Protein AF-0000000076956463 (afdb_homodimer)

Solvent-accessible surface area (backbone atoms only — not comparable to full-atom values): 82013 Å² total; per-residue (Å²): 116,42,76,47,76,41,53,51,46,79,84,24,64,46,84,92,48,71,84,59,53,60,46,55,42,34,42,41,62,74,83,63,88,54,80,69,49,76,86,63,78,55,52,24,40,29,49,99,46,72,28,68,40,44,32,74,50,51,43,33,42,34,32,89,57,52,58,40,96,82,51,42,44,66,37,77,85,36,46,48,37,44,51,54,51,67,46,44,27,59,53,49,48,57,46,48,50,48,66,60,63,63,47,71,82,50,62,76,75,57,49,50,66,61,57,63,51,51,53,68,60,73,46,73,37,72,89,48,36,63,40,46,54,44,34,52,57,55,52,50,74,30,56,67,42,55,34,48,37,91,54,93,44,58,34,23,34,28,28,79,57,30,24,39,74,59,67,71,55,50,54,52,52,54,53,36,43,75,67,65,43,69,62,49,51,65,18,40,64,82,44,39,33,44,19,73,74,50,69,41,79,90,37,46,65,51,38,55,67,51,56,46,44,72,54,60,66,51,44,54,36,46,46,39,50,50,51,40,44,69,81,59,41,56,62,69,59,42,50,50,50,48,41,52,48,57,75,43,33,88,62,37,70,81,32,65,44,33,68,36,66,71,44,61,26,42,44,91,85,72,40,83,43,68,35,24,39,47,54,31,57,69,46,86,40,33,41,31,42,54,70,43,81,86,42,32,66,55,51,52,40,44,45,67,62,42,69,70,46,38,62,38,33,47,39,59,68,52,53,54,46,43,74,73,37,93,62,31,66,58,39,50,48,40,36,37,73,66,32,44,37,42,75,33,47,65,55,60,43,47,56,50,40,54,76,35,40,71,75,48,53,67,45,38,55,47,47,54,51,49,51,53,53,34,52,74,68,61,59,49,55,72,71,56,50,51,53,51,59,64,59,37,47,44,43,25,37,76,52,48,60,41,58,86,72,84,43,40,32,53,26,57,80,91,31,52,41,36,64,52,39,40,38,57,70,40,72,83,68,62,45,40,42,30,24,63,68,44,43,43,58,46,78,52,64,93,40,78,42,62,60,42,49,57,40,52,48,37,31,72,73,67,54,35,30,43,62,47,73,44,83,76,48,75,39,63,51,51,27,33,52,13,62,49,45,61,67,47,48,50,45,52,46,49,23,52,45,48,36,51,76,69,65,51,78,76,38,64,43,32,50,49,34,55,19,65,12,31,25,43,56,25,73,78,43,60,36,20,31,58,66,25,31,49,60,95,53,70,61,54,61,48,42,55,73,57,36,86,73,49,88,64,27,34,52,38,46,74,78,48,69,58,51,62,70,81,39,51,71,51,40,44,73,39,41,33,37,63,46,67,59,53,52,32,29,49,49,18,47,53,48,44,53,28,33,75,67,53,41,62,37,71,66,48,51,52,41,50,44,50,39,50,49,48,28,55,72,70,72,39,83,53,60,43,28,42,68,43,42,30,81,40,64,65,41,55,22,74,79,42,67,31,27,32,56,64,26,29,50,84,47,78,74,41,52,56,54,53,63,44,13,65,68,37,27,49,29,44,84,77,65,34,75,68,55,64,77,39,51,68,55,39,40,70,39,36,25,38,75,64,76,59,101,42,48,66,50,34,40,52,43,58,76,30,53,47,76,61,86,70,89,76,47,73,63,39,53,53,48,52,50,46,30,61,71,53,20,85,87,45,61,70,56,51,48,54,35,42,74,65,67,71,49,77,71,73,78,75,90,81,81,80,72,72,81,71,77,125,116,42,76,48,76,41,52,51,45,81,84,25,64,46,84,94,48,70,85,59,52,60,44,54,43,34,39,39,62,74,82,59,82,60,76,72,52,77,86,62,77,54,53,24,40,28,50,100,45,74,29,68,40,45,32,70,51,52,43,34,41,33,33,88,56,53,58,39,95,84,51,41,44,66,38,77,84,36,46,49,37,44,52,54,51,68,45,45,27,59,52,47,49,55,46,47,50,50,66,60,61,64,47,70,81,49,59,76,74,58,48,50,67,60,54,63,53,50,55,68,57,74,45,72,37,72,90,47,37,64,39,46,53,44,34,50,58,53,52,50,74,32,55,67,43,56,34,48,38,90,53,91,44,58,33,24,34,27,28,80,56,30,25,38,75,59,66,72,56,50,54,50,50,52,54,34,42,74,68,64,43,70,63,48,51,67,20,41,62,84,43,39,33,42,18,72,72,48,69,41,80,92,38,44,66,50,37,56,66,52,55,45,44,71,55,59,68,51,45,56,37,47,45,39,49,51,52,40,45,70,81,60,42,55,64,69,58,42,50,51,50,47,41,51,47,56,76,43,33,88,62,36,69,78,30,64,46,33,68,36,67,72,44,62,26,41,44,93,85,73,40,83,44,68,35,25,37,48,54,30,57,70,45,89,41,33,41,32,41,55,69,42,83,87,42,32,65,54,52,53,41,44,45,68,62,41,68,68,47,37,62,39,30,47,38,57,69,52,53,55,47,43,74,73,38,92,61,31,68,60,41,51,50,41,36,37,72,65,32,44,38,40,75,34,48,64,57,60,44,47,56,51,39,53,76,37,41,70,76,46,53,66,46,37,54,47,47,55,50,49,51,52,54,35,50,75,68,62,61,49,54,72,72,58,49,52,53,49,61,64,60,38,45,44,45,24,37,75,51,48,59,42,58,88,71,83,43,39,32,53,26,58,79,91,31,51,43,37,64,53,39,40,39,58,70,40,73,83,67,62,44,40,41,29,24,62,68,45,42,43,58,46,78,54,63,93,40,77,42,62,61,43,50,56,40,52,48,38,31,71,72,67,54,38,30,43,62,46,74,46,84,75,46,76,40,63,51,50,28,33,51,13,62,49,44,63,69,46,49,50,46,51,46,49,23,52,45,47,36,51,76,69,69,50,79,76,37,66,42,31,51,48,32,56,18,65,13,32,25,43,56,25,74,79,42,59,35,20,31,57,65,25,31,50,60,94,52,71,62,55,60,47,42,56,73,56,36,85,73,50,88,65,26,34,52,36,45,73,78,49,70,56,52,63,71,80,39,53,70,50,39,44,72,39,42,34,37,63,47,69,60,53,52,32,30,48,48,18,46,54,48,46,52,29,31,75,67,52,42,60,38,71,64,51,50,51,41,49,44,49,38,51,50,48,28,56,72,70,72,39,83,51,58,42,28,40,69,43,42,30,80,40,65,63,41,55,23,75,79,42,68,32,27,32,54,65,27,30,52,84,47,79,74,42,51,54,53,54,64,44,14,63,68,38,26,49,28,44,85,77,65,32,74,68,55,64,78,40,50,69,54,39,39,70,39,37,25,38,75,64,76,60,100,42,49,68,52,32,40,52,43,56,77,28,52,48,75,63,82,76,88,77,46,76,63,40,51,54,50,53,51,48,29,60,71,52,21,86,86,43,62,70,55,50,50,54,38,44,74,64,67,72,52,80,70,83,73,81,89,79,83,78,73,68,84,69,73,135

Organism: Aegilops tauschii subsp. strangulata (NCBI:txid200361)

Secondary structure (DSSP, 8-state):
-EEEEEEPPGGG--GGGTT--EEEEEEE---SS----S------EEESEE-S-----SSEEE--PPBPTTSSSB-TT-HHHHHHHHHHHHHHHHHHHHHHHS-TTS-GGGHHHHGGGS--SPPSSGGGHHHHHHHHHHHHTSS-EEE--SSSS-EEE-GGGEEE--HHHHHHHHHHHHTT---TTGGGSSSEEBPTTTSSGGGHHHHHHTTPEEPPHHHHHHHHHHTTHHHHS-HHHHHHHHHHHHHTHHHHTTSGGGTSEEEEEE-TTS-EEEEEHHHHHHSS-EEEEESSGGGHHHHHHHHTT-GGG-EEE--HHHHHHHHT-TTHHHHHHHHHHTS--EEE-HHHHHHHHHHH-TT-HHHHHHHHHHHHHHHHTT-S-HHHHHHHHHHS-EEBTTS-EE---SEEEPPSTT-HHHHHHSS-GGGGTTEEEBPGGGTS-EEETTEEE-TTHHHHHHHHHS-EE-TTTSPPPSS--GGGGSPPPHHHHHHHHHHHHHHHHTTPPPPHHHHHHHHHSS-EEETTEEE-GGGEE--SSTHHHHHHHH-SSS--EEB-TTTTTTGGGGGHHHHHHTT-B-SHHHHHHHHHHHHHHHHHTT---HHHHHHHHHHHHHHHHTT---HHHHHHHTTSS-EEETTEEE-GGG-EE--GGGHHHHHHB---BB-HHHH-GGGGGGHHHHHHHT-EES---SHHHHHHHHHTB---SS---HHHHHHHHHHHHHSSS-HHHHHHHHHTT-----SSSS--------/-EEEEEEPPGGG--GGGTT--EEEEEEE---S-----S------EEESEE-S-----SSEEE----B-TTSSSB-TT-HHHHHHHHHHHHHHHHHHHHHHHS-TTS-GGGHHHHGGGS--SPPSSGGGHHHHHHHHHHHHTSS-EEE--SSSS-EEE-GGGEEE--HHHHHHHHHHHHTT---TTGGGSSSEEBPTTTSSGGGHHHHHHTTPEEPPHHHHHHHHHHTTHHHHS-HHHHHHHHHHHHHTHHHHTTSGGGTSEEEEEE-TTS-EEEEEHHHHHHSS-EEEEESSGGGHHHHHHHHTT-GGG-EEE--HHHHHHHHT-TTHHHHHHHHHHTS--EEE-HHHHHHHHHHH-TT-HHHHHHHHHHHHHHHHTT-S-HHHHHHHHHHS-EEBTTS-EE---SEEEPPSTT-HHHHHHSS-GGGGTTEEEBPGGGTS-EEETTEEE-TTHHHHHHHHHH-EE-TTTSPPPSS--GGGGSPPPHHHHHHHHHHHHHHHHTTPPPPHHHHHHHHHSS-EEETTEEE-GGGEE--SSTHHHHHHHH-SSS--EEB-TTTTTT-GGGGHHHHHHTT-B-SHHHHHHHHHHHHHHHHHTT---HHHHHHHHHHHHHHHHTT---HHHHHHHTTSS-EEETTEEE-GGG-EE--GGGHHHHHHB---BB-HHHH-GGGGGGHHHHHHHT-EES---SHHHHHHHHHTB---SS---HHHHHHHHHHHHHSSS-HHHHHHHHHTT-----SSSS--------

pLDDT: mean 87.53, std 11.71, range [27.05, 97.94]

Sequence (1516 aa):
MWRQRFPVKAENRVDKRTEIDEWVITLAFPLKERLSRGKQLSPGVYAFLPTEMVTNFPFIIQADFLLASSREAILFDSPWNKGILECIPSAFMNAFVALVKSRTDAPAMTIPSMFHYLPVSPSLIPLLEPVRSGIKEKVLVEDIVPCESHTPQKMFCKPCEVVRLKPAFWDILVKARESGVDLKNLSTHGTYILSSHFDKSAYNSVLTFLDVKSVSHEWYAKCMEGSNLVSNVDEQLYLELLSFVADNWQNFSSTNLIAMPLLKYVDRNRGVSLWSISRASQWSDRLCIASDGKWMSWLISWNQEFPSSNRLFVPPNTQAALQGFSHKTKVAAWLQNHAKVEIVSVYSYGNIVVKSLNNDRRPAIAFSHFLYHSSNKNYMESYQLVDLCRTMPVIDNYGNAVTERQSILVPANGSKWVGLMGTNPWRNEKYIELSADYKSAGHFAENYTPADQILDFLKTKMQASDVPFIHPPNASFSTASSPLTVDNAILLLQWIRNLKSKGVQLPASFLACVKEGSWLKTSVGYKPPAESFMSSSEWGNLLQNGSSCVDIAMIDQQFYQYKMNAYREELKVIEVRFEFGEASAYIGRRLMSMAASNMLTRQHVYELLQLIRFLQQKVLSPSELLNSVKDGRWMKSILGYMSPSCCIIYDSDWAVASCISTQPFLDVGFYGESILDYKQELKFLGVQVGFENSEKTYKLIIDNFKFSSSSITSDATALILKCIRYASPCDDFLRKLRDLKWLKTNVGDSVLLVNLFFMWRQRFPVKAENRVDKRTEIDEWVITLAFPLKERLSRGKQLSPGVYAFLPTEMVTNFPFIIQADFLLASSREAILFDSPWNKGILECIPSAFMNAFVALVKSRTDAPAMTIPSMFHYLPVSPSLIPLLEPVRSGIKEKVLVEDIVPCESHTPQKMFCKPCEVVRLKPAFWDILVKARESGVDLKNLSTHGTYILSSHFDKSAYNSVLTFLDVKSVSHEWYAKCMEGSNLVSNVDEQLYLELLSFVADNWQNFSSTNLIAMPLLKYVDRNRGVSLWSISRASQWSDRLCIASDGKWMSWLISWNQEFPSSNRLFVPPNTQAALQGFSHKTKVAAWLQNHAKVEIVSVYSYGNIVVKSLNNDRRPAIAFSHFLYHSSNKNYMESYQLVDLCRTMPVIDNYGNAVTERQSILVPANGSKWVGLMGTNPWRNEKYIELSADYKSAGHFAENYTPADQILDFLKTKMQASDVPFIHPPNASFSTASSPLTVDNAILLLQWIRNLKSKGVQLPASFLACVKEGSWLKTSVGYKPPAESFMSSSEWGNLLQNGSSCVDIAMIDQQFYQYKMNAYREELKVIEVRFEFGEASAYIGRRLMSMAASNMLTRQHVYELLQLIRFLQQKVLSPSELLNSVKDGRWMKSILGYMSPSCCIIYDSDWAVASCISTQPFLDVGFYGESILDYKQELKFLGVQVGFENSEKTYKLIIDNFKFSSSSITSDATALILKCIRYASPCDDFLRKLRDLKWLKTNVGDSVLLVNLFF

Foldseek 3Di:
DFKDKDADDPQQDDPVPNPDGIKIKDKAADDPPPPPPDPPQFAQEDQVHGALHRWQQRIHIYINFDADPVNRDGDLPRSNNVRVLVCLLVSVVVVLQCLQPVPLVDDPLCNLVSLSNQSLDGTPDVSSRVSNVSNLVVLQQDQRFWFAQVDSDTGGGHLAQEAEEDPLVVVLVVVLVVLPQDQRCLCVLRTTYGHPSNRDPVCVSSSVSSVHYHDALQSVLSSCQVSVSCVRDDLQSLLSVLLVCLVVVVRNVPYCQQVGFNAWWQDLVRDIDTDGLVCCPPDPAHEEEEPDLVCQLVCQLQVNLQVLLNYIYHHSSNNVSLVVHPCSVSSVVCCCPRSVYYYDALLRSLVSRQVRCPFAQRSLLSSLVSLLVCVVVVSDDPVSSLVSLLQRWFQAQVSGTDNDADAEEEACVPAVCCVQQVDDPCPPVRYGYGHCSQQCWDAGSNDTDHGCSSVVVCCVSVVHDGQLQDADDLAAGDCLQPADALVNVVSVLVSLVNCVVVVHDHHDNHLCSQQAHQHFQFPVGTGGLQQAEEEPDPVVVVCCVQQPQDHHTYGDCVRNVNCCVVRPVSSVSSNRYYDPLVVLLVSLQVQLVCQVVVNHALVNVVSLLSSLVSCVVVVHDSVSNLVSHQQGQRFQFPVGTGGLLQEEADDPQCVLLVQFFPGRYRPCVRNPPCVVVSVVSSVSSNYDYDQDLALVNLVRSLVGGDGDPDDNDPSNLVSLVSSPVHHPPCVVSVVVCVVSVNQPDDDDPDDSPPCPPD/DFKDKDFDDPQQDDPVPNPDGIKIKDKAADDPPPPPPDPPQFAQEDQVHGALHRWQQRIHIYINFDADPVNRGGDLVRSNNVRVLVCLLVRVVVVLQCLQPVPLVDDPLCNLVSLVNQSLDGTPDVSSRVSNVSNLVVLQQDQRFWFAQVDSDIGGGHLAQEAEEDPLVVVLVVVLVVLPQDQNCLCVLRGTYGHPSNRDPVCVSSSVSSVHYHDALQSVQSSCQVSVSCVRDDLQSLLSVLLVCLVVVVRNVPYCQQVGFNAWWQDLVRDIDTDGLVCCPPDPAHEEEEPDLVCQLVCQLQVNLQVQLNYIYHHSSNNVSLVVHPCSVSSVVCCCPRSVYYYDALLRSLVSRQVRCPFAQRSLLSSLVSLLVCVVVVSDDPVSSLVSLLQRWFQAQVSGTDNDADAEEEACVPAVQCVQQVDDPCPPVRYGYGHCSQQCWDAGSNDTDHGCSSVVVCCVRVVHDGQLQDQDDLAAGCCLQPADALVNVVSVLVSLVNCVVVVHDHHDNHLCSQQAHQHFQFPVGTGGLQQAEEEPDPVVVVCCVQQPQDHHTYGDCVSNVVCVVVRVVSSVSSNRYYDPLVVLLVSLQVQLVCQVVVNHALVSVVSLLSVLVSCVVVVHDSVSNLVSHQQHQRFQFPVGTGGLLQEEADDPQCVLLVQFFDGRYRPCVRNPPCVVVSVVSSVSSNYDYDQDLALVNLVRSLVGGDGDPDDNDPSNVVSLVSSPVHHPPCVVSVVVCVVSVNQDDPDDDDDSPPVPDD

InterPro domains:
  IPR052957 Auxin-regulated embryogenesis mediator [PTHR32387] (5-735)

Structure (mmCIF, N/CA/C/O backbone):
data_AF-0000000076956463-model_v1
#
loop_
_entity.id
_entity.type
_entity.pdbx_description
1 polymer 'Uncharacterized protein'
#
loop_
_atom_site.group_PDB
_atom_site.id
_atom_site.type_symbol
_atom_site.label_atom_id
_atom_site.label_alt_id
_atom_site.label_comp_id
_atom_site.label_asym_id
_atom_site.label_entity_id
_atom_site.label_seq_id
_atom_site.pdbx_PDB_ins_code
_atom_site.Cartn_x
_atom_site.Cartn_y
_atom_site.Cartn_z
_atom_site.occupancy
_atom_site.B_iso_or_equiv
_atom_site.auth_seq_id
_atom_site.auth_comp_id
_atom_site.auth_asym_id
_atom_site.auth_atom_id
_atom_site.pdbx_PDB_model_num
ATOM 1 N N . MET A 1 1 ? -9.023 -58.875 -39.219 1 89.31 1 MET A N 1
ATOM 2 C CA . MET A 1 1 ? -8.844 -60.25 -38.75 1 89.31 1 MET A CA 1
ATOM 3 C C . MET A 1 1 ? -7.469 -60.438 -38.125 1 89.31 1 MET A C 1
ATOM 5 O O . MET A 1 1 ? -6.473 -59.906 -38.625 1 89.31 1 MET A O 1
ATOM 9 N N . TRP A 1 2 ? -7.465 -61.094 -36.875 1 90.69 2 TRP A N 1
ATOM 10 C CA . TRP A 1 2 ? -6.242 -61.406 -36.156 1 90.69 2 TRP A CA 1
ATOM 11 C C . TRP A 1 2 ? -6.062 -62.906 -36 1 90.69 2 TRP A C 1
ATOM 13 O O . TRP A 1 2 ? -6.965 -63.594 -35.531 1 90.69 2 TRP A O 1
ATOM 23 N N . ARG A 1 3 ? -4.977 -63.375 -36.531 1 92.5 3 ARG A N 1
ATOM 24 C CA . ARG A 1 3 ? -4.664 -64.812 -36.469 1 92.5 3 ARG A CA 1
ATOM 25 C C . ARG A 1 3 ? -3.416 -65 -35.625 1 92.5 3 ARG A C 1
ATOM 27 O O . ARG A 1 3 ? -2.408 -64.312 -35.781 1 92.5 3 ARG A O 1
ATOM 34 N N . GLN A 1 4 ? -3.529 -66 -34.719 1 89.44 4 GLN A N 1
ATOM 35 C CA . GLN A 1 4 ? -2.414 -66.25 -33.844 1 89.44 4 GLN A CA 1
ATOM 36 C C . GLN A 1 4 ? -2.326 -67.75 -33.531 1 89.44 4 GLN A C 1
ATOM 38 O O . GLN A 1 4 ? -3.352 -68.438 -33.438 1 89.44 4 GLN A O 1
ATOM 43 N N . ARG A 1 5 ? -1.152 -68.25 -33.406 1 86.25 5 ARG A N 1
ATOM 44 C CA . ARG A 1 5 ? -0.901 -69.625 -33.125 1 86.25 5 ARG A CA 1
ATOM 45 C C . ARG A 1 5 ? -0.499 -69.875 -31.672 1 86.25 5 ARG A C 1
ATOM 47 O O . ARG A 1 5 ? 0.184 -69 -31.078 1 86.25 5 ARG A O 1
ATOM 54 N N . PHE A 1 6 ? -1.022 -70.875 -31.125 1 86.06 6 PHE A N 1
ATOM 55 C CA . PHE A 1 6 ? -0.681 -71.312 -29.766 1 86.06 6 PHE A CA 1
ATOM 56 C C . PHE A 1 6 ? -0.29 -72.75 -29.719 1 86.06 6 PHE A C 1
ATOM 58 O O . PHE A 1 6 ? -0.875 -73.562 -30.422 1 86.06 6 PHE A O 1
ATOM 65 N N . PRO A 1 7 ? 0.613 -73.062 -28.922 1 80.88 7 PRO A N 1
ATOM 66 C CA . PRO A 1 7 ? 0.965 -74.5 -28.797 1 80.88 7 PRO A CA 1
ATOM 67 C C . PRO A 1 7 ? -0.09 -75.312 -28.047 1 80.88 7 PRO A C 1
ATOM 69 O O . PRO A 1 7 ? -0.676 -74.812 -27.078 1 80.88 7 PRO A O 1
ATOM 72 N N . VAL A 1 8 ? -0.297 -76.562 -28.516 1 84.5 8 VAL A N 1
ATOM 73 C CA . VAL A 1 8 ? -1.219 -77.5 -27.812 1 84.5 8 VAL A CA 1
ATOM 74 C C . VAL A 1 8 ? -0.536 -78.062 -26.594 1 84.5 8 VAL A C 1
ATOM 76 O O . VAL A 1 8 ? 0.551 -78.625 -26.688 1 84.5 8 VAL A O 1
ATOM 79 N N . LYS A 1 9 ? -1.173 -77.938 -25.469 1 83.31 9 LYS A N 1
ATOM 80 C CA . LYS A 1 9 ? -0.64 -78.5 -24.234 1 83.31 9 LYS A CA 1
ATOM 81 C C . LYS A 1 9 ? -0.939 -80 -24.125 1 83.31 9 LYS A C 1
ATOM 83 O O . LYS A 1 9 ? -1.902 -80.5 -24.719 1 83.31 9 LYS A O 1
ATOM 88 N N . ALA A 1 10 ? -0.135 -80.562 -23.422 1 75.62 10 ALA A N 1
ATOM 89 C CA . ALA A 1 10 ? -0.247 -82 -23.281 1 75.62 10 ALA A CA 1
ATOM 90 C C . ALA A 1 10 ? -1.602 -82.438 -22.688 1 75.62 10 ALA A C 1
ATOM 92 O O . ALA A 1 10 ? -2.191 -83.438 -23.078 1 75.62 10 ALA A O 1
ATOM 93 N N . GLU A 1 11 ? -2.045 -81.625 -21.781 1 85.06 11 GLU A N 1
ATOM 94 C CA . GLU A 1 11 ? -3.293 -81.938 -21.094 1 85.06 11 GLU A CA 1
ATOM 95 C C . GLU A 1 11 ? -4.496 -81.75 -22 1 85.06 11 GLU A C 1
ATOM 97 O O . GLU A 1 11 ? -5.59 -82.25 -21.719 1 85.06 11 GLU A O 1
ATOM 102 N N . ASN A 1 12 ? -4.281 -81.125 -23.172 1 90.06 12 ASN A N 1
ATOM 103 C CA . ASN A 1 12 ? -5.402 -80.75 -24.031 1 90.06 12 ASN A CA 1
ATOM 104 C C . ASN A 1 12 ? -5.418 -81.625 -25.297 1 90.06 12 ASN A C 1
ATOM 106 O O . ASN A 1 12 ? -6.266 -81.438 -26.172 1 90.06 12 ASN A O 1
ATOM 110 N N . ARG A 1 13 ? -4.52 -82.5 -25.344 1 86 13 ARG A N 1
ATOM 111 C CA . ARG A 1 13 ? -4.457 -83.375 -26.516 1 86 13 ARG A CA 1
ATOM 112 C C . ARG A 1 13 ? -5.57 -84.438 -26.484 1 86 13 ARG A C 1
ATOM 114 O O . ARG A 1 13 ? -5.895 -84.938 -25.422 1 86 13 ARG A O 1
ATOM 121 N N . VAL A 1 14 ? -6.133 -84.625 -27.656 1 87.5 14 VAL A N 1
ATOM 122 C CA . VAL A 1 14 ? -7.184 -85.625 -27.781 1 87.5 14 VAL A CA 1
ATOM 123 C C . VAL A 1 14 ? -6.848 -86.562 -28.938 1 87.5 14 VAL A C 1
ATOM 125 O O . VAL A 1 14 ? -6.055 -86.25 -29.812 1 87.5 14 VAL A O 1
ATOM 128 N N . ASP A 1 15 ? -7.422 -87.75 -29 1 81.56 15 ASP A N 1
ATOM 129 C CA . ASP A 1 15 ? -7.125 -88.812 -29.953 1 81.56 15 ASP A CA 1
ATOM 130 C C . ASP A 1 15 ? -7.473 -88.375 -31.375 1 81.56 15 ASP A C 1
ATOM 132 O O . ASP A 1 15 ? -6.762 -88.75 -32.312 1 81.56 15 ASP A O 1
ATOM 136 N N . LYS A 1 16 ? -8.508 -87.625 -31.516 1 80.94 16 LYS A N 1
ATOM 137 C CA . LYS A 1 16 ? -9.008 -87.25 -32.844 1 80.94 16 LYS A CA 1
ATOM 138 C C . LYS A 1 16 ? -8.055 -86.25 -33.5 1 80.94 16 LYS A C 1
ATOM 140 O O . LYS A 1 16 ? -8.133 -86.062 -34.719 1 80.94 16 LYS A O 1
ATOM 145 N N . ARG A 1 17 ? -7.156 -85.688 -32.781 1 81.75 17 ARG A N 1
ATOM 146 C CA . ARG A 1 17 ? -6.285 -84.625 -33.344 1 81.75 17 ARG A CA 1
ATOM 147 C C . ARG A 1 17 ? -4.844 -84.812 -32.875 1 81.75 17 ARG A C 1
ATOM 149 O O . ARG A 1 17 ? -4.168 -83.875 -32.469 1 81.75 17 ARG A O 1
ATOM 156 N N . THR A 1 18 ? -4.391 -85.938 -32.875 1 73.38 18 THR A N 1
ATOM 157 C CA . THR A 1 18 ? -3.082 -86.312 -32.344 1 73.38 18 THR A CA 1
ATOM 158 C C . THR A 1 18 ? -1.967 -85.688 -33.188 1 73.38 18 THR A C 1
ATOM 160 O O . THR A 1 18 ? -0.877 -85.438 -32.688 1 73.38 18 THR A O 1
ATOM 163 N N . GLU A 1 19 ? -2.309 -85.312 -34.406 1 70.5 19 GLU A N 1
ATOM 164 C CA . GLU A 1 19 ? -1.25 -84.812 -35.281 1 70.5 19 GLU A CA 1
ATOM 165 C C . GLU A 1 19 ? -1.111 -83.312 -35.281 1 70.5 19 GLU A C 1
ATOM 167 O O . GLU A 1 19 ? -0.158 -82.75 -35.812 1 70.5 19 GLU A O 1
ATOM 172 N N . ILE A 1 20 ? -2.012 -82.75 -34.562 1 79 20 ILE A N 1
ATOM 173 C CA . ILE A 1 20 ? -2.002 -81.25 -34.562 1 79 20 ILE A CA 1
ATOM 174 C C . ILE A 1 20 ? -1.263 -80.75 -33.344 1 79 20 ILE A C 1
ATOM 176 O O . ILE A 1 20 ? -1.618 -81.062 -32.219 1 79 20 ILE A O 1
ATOM 180 N N . ASP A 1 21 ? -0.24 -79.875 -33.562 1 76.19 21 ASP A N 1
ATOM 181 C CA . ASP A 1 21 ? 0.59 -79.438 -32.438 1 76.19 21 ASP A CA 1
ATOM 182 C C . ASP A 1 21 ? 0.356 -77.938 -32.156 1 76.19 21 ASP A C 1
ATOM 184 O O . ASP A 1 21 ? 0.884 -77.438 -31.172 1 76.19 21 ASP A O 1
ATOM 188 N N . GLU A 1 22 ? -0.463 -77.312 -32.969 1 83.44 22 GLU A N 1
ATOM 189 C CA . GLU A 1 22 ? -0.739 -75.875 -32.75 1 83.44 22 GLU A CA 1
ATOM 190 C C . GLU A 1 22 ? -2.213 -75.562 -32.969 1 83.44 22 GLU A C 1
ATOM 192 O O . GLU A 1 22 ? -2.836 -76.125 -33.875 1 83.44 22 GLU A O 1
ATOM 197 N N . TRP A 1 23 ? -2.682 -74.75 -32.031 1 88.69 23 TRP A N 1
ATOM 198 C CA . TRP A 1 23 ? -3.996 -74.125 -32.281 1 88.69 23 TRP A CA 1
ATOM 199 C C . TRP A 1 23 ? -3.875 -72.875 -33.062 1 88.69 23 TRP A C 1
ATOM 201 O O . TRP A 1 23 ? -2.984 -72 -32.812 1 88.69 23 TRP A O 1
ATOM 211 N N . VAL A 1 24 ? -4.66 -72.688 -34.062 1 89.81 24 VAL A N 1
ATOM 212 C CA . VAL A 1 24 ? -4.77 -71.438 -34.75 1 89.81 24 VAL A CA 1
ATOM 213 C C . VAL A 1 24 ? -6.086 -70.75 -34.406 1 89.81 24 VAL A C 1
ATOM 215 O O . VAL A 1 24 ? -7.164 -71.312 -34.656 1 89.81 24 VAL A O 1
ATOM 218 N N . ILE A 1 25 ? -5.957 -69.688 -33.719 1 94.81 25 ILE A N 1
ATOM 219 C CA . ILE A 1 25 ? -7.137 -68.938 -33.344 1 94.81 25 ILE A CA 1
ATOM 220 C C . ILE A 1 25 ? -7.242 -67.688 -34.188 1 94.81 25 ILE A C 1
ATOM 222 O O . ILE A 1 25 ? -6.27 -66.938 -34.344 1 94.81 25 ILE A O 1
ATOM 226 N N . THR A 1 26 ? -8.375 -67.438 -34.75 1 95.19 26 THR A N 1
ATOM 227 C CA . THR A 1 26 ? -8.641 -66.25 -35.562 1 95.19 26 THR A CA 1
ATOM 228 C C . THR A 1 26 ? -9.781 -65.375 -34.938 1 95.19 26 THR A C 1
ATOM 230 O O . THR A 1 26 ? -10.859 -65.938 -34.688 1 95.19 26 THR A O 1
ATOM 233 N N . LEU A 1 27 ? -9.484 -64.188 -34.656 1 95.25 27 LEU A N 1
ATOM 234 C CA . LEU A 1 27 ? -10.492 -63.281 -34.188 1 95.25 27 LEU A CA 1
ATOM 235 C C . LEU A 1 27 ? -10.852 -62.281 -35.281 1 95.25 27 LEU A C 1
ATOM 237 O O . LEU A 1 27 ? -9.961 -61.719 -35.938 1 95.25 27 LEU A O 1
ATOM 241 N N . ALA A 1 28 ? -12.156 -62.031 -35.5 1 92.19 28 ALA A N 1
ATOM 242 C CA . ALA A 1 28 ? -12.617 -61.031 -36.5 1 92.19 28 ALA A CA 1
ATOM 243 C C . ALA A 1 28 ? -13.383 -59.906 -35.812 1 92.19 28 ALA A C 1
ATOM 245 O O . ALA A 1 28 ? -14.328 -60.156 -35.062 1 92.19 28 ALA A O 1
ATOM 246 N N . PHE A 1 29 ? -12.938 -58.719 -36.062 1 91.19 29 PHE A N 1
ATOM 247 C CA . PHE A 1 29 ? -13.578 -57.531 -35.5 1 91.19 29 PHE A CA 1
ATOM 248 C C . PHE A 1 29 ? -14.359 -56.812 -36.594 1 91.19 29 PHE A C 1
ATOM 250 O O . PHE A 1 29 ? -13.875 -56.656 -37.719 1 91.19 29 PHE A O 1
ATOM 257 N N . PRO A 1 30 ? -15.453 -56.344 -36.281 1 83.5 30 PRO A N 1
ATOM 258 C CA . PRO A 1 30 ? -16.25 -55.625 -37.281 1 83.5 30 PRO A CA 1
ATOM 259 C C . PRO A 1 30 ? -15.688 -54.25 -37.656 1 83.5 30 PRO A C 1
ATOM 261 O O . PRO A 1 30 ? -15.156 -53.562 -36.781 1 83.5 30 PRO A O 1
ATOM 264 N N . LEU A 1 31 ? -15.375 -53.75 -38.719 1 73.06 31 LEU A N 1
ATOM 265 C CA . LEU A 1 31 ? -14.922 -52.438 -39.125 1 73.06 31 LEU A CA 1
ATOM 266 C C . LEU A 1 31 ? -16.047 -51.406 -39 1 73.06 31 LEU A C 1
ATOM 268 O O . LEU A 1 31 ? -15.844 -50.312 -38.469 1 73.06 31 LEU A O 1
ATOM 272 N N . LYS A 1 32 ? -16.859 -51.031 -39.906 1 62.69 32 LYS A N 1
ATOM 273 C CA . LYS A 1 32 ? -17.953 -50.062 -39.906 1 62.69 32 LYS A CA 1
ATOM 274 C C . LYS A 1 32 ? -19.203 -50.625 -39.25 1 62.69 32 LYS A C 1
ATOM 276 O O . LYS A 1 32 ? -19.203 -51.781 -38.812 1 62.69 32 LYS A O 1
ATOM 281 N N . GLU A 1 33 ? -20.188 -49.594 -38.969 1 51.06 33 GLU A N 1
ATOM 282 C CA . GLU A 1 33 ? -21.484 -50.031 -38.469 1 51.06 33 GLU A CA 1
ATOM 283 C C . GLU A 1 33 ? -21.859 -51.406 -39.094 1 51.06 33 GLU A C 1
ATOM 285 O O . GLU A 1 33 ? -22.281 -51.469 -40.25 1 51.06 33 GLU A O 1
ATOM 290 N N . ARG A 1 34 ? -21.094 -52.062 -39.156 1 45.66 34 ARG A N 1
ATOM 291 C CA . ARG A 1 34 ? -21.594 -53.281 -39.781 1 45.66 34 ARG A CA 1
ATOM 292 C C . ARG A 1 34 ? -23.109 -53.406 -39.625 1 45.66 34 ARG A C 1
ATOM 294 O O . ARG A 1 34 ? -23.688 -52.75 -38.719 1 45.66 34 ARG A O 1
ATOM 301 N N . LEU A 1 35 ? -23.578 -54.344 -40.406 1 38.88 35 LEU A N 1
ATOM 302 C CA . LEU A 1 35 ? -24.922 -54.781 -40.844 1 38.88 35 LEU A CA 1
ATOM 303 C C . LEU A 1 35 ? -25.844 -54.906 -39.625 1 38.88 35 LEU A C 1
ATOM 305 O O . LEU A 1 35 ? -25.719 -55.844 -38.844 1 38.88 35 LEU A O 1
ATOM 309 N N . SER A 1 36 ? -25.922 -53.938 -38.875 1 38.69 36 SER A N 1
ATOM 310 C CA . SER A 1 36 ? -27.172 -54.062 -38.156 1 38.69 36 SER A CA 1
ATOM 311 C C . SER A 1 36 ? -28.25 -54.719 -39.031 1 38.69 36 SER A C 1
ATOM 313 O O . SER A 1 36 ? -29.203 -54.031 -39.438 1 38.69 36 SER A O 1
ATOM 315 N N . ARG A 1 37 ? -28.062 -55.031 -40.094 1 39.97 37 ARG A N 1
ATOM 316 C CA . ARG A 1 37 ? -29.344 -55.656 -40.406 1 39.97 37 ARG A CA 1
ATOM 317 C C . ARG A 1 37 ? -29.922 -56.344 -39.156 1 39.97 37 ARG A C 1
ATOM 319 O O . ARG A 1 37 ? -29.219 -56.531 -38.156 1 39.97 37 ARG A O 1
ATOM 326 N N . GLY A 1 38 ? -31.062 -57.125 -39.344 1 39.22 38 GLY A N 1
ATOM 327 C CA . GLY A 1 38 ? -31.844 -57.781 -38.312 1 39.22 38 GLY A CA 1
ATOM 328 C C . GLY A 1 38 ? -31.016 -58.281 -37.125 1 39.22 38 GLY A C 1
ATOM 329 O O . GLY A 1 38 ? -29.797 -58.469 -37.281 1 39.22 38 GLY A O 1
ATOM 330 N N . LYS A 1 39 ? -31.359 -57.812 -35.906 1 44.91 39 LYS A N 1
ATOM 331 C CA . LYS A 1 39 ? -31.109 -58.406 -34.594 1 44.91 39 LYS A CA 1
ATOM 332 C C . LYS A 1 39 ? -30.641 -59.844 -34.688 1 44.91 39 LYS A C 1
ATOM 334 O O . LYS A 1 39 ? -30.734 -60.625 -33.719 1 44.91 39 LYS A O 1
ATOM 339 N N . GLN A 1 40 ? -30.578 -60.312 -35.781 1 48.56 40 GLN A N 1
ATOM 340 C CA . GLN A 1 40 ? -30.438 -61.75 -35.719 1 48.56 40 GLN A CA 1
ATOM 341 C C . GLN A 1 40 ? -29.094 -62.156 -35.125 1 48.56 40 GLN A C 1
ATOM 343 O O . GLN A 1 40 ? -28.047 -61.656 -35.562 1 48.56 40 GLN A O 1
ATOM 348 N N . LEU A 1 41 ? -29.078 -62.531 -33.812 1 62.25 41 LEU A N 1
ATOM 349 C CA . LEU A 1 41 ? -28.031 -63.156 -33 1 62.25 41 LEU A CA 1
ATOM 350 C C . LEU A 1 41 ? -27.141 -64.062 -33.875 1 62.25 41 LEU A C 1
ATOM 352 O O . LEU A 1 41 ? -27.594 -65.062 -34.438 1 62.25 41 LEU A O 1
ATOM 356 N N . SER A 1 42 ? -26.156 -63.344 -34.562 1 73.69 42 SER A N 1
ATOM 357 C CA . SER A 1 42 ? -25.25 -64.125 -35.375 1 73.69 42 SER A CA 1
ATOM 358 C C . SER A 1 42 ? -24.312 -65 -34.531 1 73.69 42 SER A C 1
ATOM 360 O O . SER A 1 42 ? -24 -64.625 -33.375 1 73.69 42 SER A O 1
ATOM 362 N N . PRO A 1 43 ? -24.047 -66.062 -35.125 1 84 43 PRO A N 1
ATOM 363 C CA . PRO A 1 43 ? -23.109 -66.938 -34.375 1 84 43 PRO A CA 1
ATOM 364 C C . PRO A 1 43 ? -21.766 -66.25 -34.125 1 84 43 PRO A C 1
ATOM 366 O O . PRO A 1 43 ? -21.281 -65.5 -34.938 1 84 43 PRO A O 1
ATOM 369 N N . GLY A 1 44 ? -21.25 -66.5 -32.875 1 89.56 44 GLY A N 1
ATOM 370 C CA . GLY A 1 44 ? -20 -65.875 -32.469 1 89.56 44 GLY A CA 1
ATOM 371 C C . GLY A 1 44 ? -18.828 -66.875 -32.5 1 89.56 44 GLY A C 1
ATOM 372 O O . GLY A 1 44 ? -17.672 -66.438 -32.375 1 89.56 44 GLY A O 1
ATOM 373 N N . VAL A 1 45 ? -19.125 -68.125 -32.719 1 93.88 45 VAL A N 1
ATOM 374 C CA . VAL A 1 45 ? -18.078 -69.188 -32.688 1 93.88 45 VAL A CA 1
ATOM 375 C C . VAL A 1 45 ? -18.109 -69.938 -34 1 93.88 45 VAL A C 1
ATOM 377 O O . VAL A 1 45 ? -19.156 -70.438 -34.438 1 93.88 45 VAL A O 1
ATOM 380 N N . TYR A 1 46 ? -16.984 -70.062 -34.594 1 93.44 46 TYR A N 1
ATOM 381 C CA . TYR A 1 46 ? -16.844 -70.75 -35.875 1 93.44 46 TYR A CA 1
ATOM 382 C C . TYR A 1 46 ? -15.82 -71.875 -35.781 1 93.44 46 TYR A C 1
ATOM 384 O O . TYR A 1 46 ? -14.797 -71.75 -35.125 1 93.44 46 TYR A O 1
ATOM 392 N N . ALA A 1 47 ? -16.125 -72.938 -36.375 1 93.31 47 ALA A N 1
ATOM 393 C CA . ALA A 1 47 ? -15.195 -74 -36.656 1 93.31 47 ALA A CA 1
ATOM 394 C C . ALA A 1 47 ? -15.195 -74.375 -38.156 1 93.31 47 ALA A C 1
ATOM 396 O O . ALA A 1 47 ? -15.805 -75.312 -38.562 1 93.31 47 ALA A O 1
ATOM 397 N N . PHE A 1 48 ? -14.477 -73.5 -38.906 1 86.75 48 PHE 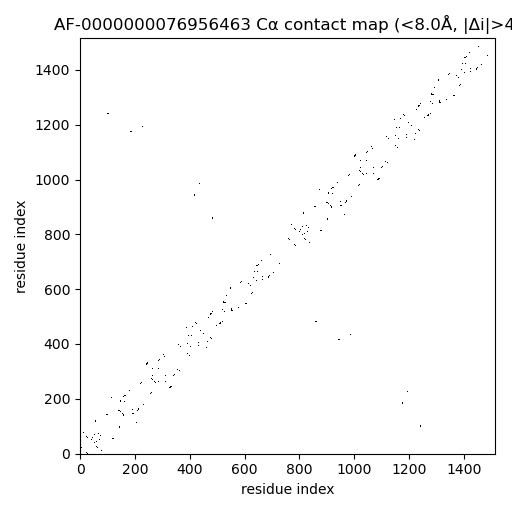A N 1
ATOM 398 C CA . PHE A 1 48 ? -14.5 -73.5 -40.375 1 86.75 48 PHE A CA 1
ATOM 399 C C . PHE A 1 48 ? -15.867 -73.062 -40.875 1 86.75 48 PHE A C 1
ATOM 401 O O . PHE A 1 48 ? -15.945 -72.25 -41.812 1 86.75 48 PHE A O 1
ATOM 408 N N . LEU A 1 49 ? -16.891 -73.562 -40.281 1 88.25 49 LEU A N 1
ATOM 409 C CA . LEU A 1 49 ? -18.266 -73.125 -40.531 1 88.25 49 LEU A CA 1
ATOM 410 C C . LEU A 1 49 ? -18.891 -72.562 -39.25 1 88.25 49 LEU A C 1
ATOM 412 O O . LEU A 1 49 ? -18.453 -72.938 -38.156 1 88.25 49 LEU A O 1
ATOM 416 N N . PRO A 1 50 ? -19.875 -71.75 -39.469 1 90.44 50 PRO A N 1
ATOM 417 C CA . PRO A 1 50 ? -20.5 -71.188 -38.281 1 90.44 50 PRO A CA 1
ATOM 418 C C . PRO A 1 50 ? -21.266 -72.25 -37.438 1 90.44 50 PRO A C 1
ATOM 420 O O . PRO A 1 50 ? -21.891 -73.125 -38 1 90.44 50 PRO A O 1
ATOM 423 N N . THR A 1 51 ? -21.094 -72.062 -36.156 1 93.12 51 THR A N 1
ATOM 424 C CA . THR A 1 51 ? -21.984 -72.75 -35.25 1 93.12 51 THR A CA 1
ATOM 425 C C . THR A 1 51 ? -23.25 -72 -34.969 1 93.12 51 THR A C 1
ATOM 427 O O . THR A 1 51 ? -23.531 -71 -35.625 1 93.12 51 THR A O 1
ATOM 430 N N . GLU A 1 52 ? -24.141 -72.438 -34.094 1 90.12 52 GLU A N 1
ATOM 431 C CA . GLU A 1 52 ? -25.359 -71.75 -33.719 1 90.12 52 GLU A CA 1
ATOM 432 C C . GLU A 1 52 ? -25.172 -71 -32.406 1 90.12 52 GLU A C 1
ATOM 434 O O . GLU A 1 52 ? -26.141 -70.438 -31.859 1 90.12 52 GLU A O 1
ATOM 439 N N . MET A 1 53 ? -23.922 -70.938 -32 1 92.31 53 MET A N 1
ATOM 440 C CA . MET A 1 53 ? -23.641 -70.375 -30.703 1 92.31 53 MET A CA 1
ATOM 441 C C . MET A 1 53 ? -23.609 -68.812 -30.812 1 92.31 53 MET A C 1
ATOM 443 O O . MET A 1 53 ? -22.719 -68.25 -31.438 1 92.31 53 MET A O 1
ATOM 447 N N . VAL A 1 54 ? -24.578 -68.188 -30.125 1 90.81 54 VAL A N 1
ATOM 448 C CA . VAL A 1 54 ? -24.625 -66.75 -30.031 1 90.81 54 VAL A CA 1
ATOM 449 C C . VAL A 1 54 ? -23.969 -66.312 -28.734 1 90.81 54 VAL A C 1
ATOM 451 O O . VAL A 1 54 ? -24.547 -66.5 -27.656 1 90.81 54 VAL A O 1
ATOM 454 N N . THR A 1 55 ? -22.844 -65.625 -28.812 1 90.31 55 THR A N 1
ATOM 455 C CA . THR A 1 55 ? -22.062 -65.312 -27.625 1 90.31 55 THR A CA 1
ATOM 456 C C . THR A 1 55 ? -22.375 -63.875 -27.125 1 90.31 55 THR A C 1
ATOM 458 O O . THR A 1 55 ? -22.266 -63.594 -25.922 1 90.31 55 THR A O 1
ATOM 461 N N . ASN A 1 56 ? -22.719 -62.906 -27.828 1 89.12 56 ASN A N 1
ATOM 462 C CA . ASN A 1 56 ? -22.891 -61.5 -27.547 1 89.12 56 ASN A CA 1
ATOM 463 C C . ASN A 1 56 ? -21.547 -60.781 -27.484 1 89.12 56 ASN A C 1
ATOM 465 O O . ASN A 1 56 ? -21.469 -59.625 -27.078 1 89.12 56 ASN A O 1
ATOM 469 N N . PHE A 1 57 ? -20.375 -61.438 -27.797 1 92.75 57 PHE A N 1
ATOM 470 C CA . PHE A 1 57 ? -19.094 -60.781 -27.938 1 92.75 57 PHE A CA 1
ATOM 471 C C . PHE A 1 57 ? -19.062 -59.906 -29.188 1 92.75 57 PHE A C 1
ATOM 473 O O . PHE A 1 57 ? -19.625 -60.281 -30.219 1 92.75 57 PHE A O 1
ATOM 480 N N . PRO A 1 58 ? -18.438 -58.719 -29.125 1 92.31 58 PRO A N 1
ATOM 481 C CA . PRO A 1 58 ? -18.375 -57.875 -30.312 1 92.31 58 PRO A CA 1
ATOM 482 C C . PRO A 1 58 ? -17.328 -58.344 -31.312 1 92.31 58 PRO A C 1
ATOM 484 O O . PRO A 1 58 ? -16.719 -57.531 -32 1 92.31 58 PRO A O 1
ATOM 487 N N . PHE A 1 59 ? -16.953 -59.562 -31.281 1 92.75 59 PHE A N 1
ATOM 488 C CA . PHE A 1 59 ? -16.031 -60.188 -32.219 1 92.75 59 PHE A CA 1
ATOM 489 C C . PHE A 1 59 ? -16.391 -61.656 -32.406 1 92.75 59 PHE A C 1
ATOM 491 O O . PHE A 1 59 ? -17.141 -62.25 -31.641 1 92.75 59 PHE A O 1
ATOM 498 N N . ILE A 1 60 ? -15.781 -62.219 -33.5 1 93.75 60 ILE A N 1
ATOM 499 C CA . ILE A 1 60 ? -16.016 -63.594 -33.844 1 93.75 60 ILE A CA 1
ATOM 500 C C . ILE A 1 60 ? -14.773 -64.438 -33.531 1 93.75 60 ILE A C 1
ATOM 502 O O . ILE A 1 60 ? -13.648 -63.969 -33.719 1 93.75 60 ILE A O 1
ATOM 506 N N . ILE A 1 61 ? -15.031 -65.625 -33.062 1 95.56 61 ILE A N 1
ATOM 507 C CA . ILE A 1 61 ? -13.938 -66.562 -32.75 1 95.56 61 ILE A CA 1
ATOM 508 C C . ILE A 1 61 ? -13.945 -67.688 -33.719 1 95.56 61 ILE A C 1
ATOM 510 O O . ILE A 1 61 ? -14.953 -68.438 -33.844 1 95.56 61 ILE A O 1
ATOM 514 N N . GLN A 1 62 ? -12.836 -67.875 -34.406 1 94.94 62 GLN A N 1
ATOM 515 C CA . GLN A 1 62 ? -12.656 -69.062 -35.281 1 94.94 62 GLN A CA 1
ATOM 516 C C . GLN A 1 62 ? -11.469 -69.875 -34.844 1 94.94 62 GLN A C 1
ATOM 518 O O . GLN A 1 62 ? -10.383 -69.375 -34.594 1 94.94 62 GLN A O 1
ATOM 523 N N . ALA A 1 63 ? -11.711 -71.062 -34.656 1 95.62 63 ALA A N 1
ATOM 524 C CA . ALA A 1 63 ? -10.672 -72.062 -34.344 1 95.62 63 ALA A CA 1
ATOM 525 C C . ALA A 1 63 ? -11.125 -73.5 -34.688 1 95.62 63 ALA A C 1
ATOM 527 O O . ALA A 1 63 ? -12.289 -73.688 -35.031 1 95.62 63 ALA A O 1
ATOM 528 N N . ASP A 1 64 ? -10.195 -74.375 -34.656 1 93.62 64 ASP A N 1
ATOM 529 C CA . ASP A 1 64 ? -10.523 -75.75 -34.906 1 93.62 64 ASP A CA 1
ATOM 530 C C . ASP A 1 64 ? -11.156 -76.438 -33.688 1 93.62 64 ASP A C 1
ATOM 532 O O . ASP A 1 64 ? -10.586 -77.312 -33.094 1 93.62 64 ASP A O 1
ATOM 536 N N . PHE A 1 65 ? -12.453 -76.125 -33.406 1 95.12 65 PHE A N 1
ATOM 537 C CA . PHE A 1 65 ? -13.18 -76.625 -32.25 1 95.12 65 PHE A CA 1
ATOM 538 C C . PHE A 1 65 ? -13.734 -78 -32.531 1 95.12 65 PHE A C 1
ATOM 540 O O . PHE A 1 65 ? -14.102 -78.312 -33.688 1 95.12 65 PHE A O 1
ATOM 547 N N . LEU A 1 66 ? -13.766 -78.812 -31.531 1 94.62 66 LEU A N 1
ATOM 548 C CA . LEU A 1 66 ? -14.516 -80.062 -31.609 1 94.62 66 LEU A CA 1
ATOM 549 C C . LEU A 1 66 ? -16.016 -79.812 -31.422 1 94.62 66 LEU A C 1
ATOM 551 O O . LEU A 1 66 ? -16.422 -79.188 -30.438 1 94.62 66 LEU A O 1
ATOM 555 N N . LEU A 1 67 ? -16.75 -80.312 -32.344 1 93.94 67 LEU A N 1
ATOM 556 C CA . LEU A 1 67 ? -18.172 -80.062 -32.344 1 93.94 67 LEU A CA 1
ATOM 557 C C . LEU A 1 67 ? -18.984 -81.25 -31.859 1 93.94 67 LEU A C 1
ATOM 559 O O . LEU A 1 67 ? -18.484 -82.375 -31.891 1 93.94 67 LEU A O 1
ATOM 563 N N . ALA A 1 68 ? -20.125 -80.875 -31.375 1 91.06 68 ALA A N 1
ATOM 564 C CA . ALA A 1 68 ? -21.109 -81.938 -31.078 1 91.06 68 ALA A CA 1
ATOM 565 C C . ALA A 1 68 ? -21.594 -82.625 -32.344 1 91.06 68 ALA A C 1
ATOM 567 O O . ALA A 1 68 ? -21.328 -82.125 -33.469 1 91.06 68 ALA A O 1
ATOM 568 N N . SER A 1 69 ? -22.281 -83.688 -32.25 1 87.12 69 SER A N 1
ATOM 569 C CA . SER A 1 69 ? -22.75 -84.438 -33.406 1 87.12 69 SER A CA 1
ATOM 570 C C . SER A 1 69 ? -23.688 -83.625 -34.25 1 87.12 69 SER A C 1
ATOM 572 O O . SER A 1 69 ? -23.703 -83.75 -35.5 1 87.12 69 SER A O 1
ATOM 574 N N . SER A 1 70 ? -24.469 -82.75 -33.562 1 87.5 70 SER A N 1
ATOM 575 C CA . SER A 1 70 ? -25.375 -81.875 -34.281 1 87.5 70 SER A CA 1
ATOM 576 C C . SER A 1 70 ? -24.609 -80.75 -34.969 1 87.5 70 SER A C 1
ATOM 578 O O . SER A 1 70 ? -25.156 -80.062 -35.844 1 87.5 70 SER A O 1
ATOM 580 N N . ARG A 1 71 ? -23.375 -80.562 -34.688 1 85.38 71 ARG A N 1
ATOM 581 C CA . ARG A 1 71 ? -22.469 -79.562 -35.25 1 85.38 71 ARG A CA 1
ATOM 582 C C . ARG A 1 71 ? -22.953 -78.125 -34.906 1 85.38 71 ARG A C 1
ATOM 584 O O . ARG A 1 71 ? -22.484 -77.125 -35.469 1 85.38 71 ARG A O 1
ATOM 591 N N . GLU A 1 72 ? -23.859 -78 -33.875 1 87.62 72 GLU A N 1
ATOM 592 C CA . GLU A 1 72 ? -24.484 -76.75 -33.5 1 87.62 72 GLU A CA 1
ATOM 593 C C . GLU A 1 72 ? -23.688 -76.062 -32.406 1 87.62 72 GLU A C 1
ATOM 595 O O . GLU A 1 72 ? -23.766 -74.812 -32.25 1 87.62 72 GLU A O 1
ATOM 600 N N . ALA A 1 73 ? -22.984 -76.875 -31.609 1 91.69 73 ALA A N 1
ATOM 601 C CA . ALA A 1 73 ? -22.25 -76.312 -30.469 1 91.69 73 ALA A CA 1
ATOM 602 C C . ALA A 1 73 ? -20.906 -77.062 -30.312 1 91.69 73 ALA A C 1
ATOM 604 O O . ALA A 1 73 ? -20.703 -78.125 -30.812 1 91.69 73 ALA A O 1
ATOM 605 N N . ILE A 1 74 ? -20.016 -76.312 -29.656 1 93.75 74 ILE A N 1
ATOM 606 C CA . ILE A 1 74 ? -18.734 -76.938 -29.375 1 93.75 74 ILE A CA 1
ATOM 607 C C . ILE A 1 74 ? -18.844 -77.812 -28.141 1 93.75 74 ILE A C 1
ATOM 609 O O . ILE A 1 74 ? -19.734 -77.625 -27.297 1 93.75 74 ILE A O 1
ATOM 613 N N . LEU A 1 75 ? -17.984 -78.75 -28.047 1 94.12 75 LEU A N 1
ATOM 614 C CA . LEU A 1 75 ? -17.938 -79.625 -26.859 1 94.12 75 LEU A CA 1
ATOM 615 C C . LEU A 1 75 ? -17.156 -78.938 -25.734 1 94.12 75 LEU A C 1
ATOM 617 O O . LEU A 1 75 ? -15.922 -79.062 -25.688 1 94.12 75 LEU A O 1
ATOM 621 N N . PHE A 1 76 ? -17.844 -78.375 -24.75 1 92.38 76 PHE A N 1
ATOM 622 C CA . PHE A 1 76 ? -17.203 -77.562 -23.703 1 92.38 76 PHE A CA 1
ATOM 623 C C . PHE A 1 76 ? -16.422 -78.438 -22.75 1 92.38 76 PHE A C 1
ATOM 625 O O . PHE A 1 76 ? -15.508 -78 -22.062 1 92.38 76 PHE A O 1
ATOM 632 N N . ASP A 1 77 ? -16.781 -79.75 -22.75 1 91.38 77 ASP A N 1
ATOM 633 C CA . ASP A 1 77 ? -16.125 -80.625 -21.812 1 91.38 77 ASP A CA 1
ATOM 634 C C . ASP A 1 77 ? -14.859 -81.25 -22.422 1 91.38 77 ASP A C 1
ATOM 636 O O . ASP A 1 77 ? -14.086 -81.938 -21.734 1 91.38 77 ASP A O 1
ATOM 640 N N . SER A 1 78 ? -14.672 -80.938 -23.703 1 93.44 78 SER A N 1
ATOM 641 C CA . SER A 1 78 ? -13.484 -81.438 -24.375 1 93.44 78 SER A CA 1
ATOM 642 C C . SER A 1 78 ? -12.227 -80.688 -23.938 1 93.44 78 SER A C 1
ATOM 644 O O . SER A 1 78 ? -12.211 -79.5 -23.938 1 93.44 78 SER A O 1
ATOM 646 N N . PRO A 1 79 ? -11.227 -81.438 -23.5 1 94.12 79 PRO A N 1
ATOM 647 C CA . PRO A 1 79 ? -9.969 -80.75 -23.141 1 94.12 79 PRO A CA 1
ATOM 648 C C . PRO A 1 79 ? -9.391 -79.938 -24.297 1 94.12 79 PRO A C 1
ATOM 650 O O . PRO A 1 79 ? -8.766 -78.875 -24.078 1 94.12 79 PRO A O 1
ATOM 653 N N . TRP A 1 80 ? -9.656 -80.375 -25.484 1 94.06 80 TRP A N 1
ATOM 654 C CA . TRP A 1 80 ? -9.203 -79.688 -26.688 1 94.06 80 TRP A CA 1
ATOM 655 C C . TRP A 1 80 ? -9.812 -78.312 -26.75 1 94.06 80 TRP A C 1
ATOM 657 O O . TRP A 1 80 ? -9.086 -77.312 -26.906 1 94.06 80 TRP A O 1
ATOM 667 N N . ASN A 1 81 ? -11.156 -78.25 -26.594 1 95.31 81 ASN A N 1
ATOM 668 C CA . ASN A 1 81 ? -11.867 -77 -26.672 1 95.31 81 ASN A CA 1
ATOM 669 C C . ASN A 1 81 ? -11.531 -76.125 -25.484 1 95.31 81 ASN A C 1
ATOM 671 O O . ASN A 1 81 ? -11.492 -74.875 -25.609 1 95.31 81 ASN A O 1
ATOM 675 N N . LYS A 1 82 ? -11.25 -76.688 -24.328 1 95.12 82 LYS A N 1
ATOM 676 C CA . LYS A 1 82 ? -10.867 -75.938 -23.156 1 95.12 82 LYS A CA 1
ATOM 677 C C . LYS A 1 82 ? -9.539 -75.188 -23.375 1 95.12 82 LYS A C 1
ATOM 679 O O . LYS A 1 82 ? -9.375 -74.062 -22.969 1 95.12 82 LYS A O 1
ATOM 684 N N . GLY A 1 83 ? -8.602 -75.875 -23.953 1 93.19 83 GLY A N 1
ATOM 685 C CA . GLY A 1 83 ? -7.324 -75.312 -24.281 1 93.19 83 GLY A CA 1
ATOM 686 C C . GLY A 1 83 ? -7.453 -74.125 -25.219 1 93.19 83 GLY A C 1
ATOM 687 O O . GLY A 1 83 ? -6.797 -73.062 -25.016 1 93.19 83 GLY A O 1
ATOM 688 N N . ILE A 1 84 ? -8.281 -74.188 -26.234 1 94.75 84 ILE A N 1
ATOM 689 C CA . ILE A 1 84 ? -8.516 -73.125 -27.188 1 94.75 84 ILE A CA 1
ATOM 690 C C . ILE A 1 84 ? -9.125 -71.938 -26.469 1 94.75 84 ILE A C 1
ATOM 692 O O . ILE A 1 84 ? -8.656 -70.75 -26.625 1 94.75 84 ILE A O 1
ATOM 696 N N . LEU A 1 85 ? -10.188 -72.25 -25.672 1 95.94 85 LEU A N 1
ATOM 697 C CA . LEU A 1 85 ? -10.898 -71.188 -24.969 1 95.94 85 LEU A CA 1
ATOM 698 C C . LEU A 1 85 ? -9.969 -70.375 -24.031 1 95.94 85 LEU A C 1
ATOM 700 O O . LEU A 1 85 ? -10.094 -69.188 -23.875 1 95.94 85 LEU A O 1
ATOM 704 N N . GLU A 1 86 ? -9.016 -71.062 -23.453 1 95 86 GLU A N 1
ATOM 705 C CA . GLU A 1 86 ? -8.078 -70.438 -22.516 1 95 86 GLU A CA 1
ATOM 706 C C . GLU A 1 86 ? -7.094 -69.5 -23.234 1 95 86 GLU A C 1
ATOM 708 O O . GLU A 1 86 ? -6.52 -68.625 -22.609 1 95 86 GLU A O 1
ATOM 713 N N . CYS A 1 87 ? -6.887 -69.688 -24.469 1 94.44 87 CYS A N 1
ATOM 714 C CA . CYS A 1 87 ? -5.918 -68.875 -25.25 1 94.44 87 CYS A CA 1
ATOM 715 C C . CYS A 1 87 ? -6.574 -67.625 -25.844 1 94.44 87 CYS A C 1
ATOM 717 O O . CYS A 1 87 ? -5.883 -66.688 -26.25 1 94.44 87 CYS A O 1
ATOM 719 N N . ILE A 1 88 ? -7.895 -67.625 -25.875 1 95.62 88 ILE A N 1
ATOM 720 C CA . ILE A 1 88 ? -8.617 -66.562 -26.578 1 95.62 88 ILE A CA 1
ATOM 721 C C . ILE A 1 88 ? -8.328 -65.188 -25.938 1 95.62 88 ILE A C 1
ATOM 723 O O . ILE A 1 88 ? -8.102 -64.25 -26.625 1 95.62 88 ILE A O 1
ATOM 727 N N . PRO A 1 89 ? -8.266 -65.062 -24.578 1 96.69 89 PRO A N 1
ATOM 728 C CA . PRO A 1 89 ? -7.965 -63.781 -23.969 1 96.69 89 PRO A CA 1
ATOM 729 C C . PRO A 1 89 ? -6.621 -63.219 -24.422 1 96.69 89 PRO A C 1
ATOM 731 O O . PRO A 1 89 ? -6.508 -62.031 -24.688 1 96.69 89 PRO A O 1
ATOM 734 N N . SER A 1 90 ? -5.637 -64.062 -24.516 1 95.06 90 SER A N 1
ATOM 735 C CA . SER A 1 90 ? -4.32 -63.594 -24.953 1 95.06 90 SER A CA 1
ATOM 736 C C . SER A 1 90 ? -4.336 -63.188 -26.422 1 95.06 90 SER A C 1
ATOM 738 O O . SER A 1 90 ? -3.721 -62.188 -26.781 1 95.06 90 SER A O 1
ATOM 740 N N . ALA A 1 91 ? -5.02 -63.938 -27.219 1 94.56 91 ALA A N 1
ATOM 741 C CA . ALA A 1 91 ? -5.156 -63.562 -28.625 1 94.56 91 ALA A CA 1
ATOM 742 C C . ALA A 1 91 ? -5.867 -62.219 -28.781 1 94.56 91 ALA A C 1
ATOM 744 O O . ALA A 1 91 ? -5.461 -61.375 -29.578 1 94.56 91 ALA A O 1
ATOM 745 N N . PHE A 1 92 ? -6.906 -62.125 -28.016 1 96.12 92 PHE A N 1
ATOM 746 C CA . PHE A 1 92 ? -7.664 -60.875 -28.062 1 96.12 92 PHE A CA 1
ATOM 747 C C . PHE A 1 92 ? -6.785 -59.688 -27.656 1 96.12 92 PHE A C 1
ATOM 749 O O . PHE A 1 92 ? -6.797 -58.656 -28.328 1 96.12 92 PHE A O 1
ATOM 756 N N . MET A 1 93 ? -6.062 -59.781 -26.578 1 95.25 93 MET A N 1
ATOM 757 C CA . MET A 1 93 ? -5.25 -58.688 -26.062 1 95.25 93 MET A CA 1
ATOM 758 C C . MET A 1 93 ? -4.203 -58.281 -27.094 1 95.25 93 MET A C 1
ATOM 760 O O . MET A 1 93 ? -3.979 -57.062 -27.297 1 95.25 93 MET A O 1
ATOM 764 N N . ASN A 1 94 ? -3.559 -59.25 -27.641 1 90.44 94 ASN A N 1
ATOM 765 C CA . ASN A 1 94 ? -2.553 -58.938 -28.656 1 90.44 94 ASN A CA 1
ATOM 766 C C . ASN A 1 94 ? -3.166 -58.188 -29.844 1 90.44 94 ASN A C 1
ATOM 768 O O . ASN A 1 94 ? -2.586 -57.25 -30.359 1 90.44 94 ASN A O 1
ATOM 772 N N . ALA A 1 95 ? -4.344 -58.625 -30.281 1 91.62 95 ALA A N 1
ATOM 773 C CA . ALA A 1 95 ? -5.062 -57.969 -31.359 1 91.62 95 ALA A CA 1
ATOM 774 C C . ALA A 1 95 ? -5.461 -56.562 -30.953 1 91.62 95 ALA A C 1
ATOM 776 O O . ALA A 1 95 ? -5.316 -55.625 -31.734 1 91.62 95 ALA A O 1
ATOM 777 N N . PHE A 1 96 ? -5.957 -56.531 -29.75 1 93.5 96 PHE A N 1
ATOM 778 C CA . PHE A 1 96 ? -6.461 -55.25 -29.234 1 93.5 96 PHE A CA 1
ATOM 779 C C . PHE A 1 96 ? -5.34 -54.219 -29.109 1 93.5 96 PHE A C 1
ATOM 781 O O . PHE A 1 96 ? -5.512 -53.062 -29.484 1 93.5 96 PHE A O 1
ATOM 788 N N . VAL A 1 97 ? -4.176 -54.531 -28.578 1 90.38 97 VAL A N 1
ATOM 789 C CA . VAL A 1 97 ? -3.018 -53.656 -28.453 1 90.38 97 VAL A CA 1
ATOM 790 C C . VAL A 1 97 ? -2.59 -53.188 -29.828 1 90.38 97 VAL A C 1
ATOM 792 O O . VAL A 1 97 ? -2.293 -52 -30.016 1 90.38 97 VAL A O 1
ATOM 795 N N . ALA A 1 98 ? -2.57 -54.094 -30.781 1 85.88 98 ALA A N 1
ATOM 796 C CA . ALA A 1 98 ? -2.186 -53.719 -32.125 1 85.88 98 ALA A CA 1
ATOM 797 C C . ALA A 1 98 ? -3.166 -52.719 -32.719 1 85.88 98 ALA A C 1
ATOM 799 O O . ALA A 1 98 ? -2.762 -51.781 -33.438 1 85.88 98 ALA A O 1
ATOM 800 N N . LEU A 1 99 ? -4.414 -52.906 -32.5 1 87.12 99 LEU A N 1
ATOM 801 C CA . LEU A 1 99 ? -5.457 -52.031 -33.031 1 87.12 99 LEU A CA 1
ATOM 802 C C . LEU A 1 99 ? -5.379 -50.656 -32.375 1 87.12 99 LEU A C 1
ATOM 804 O O . LEU A 1 99 ? -5.566 -49.625 -33.062 1 87.12 99 LEU A O 1
ATOM 808 N N . VAL A 1 100 ? -5.086 -50.594 -31.109 1 89.62 100 VAL A N 1
ATOM 809 C CA . VAL A 1 100 ? -5.148 -49.375 -30.344 1 89.62 100 VAL A CA 1
ATOM 810 C C . VAL A 1 100 ? -3.84 -48.594 -30.5 1 89.62 100 VAL A C 1
ATOM 812 O O . VAL A 1 100 ? -3.848 -47.375 -30.703 1 89.62 100 VAL A O 1
ATOM 815 N N . LYS A 1 101 ? -2.689 -49.188 -30.391 1 85 101 LYS A N 1
ATOM 816 C CA . LYS A 1 101 ? -1.405 -48.5 -30.297 1 85 101 LYS A CA 1
ATOM 817 C C . LYS A 1 101 ? -0.722 -48.438 -31.672 1 85 101 LYS A C 1
ATOM 819 O O . LYS A 1 101 ? 0.19 -47.625 -31.859 1 85 101 LYS A O 1
ATOM 824 N N . SER A 1 102 ? -0.908 -49.312 -32.594 1 73.5 102 SER A N 1
ATOM 825 C CA . SER A 1 102 ? -0.158 -49.375 -33.844 1 73.5 102 SER A CA 1
ATOM 826 C C . SER A 1 102 ? -0.565 -48.219 -34.781 1 73.5 102 SER A C 1
ATOM 828 O O . SER A 1 102 ? 0.169 -47.875 -35.688 1 73.5 102 SER A O 1
ATOM 830 N N . ARG A 1 103 ? -1.664 -47.625 -34.625 1 67.88 103 ARG A N 1
ATOM 831 C CA . ARG A 1 103 ? -2.047 -46.531 -35.531 1 67.88 103 ARG A CA 1
ATOM 832 C C . ARG A 1 103 ? -1.542 -45.188 -35 1 67.88 103 ARG A C 1
ATOM 834 O O . ARG A 1 103 ? -2.336 -44.344 -34.625 1 67.88 103 ARG A O 1
ATOM 841 N N . THR A 1 104 ? -0.256 -45.125 -34.969 1 62.59 104 THR A N 1
ATOM 842 C CA . THR A 1 104 ? 0.362 -43.938 -34.406 1 62.59 104 THR A CA 1
ATOM 843 C C . THR A 1 104 ? -0.044 -42.688 -35.219 1 62.59 104 THR A C 1
ATOM 845 O O . THR A 1 104 ? -0.127 -41.594 -34.656 1 62.59 104 THR A O 1
ATOM 848 N N . ASP A 1 105 ? -0.342 -43.031 -36.375 1 67.25 105 ASP A N 1
ATOM 849 C CA . ASP A 1 105 ? -0.662 -41.875 -37.25 1 67.25 105 ASP A CA 1
ATOM 850 C C . ASP A 1 105 ? -2.148 -41.531 -37.156 1 67.25 105 ASP A C 1
ATOM 852 O O . ASP A 1 105 ? -2.57 -40.5 -37.625 1 67.25 105 ASP A O 1
ATOM 856 N N . ALA A 1 106 ? -2.857 -42.344 -36.531 1 74.56 106 ALA A N 1
ATOM 857 C CA . ALA A 1 106 ? -4.285 -42.062 -36.438 1 74.56 106 ALA A CA 1
ATOM 858 C C . ALA A 1 106 ? -4.559 -40.969 -35.406 1 74.56 106 ALA A C 1
ATOM 860 O O . ALA A 1 106 ? -3.896 -40.906 -34.344 1 74.56 106 ALA A O 1
ATOM 861 N N . PRO A 1 107 ? -5.43 -40.156 -35.844 1 79.19 107 PRO A N 1
ATOM 862 C CA . PRO A 1 107 ? -5.793 -39.094 -34.906 1 79.19 107 PRO A CA 1
ATOM 863 C C . PRO A 1 107 ? -6.297 -39.656 -33.562 1 79.19 107 PRO A C 1
ATOM 865 O O . PRO A 1 107 ? -6.91 -40.719 -33.531 1 79.19 107 PRO A O 1
ATOM 868 N N . ALA A 1 108 ? -6.023 -39.031 -32.531 1 78.06 108 ALA A N 1
ATOM 869 C CA . ALA A 1 108 ? -6.402 -39.438 -31.172 1 78.06 108 ALA A CA 1
ATOM 870 C C . ALA A 1 108 ? -7.906 -39.656 -31.062 1 78.06 108 ALA A C 1
ATOM 872 O O . ALA A 1 108 ? -8.352 -40.5 -30.281 1 78.06 108 ALA A O 1
ATOM 873 N N . MET A 1 109 ? -8.703 -39 -31.922 1 78.81 109 MET A N 1
ATOM 874 C CA . MET A 1 109 ? -10.164 -39.062 -31.844 1 78.81 109 MET A CA 1
ATOM 875 C C . MET A 1 109 ? -10.68 -40.406 -32.312 1 78.81 109 MET A C 1
ATOM 877 O O . MET A 1 109 ? -11.82 -40.781 -32 1 78.81 109 MET A O 1
ATOM 881 N N . THR A 1 110 ? -9.859 -41.219 -32.906 1 84.19 110 THR A N 1
ATOM 882 C CA . THR A 1 110 ? -10.32 -42.469 -33.469 1 84.19 110 THR A CA 1
ATOM 883 C C . THR A 1 110 ? -10.039 -43.625 -32.5 1 84.19 110 THR A C 1
ATOM 885 O O . THR A 1 110 ? -10.602 -44.719 -32.625 1 84.19 110 THR A O 1
ATOM 888 N N . ILE A 1 111 ? -9.289 -43.344 -31.5 1 88 111 ILE A N 1
ATOM 889 C CA . ILE A 1 111 ? -8.789 -44.406 -30.625 1 88 111 ILE A CA 1
ATOM 890 C C . ILE A 1 111 ? -9.938 -44.938 -29.766 1 88 111 ILE A C 1
ATOM 892 O O . ILE A 1 111 ? -10.094 -46.156 -29.625 1 88 111 ILE A O 1
ATOM 896 N N . PRO A 1 112 ? -10.805 -44.062 -29.297 1 91.12 112 PRO A N 1
ATOM 897 C CA . PRO A 1 112 ? -11.859 -44.531 -28.391 1 91.12 112 PRO A CA 1
ATOM 898 C C . PRO A 1 112 ? -12.789 -45.531 -29.078 1 91.12 112 PRO A C 1
ATOM 900 O O . PRO A 1 112 ? -13.305 -46.438 -28.422 1 91.12 112 PRO A O 1
ATOM 903 N N . SER A 1 113 ? -13.023 -45.438 -30.359 1 90 113 SER A N 1
ATOM 904 C CA . SER A 1 113 ? -13.938 -46.344 -31.062 1 90 113 SER A CA 1
ATOM 905 C C . SER A 1 113 ? -13.469 -47.781 -31.016 1 90 113 SER A C 1
ATOM 907 O O . SER A 1 113 ? -14.281 -48.719 -31.094 1 90 113 SER A O 1
ATOM 909 N N . MET A 1 114 ? -12.188 -48.062 -30.875 1 91.44 114 MET A N 1
ATOM 910 C CA . MET A 1 114 ? -11.633 -49.406 -30.797 1 91.44 114 MET A CA 1
ATOM 911 C C . MET A 1 114 ? -12.078 -50.094 -29.516 1 91.44 114 MET A C 1
ATOM 913 O O . MET A 1 114 ? -12.094 -51.344 -29.453 1 91.44 114 MET A O 1
ATOM 917 N N . PHE A 1 115 ? -12.398 -49.375 -28.578 1 94.81 115 PHE A N 1
ATOM 918 C CA . PHE A 1 115 ? -12.734 -49.938 -27.281 1 94.81 115 PHE A CA 1
ATOM 919 C C . PHE A 1 115 ? -14.133 -50.562 -27.297 1 94.81 115 PHE A C 1
ATOM 921 O O . PHE A 1 115 ? -14.516 -51.281 -26.375 1 94.81 115 PHE A O 1
ATOM 928 N N . HIS A 1 116 ? -14.867 -50.375 -28.391 1 91.81 116 HIS A N 1
ATOM 929 C CA . HIS A 1 116 ? -16.156 -51.031 -28.562 1 91.81 116 HIS A CA 1
ATOM 930 C C . HIS A 1 116 ? -15.984 -52.531 -28.781 1 91.81 116 HIS A C 1
ATOM 932 O O . HIS A 1 116 ? -16.953 -53.281 -28.672 1 91.81 116 HIS A O 1
ATOM 938 N N . TYR A 1 117 ? -14.805 -52.938 -29.047 1 93.25 117 TYR A N 1
ATOM 939 C CA . TYR A 1 117 ? -14.539 -54.344 -29.297 1 93.25 117 TYR A CA 1
ATOM 940 C C . TYR A 1 117 ? -14.43 -55.125 -27.984 1 93.25 117 TYR A C 1
ATOM 942 O O . TYR A 1 117 ? -14.43 -56.344 -27.969 1 93.25 117 TYR A O 1
ATOM 950 N N . LEU A 1 118 ? -14.398 -54.406 -26.922 1 95.56 118 LEU A N 1
ATOM 951 C CA . LEU A 1 118 ? -14.352 -55.062 -25.625 1 95.56 118 LEU A CA 1
ATOM 952 C C . LEU A 1 118 ? -15.68 -55.75 -25.297 1 95.56 118 LEU A C 1
ATOM 954 O O . LEU A 1 118 ? -16.75 -55.188 -25.594 1 95.56 118 LEU A O 1
ATOM 958 N N . PRO A 1 119 ? -15.617 -56.938 -24.766 1 95.56 119 PRO A N 1
ATOM 959 C CA . PRO A 1 119 ? -16.859 -57.625 -24.359 1 95.56 119 PRO A CA 1
ATOM 960 C C . PRO A 1 119 ? -17.422 -57.094 -23.047 1 95.56 119 PRO A C 1
ATOM 962 O O . PRO A 1 119 ? -17.391 -57.781 -22.031 1 95.56 119 PRO A O 1
ATOM 965 N N . VAL A 1 120 ? -18.062 -56 -23.094 1 95.5 120 VAL A N 1
ATOM 966 C CA . VAL A 1 120 ? -18.562 -55.25 -21.938 1 95.5 120 VAL A CA 1
ATOM 967 C C . VAL A 1 120 ? -19.766 -56 -21.359 1 95.5 120 VAL A C 1
ATOM 969 O O . VAL A 1 120 ? -19.891 -56.125 -20.141 1 95.5 120 VAL A O 1
ATOM 972 N N . SER A 1 121 ? -20.625 -56.5 -22.219 1 92.75 121 SER A N 1
ATOM 973 C CA . SER A 1 121 ? -21.828 -57.188 -21.797 1 92.75 121 SER A CA 1
ATOM 974 C C . SER A 1 121 ? -21.547 -58.656 -21.5 1 92.75 121 SER A C 1
ATOM 976 O O . SER A 1 121 ? -20.688 -59.281 -22.141 1 92.75 121 SER A O 1
ATOM 978 N N . PRO A 1 122 ? -22.234 -59.188 -20.594 1 92.56 122 PRO A N 1
ATOM 979 C CA . PRO A 1 122 ? -22.047 -60.625 -20.297 1 92.56 122 PRO A CA 1
ATOM 980 C C . PRO A 1 122 ? -22.375 -61.5 -21.484 1 92.56 122 PRO A C 1
ATOM 982 O O . PRO A 1 122 ? -23.203 -61.156 -22.328 1 92.56 122 PRO A O 1
ATOM 985 N N . SER A 1 123 ? -21.688 -62.625 -21.469 1 91.25 123 SER A N 1
ATOM 986 C CA . SER A 1 123 ? -21.938 -63.594 -22.531 1 91.25 123 SER A CA 1
ATOM 987 C C . SER A 1 123 ? -23.328 -64.25 -22.406 1 91.25 123 SER A C 1
ATOM 989 O O . SER A 1 123 ? -23.812 -64.438 -21.297 1 91.25 123 SER A O 1
ATOM 991 N N . LEU A 1 124 ? -23.984 -64.5 -23.547 1 91.62 124 LEU A N 1
ATOM 992 C CA . LEU A 1 124 ? -25.266 -65.25 -23.547 1 91.62 124 LEU A CA 1
ATOM 993 C C . LEU A 1 124 ? -25.062 -66.75 -23.297 1 91.62 124 LEU A C 1
ATOM 995 O O . LEU A 1 124 ? -26.016 -67.438 -22.984 1 91.62 124 LEU A O 1
ATOM 999 N N . ILE A 1 125 ? -23.781 -67.125 -23.516 1 93.44 125 ILE A N 1
ATOM 1000 C CA . ILE A 1 125 ? -23.391 -68.5 -23.188 1 93.44 125 ILE A CA 1
ATOM 1001 C C . ILE A 1 125 ? -22.547 -68.5 -21.906 1 93.44 125 ILE A C 1
ATOM 1003 O O . ILE A 1 125 ? -21.359 -68.188 -21.938 1 93.44 125 ILE A O 1
ATOM 1007 N N . PRO A 1 126 ? -23.109 -68.938 -20.812 1 93.19 126 PRO A N 1
ATOM 1008 C CA . PRO A 1 126 ? -22.422 -68.812 -19.516 1 93.19 126 PRO A CA 1
ATOM 1009 C C . PRO A 1 126 ? -21.047 -69.5 -19.531 1 93.19 126 PRO A C 1
ATOM 1011 O O . PRO A 1 126 ? -20.125 -69.062 -18.859 1 93.19 126 PRO A O 1
ATOM 1014 N N . LEU A 1 127 ? -20.906 -70.5 -20.344 1 92.81 127 LEU A N 1
ATOM 1015 C CA . LEU A 1 127 ? -19.656 -71.25 -20.375 1 92.81 127 LEU A CA 1
ATOM 1016 C C . LEU A 1 127 ? -18.547 -70.5 -21.031 1 92.81 127 LEU A C 1
ATOM 1018 O O . LEU A 1 127 ? -17.375 -70.812 -20.906 1 92.81 127 LEU A O 1
ATOM 1022 N N . LEU A 1 128 ? -18.875 -69.312 -21.609 1 95.12 128 LEU A N 1
ATOM 1023 C CA . LEU A 1 128 ? -17.875 -68.5 -22.266 1 95.12 128 LEU A CA 1
ATOM 1024 C C . LEU A 1 128 ? -17.516 -67.312 -21.391 1 95.12 128 LEU A C 1
ATOM 1026 O O . LEU A 1 128 ? -16.672 -66.5 -21.75 1 95.12 128 LEU A O 1
ATOM 1030 N N . GLU A 1 129 ? -18.109 -67.188 -20.25 1 95.12 129 GLU A N 1
ATOM 1031 C CA . GLU A 1 129 ? -17.859 -66.062 -19.344 1 95.12 129 GLU A CA 1
ATOM 1032 C C . GLU A 1 129 ? -16.391 -66 -18.922 1 95.12 129 GLU A C 1
ATOM 1034 O O . GLU A 1 129 ? -15.82 -64.938 -18.719 1 95.12 129 GLU A O 1
ATOM 1039 N N . PRO A 1 130 ? -15.781 -67.125 -18.781 1 95.44 130 PRO A N 1
ATOM 1040 C CA . PRO A 1 130 ? -14.359 -67.062 -18.438 1 95.44 130 PRO A CA 1
ATOM 1041 C C . PRO A 1 130 ? -13.508 -66.438 -19.516 1 95.44 130 PRO A C 1
ATOM 1043 O O . PRO A 1 130 ? -12.469 -65.812 -19.203 1 95.44 130 PRO A O 1
ATOM 1046 N N . VAL A 1 131 ? -13.961 -66.5 -20.719 1 96.25 131 VAL A N 1
ATOM 1047 C CA . VAL A 1 131 ? -13.266 -65.812 -21.797 1 96.25 131 VAL A CA 1
ATOM 1048 C C . VAL A 1 131 ? -13.391 -64.25 -21.594 1 96.25 131 VAL A C 1
ATOM 1050 O O . VAL A 1 131 ? -12.391 -63.562 -21.672 1 96.25 131 VAL A O 1
ATOM 1053 N N . ARG A 1 132 ? -14.555 -63.844 -21.312 1 96.31 132 ARG A N 1
ATOM 1054 C CA . ARG A 1 132 ? -14.805 -62.438 -21.062 1 96.31 132 ARG A CA 1
ATOM 1055 C C . ARG A 1 132 ? -13.992 -61.938 -19.875 1 96.31 132 ARG A C 1
ATOM 1057 O O . ARG A 1 132 ? -13.328 -60.906 -19.953 1 96.31 132 ARG A O 1
ATOM 1064 N N . SER A 1 133 ? -14.07 -62.656 -18.75 1 96.75 133 SER A N 1
ATOM 1065 C CA . SER A 1 133 ? -13.344 -62.281 -17.531 1 96.75 133 SER A CA 1
ATOM 1066 C C . SER A 1 133 ? -11.836 -62.312 -17.766 1 96.75 133 SER A C 1
ATOM 1068 O O . SER A 1 133 ? -11.109 -61.469 -17.219 1 96.75 133 SER A O 1
ATOM 1070 N N . GLY A 1 134 ? -11.406 -63.312 -18.547 1 96.81 134 GLY A N 1
ATOM 1071 C CA . GLY A 1 134 ? -9.992 -63.344 -18.891 1 96.81 134 GLY A CA 1
ATOM 1072 C C . GLY A 1 134 ? -9.531 -62.156 -19.688 1 96.81 134 GLY A C 1
ATOM 1073 O O . GLY A 1 134 ? -8.43 -61.625 -19.453 1 96.81 134 GLY A O 1
ATOM 1074 N N . ILE A 1 135 ? -10.352 -61.688 -20.594 1 97.25 135 ILE A N 1
ATOM 1075 C CA . ILE A 1 135 ? -10.039 -60.5 -21.375 1 97.25 135 ILE A CA 1
ATOM 1076 C C . ILE A 1 135 ? -9.984 -59.281 -20.469 1 97.25 135 ILE A C 1
ATOM 1078 O O . ILE A 1 135 ? -9.047 -58.469 -20.547 1 97.25 135 ILE A O 1
ATOM 1082 N N . LYS A 1 136 ? -10.945 -59.125 -19.609 1 97.06 136 LYS A N 1
ATOM 1083 C CA . LYS A 1 136 ? -10.977 -58 -18.688 1 97.06 136 LYS A CA 1
ATOM 1084 C C . LYS A 1 136 ? -9.727 -57.969 -17.812 1 97.06 136 LYS A C 1
ATOM 1086 O O . LYS A 1 136 ? -9.117 -56.906 -17.641 1 97.06 136 LYS A O 1
ATOM 1091 N N . GLU A 1 137 ? -9.344 -59.094 -17.297 1 97.25 137 GLU A N 1
ATOM 1092 C CA . GLU A 1 137 ? -8.18 -59.156 -16.422 1 97.25 137 GLU A CA 1
ATOM 1093 C C . GLU A 1 137 ? -6.914 -58.719 -17.156 1 97.25 137 GLU A C 1
ATOM 1095 O O . GLU A 1 137 ? -6.07 -58.031 -16.578 1 97.25 137 GLU A O 1
ATOM 1100 N N . LYS A 1 138 ? -6.773 -59.094 -18.359 1 96.38 138 LYS A N 1
ATOM 1101 C CA . LYS A 1 138 ? -5.582 -58.719 -19.125 1 96.38 138 LYS A CA 1
ATOM 1102 C C . LYS A 1 138 ? -5.586 -57.25 -19.5 1 96.38 138 LYS A C 1
ATOM 1104 O O . LYS A 1 138 ? -4.539 -56.594 -19.516 1 96.38 138 LYS A O 1
ATOM 1109 N N . VAL A 1 139 ? -6.734 -56.75 -19.844 1 96.88 139 VAL A N 1
ATOM 1110 C CA . VAL A 1 139 ? -6.848 -55.344 -20.25 1 96.88 139 VAL A CA 1
ATOM 1111 C C . VAL A 1 139 ? -6.547 -54.438 -19.062 1 96.88 139 VAL A C 1
ATOM 1113 O O . VAL A 1 139 ? -5.941 -53.375 -19.219 1 96.88 139 VAL A O 1
ATOM 1116 N N . LEU A 1 140 ? -6.918 -54.844 -17.844 1 96.81 140 LEU A N 1
ATOM 1117 C CA . LEU A 1 140 ? -6.773 -54.031 -16.641 1 96.81 140 LEU A CA 1
ATOM 1118 C C . LEU A 1 140 ? -5.305 -53.844 -16.281 1 96.81 140 LEU A C 1
ATOM 1120 O O . LEU A 1 140 ? -4.945 -52.875 -15.602 1 96.81 140 LEU A O 1
ATOM 1124 N N . VAL A 1 141 ? -4.43 -54.688 -16.797 1 94.5 141 VAL A N 1
ATOM 1125 C CA . VAL A 1 141 ? -3.027 -54.594 -16.406 1 94.5 141 VAL A CA 1
ATOM 1126 C C . VAL A 1 141 ? -2.197 -54.125 -17.594 1 94.5 141 VAL A C 1
ATOM 1128 O O . VAL A 1 141 ? -0.969 -54.062 -17.516 1 94.5 141 VAL A O 1
ATOM 1131 N N . GLU A 1 142 ? -2.869 -53.781 -18.641 1 93.06 142 GLU A N 1
ATOM 1132 C CA . GLU A 1 142 ? -2.178 -53.312 -19.844 1 93.06 142 GLU A CA 1
ATOM 1133 C C . GLU A 1 142 ? -2.229 -51.781 -19.969 1 93.06 142 GLU A C 1
ATOM 1135 O O . GLU A 1 142 ? -3.252 -51.188 -19.656 1 93.06 142 GLU A O 1
ATOM 1140 N N . ASP A 1 143 ? -1.085 -51.125 -20.359 1 92.62 143 ASP A N 1
ATOM 1141 C CA . ASP A 1 143 ? -1.082 -49.688 -20.672 1 92.62 143 ASP A CA 1
ATOM 1142 C C . ASP A 1 143 ? -1.803 -49.438 -22 1 92.62 143 ASP A C 1
ATOM 1144 O O . ASP A 1 143 ? -1.166 -49.312 -23.047 1 92.62 143 ASP A O 1
ATOM 1148 N N . ILE A 1 144 ? -3.143 -49.281 -21.891 1 93.25 144 ILE A N 1
ATOM 1149 C CA . ILE A 1 144 ? -3.885 -49.312 -23.156 1 93.25 144 ILE A CA 1
ATOM 1150 C C . ILE A 1 144 ? -4.867 -48.156 -23.203 1 93.25 144 ILE A C 1
ATOM 1152 O O . ILE A 1 144 ? -5.352 -47.781 -24.266 1 93.25 144 ILE A O 1
ATOM 1156 N N . VAL A 1 145 ? -5.195 -47.562 -22.016 1 95.38 145 VAL A N 1
ATOM 1157 C CA . VAL A 1 145 ? -6.188 -46.5 -21.953 1 95.38 145 VAL A CA 1
ATOM 1158 C C . VAL A 1 145 ? -5.547 -45.188 -22.375 1 95.38 145 VAL A C 1
ATOM 1160 O O . VAL A 1 145 ? -4.555 -44.75 -21.781 1 95.38 145 VAL A O 1
ATOM 1163 N N . PRO A 1 146 ? -6.109 -44.531 -23.344 1 93.25 146 PRO A N 1
ATOM 1164 C CA . PRO A 1 146 ? -5.523 -43.281 -23.828 1 93.25 146 PRO A CA 1
ATOM 1165 C C . PRO A 1 146 ? -5.734 -42.125 -22.844 1 93.25 146 PRO A C 1
ATOM 1167 O O . PRO A 1 146 ? -6.836 -41.938 -22.312 1 93.25 146 PRO A O 1
ATOM 1170 N N . CYS A 1 147 ? -4.75 -41.375 -22.609 1 93.5 147 CYS A N 1
ATOM 1171 C CA . CYS A 1 147 ? -4.781 -40.219 -21.719 1 93.5 147 CYS A CA 1
ATOM 1172 C C . CYS A 1 147 ? -4.656 -38.906 -22.516 1 93.5 147 CYS A C 1
ATOM 1174 O O . CYS A 1 147 ? -4.172 -38.938 -23.656 1 93.5 147 CYS A O 1
ATOM 1176 N N . GLU A 1 148 ? -5.098 -37.875 -21.859 1 91.62 148 GLU A N 1
ATOM 1177 C CA . GLU A 1 148 ? -5.02 -36.562 -22.5 1 91.62 148 GLU A CA 1
ATOM 1178 C C . GLU A 1 148 ? -3.611 -35.969 -22.406 1 91.62 148 GLU A C 1
ATOM 1180 O O . GLU A 1 148 ? -3.055 -35.844 -21.328 1 91.62 148 GLU A O 1
ATOM 1185 N N . SER A 1 149 ? -2.936 -35.688 -23.469 1 84.62 149 SER A N 1
ATOM 1186 C CA . SER A 1 149 ? -1.592 -35.125 -23.438 1 84.62 149 SER A CA 1
ATOM 1187 C C . SER A 1 149 ? -1.567 -33.719 -24.062 1 84.62 149 SER A C 1
ATOM 1189 O O . SER A 1 149 ? -0.723 -32.875 -23.719 1 84.62 149 SER A O 1
ATOM 1191 N N . HIS A 1 150 ? -2.461 -33.344 -24.953 1 85.38 150 HIS A N 1
ATOM 1192 C CA . HIS A 1 150 ? -2.479 -32.094 -25.734 1 85.38 150 HIS A CA 1
ATOM 1193 C C . HIS A 1 150 ? -1.166 -31.906 -26.484 1 85.38 150 HIS A C 1
ATOM 1195 O O . HIS A 1 150 ? -0.765 -30.781 -26.766 1 85.38 150 HIS A O 1
ATOM 1201 N N . THR A 1 151 ? -0.312 -32.938 -26.578 1 85.62 151 THR A N 1
ATOM 1202 C CA . THR A 1 151 ? 0.906 -32.969 -27.375 1 85.62 151 THR A CA 1
ATOM 1203 C C . THR A 1 151 ? 0.811 -34.094 -28.422 1 85.62 151 THR A C 1
ATOM 1205 O O . THR A 1 151 ? -0.112 -34.906 -28.406 1 85.62 151 THR A O 1
ATOM 1208 N N . PRO A 1 152 ? 1.741 -34.031 -29.328 1 83.44 152 PRO A N 1
ATOM 1209 C CA . PRO A 1 152 ? 1.742 -35.125 -30.328 1 83.44 152 PRO A CA 1
ATOM 1210 C C . PRO A 1 152 ? 2.059 -36.469 -29.703 1 83.44 152 PRO A C 1
ATOM 1212 O O . PRO A 1 152 ? 1.706 -37.531 -30.281 1 83.44 152 PRO A O 1
ATOM 1215 N N . GLN A 1 153 ? 2.656 -36.438 -28.578 1 88.31 153 GLN A N 1
ATOM 1216 C CA . GLN A 1 153 ? 2.984 -37.688 -27.906 1 88.31 153 GLN A CA 1
ATOM 1217 C C . GLN A 1 153 ? 1.751 -38.312 -27.25 1 88.31 153 GLN A C 1
ATOM 1219 O O . GLN A 1 153 ? 1.143 -37.688 -26.375 1 88.31 153 GLN A O 1
ATOM 1224 N N . LYS A 1 154 ? 1.335 -39.469 -27.719 1 88.44 154 LYS A N 1
ATOM 1225 C CA . LYS A 1 154 ? 0.217 -40.156 -27.109 1 88.44 154 LYS A CA 1
ATOM 1226 C C . LYS A 1 154 ? 0.656 -40.906 -25.844 1 88.44 154 LYS A C 1
ATOM 1228 O O . LYS A 1 154 ? 1.804 -41.344 -25.75 1 88.44 154 LYS A O 1
ATOM 1233 N N . MET A 1 155 ? -0.252 -40.969 -24.953 1 90.12 155 MET A N 1
ATOM 1234 C CA . MET A 1 155 ? 0.026 -41.625 -23.672 1 90.12 155 MET A CA 1
ATOM 1235 C C . MET A 1 155 ? -1.026 -42.656 -23.375 1 90.12 155 MET A C 1
ATOM 1237 O O . MET A 1 155 ? -2.227 -42.406 -23.453 1 90.12 155 MET A O 1
ATOM 1241 N N . PHE A 1 156 ? -0.597 -43.844 -23.109 1 92.62 156 PHE A N 1
ATOM 1242 C CA . PHE A 1 156 ? -1.47 -44.938 -22.703 1 92.62 156 PHE A CA 1
ATOM 1243 C C . PHE A 1 156 ? -1.114 -45.406 -21.297 1 92.62 156 PHE A C 1
ATOM 1245 O O . PHE A 1 156 ? 0.061 -45.625 -20.984 1 92.62 156 PHE A O 1
ATOM 1252 N N . CYS A 1 157 ? -2.117 -45.531 -20.531 1 93.62 157 CYS A N 1
ATOM 1253 C CA . CYS A 1 157 ? -1.896 -45.969 -19.156 1 93.62 157 CYS A CA 1
ATOM 1254 C C . CYS A 1 157 ? -2.861 -47.094 -18.766 1 93.62 157 CYS A C 1
ATOM 1256 O O . CYS A 1 157 ? -3.816 -47.375 -19.484 1 93.62 157 CYS A O 1
ATOM 1258 N N . LYS A 1 158 ? -2.521 -47.719 -17.672 1 95.19 158 LYS A N 1
ATOM 1259 C CA . LYS A 1 158 ? -3.42 -48.75 -17.125 1 95.19 158 LYS A CA 1
ATOM 1260 C C . LYS A 1 158 ? -4.734 -48.125 -16.656 1 95.19 158 LYS A C 1
ATOM 1262 O O . LYS A 1 158 ? -4.758 -47 -16.188 1 95.19 158 LYS A O 1
ATOM 1267 N N . PRO A 1 159 ? -5.859 -48.812 -16.859 1 96.62 159 PRO A N 1
ATOM 1268 C CA . PRO A 1 159 ? -7.164 -48.281 -16.469 1 96.62 159 PRO A CA 1
ATOM 1269 C C . PRO A 1 159 ? -7.199 -47.781 -15.023 1 96.62 159 PRO A C 1
ATOM 1271 O O . PRO A 1 159 ? -7.832 -46.781 -14.727 1 96.62 159 PRO A O 1
ATOM 1274 N N . CYS A 1 160 ? -6.434 -48.438 -14.141 1 95.38 160 CYS A N 1
ATOM 1275 C CA . CYS A 1 160 ? -6.484 -48.094 -12.727 1 95.38 160 CYS A CA 1
ATOM 1276 C C . CYS A 1 160 ? -5.738 -46.781 -12.469 1 95.38 160 CYS A C 1
ATOM 1278 O O . CYS A 1 160 ? -5.914 -46.156 -11.422 1 95.38 160 CYS A O 1
ATOM 1280 N N . GLU A 1 161 ? -4.945 -46.344 -13.414 1 93.62 161 GLU A N 1
ATOM 1281 C CA . GLU A 1 161 ? -4.129 -45.156 -13.234 1 93.62 161 GLU A CA 1
ATOM 1282 C C . GLU A 1 161 ? -4.77 -43.938 -13.906 1 93.62 161 GLU A C 1
ATOM 1284 O O . GLU A 1 161 ? -4.309 -42.812 -13.734 1 93.62 161 GLU A O 1
ATOM 1289 N N . VAL A 1 162 ? -5.801 -44.125 -14.656 1 96.12 162 VAL A N 1
ATOM 1290 C CA . VAL A 1 162 ? -6.449 -43.062 -15.422 1 96.12 162 VAL A CA 1
ATOM 1291 C C . VAL A 1 162 ? -7.746 -42.625 -14.734 1 96.12 162 VAL A C 1
ATOM 1293 O O . VAL A 1 162 ? -8.453 -43.469 -14.172 1 96.12 162 VAL A O 1
ATOM 1296 N N . VAL A 1 163 ? -7.984 -41.375 -14.703 1 96.94 163 VAL A N 1
ATOM 1297 C CA . VAL A 1 163 ? -9.18 -40.906 -14.023 1 96.94 163 VAL A CA 1
ATOM 1298 C C . VAL A 1 163 ? -9.969 -40 -14.969 1 96.94 163 VAL A C 1
ATOM 1300 O O . VAL A 1 163 ? -9.422 -39.469 -15.938 1 96.94 163 VAL A O 1
ATOM 1303 N N . ARG A 1 164 ? -11.266 -39.812 -14.633 1 97.12 164 ARG A N 1
ATOM 1304 C CA . ARG A 1 164 ? -12.188 -39.031 -15.445 1 97.12 164 ARG A CA 1
ATOM 1305 C C . ARG A 1 164 ? -12.484 -37.688 -14.781 1 97.12 164 ARG A C 1
ATOM 1307 O O . ARG A 1 164 ? -12.438 -37.562 -13.555 1 97.12 164 ARG A O 1
ATOM 1314 N N . LEU A 1 165 ? -12.789 -36.719 -15.594 1 97 165 LEU A N 1
ATOM 1315 C CA . LEU A 1 165 ? -13.188 -35.406 -15.125 1 97 165 LEU A CA 1
ATOM 1316 C C . LEU A 1 165 ? -14.695 -35.219 -15.25 1 97 165 LEU A C 1
ATOM 1318 O O . LEU A 1 165 ? -15.352 -35.906 -16.031 1 97 165 LEU A O 1
ATOM 1322 N N . LYS A 1 166 ? -15.219 -34.344 -14.438 1 96.19 166 LYS A N 1
ATOM 1323 C CA . LYS A 1 166 ? -16.609 -33.938 -14.625 1 96.19 166 LYS A CA 1
ATOM 1324 C C . LYS A 1 166 ? -16.812 -33.25 -15.984 1 96.19 166 LYS A C 1
ATOM 1326 O O . LYS A 1 166 ? -15.977 -32.438 -16.406 1 96.19 166 LYS A O 1
ATOM 1331 N N . PRO A 1 167 ? -17.859 -33.625 -16.656 1 95.5 167 PRO A N 1
ATOM 1332 C CA . PRO A 1 167 ? -18.094 -33.062 -17.984 1 95.5 167 PRO A CA 1
ATOM 1333 C C . PRO A 1 167 ? -18.078 -31.531 -18 1 95.5 167 PRO A C 1
ATOM 1335 O O . PRO A 1 167 ? -17.531 -30.922 -18.922 1 95.5 167 PRO A O 1
ATOM 1338 N N . ALA A 1 168 ? -18.656 -30.906 -16.969 1 95.69 168 ALA A N 1
ATOM 1339 C CA . ALA A 1 168 ? -18.703 -29.438 -16.891 1 95.69 168 ALA A CA 1
ATOM 1340 C C . ALA A 1 168 ? -17.297 -28.859 -16.859 1 95.69 168 ALA A C 1
ATOM 1342 O O . ALA A 1 168 ? -17.062 -27.781 -17.422 1 95.69 168 ALA A O 1
ATOM 1343 N N . PHE A 1 169 ? -16.406 -29.516 -16.188 1 97.38 169 PHE A N 1
ATOM 1344 C CA . PHE A 1 169 ? -15.039 -29.016 -16.109 1 97.38 169 PHE A CA 1
ATOM 1345 C C . PHE A 1 169 ? -14.312 -29.219 -17.422 1 97.38 169 PHE A C 1
ATOM 1347 O O . PHE A 1 169 ? -13.484 -28.406 -17.828 1 97.38 169 PHE A O 1
ATOM 1354 N N . TRP A 1 170 ? -14.57 -30.312 -18.141 1 96.12 170 TRP A N 1
ATOM 1355 C CA . TRP A 1 170 ? -14.023 -30.516 -19.484 1 96.12 170 TRP A CA 1
ATOM 1356 C C . TRP A 1 170 ? -14.398 -29.344 -20.391 1 96.12 170 TRP A C 1
ATOM 1358 O O . TRP A 1 170 ? -13.578 -28.891 -21.188 1 96.12 170 TRP A O 1
ATOM 1368 N N . ASP A 1 171 ? -15.656 -28.984 -20.297 1 96 171 ASP A N 1
ATOM 1369 C CA . ASP A 1 171 ? -16.125 -27.844 -21.109 1 96 171 ASP A CA 1
ATOM 1370 C C . ASP A 1 171 ? -15.289 -26.594 -20.828 1 96 171 ASP A C 1
ATOM 1372 O O . ASP A 1 171 ? -14.945 -25.859 -21.75 1 96 171 ASP A O 1
ATOM 1376 N N . ILE A 1 172 ? -15.023 -26.344 -19.578 1 96.69 172 ILE A N 1
ATOM 1377 C CA . ILE A 1 172 ? -14.219 -25.203 -19.172 1 96.69 172 ILE A CA 1
ATOM 1378 C C . ILE A 1 172 ? -12.812 -25.312 -19.75 1 96.69 172 ILE A C 1
ATOM 1380 O O . ILE A 1 172 ? -12.266 -24.344 -20.266 1 96.69 172 ILE A O 1
ATOM 1384 N N . LEU A 1 173 ? -12.195 -26.547 -19.688 1 96.31 173 LEU A N 1
ATOM 1385 C CA . LEU A 1 173 ? -10.844 -26.766 -20.188 1 96.31 173 LEU A CA 1
ATOM 1386 C C . LEU A 1 173 ? -10.781 -26.562 -21.703 1 96.31 173 LEU A C 1
ATOM 1388 O O . LEU A 1 173 ? -9.805 -26.016 -22.219 1 96.31 173 LEU A O 1
ATOM 1392 N N . VAL A 1 174 ? -11.805 -27.016 -22.375 1 94.75 174 VAL A N 1
ATOM 1393 C CA . VAL A 1 174 ? -11.852 -26.859 -23.828 1 94.75 174 VAL A CA 1
ATOM 1394 C C . VAL A 1 174 ? -11.883 -25.375 -24.188 1 94.75 174 VAL A C 1
ATOM 1396 O O . VAL A 1 174 ? -11.133 -24.922 -25.062 1 94.75 174 VAL A O 1
ATOM 1399 N N . LYS A 1 175 ? -12.734 -24.609 -23.547 1 96 175 LYS A N 1
ATOM 1400 C CA . LYS A 1 175 ? -12.836 -23.172 -23.797 1 96 175 LYS A CA 1
ATOM 1401 C C . LYS A 1 175 ? -11.531 -22.469 -23.422 1 96 175 LYS A C 1
ATOM 1403 O O . LYS A 1 175 ? -11.125 -21.516 -24.094 1 96 175 LYS A O 1
ATOM 1408 N N . ALA A 1 176 ? -10.953 -22.875 -22.312 1 95.44 176 ALA A N 1
ATOM 1409 C CA . ALA A 1 176 ? -9.688 -22.297 -21.891 1 95.44 176 ALA A CA 1
ATOM 1410 C C . ALA A 1 176 ? -8.594 -22.516 -22.938 1 95.44 176 ALA A C 1
ATOM 1412 O O . ALA A 1 176 ? -7.82 -21.594 -23.234 1 95.44 176 ALA A O 1
ATOM 1413 N N . ARG A 1 177 ? -8.5 -23.719 -23.438 1 92.88 177 ARG A N 1
ATOM 1414 C CA . ARG A 1 177 ? -7.523 -24.031 -24.469 1 92.88 177 ARG A CA 1
ATOM 1415 C C . ARG A 1 177 ? -7.742 -23.156 -25.719 1 92.88 177 ARG A C 1
ATOM 1417 O O . ARG A 1 177 ? -6.785 -22.672 -26.312 1 92.88 177 ARG A O 1
ATOM 1424 N N . GLU A 1 178 ? -8.945 -23.031 -26.062 1 92.5 178 GLU A N 1
ATOM 1425 C CA . GLU A 1 178 ? -9.289 -22.203 -27.203 1 92.5 178 GLU A CA 1
ATOM 1426 C C . GLU A 1 178 ? -8.875 -20.75 -26.984 1 92.5 178 GLU A C 1
ATOM 1428 O O . GLU A 1 178 ? -8.555 -20.047 -27.938 1 92.5 178 GLU A O 1
ATOM 1433 N N . SER A 1 179 ? -8.875 -20.391 -25.734 1 91.31 179 SER A N 1
ATOM 1434 C CA . SER A 1 179 ? -8.492 -19.031 -25.391 1 91.31 179 SER A CA 1
ATOM 1435 C C . SER A 1 179 ? -6.98 -18.891 -25.25 1 91.31 179 SER A C 1
ATOM 1437 O O . SER A 1 179 ? -6.477 -17.828 -24.875 1 91.31 179 SER A O 1
ATOM 1439 N N . GLY A 1 180 ? -6.266 -20 -25.375 1 87.44 180 GLY A N 1
ATOM 1440 C CA . GLY A 1 180 ? -4.816 -19.922 -25.422 1 87.44 180 GLY A CA 1
ATOM 1441 C C . GLY A 1 180 ? -4.145 -20.391 -24.141 1 87.44 180 GLY A C 1
ATOM 1442 O O . GLY A 1 180 ? -2.93 -20.266 -23.984 1 87.44 180 GLY A O 1
ATOM 1443 N N . VAL A 1 181 ? -4.891 -20.906 -23.219 1 89.94 181 VAL A N 1
ATOM 1444 C CA . VAL A 1 181 ? -4.312 -21.438 -21.984 1 89.94 181 VAL A CA 1
ATOM 1445 C C . VAL A 1 181 ? -3.566 -22.734 -22.281 1 89.94 181 VAL A C 1
ATOM 1447 O O . VAL A 1 181 ? -4.062 -23.594 -23.016 1 89.94 181 VAL A O 1
ATOM 1450 N N . ASP A 1 182 ? -2.361 -22.859 -21.797 1 88.75 182 ASP A N 1
ATOM 1451 C CA . ASP A 1 182 ? -1.583 -24.078 -21.953 1 88.75 182 ASP A CA 1
ATOM 1452 C C . ASP A 1 182 ? -2.002 -25.141 -20.953 1 88.75 182 ASP A C 1
ATOM 1454 O O . ASP A 1 182 ? -1.859 -24.938 -19.734 1 88.75 182 ASP A O 1
ATOM 1458 N N . LEU A 1 183 ? -2.529 -26.203 -21.422 1 90.94 183 LEU A N 1
ATOM 1459 C CA . LEU A 1 183 ? -3.045 -27.25 -20.547 1 90.94 183 LEU A CA 1
ATOM 1460 C C . LEU A 1 183 ? -2.25 -28.547 -20.734 1 90.94 183 LEU A C 1
ATOM 1462 O O . LEU A 1 183 ? -2.758 -29.641 -20.469 1 90.94 183 LEU A O 1
ATOM 1466 N N . LYS A 1 184 ? -1.055 -28.453 -21.141 1 90 184 LYS A N 1
ATOM 1467 C CA . LYS A 1 184 ? -0.227 -29.641 -21.375 1 90 184 LYS A CA 1
ATOM 1468 C C . LYS A 1 184 ? 0.135 -30.328 -20.047 1 90 184 LYS A C 1
ATOM 1470 O O . LYS A 1 184 ? 0.532 -31.484 -20.047 1 90 184 LYS A O 1
ATOM 1475 N N . ASN A 1 185 ? -0.109 -29.656 -19 1 89 185 ASN A N 1
ATOM 1476 C CA . ASN A 1 185 ? 0.291 -30.203 -17.703 1 89 185 ASN A CA 1
ATOM 1477 C C . ASN A 1 185 ? -0.89 -30.828 -16.969 1 89 185 ASN A C 1
ATOM 1479 O O . ASN A 1 185 ? -0.853 -30.984 -15.75 1 89 185 ASN A O 1
ATOM 1483 N N . LEU A 1 186 ? -1.94 -31.172 -17.641 1 91.5 186 LEU A N 1
ATOM 1484 C CA . LEU A 1 186 ? -3.139 -31.703 -17 1 91.5 186 LEU A CA 1
ATOM 1485 C C . LEU A 1 186 ? -2.814 -32.969 -16.203 1 91.5 186 LEU A C 1
ATOM 1487 O O . LEU A 1 186 ? -3.396 -33.188 -15.141 1 91.5 186 LEU A O 1
ATOM 1491 N N . SER A 1 187 ? -1.914 -33.812 -16.75 1 90.56 187 SER A N 1
ATOM 1492 C CA . SER A 1 187 ? -1.621 -35.094 -16.125 1 90.56 187 SER A CA 1
ATOM 1493 C C . SER A 1 187 ? -0.398 -35 -15.219 1 90.56 187 SER A C 1
ATOM 1495 O O . SER A 1 187 ? 0.14 -36 -14.789 1 90.56 187 SER A O 1
ATOM 1497 N N . THR A 1 188 ? 0.065 -33.781 -14.945 1 89.25 188 THR A N 1
ATOM 1498 C CA . THR A 1 188 ? 1.247 -33.594 -14.109 1 89.25 188 THR A CA 1
ATOM 1499 C C . THR A 1 188 ? 0.849 -33.375 -12.656 1 89.25 188 THR A C 1
ATOM 1501 O O . THR A 1 188 ? 1.711 -33.25 -11.789 1 89.25 188 THR A O 1
ATOM 1504 N N . HIS A 1 189 ? -0.473 -33.344 -12.453 1 89.88 189 HIS A N 1
ATOM 1505 C CA . HIS A 1 189 ? -0.95 -33 -11.117 1 89.88 189 HIS A CA 1
ATOM 1506 C C . HIS A 1 189 ? -1.233 -34.281 -10.312 1 89.88 189 HIS A C 1
ATOM 1508 O O . HIS A 1 189 ? -2.225 -34.344 -9.586 1 89.88 189 HIS A O 1
ATOM 1514 N N . GLY A 1 190 ? -0.542 -35.375 -10.562 1 86.44 190 GLY A N 1
ATOM 1515 C CA . GLY A 1 190 ? -0.572 -36.562 -9.695 1 86.44 190 GLY A CA 1
ATOM 1516 C C . GLY A 1 190 ? -1.336 -37.719 -10.281 1 86.44 190 GLY A C 1
ATOM 1517 O O . GLY A 1 190 ? -1.3 -38.812 -9.742 1 86.44 190 GLY A O 1
ATOM 1518 N N . THR A 1 191 ? -2.082 -37.5 -11.32 1 91.31 191 THR A N 1
ATOM 1519 C CA . THR A 1 191 ? -2.822 -38.562 -11.953 1 91.31 191 THR A CA 1
ATOM 1520 C C . THR A 1 191 ? -2.916 -38.344 -13.461 1 91.31 191 THR A C 1
ATOM 1522 O O . THR A 1 191 ? -2.684 -37.25 -13.945 1 91.31 191 THR A O 1
ATOM 1525 N N . TYR A 1 192 ? -3.191 -39.438 -14.18 1 93.94 192 TYR A N 1
ATOM 1526 C CA . TYR A 1 192 ? -3.387 -39.344 -15.617 1 93.94 192 TYR A CA 1
ATOM 1527 C C . TYR A 1 192 ? -4.848 -39.094 -15.953 1 93.94 192 TYR A C 1
ATOM 1529 O O . TYR A 1 192 ? -5.75 -39.719 -15.391 1 93.94 192 TYR A O 1
ATOM 1537 N N . ILE A 1 193 ? -5.059 -38.156 -16.828 1 95.81 193 ILE A N 1
ATOM 1538 C CA . ILE A 1 193 ? -6.422 -37.781 -17.172 1 95.81 193 ILE A CA 1
ATOM 1539 C C . ILE A 1 193 ? -6.84 -38.469 -18.469 1 95.81 193 ILE A C 1
ATOM 1541 O O . ILE A 1 193 ? -6.098 -38.469 -19.453 1 95.81 193 ILE A O 1
ATOM 1545 N N . LEU A 1 194 ? -8 -39 -18.406 1 96.88 194 LEU A N 1
ATOM 1546 C CA . LEU A 1 194 ? -8.578 -39.688 -19.547 1 96.88 194 LEU A CA 1
ATOM 1547 C C . LEU A 1 194 ? -8.68 -38.75 -20.75 1 96.88 194 LEU A C 1
ATOM 1549 O O . LEU A 1 194 ? -8.961 -37.562 -20.578 1 96.88 194 LEU A O 1
ATOM 1553 N N . SER A 1 195 ? -8.422 -39.281 -21.938 1 94.56 195 SER A N 1
ATOM 1554 C CA . SER A 1 195 ? -8.555 -38.469 -23.141 1 94.56 195 SER A CA 1
ATOM 1555 C C . SER A 1 195 ? -9.945 -37.875 -23.25 1 94.56 195 SER A C 1
ATOM 1557 O O . SER A 1 195 ? -10.945 -38.531 -22.938 1 94.56 195 SER A O 1
ATOM 1559 N N . SER A 1 196 ? -10.008 -36.656 -23.703 1 93.25 196 SER A N 1
ATOM 1560 C CA . SER A 1 196 ? -11.273 -35.938 -23.828 1 93.25 196 SER A CA 1
ATOM 1561 C C . SER A 1 196 ? -12.203 -36.625 -24.812 1 93.25 196 SER A C 1
ATOM 1563 O O . SER A 1 196 ? -13.43 -36.562 -24.672 1 93.25 196 SER A O 1
ATOM 1565 N N . HIS A 1 197 ? -11.672 -37.281 -25.797 1 92.56 197 HIS A N 1
ATOM 1566 C CA . HIS A 1 197 ? -12.461 -37.969 -26.812 1 92.56 197 HIS A CA 1
ATOM 1567 C C . HIS A 1 197 ? -13.047 -39.25 -26.266 1 92.56 197 HIS A C 1
ATOM 1569 O O . HIS A 1 197 ? -14.031 -39.781 -26.797 1 92.56 197 HIS A O 1
ATOM 1575 N N . PHE A 1 198 ? -12.422 -39.781 -25.25 1 95.56 198 PHE A N 1
ATOM 1576 C CA . PHE A 1 198 ? -12.867 -41.031 -24.641 1 95.56 198 PHE A CA 1
ATOM 1577 C C . PHE A 1 198 ? -13.797 -40.75 -23.469 1 95.56 198 PHE A C 1
ATOM 1579 O O . PHE A 1 198 ? -14.656 -41.594 -23.156 1 95.56 198 PHE A O 1
ATOM 1586 N N . ASP A 1 199 ? -13.672 -39.594 -22.891 1 96.06 199 ASP A N 1
ATOM 1587 C CA . ASP A 1 199 ? -14.469 -39.219 -21.719 1 96.06 199 ASP A CA 1
ATOM 1588 C C . ASP A 1 199 ? -15.836 -38.688 -22.141 1 96.06 199 ASP A C 1
ATOM 1590 O O . ASP A 1 199 ? -16.141 -37.531 -21.875 1 96.06 199 ASP A O 1
ATOM 1594 N N . LYS A 1 200 ? -16.547 -39.438 -22.781 1 94.69 200 LYS A N 1
ATOM 1595 C CA . LYS A 1 200 ? -17.891 -39.094 -23.25 1 94.69 200 LYS A CA 1
ATOM 1596 C C . LYS A 1 200 ? -18.906 -40.125 -22.719 1 94.69 200 LYS A C 1
ATOM 1598 O O . LYS A 1 200 ? -18.547 -41.25 -22.375 1 94.69 200 LYS A O 1
ATOM 1603 N N . SER A 1 201 ? -20.156 -39.688 -22.672 1 94.5 201 SER A N 1
ATOM 1604 C CA . SER A 1 201 ? -21.234 -40.5 -22.156 1 94.5 201 SER A CA 1
ATOM 1605 C C . SER A 1 201 ? -21.406 -41.781 -22.984 1 94.5 201 SER A C 1
ATOM 1607 O O . SER A 1 201 ? -21.781 -42.812 -22.469 1 94.5 201 SER A O 1
ATOM 1609 N N . ALA A 1 202 ? -21.047 -41.719 -24.266 1 92.94 202 ALA A N 1
ATOM 1610 C CA . ALA A 1 202 ? -21.172 -42.875 -25.188 1 92.94 202 ALA A CA 1
ATOM 1611 C C . ALA A 1 202 ? -20.297 -44.031 -24.75 1 92.94 202 ALA A C 1
ATOM 1613 O O . ALA A 1 202 ? -20.562 -45.188 -25.094 1 92.94 202 ALA A O 1
ATOM 1614 N N . TYR A 1 203 ? -19.281 -43.781 -23.969 1 95.81 203 TYR A N 1
ATOM 1615 C CA . TYR A 1 203 ? -18.328 -44.812 -23.594 1 95.81 203 TYR A CA 1
ATOM 1616 C C . TYR A 1 203 ? -18.438 -45.156 -22.125 1 95.81 203 TYR A C 1
ATOM 1618 O O . TYR A 1 203 ? -17.531 -45.781 -21.547 1 95.81 203 TYR A O 1
ATOM 1626 N N . ASN A 1 204 ? -19.5 -44.781 -21.406 1 96.06 204 ASN A N 1
ATOM 1627 C CA . ASN A 1 204 ? -19.656 -45 -19.969 1 96.06 204 ASN A CA 1
ATOM 1628 C C . ASN A 1 204 ? -19.609 -46.5 -19.641 1 96.06 204 ASN A C 1
ATOM 1630 O O . ASN A 1 204 ? -19 -46.875 -18.641 1 96.06 204 ASN A O 1
ATOM 1634 N N . SER A 1 205 ? -20.266 -47.281 -20.469 1 95.5 205 SER A N 1
ATOM 1635 C CA . SER A 1 205 ? -20.281 -48.719 -20.203 1 95.5 205 SER A CA 1
ATOM 1636 C C . SER A 1 205 ? -18.891 -49.312 -20.281 1 95.5 205 SER A C 1
ATOM 1638 O O . SER A 1 205 ? -18.516 -50.156 -19.469 1 95.5 205 SER A O 1
ATOM 1640 N N . VAL A 1 206 ? -18.141 -48.875 -21.281 1 96.88 206 VAL A N 1
ATOM 1641 C CA . VAL A 1 206 ? -16.766 -49.344 -21.484 1 96.88 206 VAL A CA 1
ATOM 1642 C C . VAL A 1 206 ? -15.906 -48.938 -20.297 1 96.88 206 VAL A C 1
ATOM 1644 O O . VAL A 1 206 ? -15.148 -49.75 -19.75 1 96.88 206 VAL A O 1
ATOM 1647 N N . LEU A 1 207 ? -16.016 -47.688 -19.906 1 97.44 207 LEU A N 1
ATOM 1648 C CA . LEU A 1 207 ? -15.203 -47.125 -18.828 1 97.44 207 LEU A CA 1
ATOM 1649 C C . LEU A 1 207 ? -15.547 -47.812 -17.5 1 97.44 207 LEU A C 1
ATOM 1651 O O . LEU A 1 207 ? -14.672 -48 -16.656 1 97.44 207 LEU A O 1
ATOM 1655 N N . THR A 1 208 ? -16.859 -48.094 -17.328 1 96.62 208 THR A N 1
ATOM 1656 C CA . THR A 1 208 ? -17.266 -48.844 -16.141 1 96.62 208 THR A CA 1
ATOM 1657 C C . THR A 1 208 ? -16.656 -50.219 -16.156 1 96.62 208 THR A C 1
ATOM 1659 O O . THR A 1 208 ? -16.203 -50.719 -15.125 1 96.62 208 THR A O 1
ATOM 1662 N N . PHE A 1 209 ? -16.672 -50.844 -17.391 1 96.88 209 PHE A N 1
ATOM 1663 C CA . PHE A 1 209 ? -16.062 -52.156 -17.562 1 96.88 209 PHE A CA 1
ATOM 1664 C C . PHE A 1 209 ? -14.586 -52.125 -17.203 1 96.88 209 PHE A C 1
ATOM 1666 O O . PHE A 1 209 ? -14.07 -53.062 -16.609 1 96.88 209 PHE A O 1
ATOM 1673 N N . LEU A 1 210 ? -13.906 -51.062 -17.5 1 97.31 210 LEU A N 1
ATOM 1674 C CA . LEU A 1 210 ? -12.477 -50.906 -17.25 1 97.31 210 LEU A CA 1
ATOM 1675 C C . LEU A 1 210 ? -12.234 -50.375 -15.836 1 97.31 210 LEU A C 1
ATOM 1677 O O . LEU A 1 210 ? -11.086 -50.188 -15.422 1 97.31 210 LEU A O 1
ATOM 1681 N N . ASP A 1 211 ? -13.258 -50.062 -15.047 1 96.44 211 ASP A N 1
ATOM 1682 C CA . ASP A 1 211 ? -13.203 -49.594 -13.664 1 96.44 211 ASP A CA 1
ATOM 1683 C C . ASP A 1 211 ? -12.469 -48.25 -13.57 1 96.44 211 ASP A C 1
ATOM 1685 O O . ASP A 1 211 ? -11.641 -48.062 -12.68 1 96.44 211 ASP A O 1
ATOM 1689 N N . VAL A 1 212 ? -12.602 -47.406 -14.57 1 97.19 212 VAL A N 1
ATOM 1690 C CA . VAL A 1 212 ? -12.016 -46.062 -14.531 1 97.19 212 VAL A CA 1
ATOM 1691 C C . VAL A 1 212 ? -12.82 -45.156 -13.578 1 97.19 212 VAL A C 1
ATOM 1693 O O . VAL A 1 212 ? -14.039 -45.062 -13.695 1 97.19 212 VAL A O 1
ATOM 1696 N N . LYS A 1 213 ? -12.164 -44.594 -12.633 1 96.06 213 LYS A N 1
ATOM 1697 C CA . LYS A 1 213 ? -12.836 -43.812 -11.586 1 96.06 213 LYS A CA 1
ATOM 1698 C C . LYS A 1 213 ? -12.812 -42.312 -11.906 1 96.06 213 LYS A C 1
ATOM 1700 O O . LYS A 1 213 ? -12.164 -41.875 -12.867 1 96.06 213 LYS A O 1
ATOM 1705 N N . SER A 1 214 ? -13.594 -41.594 -11.094 1 95.88 214 SER A N 1
ATOM 1706 C CA . SER A 1 214 ? -13.586 -40.156 -11.18 1 95.88 214 SER A CA 1
ATOM 1707 C C . SER A 1 214 ? -12.391 -39.562 -10.438 1 95.88 214 SER A C 1
ATOM 1709 O O . SER A 1 214 ? -11.883 -40.156 -9.492 1 95.88 214 SER A O 1
ATOM 1711 N N . VAL A 1 215 ? -11.992 -38.469 -10.891 1 95.75 215 VAL A N 1
ATOM 1712 C CA . VAL A 1 215 ? -10.852 -37.781 -10.273 1 95.75 215 VAL A CA 1
ATOM 1713 C C . VAL A 1 215 ? -11.227 -37.312 -8.883 1 95.75 215 VAL A C 1
ATOM 1715 O O . VAL A 1 215 ? -12.406 -37.062 -8.594 1 95.75 215 VAL A O 1
ATOM 1718 N N . SER A 1 216 ? -10.258 -37.219 -7.98 1 95.19 216 SER A N 1
ATOM 1719 C CA . SER A 1 216 ? -10.5 -36.656 -6.66 1 95.19 216 SER A CA 1
ATOM 1720 C C . SER A 1 216 ? -10.805 -35.156 -6.754 1 95.19 216 SER A C 1
ATOM 1722 O O . SER A 1 216 ? -10.359 -34.469 -7.68 1 95.19 216 SER A O 1
ATOM 1724 N N . HIS A 1 217 ? -11.539 -34.656 -5.766 1 95.5 217 HIS A N 1
ATOM 1725 C CA . HIS A 1 217 ? -11.867 -33.25 -5.746 1 95.5 217 HIS A CA 1
ATOM 1726 C C . HIS A 1 217 ? -10.625 -32.375 -5.512 1 95.5 217 HIS A C 1
ATOM 1728 O O . HIS A 1 217 ? -10.562 -31.234 -5.949 1 95.5 217 HIS A O 1
ATOM 1734 N N . GLU A 1 218 ? -9.664 -32.906 -4.867 1 95.38 218 GLU A N 1
ATOM 1735 C CA . GLU A 1 218 ? -8.406 -32.219 -4.617 1 95.38 218 GLU A CA 1
ATOM 1736 C C . GLU A 1 218 ? -7.672 -31.906 -5.922 1 95.38 218 GLU A C 1
ATOM 1738 O O . GLU A 1 218 ? -6.977 -30.891 -6.027 1 95.38 218 GLU A O 1
ATOM 1743 N N . TRP A 1 219 ? -7.855 -32.781 -6.836 1 95.44 219 TRP A N 1
ATOM 1744 C CA . TRP A 1 219 ? -7.156 -32.625 -8.109 1 95.44 219 TRP A CA 1
ATOM 1745 C C . TRP A 1 219 ? -7.602 -31.359 -8.828 1 95.44 219 TRP A C 1
ATOM 1747 O O . TRP A 1 219 ? -6.793 -30.688 -9.477 1 95.44 219 TRP A O 1
ATOM 1757 N N . TYR A 1 220 ? -8.883 -31.031 -8.703 1 96.06 220 TYR A N 1
ATOM 1758 C CA . TYR A 1 220 ? -9.391 -29.844 -9.383 1 96.06 220 TYR A CA 1
ATOM 1759 C C . TYR A 1 220 ? -8.68 -28.594 -8.891 1 96.06 220 TYR A C 1
ATOM 1761 O O . TYR A 1 220 ? -8.344 -27.703 -9.68 1 96.06 220 TYR A O 1
ATOM 1769 N N . ALA A 1 221 ? -8.492 -28.562 -7.621 1 93.88 221 ALA A N 1
ATOM 1770 C CA . ALA A 1 221 ? -7.785 -27.422 -7.031 1 93.88 221 ALA A CA 1
ATOM 1771 C C . ALA A 1 221 ? -6.348 -27.359 -7.543 1 93.88 221 ALA A C 1
ATOM 1773 O O . ALA A 1 221 ? -5.867 -26.281 -7.91 1 93.88 221 ALA A O 1
ATOM 1774 N N . LYS A 1 222 ? -5.711 -28.453 -7.57 1 92.56 222 LYS A N 1
ATOM 1775 C CA . LYS A 1 222 ? -4.328 -28.531 -8.039 1 92.56 222 LYS A CA 1
ATOM 1776 C C . LYS A 1 222 ? -4.227 -28.125 -9.508 1 92.56 222 LYS A C 1
ATOM 1778 O O . LYS A 1 222 ? -3.297 -27.406 -9.898 1 92.56 222 LYS A O 1
ATOM 1783 N N . CYS A 1 223 ? -5.148 -28.578 -10.258 1 94 223 CYS A N 1
ATOM 1784 C CA . CYS A 1 223 ? -5.148 -28.281 -11.68 1 94 223 CYS A CA 1
ATOM 1785 C C . CYS A 1 223 ? -5.352 -26.781 -11.922 1 94 223 CYS A C 1
ATOM 1787 O O . CYS A 1 223 ? -4.637 -26.172 -12.719 1 94 223 CYS A O 1
ATOM 1789 N N . MET A 1 224 ? -6.324 -26.219 -11.219 1 93.62 224 MET A N 1
ATOM 1790 C CA . MET A 1 224 ? -6.625 -24.812 -11.391 1 93.62 224 MET A CA 1
ATOM 1791 C C . MET A 1 224 ? -5.418 -23.953 -11.031 1 93.62 224 MET A C 1
ATOM 1793 O O . MET A 1 224 ? -5.102 -22.984 -11.742 1 93.62 224 MET A O 1
ATOM 1797 N N . GLU A 1 225 ? -4.812 -24.297 -9.977 1 90.81 225 GLU A N 1
ATOM 1798 C CA . GLU A 1 225 ? -3.672 -23.516 -9.492 1 90.81 225 GLU A CA 1
ATOM 1799 C C . GLU A 1 225 ? -2.438 -23.766 -10.359 1 90.81 225 GLU A C 1
ATOM 1801 O O . GLU A 1 225 ? -1.758 -22.812 -10.758 1 90.81 225 GLU A O 1
ATOM 1806 N N . GLY A 1 226 ? -2.164 -25.031 -10.625 1 88.94 226 GLY A N 1
ATOM 1807 C CA . GLY A 1 226 ? -0.963 -25.391 -11.352 1 88.94 226 GLY A CA 1
ATOM 1808 C C . GLY A 1 226 ? -0.986 -24.953 -12.805 1 88.94 226 GLY A C 1
ATOM 1809 O O . GLY A 1 226 ? 0.065 -24.703 -13.398 1 88.94 226 GLY A O 1
ATOM 1810 N N . SER A 1 227 ? -2.16 -24.844 -13.352 1 89.62 227 SER A N 1
ATOM 1811 C CA . SER A 1 227 ? -2.295 -24.422 -14.742 1 89.62 227 SER A CA 1
ATOM 1812 C C . SER A 1 227 ? -2.625 -22.922 -14.836 1 89.62 227 SER A C 1
ATOM 1814 O O . SER A 1 227 ? -2.891 -22.422 -15.922 1 89.62 227 SER A O 1
ATOM 1816 N N . ASN A 1 228 ? -2.688 -22.25 -13.727 1 87.75 228 ASN A N 1
ATOM 1817 C CA . ASN A 1 228 ? -3.012 -20.844 -13.672 1 87.75 228 ASN A CA 1
ATOM 1818 C C . ASN A 1 228 ? -4.297 -20.531 -14.438 1 87.75 228 ASN A C 1
ATOM 1820 O O . ASN A 1 228 ? -4.332 -19.609 -15.25 1 87.75 228 ASN A O 1
ATOM 1824 N N . LEU A 1 229 ? -5.207 -21.344 -14.258 1 91.94 229 LEU A N 1
ATOM 1825 C CA . LEU A 1 229 ? -6.461 -21.234 -14.992 1 91.94 229 LEU A CA 1
ATOM 1826 C C . LEU A 1 229 ? -7.176 -19.938 -14.672 1 91.94 229 LEU A C 1
ATOM 1828 O O . LEU A 1 229 ? -7.695 -19.266 -15.578 1 91.94 229 LEU A O 1
ATOM 1832 N N . VAL A 1 230 ? -7.148 -19.516 -13.422 1 92.31 230 VAL A N 1
ATOM 1833 C CA . VAL A 1 230 ? -7.91 -18.359 -12.961 1 92.31 230 VAL A CA 1
ATOM 1834 C C . VAL A 1 230 ? -7.348 -17.078 -13.586 1 92.31 230 VAL A C 1
ATOM 1836 O O . VAL A 1 230 ? -8.102 -16.219 -14.039 1 92.31 230 VAL A O 1
ATOM 1839 N N . SER A 1 231 ? -6.055 -16.969 -13.664 1 88.06 231 SER A N 1
ATOM 1840 C CA . SER A 1 231 ? -5.395 -15.758 -14.117 1 88.06 231 SER A CA 1
ATOM 1841 C C . SER A 1 231 ? -5.387 -15.664 -15.641 1 88.06 231 SER A C 1
ATOM 1843 O O . SER A 1 231 ? -5.277 -14.578 -16.203 1 88.06 231 SER A O 1
ATOM 1845 N N . ASN A 1 232 ? -5.574 -16.812 -16.328 1 88.62 232 ASN A N 1
ATOM 1846 C CA . ASN A 1 232 ? -5.332 -16.812 -17.766 1 88.62 232 ASN A CA 1
ATOM 1847 C C . ASN A 1 232 ? -6.637 -16.891 -18.562 1 88.62 232 ASN A C 1
ATOM 1849 O O . ASN A 1 232 ? -6.621 -16.875 -19.797 1 88.62 232 ASN A O 1
ATOM 1853 N N . VAL A 1 233 ? -7.699 -16.938 -17.906 1 93.19 233 VAL A N 1
ATOM 1854 C CA . VAL A 1 233 ? -8.969 -17.047 -18.625 1 93.19 233 VAL A CA 1
ATOM 1855 C C . VAL A 1 233 ? -9.648 -15.68 -18.672 1 93.19 233 VAL A C 1
ATOM 1857 O O . VAL A 1 233 ? -9.336 -14.797 -17.875 1 93.19 233 VAL A O 1
ATOM 1860 N N . ASP A 1 234 ? -10.516 -15.492 -19.656 1 94.38 234 ASP A N 1
ATOM 1861 C CA . ASP A 1 234 ? -11.258 -14.234 -19.75 1 94.38 234 ASP A CA 1
ATOM 1862 C C . ASP A 1 234 ? -12.344 -14.164 -18.672 1 94.38 234 ASP A C 1
ATOM 1864 O O . ASP A 1 234 ? -12.555 -15.125 -17.922 1 94.38 234 ASP A O 1
ATOM 1868 N N . GLU A 1 235 ? -13.039 -13.156 -18.578 1 96.06 235 GLU A N 1
ATOM 1869 C CA . GLU A 1 235 ? -13.969 -12.914 -17.469 1 96.06 235 GLU A CA 1
ATOM 1870 C C . GLU A 1 235 ? -15.156 -13.867 -17.531 1 96.06 235 GLU A C 1
ATOM 1872 O O . GLU A 1 235 ? -15.656 -14.312 -16.5 1 96.06 235 GLU A O 1
ATOM 1877 N N . GLN A 1 236 ? -15.664 -14.102 -18.719 1 95.81 236 GLN A N 1
ATOM 1878 C CA . GLN A 1 236 ? -16.812 -14.984 -18.844 1 95.81 236 GLN A CA 1
ATOM 1879 C C . GLN A 1 236 ? -16.469 -16.406 -18.391 1 95.81 236 GLN A C 1
ATOM 1881 O O . GLN A 1 236 ? -17.25 -17.031 -17.672 1 95.81 236 GLN A O 1
ATOM 1886 N N . LEU A 1 237 ? -15.367 -16.875 -18.906 1 96.62 237 LEU A N 1
ATOM 1887 C CA . LEU A 1 237 ? -14.938 -18.219 -18.531 1 96.62 237 LEU A CA 1
ATOM 1888 C C . LEU A 1 237 ? -14.594 -18.281 -17.047 1 96.62 237 LEU A C 1
ATOM 1890 O O . LEU A 1 237 ? -14.82 -19.312 -16.391 1 96.62 237 LEU A O 1
ATOM 1894 N N . TYR A 1 238 ? -14.016 -17.25 -16.516 1 97.19 238 TYR A N 1
ATOM 1895 C CA . TYR A 1 238 ? -13.75 -17.156 -15.078 1 97.19 238 TYR A CA 1
ATOM 1896 C C . TYR A 1 238 ? -15.031 -17.344 -14.273 1 97.19 238 TYR A C 1
ATOM 1898 O O . TYR A 1 238 ? -15.055 -18.078 -13.281 1 97.19 238 TYR A O 1
ATOM 1906 N N . LEU A 1 239 ? -16.094 -16.688 -14.688 1 97.81 239 LEU A N 1
ATOM 1907 C CA . LEU A 1 239 ? -17.375 -16.797 -13.992 1 97.81 239 LEU A CA 1
ATOM 1908 C C . LEU A 1 239 ? -17.953 -18.203 -14.133 1 97.81 239 LEU A C 1
ATOM 1910 O O . LEU A 1 239 ? -18.609 -18.703 -13.219 1 97.81 239 LEU A O 1
ATOM 1914 N N . GLU A 1 240 ? -17.734 -18.859 -15.273 1 97.69 240 GLU A N 1
ATOM 1915 C CA . GLU A 1 240 ? -18.141 -20.266 -15.43 1 97.69 240 GLU A CA 1
ATOM 1916 C C . GLU A 1 240 ? -17.406 -21.172 -14.461 1 97.69 240 GLU A C 1
ATOM 1918 O O . GLU A 1 240 ? -17.969 -22.141 -13.945 1 97.69 240 GLU A O 1
ATOM 1923 N N . LEU A 1 241 ? -16.125 -20.859 -14.352 1 97.38 241 LEU A N 1
ATOM 1924 C CA . LEU A 1 241 ? -15.328 -21.609 -13.391 1 97.38 241 LEU A CA 1
ATOM 1925 C C . LEU A 1 241 ? -15.875 -21.453 -11.977 1 97.38 241 LEU A C 1
ATOM 1927 O O . LEU A 1 241 ? -16 -22.422 -11.234 1 97.38 241 LEU A O 1
ATOM 1931 N N . LEU A 1 242 ? -16.203 -20.203 -11.57 1 97.31 242 LEU A N 1
ATOM 1932 C CA . LEU A 1 242 ? -16.781 -19.953 -10.25 1 97.31 242 LEU A CA 1
ATOM 1933 C C . LEU A 1 242 ? -18.125 -20.672 -10.102 1 97.31 242 LEU A C 1
ATOM 1935 O O . LEU A 1 242 ? -18.438 -21.188 -9.031 1 97.31 242 LEU A O 1
ATOM 1939 N N . SER A 1 243 ? -18.922 -20.625 -11.164 1 97.94 243 SER A N 1
ATOM 1940 C CA . SER A 1 243 ? -20.203 -21.328 -11.148 1 97.94 243 SER A CA 1
ATOM 1941 C C . SER A 1 243 ? -20 -22.828 -10.906 1 97.94 243 SER A C 1
ATOM 1943 O O . SER A 1 243 ? -20.766 -23.453 -10.172 1 97.94 243 SER A O 1
ATOM 1945 N N . PHE A 1 244 ? -18.984 -23.406 -11.523 1 97.5 244 PHE A N 1
ATOM 1946 C CA . PHE A 1 244 ? -18.641 -24.812 -11.336 1 97.5 244 PHE A CA 1
ATOM 1947 C C . PHE A 1 244 ? -18.266 -25.078 -9.883 1 97.5 244 PHE A C 1
ATOM 1949 O O . PHE A 1 244 ? -18.688 -26.078 -9.297 1 97.5 244 PHE A O 1
ATOM 1956 N N . VAL A 1 245 ? -17.438 -24.188 -9.352 1 97.12 245 VAL A N 1
ATOM 1957 C CA . VAL A 1 245 ? -17.016 -24.328 -7.961 1 97.12 245 VAL A CA 1
ATOM 1958 C C . VAL A 1 245 ? -18.234 -24.219 -7.039 1 97.12 245 VAL A C 1
ATOM 1960 O O . VAL A 1 245 ? -18.359 -25 -6.09 1 97.12 245 VAL A O 1
ATOM 1963 N N . ALA A 1 246 ? -19.141 -23.297 -7.328 1 96.75 246 ALA A N 1
ATOM 1964 C CA . ALA A 1 246 ? -20.344 -23.109 -6.523 1 96.75 246 ALA A CA 1
ATOM 1965 C C . ALA A 1 246 ? -21.219 -24.359 -6.543 1 96.75 246 ALA A C 1
ATOM 1967 O O . ALA A 1 246 ? -21.75 -24.766 -5.512 1 96.75 246 ALA A O 1
ATOM 1968 N N . ASP A 1 247 ? -21.344 -24.953 -7.754 1 96.88 247 ASP A N 1
ATOM 1969 C CA . ASP A 1 247 ? -22.172 -26.141 -7.926 1 96.88 247 ASP A CA 1
ATOM 1970 C C . ASP A 1 247 ? -21.625 -27.328 -7.121 1 96.88 247 ASP A C 1
ATOM 1972 O O . ASP A 1 247 ? -22.375 -28.188 -6.676 1 96.88 247 ASP A O 1
ATOM 1976 N N . ASN A 1 248 ? -20.297 -27.344 -6.969 1 96.88 248 ASN A N 1
ATOM 1977 C CA . ASN A 1 248 ? -19.656 -28.469 -6.316 1 96.88 248 ASN A CA 1
ATOM 1978 C C . ASN A 1 248 ? -19.031 -28.078 -4.98 1 96.88 248 ASN A C 1
ATOM 1980 O O . ASN A 1 248 ? -18.078 -28.703 -4.527 1 96.88 248 ASN A O 1
ATOM 1984 N N . TRP A 1 249 ? -19.562 -27.031 -4.332 1 95.5 249 TRP A N 1
ATOM 1985 C CA . TRP A 1 249 ? -18.938 -26.438 -3.154 1 95.5 249 TRP A CA 1
ATOM 1986 C C . TRP A 1 249 ? -18.938 -27.422 -1.991 1 95.5 249 TRP A C 1
ATOM 1988 O O . TRP A 1 249 ? -17.984 -27.469 -1.206 1 95.5 249 TRP A O 1
ATOM 1998 N N . GLN A 1 250 ? -19.906 -28.266 -1.816 1 94.88 250 GLN A N 1
ATOM 1999 C CA . GLN A 1 250 ? -19.984 -29.234 -0.719 1 94.88 250 GLN A CA 1
ATOM 2000 C C . GLN A 1 250 ? -18.766 -30.141 -0.703 1 94.88 250 GLN A C 1
ATOM 2002 O O . GLN A 1 250 ? -18.266 -30.5 0.365 1 94.88 250 GLN A O 1
ATOM 2007 N N . ASN A 1 251 ? -18.281 -30.453 -1.913 1 95.12 251 ASN A N 1
ATOM 2008 C CA . ASN A 1 251 ? -17.109 -31.312 -2.033 1 95.12 251 ASN A CA 1
ATOM 2009 C C . ASN A 1 251 ? -15.82 -30.516 -1.999 1 95.12 251 ASN A C 1
ATOM 2011 O O . ASN A 1 251 ? -14.797 -31 -1.521 1 95.12 251 ASN A O 1
ATOM 2015 N N . PHE A 1 252 ? -15.859 -29.297 -2.516 1 95.38 252 PHE A N 1
ATOM 2016 C CA . PHE A 1 252 ? -14.656 -28.484 -2.682 1 95.38 252 PHE A CA 1
ATOM 2017 C C . PHE A 1 252 ? -14.273 -27.812 -1.372 1 95.38 252 PHE A C 1
ATOM 2019 O O . PHE A 1 252 ? -13.109 -27.484 -1.148 1 95.38 252 PHE A O 1
ATOM 2026 N N . SER A 1 253 ? -15.195 -27.562 -0.439 1 93.25 253 SER A N 1
ATOM 2027 C CA . SER A 1 253 ? -14.961 -26.828 0.799 1 93.25 253 SER A CA 1
ATOM 2028 C C . SER A 1 253 ? -13.969 -27.562 1.697 1 93.25 253 SER A C 1
ATOM 2030 O O . SER A 1 253 ? -13.352 -26.953 2.58 1 93.25 253 SER A O 1
ATOM 2032 N N . SER A 1 254 ? -13.766 -28.875 1.436 1 92.94 254 SER A N 1
ATOM 2033 C CA . SER A 1 254 ? -12.859 -29.672 2.258 1 92.94 254 SER A CA 1
ATOM 2034 C C . SER A 1 254 ? -11.523 -29.891 1.559 1 92.94 254 SER A C 1
ATOM 2036 O O . SER A 1 254 ? -10.672 -30.625 2.053 1 92.94 254 SER A O 1
ATOM 2038 N N . THR A 1 255 ? -11.352 -29.297 0.414 1 94.69 255 THR A N 1
ATOM 2039 C CA . THR A 1 255 ? -10.117 -29.453 -0.352 1 94.69 255 THR A CA 1
ATOM 2040 C C . THR A 1 255 ? -9.242 -28.203 -0.229 1 94.69 255 THR A C 1
ATOM 2042 O O . THR A 1 255 ? -9.617 -27.234 0.436 1 94.69 255 THR A O 1
ATOM 2045 N N . ASN A 1 256 ? -8.094 -28.219 -0.851 1 91.94 256 ASN A N 1
ATOM 2046 C CA . ASN A 1 256 ? -7.164 -27.109 -0.828 1 91.94 256 ASN A CA 1
ATOM 2047 C C . ASN A 1 256 ? -7.656 -25.953 -1.698 1 91.94 256 ASN A C 1
ATOM 2049 O O . ASN A 1 256 ? -6.977 -24.938 -1.826 1 91.94 256 ASN A O 1
ATOM 2053 N N . LEU A 1 257 ? -8.852 -26.156 -2.217 1 93.94 257 LEU A N 1
ATOM 2054 C CA . LEU A 1 257 ? -9.438 -25.094 -3.012 1 93.94 257 LEU A CA 1
ATOM 2055 C C . LEU A 1 257 ? -9.68 -23.844 -2.156 1 93.94 257 LEU A C 1
ATOM 2057 O O . LEU A 1 257 ? -9.625 -22.719 -2.656 1 93.94 257 LEU A O 1
ATOM 2061 N N . ILE A 1 258 ? -9.875 -23.984 -0.865 1 92.38 258 ILE A N 1
ATOM 2062 C CA . ILE A 1 258 ? -10.156 -22.891 0.054 1 92.38 258 ILE A CA 1
ATOM 2063 C C . ILE A 1 258 ? -8.906 -22.031 0.226 1 92.38 258 ILE A C 1
ATOM 2065 O O . ILE A 1 258 ? -9 -20.828 0.488 1 92.38 258 ILE A O 1
ATOM 2069 N N . ALA A 1 259 ? -7.758 -22.625 0.072 1 90.25 259 ALA A N 1
ATOM 2070 C CA . ALA A 1 259 ? -6.5 -21.922 0.312 1 90.25 259 ALA A CA 1
ATOM 2071 C C . ALA A 1 259 ? -5.91 -21.391 -0.992 1 90.25 259 ALA A C 1
ATOM 2073 O O . ALA A 1 259 ? -5.02 -20.547 -0.975 1 90.25 259 ALA A O 1
ATOM 2074 N N . MET A 1 260 ? -6.438 -21.828 -2.119 1 90.69 260 MET A N 1
ATOM 2075 C CA . MET A 1 260 ? -5.887 -21.406 -3.406 1 90.69 260 MET A CA 1
ATOM 2076 C C . MET A 1 260 ? -6.375 -20.016 -3.785 1 90.69 260 MET A C 1
ATOM 2078 O O . MET A 1 260 ? -7.516 -19.656 -3.492 1 90.69 260 MET A O 1
ATOM 2082 N N . PRO A 1 261 ? -5.555 -19.297 -4.473 1 91.31 261 PRO A N 1
ATOM 2083 C CA . PRO A 1 261 ? -6.012 -18 -4.965 1 91.31 261 PRO A CA 1
ATOM 2084 C C . PRO A 1 261 ? -7.078 -18.125 -6.051 1 91.31 261 PRO A C 1
ATOM 2086 O O . PRO A 1 261 ? -6.77 -18.5 -7.184 1 91.31 261 PRO A O 1
ATOM 2089 N N . LEU A 1 262 ? -8.305 -17.75 -5.715 1 94.94 262 LEU A N 1
ATOM 2090 C CA . LEU A 1 262 ? -9.43 -17.953 -6.617 1 94.94 262 LEU A CA 1
ATOM 2091 C C . LEU A 1 262 ? -10.172 -16.656 -6.883 1 94.94 262 LEU A C 1
ATOM 2093 O O . LEU A 1 262 ? -10.727 -16.453 -7.969 1 94.94 262 LEU A O 1
ATOM 2097 N N . LEU A 1 263 ? -10.172 -15.742 -5.922 1 95.75 263 LEU A N 1
ATOM 2098 C CA . LEU A 1 263 ? -10.992 -14.539 -5.988 1 95.75 263 LEU A CA 1
ATOM 2099 C C . LEU A 1 263 ? -10.188 -13.352 -6.5 1 95.75 263 LEU A C 1
ATOM 2101 O O . LEU A 1 263 ? -9.172 -12.984 -5.902 1 95.75 263 LEU A O 1
ATOM 2105 N N . LYS A 1 264 ? -10.695 -12.703 -7.523 1 94.81 264 LYS A N 1
ATOM 2106 C CA . LYS A 1 264 ? -10.016 -11.547 -8.102 1 94.81 264 LYS A CA 1
ATOM 2107 C C . LYS A 1 264 ? -10.289 -10.289 -7.285 1 94.81 264 LYS A C 1
ATOM 2109 O O . LYS A 1 264 ? -11.398 -10.086 -6.801 1 94.81 264 LYS A O 1
ATOM 2114 N N . TYR A 1 265 ? -9.312 -9.461 -7.105 1 94.38 265 TYR A N 1
ATOM 2115 C CA . TYR A 1 265 ? -9.477 -8.156 -6.477 1 94.38 265 TYR A CA 1
ATOM 2116 C C . TYR A 1 265 ? -8.461 -7.152 -7.008 1 94.38 265 TYR A C 1
ATOM 2118 O O . TYR A 1 265 ? -7.48 -7.535 -7.648 1 94.38 265 TYR A O 1
ATOM 2126 N N . VAL A 1 266 ? -8.75 -5.934 -6.836 1 93.25 266 VAL A N 1
ATOM 2127 C CA . VAL A 1 266 ? -7.828 -4.867 -7.223 1 93.25 266 VAL A CA 1
ATOM 2128 C C . VAL A 1 266 ? -6.859 -4.582 -6.078 1 93.25 266 VAL A C 1
ATOM 2130 O O . VAL A 1 266 ? -7.281 -4.258 -4.969 1 93.25 266 VAL A O 1
ATOM 2133 N N . ASP A 1 267 ? -5.613 -4.703 -6.375 1 85.38 267 ASP A N 1
ATOM 2134 C CA . ASP A 1 267 ? -4.625 -4.508 -5.32 1 85.38 267 ASP A CA 1
ATOM 2135 C C . ASP A 1 267 ? -4.254 -3.033 -5.18 1 85.38 267 ASP A C 1
ATOM 2137 O O . ASP A 1 267 ? -4.887 -2.17 -5.789 1 85.38 267 ASP A O 1
ATOM 2141 N N . ARG A 1 268 ? -3.293 -2.697 -4.328 1 77.75 268 ARG A N 1
ATOM 2142 C CA . ARG A 1 268 ? -2.939 -1.324 -3.982 1 77.75 268 ARG A CA 1
ATOM 2143 C C . ARG A 1 268 ? -2.215 -0.639 -5.137 1 77.75 268 ARG A C 1
ATOM 2145 O O . ARG A 1 268 ? -2.162 0.591 -5.199 1 77.75 268 ARG A O 1
ATOM 2152 N N . ASN A 1 269 ? -1.654 -1.375 -6.066 1 73 269 ASN A N 1
ATOM 2153 C CA . ASN A 1 269 ? -1.008 -0.827 -7.254 1 73 269 ASN A CA 1
ATOM 2154 C C . ASN A 1 269 ? -1.974 -0.749 -8.43 1 73 269 ASN A C 1
ATOM 2156 O O . ASN A 1 269 ? -1.549 -0.604 -9.578 1 73 269 ASN A O 1
ATOM 2160 N N . ARG A 1 270 ? -3.309 -0.968 -8.148 1 80.31 270 ARG A N 1
ATOM 2161 C CA . ARG A 1 270 ? -4.375 -0.882 -9.141 1 80.31 270 ARG A CA 1
ATOM 2162 C C . ARG A 1 270 ? -4.305 -2.049 -10.117 1 80.31 270 ARG A C 1
ATOM 2164 O O . ARG A 1 270 ? -4.809 -1.954 -11.242 1 80.31 270 ARG A O 1
ATOM 2171 N N . GLY A 1 271 ? -3.592 -2.938 -9.797 1 83.19 271 GLY A N 1
ATOM 2172 C CA . GLY A 1 271 ? -3.553 -4.16 -10.594 1 83.19 271 GLY A CA 1
ATOM 2173 C C . GLY A 1 271 ? -4.492 -5.23 -10.078 1 83.19 271 GLY A C 1
ATOM 2174 O O . GLY A 1 271 ? -5.062 -5.098 -8.992 1 83.19 271 GLY A O 1
ATOM 2175 N N . VAL A 1 272 ? -4.68 -6.227 -10.922 1 90.44 272 VAL A N 1
ATOM 2176 C CA . VAL A 1 272 ? -5.555 -7.328 -10.531 1 90.44 272 VAL A CA 1
ATOM 2177 C C . VAL A 1 272 ? -4.738 -8.43 -9.859 1 90.44 272 VAL A C 1
ATOM 2179 O O . VAL A 1 272 ? -3.732 -8.883 -10.414 1 90.44 272 VAL A O 1
ATOM 2182 N N . SER A 1 273 ? -5.07 -8.797 -8.695 1 89.38 273 SER A N 1
ATOM 2183 C CA . SER A 1 273 ? -4.445 -9.875 -7.938 1 89.38 273 SER A CA 1
ATOM 2184 C C . SER A 1 273 ? -5.48 -10.898 -7.484 1 89.38 273 SER A C 1
ATOM 2186 O O . SER A 1 273 ? -6.676 -10.734 -7.723 1 89.38 273 SER A O 1
ATOM 2188 N N . LEU A 1 274 ? -5.039 -11.992 -6.898 1 91 274 LEU A N 1
ATOM 2189 C CA . LEU A 1 274 ? -5.926 -13.07 -6.484 1 91 274 LEU A CA 1
ATOM 2190 C C . LEU A 1 274 ? -5.855 -13.281 -4.977 1 91 274 LEU A C 1
ATOM 2192 O O . LEU A 1 274 ? -4.793 -13.125 -4.371 1 91 274 LEU A O 1
ATOM 2196 N N . TRP A 1 275 ? -7.074 -13.641 -4.492 1 89.69 275 TRP A N 1
ATOM 2197 C CA . TRP A 1 275 ? -7.23 -13.898 -3.062 1 89.69 275 TRP A CA 1
ATOM 2198 C C . TRP A 1 275 ? -7.797 -15.289 -2.816 1 89.69 275 TRP A C 1
ATOM 2200 O O . TRP A 1 275 ? -8.438 -15.875 -3.695 1 89.69 275 TRP A O 1
ATOM 2210 N N . SER A 1 276 ? -7.488 -15.859 -1.675 1 91.56 276 SER A N 1
ATOM 2211 C CA . SER A 1 276 ? -8.047 -17.172 -1.339 1 91.56 276 SER A CA 1
ATOM 2212 C C . SER A 1 276 ? -9.359 -17.016 -0.577 1 91.56 276 SER A C 1
ATOM 2214 O O . SER A 1 276 ? -9.633 -15.977 0.014 1 91.56 276 SER A O 1
ATOM 2216 N N . ILE A 1 277 ? -10.148 -18.047 -0.609 1 92.56 277 ILE A N 1
ATOM 2217 C CA . ILE A 1 277 ? -11.406 -18.078 0.135 1 92.56 277 ILE A CA 1
ATOM 2218 C C . ILE A 1 277 ? -11.117 -18.109 1.634 1 92.56 277 ILE A C 1
ATOM 2220 O O . ILE A 1 277 ? -11.836 -17.5 2.428 1 92.56 277 ILE A O 1
ATOM 2224 N N . SER A 1 278 ? -10.109 -18.812 1.983 1 88.81 278 SER A N 1
ATOM 2225 C CA . SER A 1 278 ? -9.719 -18.906 3.387 1 88.81 278 SER A CA 1
ATOM 2226 C C . SER A 1 278 ? -9.344 -17.531 3.951 1 88.81 278 SER A C 1
ATOM 2228 O O . SER A 1 278 ? -9.742 -17.188 5.066 1 88.81 278 SER A O 1
ATOM 2230 N N . ARG A 1 279 ? -8.586 -16.75 3.242 1 83.5 279 ARG A N 1
ATOM 2231 C CA . ARG A 1 279 ? -8.203 -15.406 3.678 1 83.5 279 ARG A CA 1
ATOM 2232 C C . ARG A 1 279 ? -9.414 -14.477 3.709 1 83.5 279 ARG A C 1
ATOM 2234 O O . ARG A 1 279 ? -9.531 -13.625 4.594 1 83.5 279 ARG A O 1
ATOM 2241 N N . ALA A 1 280 ? -10.211 -14.594 2.768 1 82.94 280 ALA A N 1
ATOM 2242 C CA . ALA A 1 280 ? -11.398 -13.75 2.67 1 82.94 280 ALA A CA 1
ATOM 2243 C C . ALA A 1 280 ? -12.359 -14.016 3.824 1 82.94 280 ALA A C 1
ATOM 2245 O O . ALA A 1 280 ? -13.062 -13.109 4.285 1 82.94 280 ALA A O 1
ATOM 2246 N N . SER A 1 281 ? -12.406 -15.219 4.297 1 77.62 281 SER A N 1
ATOM 2247 C CA . SER A 1 281 ? -13.398 -15.617 5.289 1 77.62 281 SER A CA 1
ATOM 2248 C C . SER A 1 281 ? -12.844 -15.5 6.707 1 77.62 281 SER A C 1
ATOM 2250 O O . SER A 1 281 ? -13.609 -15.359 7.664 1 77.62 281 SER A O 1
ATOM 2252 N N . GLN A 1 282 ? -11.609 -15.57 6.883 1 74.44 282 GLN A N 1
ATOM 2253 C CA . GLN A 1 282 ? -11.07 -15.672 8.234 1 74.44 282 GLN A CA 1
ATOM 2254 C C . GLN A 1 282 ? -10.406 -14.367 8.664 1 74.44 282 GLN A C 1
ATOM 2256 O O . GLN A 1 282 ? -10.258 -14.109 9.859 1 74.44 282 GLN A O 1
ATOM 2261 N N . TRP A 1 283 ? -10 -13.562 7.801 1 73.69 283 TRP A N 1
ATOM 2262 C CA . TRP A 1 283 ? -9.266 -12.359 8.164 1 73.69 283 TRP A CA 1
ATOM 2263 C C . TRP A 1 283 ? -10.203 -11.164 8.289 1 73.69 283 TRP A C 1
ATOM 2265 O O . TRP A 1 283 ? -11.406 -11.289 8.055 1 73.69 283 TRP A O 1
ATOM 2275 N N . SER A 1 284 ? -9.656 -10.102 8.781 1 82.81 284 SER A N 1
ATOM 2276 C CA . SER A 1 284 ? -10.414 -8.867 8.977 1 82.81 284 SER A CA 1
ATOM 2277 C C . SER A 1 284 ? -10.688 -8.164 7.652 1 82.81 284 SER A C 1
ATOM 2279 O O . SER A 1 284 ? -11.609 -7.352 7.555 1 82.81 284 SER A O 1
ATOM 2281 N N . ASP A 1 285 ? -9.984 -8.562 6.629 1 88.69 285 ASP A N 1
ATOM 2282 C CA . ASP A 1 285 ? -10.195 -7.973 5.309 1 88.69 285 ASP A CA 1
ATOM 2283 C C . ASP A 1 285 ? -11.43 -8.562 4.633 1 88.69 285 ASP A C 1
ATOM 2285 O O . ASP A 1 285 ? -11.797 -9.711 4.891 1 88.69 285 ASP A O 1
ATOM 2289 N N . ARG A 1 286 ? -12.141 -7.727 3.9 1 92.81 286 ARG A N 1
ATOM 2290 C CA . ARG A 1 286 ? -13.328 -8.172 3.178 1 92.81 286 ARG A CA 1
ATOM 2291 C C . ARG A 1 286 ? -13.281 -7.727 1.722 1 92.81 286 ARG A C 1
ATOM 2293 O O . ARG A 1 286 ? -12.82 -6.625 1.419 1 92.81 286 ARG A O 1
ATOM 2300 N N . LEU A 1 287 ? -13.695 -8.672 0.909 1 94.62 287 LEU A N 1
ATOM 2301 C CA . LEU A 1 287 ? -13.859 -8.336 -0.5 1 94.62 287 LEU A CA 1
ATOM 2302 C C . LEU A 1 287 ? -15.242 -7.727 -0.751 1 94.62 287 LEU A C 1
ATOM 2304 O O . LEU A 1 287 ? -16.234 -8.195 -0.198 1 94.62 287 LEU A O 1
ATOM 2308 N N . CYS A 1 288 ? -15.289 -6.656 -1.574 1 96.19 288 CYS A N 1
ATOM 2309 C CA . CYS A 1 288 ? -16.547 -5.93 -1.759 1 96.19 288 CYS A CA 1
ATOM 2310 C C . CYS A 1 288 ? -16.906 -5.836 -3.234 1 96.19 288 CYS A C 1
ATOM 2312 O O . CYS A 1 288 ? -16.031 -5.906 -4.102 1 96.19 288 CYS A O 1
ATOM 2314 N N . ILE A 1 289 ? -18.188 -5.746 -3.473 1 96.12 289 ILE A N 1
ATOM 2315 C CA . ILE A 1 289 ? -18.797 -5.445 -4.766 1 96.12 289 ILE A CA 1
ATOM 2316 C C . ILE A 1 289 ? -19.719 -4.234 -4.633 1 96.12 289 ILE A C 1
ATOM 2318 O O . ILE A 1 289 ? -20.422 -4.09 -3.631 1 96.12 289 ILE A O 1
ATOM 2322 N N . ALA A 1 290 ? -19.594 -3.357 -5.586 1 96.38 290 ALA A N 1
ATOM 2323 C CA . ALA A 1 290 ? -20.453 -2.18 -5.559 1 96.38 290 ALA A CA 1
ATOM 2324 C C . ALA A 1 290 ? -21.906 -2.562 -5.793 1 96.38 290 ALA A C 1
ATOM 2326 O O . ALA A 1 290 ? -22.203 -3.418 -6.629 1 96.38 290 ALA A O 1
ATOM 2327 N N . SER A 1 291 ? -22.859 -1.998 -5.066 1 94.5 291 SER A N 1
ATOM 2328 C CA . SER A 1 291 ? -24.281 -2.291 -5.18 1 94.5 291 SER A CA 1
ATOM 2329 C C . SER A 1 291 ? -24.828 -1.818 -6.523 1 94.5 291 SER A C 1
ATOM 2331 O O . SER A 1 291 ? -25.844 -2.33 -6.996 1 94.5 291 SER A O 1
ATOM 2333 N N . ASP A 1 292 ? -24.172 -0.785 -7.035 1 93.31 292 ASP A N 1
ATOM 2334 C CA . ASP A 1 292 ? -24.562 -0.245 -8.336 1 93.31 292 ASP A CA 1
ATOM 2335 C C . ASP A 1 292 ? -23.359 -0.128 -9.273 1 93.31 292 ASP A C 1
ATOM 2337 O O . ASP A 1 292 ? -22.25 0.198 -8.836 1 93.31 292 ASP A O 1
ATOM 2341 N N . GLY A 1 293 ? -23.625 -0.385 -10.617 1 90.56 293 GLY A N 1
ATOM 2342 C CA . GLY A 1 293 ? -22.562 -0.35 -11.617 1 90.56 293 GLY A CA 1
ATOM 2343 C C . GLY A 1 293 ? -21.922 1.014 -11.758 1 90.56 293 GLY A C 1
ATOM 2344 O O . GLY A 1 293 ? -20.734 1.113 -12.086 1 90.56 293 GLY A O 1
ATOM 2345 N N . LYS A 1 294 ? -22.672 2.023 -11.477 1 90.56 294 LYS A N 1
ATOM 2346 C CA . LYS A 1 294 ? -22.172 3.387 -11.625 1 90.56 294 LYS A CA 1
ATOM 2347 C C . LYS A 1 294 ? -21.109 3.703 -10.578 1 90.56 294 LYS A C 1
ATOM 2349 O O . LYS A 1 294 ? -20.297 4.613 -10.758 1 90.56 294 LYS A O 1
ATOM 2354 N N . TRP A 1 295 ? -21.141 2.939 -9.461 1 93.69 295 TRP A N 1
ATOM 2355 C CA . TRP A 1 295 ? -20.266 3.238 -8.336 1 93.69 295 TRP A CA 1
ATOM 2356 C C . TRP A 1 295 ? -19 2.375 -8.375 1 93.69 295 TRP A C 1
ATOM 2358 O O . TRP A 1 295 ? -18.094 2.555 -7.562 1 93.69 295 TRP A O 1
ATOM 2368 N N . MET A 1 296 ? -18.891 1.471 -9.305 1 93.44 296 MET A N 1
ATOM 2369 C CA . MET A 1 296 ? -17.828 0.469 -9.289 1 93.44 296 MET A CA 1
ATOM 2370 C C . MET A 1 296 ? -16.453 1.131 -9.344 1 93.44 296 MET A C 1
ATOM 2372 O O . MET A 1 296 ? -15.656 0.996 -8.414 1 93.44 296 MET A O 1
ATOM 2376 N N . SER A 1 297 ? -16.266 1.919 -10.383 1 94.06 297 SER A N 1
ATOM 2377 C CA . SER A 1 297 ? -14.961 2.555 -10.57 1 94.06 297 SER A CA 1
ATOM 2378 C C . SER A 1 297 ? -14.703 3.609 -9.5 1 94.06 297 SER A C 1
ATOM 2380 O O . SER A 1 297 ? -13.555 3.828 -9.102 1 94.06 297 SER A O 1
ATOM 2382 N N . TRP A 1 298 ? -15.773 4.227 -8.992 1 95.69 298 TRP A N 1
ATOM 2383 C CA . TRP A 1 298 ? -15.68 5.277 -7.984 1 95.69 298 TRP A CA 1
ATOM 2384 C C . TRP A 1 298 ? -15.148 4.73 -6.668 1 95.69 298 TRP A C 1
ATOM 2386 O O . TRP A 1 298 ? -14.18 5.262 -6.117 1 95.69 298 TRP A O 1
ATOM 2396 N N . LEU A 1 299 ? -15.742 3.672 -6.254 1 97.06 299 LEU A N 1
ATOM 2397 C CA . LEU A 1 299 ? -15.375 3.078 -4.973 1 97.06 299 LEU A CA 1
ATOM 2398 C C . LEU A 1 299 ? -13.984 2.455 -5.043 1 97.06 299 LEU A C 1
ATOM 2400 O O . LEU A 1 299 ? -13.227 2.523 -4.074 1 97.06 299 LEU A O 1
ATOM 2404 N N . ILE A 1 300 ? -13.656 1.853 -6.137 1 96 300 ILE A N 1
ATOM 2405 C CA . ILE A 1 300 ? -12.352 1.231 -6.312 1 96 300 ILE A CA 1
ATOM 2406 C C . ILE A 1 300 ? -11.258 2.301 -6.266 1 96 300 ILE A C 1
ATOM 2408 O O . ILE A 1 300 ? -10.227 2.117 -5.609 1 96 300 ILE A O 1
ATOM 2412 N N . SER A 1 301 ? -11.445 3.396 -6.949 1 94.69 301 SER A N 1
ATOM 2413 C CA . SER A 1 301 ? -10.484 4.488 -6.961 1 94.69 301 SER A CA 1
ATOM 2414 C C . SER A 1 301 ? -10.281 5.066 -5.566 1 94.69 301 SER A C 1
ATOM 2416 O O . SER A 1 301 ? -9.148 5.297 -5.141 1 94.69 301 SER A O 1
ATOM 2418 N N . TRP A 1 302 ? -11.336 5.293 -4.859 1 96 302 TRP A N 1
ATOM 2419 C CA . TRP A 1 302 ? -11.266 5.922 -3.543 1 96 302 TRP A CA 1
ATOM 2420 C C . TRP A 1 302 ? -10.727 4.945 -2.504 1 96 302 TRP A C 1
ATOM 2422 O O . TRP A 1 302 ? -10.117 5.355 -1.514 1 96 302 TRP A O 1
ATOM 2432 N N . ASN A 1 303 ? -10.961 3.697 -2.721 1 95.5 303 ASN A N 1
ATOM 2433 C CA . ASN A 1 303 ? -10.461 2.703 -1.777 1 95.5 303 ASN A CA 1
ATOM 2434 C C . ASN A 1 303 ? -8.938 2.729 -1.688 1 95.5 303 ASN A C 1
ATOM 2436 O O . ASN A 1 303 ? -8.359 2.258 -0.706 1 95.5 303 ASN A O 1
ATOM 2440 N N . GLN A 1 304 ? -8.273 3.25 -2.688 1 91.25 304 GLN A N 1
ATOM 2441 C CA . GLN A 1 304 ? -6.82 3.379 -2.67 1 91.25 304 GLN A CA 1
ATOM 2442 C C . GLN A 1 304 ? -6.367 4.352 -1.588 1 91.25 304 GLN A C 1
ATOM 2444 O O . GLN A 1 304 ? -5.25 4.25 -1.079 1 91.25 304 GLN A O 1
ATOM 2449 N N . GLU A 1 305 ? -7.227 5.262 -1.191 1 92.31 305 GLU A N 1
ATOM 2450 C CA . GLU A 1 305 ? -6.902 6.305 -0.221 1 92.31 305 GLU A CA 1
ATOM 2451 C C . GLU A 1 305 ? -7.121 5.816 1.208 1 92.31 305 GLU A C 1
ATOM 2453 O O . GLU A 1 305 ? -6.645 6.434 2.162 1 92.31 305 GLU A O 1
ATOM 2458 N N . PHE A 1 306 ? -7.781 4.668 1.33 1 93.38 306 PHE A N 1
ATOM 2459 C CA . PHE A 1 306 ? -8.195 4.25 2.664 1 93.38 306 PHE A CA 1
ATOM 2460 C C . PHE A 1 306 ? -7.754 2.818 2.943 1 93.38 306 PHE A C 1
ATOM 2462 O O . PHE A 1 306 ? -8.586 1.938 3.168 1 93.38 306 PHE A O 1
ATOM 2469 N N . PRO A 1 307 ? -6.516 2.604 3.059 1 86.12 307 PRO A N 1
ATOM 2470 C CA . PRO A 1 307 ? -6.027 1.242 3.297 1 86.12 307 PRO A CA 1
ATOM 2471 C C . PRO A 1 307 ? -6.469 0.686 4.648 1 86.12 307 PRO A C 1
ATOM 2473 O O . PRO A 1 307 ? -6.637 -0.527 4.793 1 86.12 307 PRO A O 1
ATOM 2476 N N . SER A 1 308 ? -6.727 1.53 5.629 1 88.38 308 SER A N 1
ATOM 2477 C CA . SER A 1 308 ? -7.07 1.099 6.977 1 88.38 308 SER A CA 1
ATOM 2478 C C . SER A 1 308 ? -8.492 0.542 7.035 1 88.38 308 SER A C 1
ATOM 2480 O O . SER A 1 308 ? -8.883 -0.076 8.023 1 88.38 308 SER A O 1
ATOM 2482 N N . SER A 1 309 ? -9.227 0.738 5.953 1 92.06 309 SER A N 1
ATOM 2483 C CA . SER A 1 309 ? -10.586 0.202 5.941 1 92.06 309 SER A CA 1
ATOM 2484 C C . SER A 1 309 ? -10.578 -1.318 5.82 1 92.06 309 SER A C 1
ATOM 2486 O O . SER A 1 309 ? -11.594 -1.971 6.07 1 92.06 309 SER A O 1
ATOM 2488 N N . ASN A 1 310 ? -9.523 -1.941 5.391 1 91.38 310 ASN A N 1
ATOM 2489 C CA . ASN A 1 310 ? -9.367 -3.377 5.188 1 91.38 310 ASN A CA 1
ATOM 2490 C C . ASN A 1 310 ? -10.383 -3.914 4.184 1 91.38 310 ASN A C 1
ATOM 2492 O O . ASN A 1 310 ? -10.906 -5.016 4.352 1 91.38 310 ASN A O 1
ATOM 2496 N N . ARG A 1 311 ? -10.758 -3.1 3.309 1 93.75 311 ARG A N 1
ATOM 2497 C CA . ARG A 1 311 ? -11.672 -3.51 2.246 1 93.75 311 ARG A CA 1
ATOM 2498 C C . ARG A 1 311 ? -10.953 -3.578 0.903 1 93.75 311 ARG A C 1
ATOM 2500 O O . ARG A 1 311 ? -10.094 -2.744 0.608 1 93.75 311 ARG A O 1
ATOM 2507 N N . LEU A 1 312 ? -11.258 -4.582 0.182 1 93.75 312 LEU A N 1
ATOM 2508 C CA . LEU A 1 312 ? -10.789 -4.754 -1.188 1 93.75 312 LEU A CA 1
ATOM 2509 C C . LEU A 1 312 ? -11.961 -4.879 -2.152 1 93.75 312 LEU A C 1
ATOM 2511 O O . LEU A 1 312 ? -13.078 -5.227 -1.745 1 93.75 312 LEU A O 1
ATOM 2515 N N . PHE A 1 313 ? -11.727 -4.559 -3.387 1 96.19 313 PHE A N 1
ATOM 2516 C CA . PHE A 1 313 ? -12.844 -4.578 -4.32 1 96.19 313 PHE A CA 1
ATOM 2517 C C . PHE A 1 313 ? -12.57 -5.535 -5.477 1 96.19 313 PHE A C 1
ATOM 2519 O O . PHE A 1 313 ? -11.438 -5.633 -5.953 1 96.19 313 PHE A O 1
ATOM 2526 N N . VAL A 1 314 ? -13.641 -6.215 -5.863 1 96.44 314 VAL A N 1
ATOM 2527 C CA . VAL A 1 314 ? -13.609 -6.98 -7.105 1 96.44 314 VAL A CA 1
ATOM 2528 C C . VAL A 1 314 ? -13.391 -6.039 -8.289 1 96.44 314 VAL A C 1
ATOM 2530 O O . VAL A 1 314 ? -13.938 -4.934 -8.312 1 96.44 314 VAL A O 1
ATOM 2533 N N . PRO A 1 315 ? -12.539 -6.426 -9.258 1 96 315 PRO A N 1
ATOM 2534 C CA . PRO A 1 315 ? -12.273 -5.547 -10.398 1 96 315 PRO A CA 1
ATOM 2535 C C . PRO A 1 315 ? -13.547 -5.137 -11.141 1 96 315 PRO A C 1
ATOM 2537 O O . PRO A 1 315 ? -14.516 -5.906 -11.188 1 96 315 PRO A O 1
ATOM 2540 N N . PRO A 1 316 ? -13.516 -3.949 -11.75 1 94.88 316 PRO A N 1
ATOM 2541 C CA . PRO A 1 316 ? -14.711 -3.451 -12.438 1 94.88 316 PRO A CA 1
ATOM 2542 C C . PRO A 1 316 ? -15.156 -4.363 -13.578 1 94.88 316 PRO A C 1
ATOM 2544 O O . PRO A 1 316 ? -16.359 -4.594 -13.75 1 94.88 316 PRO A O 1
ATOM 2547 N N . ASN A 1 317 ? -14.219 -4.891 -14.344 1 95.06 317 ASN A N 1
ATOM 2548 C CA . ASN A 1 317 ? -14.562 -5.777 -15.453 1 95.06 317 ASN A CA 1
ATOM 2549 C C . ASN A 1 317 ? -15.242 -7.055 -14.961 1 95.06 317 ASN A C 1
ATOM 2551 O O . ASN A 1 317 ? -16.156 -7.562 -15.602 1 95.06 317 ASN A O 1
ATOM 2555 N N . THR A 1 318 ? -14.773 -7.574 -13.859 1 96.38 318 THR A N 1
ATOM 2556 C CA . THR A 1 318 ? -15.359 -8.773 -13.273 1 96.38 318 THR A CA 1
ATOM 2557 C C . THR A 1 318 ? -16.766 -8.492 -12.758 1 96.38 318 THR A C 1
ATOM 2559 O O . THR A 1 318 ? -17.672 -9.305 -12.93 1 96.38 318 THR A O 1
ATOM 2562 N N . GLN A 1 319 ? -16.938 -7.387 -12.078 1 95.81 319 GLN A N 1
ATOM 2563 C CA . GLN A 1 319 ? -18.266 -7.012 -11.578 1 95.81 319 GLN A CA 1
ATOM 2564 C C . GLN A 1 319 ? -19.25 -6.828 -12.727 1 95.81 319 GLN A C 1
ATOM 2566 O O . GLN A 1 319 ? -20.391 -7.281 -12.648 1 95.81 319 GLN A O 1
ATOM 2571 N N . ALA A 1 320 ? -18.812 -6.133 -13.75 1 95.25 320 ALA A N 1
ATOM 2572 C CA . ALA A 1 320 ? -19.656 -5.922 -14.922 1 95.25 320 ALA A CA 1
ATOM 2573 C C . ALA A 1 320 ? -20.047 -7.25 -15.57 1 95.25 320 ALA A C 1
ATOM 2575 O O . ALA A 1 320 ? -21.203 -7.441 -15.969 1 95.25 320 ALA A O 1
ATOM 2576 N N . ALA A 1 321 ? -19.062 -8.18 -15.742 1 96.38 321 ALA A N 1
ATOM 2577 C CA . ALA A 1 321 ? -19.312 -9.492 -16.312 1 96.38 321 ALA A CA 1
ATOM 2578 C C . ALA A 1 321 ? -20.297 -10.281 -15.461 1 96.38 321 ALA A C 1
ATOM 2580 O O . ALA A 1 321 ? -21.141 -11.023 -15.984 1 96.38 321 ALA A O 1
ATOM 2581 N N . LEU A 1 322 ? -20.203 -10.188 -14.172 1 96.19 322 LEU A N 1
ATOM 2582 C CA . LEU A 1 322 ? -21.094 -10.875 -13.25 1 96.19 322 LEU A CA 1
ATOM 2583 C C . LEU A 1 322 ? -22.531 -10.398 -13.43 1 96.19 322 LEU A C 1
ATOM 2585 O O . LEU A 1 322 ? -23.469 -11.203 -13.391 1 96.19 322 LEU A O 1
ATOM 2589 N N . GLN A 1 323 ? -22.719 -9.141 -13.633 1 93.31 323 GLN A N 1
ATOM 2590 C CA . GLN A 1 323 ? -24.062 -8.578 -13.836 1 93.31 323 GLN A CA 1
ATOM 2591 C C . GLN A 1 323 ? -24.703 -9.156 -15.086 1 93.31 323 GLN A C 1
ATOM 2593 O O . GLN A 1 323 ? -25.922 -9.344 -15.125 1 93.31 323 GLN A O 1
ATOM 2598 N N . GLY A 1 324 ? -23.922 -9.422 -16.109 1 93.62 324 GLY A N 1
ATOM 2599 C CA . GLY A 1 324 ? -24.438 -9.953 -17.359 1 93.62 324 GLY A CA 1
ATOM 2600 C C . GLY A 1 324 ? -24.375 -11.469 -17.438 1 93.62 324 GLY A C 1
ATOM 2601 O O . GLY A 1 324 ? -24.734 -12.062 -18.453 1 93.62 324 GLY A O 1
ATOM 2602 N N . PHE A 1 325 ? -23.969 -12.109 -16.375 1 96.06 325 PHE A N 1
ATOM 2603 C CA . PHE A 1 325 ? -23.75 -13.555 -16.375 1 96.06 325 PHE A CA 1
ATOM 2604 C C . PHE A 1 325 ? -25.062 -14.297 -16.172 1 96.06 325 PHE A C 1
ATOM 2606 O O . PHE A 1 325 ? -25.906 -13.875 -15.367 1 96.06 325 PHE A O 1
ATOM 2613 N N . SER A 1 326 ? -25.375 -15.359 -16.891 1 94.94 326 SER A N 1
ATOM 2614 C CA . SER A 1 326 ? -26.625 -16.109 -16.875 1 94.94 326 SER A CA 1
ATOM 2615 C C . SER A 1 326 ? -26.891 -16.703 -15.492 1 94.94 326 SER A C 1
ATOM 2617 O O . SER A 1 326 ? -28.031 -16.75 -15.031 1 94.94 326 SER A O 1
ATOM 2619 N N . HIS A 1 327 ? -25.875 -17.219 -14.758 1 96.12 327 HIS A N 1
ATOM 2620 C CA . HIS A 1 327 ? -26.016 -17.797 -13.43 1 96.12 327 HIS A CA 1
ATOM 2621 C C . HIS A 1 327 ? -25.547 -16.828 -12.352 1 96.12 327 HIS A C 1
ATOM 2623 O O . HIS A 1 327 ? -24.922 -17.25 -11.375 1 96.12 327 HIS A O 1
ATOM 2629 N N . LYS A 1 328 ? -25.75 -15.57 -12.555 1 94.69 328 LYS A N 1
ATOM 2630 C CA . LYS A 1 328 ? -25.234 -14.531 -11.672 1 94.69 328 LYS A CA 1
ATOM 2631 C C . LYS A 1 328 ? -25.75 -14.719 -10.242 1 94.69 328 LYS A C 1
ATOM 2633 O O . LYS A 1 328 ? -25.016 -14.5 -9.281 1 94.69 328 LYS A O 1
ATOM 2638 N N . THR A 1 329 ? -26.984 -15.102 -10.016 1 95.62 329 THR A N 1
ATOM 2639 C CA . THR A 1 329 ? -27.578 -15.242 -8.688 1 95.62 329 THR A CA 1
ATOM 2640 C C . THR A 1 329 ? -26.844 -16.312 -7.883 1 95.62 329 THR A C 1
ATOM 2642 O O . THR A 1 329 ? -26.578 -16.141 -6.695 1 95.62 329 THR A O 1
ATOM 2645 N N . LYS A 1 330 ? -26.578 -17.375 -8.539 1 96.06 330 LYS A N 1
ATOM 2646 C CA . LYS A 1 330 ? -25.875 -18.484 -7.891 1 96.06 330 LYS A CA 1
ATOM 2647 C C . LYS A 1 330 ? -24.469 -18.062 -7.457 1 96.06 330 LYS A C 1
ATOM 2649 O O . LYS A 1 330 ? -24.078 -18.281 -6.312 1 96.06 330 LYS A O 1
ATOM 2654 N N . VAL A 1 331 ? -23.766 -17.484 -8.422 1 97.12 331 VAL A N 1
ATOM 2655 C CA . VAL A 1 331 ? -22.391 -17.078 -8.148 1 97.12 331 VAL A CA 1
ATOM 2656 C C . VAL A 1 331 ? -22.375 -16 -7.074 1 97.12 331 VAL A C 1
ATOM 2658 O O . VAL A 1 331 ? -21.562 -16.047 -6.152 1 97.12 331 VAL A O 1
ATOM 2661 N N . ALA A 1 332 ? -23.297 -15.07 -7.188 1 95.62 332 ALA A N 1
ATOM 2662 C CA . ALA A 1 332 ? -23.375 -13.984 -6.211 1 95.62 332 ALA A CA 1
ATOM 2663 C C . ALA A 1 332 ? -23.703 -14.523 -4.82 1 95.62 332 ALA A C 1
ATOM 2665 O O . ALA A 1 332 ? -23.125 -14.086 -3.826 1 95.62 332 ALA A O 1
ATOM 2666 N N . ALA A 1 333 ? -24.609 -15.406 -4.773 1 96.19 333 ALA A N 1
ATOM 2667 C CA . ALA A 1 333 ? -24.984 -16.016 -3.494 1 96.19 333 ALA A CA 1
ATOM 2668 C C . ALA A 1 333 ? -23.797 -16.766 -2.885 1 96.19 333 ALA A C 1
ATOM 2670 O O . ALA A 1 333 ? -23.578 -16.719 -1.674 1 96.19 333 ALA A O 1
ATOM 2671 N N . TRP A 1 334 ? -23.141 -17.516 -3.729 1 96.06 334 TRP A N 1
ATOM 2672 C CA . TRP A 1 334 ? -21.984 -18.266 -3.25 1 96.06 334 TRP A CA 1
ATOM 2673 C C . TRP A 1 334 ? -20.906 -17.312 -2.725 1 96.06 334 TRP A C 1
ATOM 2675 O O . TRP A 1 334 ? -20.312 -17.562 -1.675 1 96.06 334 TRP A O 1
ATOM 2685 N N . LEU A 1 335 ? -20.625 -16.219 -3.451 1 95.62 335 LEU A N 1
ATOM 2686 C CA . LEU A 1 335 ? -19.625 -15.227 -3.047 1 95.62 335 LEU A CA 1
ATOM 2687 C C . LEU A 1 335 ? -20 -14.609 -1.702 1 95.62 335 LEU A C 1
ATOM 2689 O O . LEU A 1 335 ? -19.125 -14.414 -0.848 1 95.62 335 LEU A O 1
ATOM 2693 N N . GLN A 1 336 ? -21.203 -14.312 -1.462 1 94.81 336 GLN A N 1
ATOM 2694 C CA . GLN A 1 336 ? -21.656 -13.68 -0.233 1 94.81 336 GLN A CA 1
ATOM 2695 C C . GLN A 1 336 ? -21.656 -14.664 0.932 1 94.81 336 GLN A C 1
ATOM 2697 O O . GLN A 1 336 ? -21.219 -14.328 2.033 1 94.81 336 GLN A O 1
ATOM 2702 N N . ASN A 1 337 ? -22.062 -15.898 0.688 1 94.25 337 ASN A N 1
ATOM 2703 C CA . ASN A 1 337 ? -22.297 -16.859 1.761 1 94.25 337 ASN A CA 1
ATOM 2704 C C . ASN A 1 337 ? -21 -17.578 2.15 1 94.25 337 ASN A C 1
ATOM 2706 O O . ASN A 1 337 ? -20.781 -17.875 3.326 1 94.25 337 ASN A O 1
ATOM 2710 N N . HIS A 1 338 ? -20.203 -17.844 1.189 1 91.94 338 HIS A N 1
ATOM 2711 C CA . HIS A 1 338 ? -19.062 -18.719 1.47 1 91.94 338 HIS A CA 1
ATOM 2712 C C . HIS A 1 338 ? -17.75 -17.953 1.377 1 91.94 338 HIS A C 1
ATOM 2714 O O . HIS A 1 338 ? -16.781 -18.266 2.078 1 91.94 338 HIS A O 1
ATOM 2720 N N . ALA A 1 339 ? -17.672 -16.953 0.487 1 91.44 339 ALA A N 1
ATOM 2721 C CA . ALA A 1 339 ? -16.469 -16.125 0.397 1 91.44 339 ALA A CA 1
ATOM 2722 C C . ALA A 1 339 ? -16.625 -14.844 1.206 1 91.44 339 ALA A C 1
ATOM 2724 O O . ALA A 1 339 ? -15.688 -14.047 1.303 1 91.44 339 ALA A O 1
ATOM 2725 N N . LYS A 1 340 ? -17.828 -14.555 1.784 1 93.44 340 LYS A N 1
ATOM 2726 C CA . LYS A 1 340 ? -18.156 -13.43 2.652 1 93.44 340 LYS A CA 1
ATOM 2727 C C . LYS A 1 340 ? -17.922 -12.102 1.933 1 93.44 340 LYS A C 1
ATOM 2729 O O . LYS A 1 340 ? -17.359 -11.164 2.506 1 93.44 340 LYS A O 1
ATOM 2734 N N . VAL A 1 341 ? -18.188 -12.078 0.665 1 94.81 341 VAL A N 1
ATOM 2735 C CA . VAL A 1 341 ? -18.109 -10.859 -0.126 1 94.81 341 VAL A CA 1
ATOM 2736 C C . VAL A 1 341 ? -19.25 -9.922 0.265 1 94.81 341 VAL A C 1
ATOM 2738 O O . VAL A 1 341 ? -20.391 -10.359 0.448 1 94.81 341 VAL A O 1
ATOM 2741 N N . GLU A 1 342 ? -18.984 -8.664 0.458 1 94.94 342 GLU A N 1
ATOM 2742 C CA . GLU A 1 342 ? -19.984 -7.684 0.867 1 94.94 342 GLU A CA 1
ATOM 2743 C C . GLU A 1 342 ? -20.375 -6.785 -0.3 1 94.94 342 GLU A C 1
ATOM 2745 O O . GLU A 1 342 ? -19.531 -6.402 -1.114 1 94.94 342 GLU A O 1
ATOM 2750 N N . ILE A 1 343 ? -21.656 -6.547 -0.379 1 95.25 343 ILE A N 1
ATOM 2751 C CA . ILE A 1 343 ? -22.172 -5.562 -1.328 1 95.25 343 ILE A CA 1
ATOM 2752 C C . ILE A 1 343 ? -22.297 -4.203 -0.644 1 95.25 343 ILE A C 1
ATOM 2754 O O . ILE A 1 343 ? -22.969 -4.074 0.377 1 95.25 343 ILE A O 1
ATOM 2758 N N . VAL A 1 344 ? -21.656 -3.223 -1.238 1 96.62 344 VAL A N 1
ATOM 2759 C CA . VAL A 1 344 ? -21.594 -1.949 -0.528 1 96.62 344 VAL A CA 1
ATOM 2760 C C . VAL A 1 344 ? -22.062 -0.824 -1.448 1 96.62 344 VAL A C 1
ATOM 2762 O O . VAL A 1 344 ? -21.891 -0.9 -2.668 1 96.62 344 VAL A O 1
ATOM 2765 N N . SER A 1 345 ? -22.734 0.171 -0.879 1 96.56 345 SER A N 1
ATOM 2766 C CA . SER A 1 345 ? -23.031 1.449 -1.516 1 96.56 345 SER A CA 1
ATOM 2767 C C . SER A 1 345 ? -22 2.508 -1.151 1 96.56 345 SER A C 1
ATOM 2769 O O . SER A 1 345 ? -21.078 2.244 -0.366 1 96.56 345 SER A O 1
ATOM 2771 N N . VAL A 1 346 ? -22.109 3.682 -1.735 1 97.62 346 VAL A N 1
ATOM 2772 C CA . VAL A 1 346 ? -21.172 4.75 -1.411 1 97.62 346 VAL A CA 1
ATOM 2773 C C . VAL A 1 346 ? -21.297 5.125 0.064 1 97.62 346 VAL A C 1
ATOM 2775 O O . VAL A 1 346 ? -20.297 5.336 0.749 1 97.62 346 VAL A O 1
ATOM 2778 N N . TYR A 1 347 ? -22.5 5.141 0.575 1 97.19 347 TYR A N 1
ATOM 2779 C CA . TYR A 1 347 ? -22.766 5.5 1.966 1 97.19 347 TYR A CA 1
ATOM 2780 C C . TYR A 1 347 ? -22.234 4.422 2.91 1 97.19 347 TYR A C 1
ATOM 2782 O O . TYR A 1 347 ? -21.531 4.727 3.881 1 97.19 347 TYR A O 1
ATOM 2790 N N . SER A 1 348 ? -22.625 3.172 2.637 1 96.94 348 SER A N 1
ATOM 2791 C CA . SER A 1 348 ? -22.188 2.102 3.529 1 96.94 348 SER A CA 1
ATOM 2792 C C . SER A 1 348 ? -20.672 1.977 3.549 1 96.94 348 SER A C 1
ATOM 2794 O O . SER A 1 348 ? -20.078 1.69 4.594 1 96.94 348 SER A O 1
ATOM 2796 N N . TYR A 1 349 ? -20.125 2.18 2.332 1 97.56 349 TYR A N 1
ATOM 2797 C CA . TYR A 1 349 ? -18.672 2.193 2.273 1 97.56 349 TYR A CA 1
ATOM 2798 C C . TYR A 1 349 ? -18.094 3.348 3.09 1 97.56 349 TYR A C 1
ATOM 2800 O O . TYR A 1 349 ? -17.125 3.172 3.834 1 97.56 349 TYR A O 1
ATOM 2808 N N . GLY A 1 350 ? -18.672 4.535 2.941 1 97.69 350 GLY A N 1
ATOM 2809 C CA . GLY A 1 350 ? -18.25 5.68 3.732 1 97.69 350 GLY A CA 1
ATOM 2810 C C . GLY A 1 350 ? -18.328 5.434 5.227 1 97.69 350 GLY A C 1
ATOM 2811 O O . GLY A 1 350 ? -17.438 5.852 5.977 1 97.69 350 GLY A O 1
ATOM 2812 N N . ASN A 1 351 ? -19.312 4.766 5.641 1 97.06 351 ASN A N 1
ATOM 2813 C CA . ASN A 1 351 ? -19.5 4.449 7.055 1 97.06 351 ASN A CA 1
ATOM 2814 C C . ASN A 1 351 ? -18.406 3.516 7.57 1 97.06 351 ASN A C 1
ATOM 2816 O O . ASN A 1 351 ? -17.984 3.619 8.719 1 97.06 351 ASN A O 1
ATOM 2820 N N . ILE A 1 352 ? -17.969 2.621 6.758 1 95.94 352 ILE A N 1
ATOM 2821 C CA . ILE A 1 352 ? -16.891 1.71 7.113 1 95.94 352 ILE A CA 1
ATOM 2822 C C . ILE A 1 352 ? -15.578 2.484 7.215 1 95.94 352 ILE A C 1
ATOM 2824 O O . ILE A 1 352 ? -14.82 2.309 8.172 1 95.94 352 ILE A O 1
ATOM 2828 N N . VAL A 1 353 ? -15.352 3.305 6.219 1 96.5 353 VAL A N 1
ATOM 2829 C CA . VAL A 1 353 ? -14.102 4.055 6.137 1 96.5 353 VAL A CA 1
ATOM 2830 C C . VAL A 1 353 ? -13.984 5.004 7.328 1 96.5 353 VAL A C 1
ATOM 2832 O O . VAL A 1 353 ? -12.938 5.074 7.973 1 96.5 353 VAL A O 1
ATOM 2835 N N . VAL A 1 354 ? -15.055 5.766 7.645 1 95.88 354 VAL A N 1
ATOM 2836 C CA . VAL A 1 354 ? -15 6.793 8.68 1 95.88 354 VAL A CA 1
ATOM 2837 C C . VAL A 1 354 ? -14.656 6.156 10.023 1 95.88 354 VAL A C 1
ATOM 2839 O O . VAL A 1 354 ? -13.961 6.762 10.844 1 95.88 354 VAL A O 1
ATOM 2842 N N . LYS A 1 355 ? -15.062 4.961 10.281 1 93.38 355 LYS A N 1
ATOM 2843 C CA . LYS A 1 355 ? -14.836 4.258 11.539 1 93.38 355 LYS A CA 1
ATOM 2844 C C . LYS A 1 355 ? -13.422 3.689 11.602 1 93.38 355 LYS A C 1
ATOM 2846 O O . LYS A 1 355 ? -12.914 3.369 12.68 1 93.38 355 LYS A O 1
ATOM 2851 N N . SER A 1 356 ? -12.805 3.643 10.43 1 93.06 356 SER A N 1
ATOM 2852 C CA . SER A 1 356 ? -11.477 3.047 10.375 1 93.06 356 SER A CA 1
ATOM 2853 C C . SER A 1 356 ? -10.391 4.117 10.359 1 93.06 356 SER A C 1
ATOM 2855 O O . SER A 1 356 ? -9.195 3.801 10.367 1 93.06 356 SER A O 1
ATOM 2857 N N . LEU A 1 357 ? -10.734 5.473 10.219 1 90 357 LEU A N 1
ATOM 2858 C CA . LEU A 1 357 ? -9.773 6.559 10.062 1 90 357 LEU A CA 1
ATOM 2859 C C . LEU A 1 357 ? -8.953 6.742 11.336 1 90 357 LEU A C 1
ATOM 2861 O O . LEU A 1 357 ? -7.902 7.387 11.312 1 90 357 LEU A O 1
ATOM 2865 N N . ASN A 1 358 ? -8.523 5.918 11.992 1 75.38 358 ASN A N 1
ATOM 2866 C CA . ASN A 1 358 ? -7.715 6.074 13.188 1 75.38 358 ASN A CA 1
ATOM 2867 C C . ASN A 1 358 ? -7.125 7.48 13.289 1 75.38 358 ASN A C 1
ATOM 2869 O O . ASN A 1 358 ? -7.754 8.453 12.875 1 75.38 358 ASN A O 1
ATOM 2873 N N . ASN A 1 359 ? -5.941 7.742 13.781 1 76.56 359 ASN A N 1
ATOM 2874 C CA . ASN A 1 359 ? -5.285 9.023 14.008 1 76.56 359 ASN A CA 1
ATOM 2875 C C . ASN A 1 359 ? -4.406 9.414 12.82 1 76.56 359 ASN A C 1
ATOM 2877 O O . ASN A 1 359 ? -3.479 10.219 12.969 1 76.56 359 ASN A O 1
ATOM 2881 N N . ASP A 1 360 ? -4.934 8.93 11.656 1 81 360 ASP A N 1
ATOM 2882 C CA . ASP A 1 360 ? -4.105 9.219 10.492 1 81 360 ASP A CA 1
ATOM 2883 C C . ASP A 1 360 ? -4.543 10.516 9.82 1 81 360 ASP A C 1
ATOM 2885 O O . ASP A 1 360 ? -5.711 10.672 9.469 1 81 360 ASP A O 1
ATOM 2889 N N . ARG A 1 361 ? -3.67 11.383 9.469 1 87.69 361 ARG A N 1
ATOM 2890 C CA . ARG A 1 361 ? -3.93 12.719 8.938 1 87.69 361 ARG A CA 1
ATOM 2891 C C . ARG A 1 361 ? -4.383 12.648 7.488 1 87.69 361 ARG A C 1
ATOM 2893 O O . ARG A 1 361 ? -5.453 13.156 7.141 1 87.69 361 ARG A O 1
ATOM 2900 N N . ARG A 1 362 ? -3.666 11.992 6.621 1 87.5 362 ARG A N 1
ATOM 2901 C CA . ARG A 1 362 ? -3.934 12.039 5.188 1 87.5 362 ARG A CA 1
ATOM 2902 C C . ARG A 1 362 ? -5.266 11.383 4.855 1 87.5 362 ARG A C 1
ATOM 2904 O O . ARG A 1 362 ? -6.078 11.945 4.117 1 87.5 362 ARG A O 1
ATOM 2911 N N . PRO A 1 363 ? -5.547 10.242 5.477 1 92.56 363 PRO A N 1
ATOM 2912 C CA . PRO A 1 363 ? -6.84 9.625 5.176 1 92.56 363 PRO A CA 1
ATOM 2913 C C . PRO A 1 363 ? -8.023 10.477 5.637 1 92.56 363 PRO A C 1
ATOM 2915 O O . PRO A 1 363 ? -9.07 10.484 4.992 1 92.56 363 PRO A O 1
ATOM 2918 N N . ALA A 1 364 ? -7.859 11.117 6.777 1 94.25 364 ALA A N 1
ATOM 2919 C CA . ALA A 1 364 ? -8.945 11.969 7.262 1 94.25 364 ALA A CA 1
ATOM 2920 C C . ALA A 1 364 ? -9.203 13.125 6.301 1 94.25 364 ALA A C 1
ATOM 2922 O O . ALA A 1 364 ? -10.359 13.469 6.027 1 94.25 364 ALA A O 1
ATOM 2923 N N . ILE A 1 365 ? -8.148 13.711 5.816 1 94.38 365 ILE A N 1
ATOM 2924 C CA . ILE A 1 365 ? -8.289 14.789 4.844 1 94.38 365 ILE A CA 1
ATOM 2925 C C . ILE A 1 365 ? -8.891 14.242 3.551 1 94.38 365 ILE A C 1
ATOM 2927 O O . ILE A 1 365 ? -9.789 14.852 2.971 1 94.38 365 ILE A O 1
ATOM 2931 N N . ALA A 1 366 ? -8.406 13.109 3.135 1 95.5 366 ALA A N 1
ATOM 2932 C CA . ALA A 1 366 ? -8.93 12.469 1.929 1 95.5 366 ALA A CA 1
ATOM 2933 C C . ALA A 1 366 ? -10.422 12.172 2.062 1 95.5 366 ALA A C 1
ATOM 2935 O O . ALA A 1 366 ? -11.164 12.25 1.081 1 95.5 366 ALA A O 1
ATOM 2936 N N . PHE A 1 367 ? -10.898 11.797 3.236 1 97.12 367 PHE A N 1
ATOM 2937 C CA . PHE A 1 367 ? -12.297 11.469 3.459 1 97.12 367 PHE A CA 1
ATOM 2938 C C . PHE A 1 367 ? -13.188 12.688 3.232 1 97.12 367 PHE A C 1
ATOM 2940 O O . PHE A 1 367 ? -14.297 12.562 2.717 1 97.12 367 PHE A O 1
ATOM 2947 N N . SER A 1 368 ? -12.688 13.891 3.672 1 97 368 SER A N 1
ATOM 2948 C CA . SER A 1 368 ? -13.445 15.109 3.377 1 97 368 SER A CA 1
ATOM 2949 C C . SER A 1 368 ? -13.594 15.312 1.873 1 97 368 SER A C 1
ATOM 2951 O O . SER A 1 368 ? -14.641 15.75 1.401 1 97 368 SER A O 1
ATOM 2953 N N . HIS A 1 369 ? -12.523 15.039 1.126 1 97.69 369 HIS A N 1
ATOM 2954 C CA . HIS A 1 369 ? -12.586 15.125 -0.328 1 97.69 369 HIS A CA 1
ATOM 2955 C C . HIS A 1 369 ? -13.555 14.094 -0.904 1 97.69 369 HIS A C 1
ATOM 2957 O O . HIS A 1 369 ? -14.273 14.383 -1.863 1 97.69 369 HIS A O 1
ATOM 2963 N N . PHE A 1 370 ? -13.57 12.906 -0.322 1 97.88 370 PHE A N 1
ATOM 2964 C CA . PHE A 1 370 ? -14.484 11.844 -0.728 1 97.88 370 PHE A CA 1
ATOM 2965 C C . PHE A 1 370 ? -15.93 12.289 -0.583 1 97.88 370 PHE A C 1
ATOM 2967 O O . PHE A 1 370 ? -16.75 12.086 -1.489 1 97.88 370 PHE A O 1
ATOM 2974 N N . LEU A 1 371 ? -16.234 12.867 0.587 1 97.81 371 LEU A N 1
ATOM 2975 C CA . LEU A 1 371 ? -17.578 13.344 0.834 1 97.81 371 LEU A CA 1
ATOM 2976 C C . LEU A 1 371 ? -17.938 14.477 -0.122 1 97.81 371 LEU A C 1
ATOM 2978 O O . LEU A 1 371 ? -19.047 14.5 -0.671 1 97.81 371 LEU A O 1
ATOM 2982 N N . TYR A 1 372 ? -17 15.422 -0.309 1 97.19 372 TYR A N 1
ATOM 2983 C CA . TYR A 1 372 ? -17.219 16.562 -1.199 1 97.19 372 TYR A CA 1
ATOM 2984 C C . TYR A 1 372 ? -17.531 16.094 -2.613 1 97.19 372 TYR A C 1
ATOM 2986 O O . TYR A 1 372 ? -18.547 16.5 -3.191 1 97.19 372 TYR A O 1
ATOM 2994 N N . HIS A 1 373 ? -16.688 15.203 -3.152 1 97.25 373 HIS A N 1
ATOM 2995 C CA . HIS A 1 373 ? -16.875 14.742 -4.527 1 97.25 373 HIS A CA 1
ATOM 2996 C C . HIS A 1 373 ? -18.094 13.844 -4.648 1 97.25 373 HIS A C 1
ATOM 2998 O O . HIS A 1 373 ? -18.781 13.867 -5.668 1 97.25 373 HIS A O 1
ATOM 3004 N N . SER A 1 374 ? -18.375 12.953 -3.66 1 97.12 374 SER A N 1
ATOM 3005 C CA . SER A 1 374 ? -19.547 12.094 -3.682 1 97.12 374 SER A CA 1
ATOM 3006 C C . SER A 1 374 ? -20.828 12.914 -3.639 1 97.12 374 SER A C 1
ATOM 3008 O O . SER A 1 374 ? -21.844 12.539 -4.25 1 97.12 374 SER A O 1
ATOM 3010 N N . SER A 1 375 ? -20.797 13.961 -2.846 1 95.31 375 SER A N 1
ATOM 3011 C CA . SER A 1 375 ? -21.938 14.867 -2.789 1 95.31 375 SER A CA 1
ATOM 3012 C C . SER A 1 375 ? -22.156 15.562 -4.129 1 95.31 375 SER A C 1
ATOM 3014 O O . SER A 1 375 ? -23.281 15.664 -4.605 1 95.31 375 SER A O 1
ATOM 3016 N N . ASN A 1 376 ? -21.078 16.047 -4.75 1 95.19 376 ASN A N 1
ATOM 3017 C CA . ASN A 1 376 ? -21.156 16.75 -6.023 1 95.19 376 ASN A CA 1
ATOM 3018 C C . ASN A 1 376 ? -21.672 15.844 -7.137 1 95.19 376 ASN A C 1
ATOM 3020 O O . ASN A 1 376 ? -22.328 16.297 -8.07 1 95.19 376 ASN A O 1
ATOM 3024 N N . LYS A 1 377 ? -21.375 14.57 -7.039 1 95.38 377 LYS A N 1
ATOM 3025 C CA . LYS A 1 377 ? -21.797 13.617 -8.055 1 95.38 377 LYS A CA 1
ATOM 3026 C C . LYS A 1 377 ? -23.172 13.031 -7.715 1 95.38 377 LYS A C 1
ATOM 3028 O O . LYS A 1 377 ? -23.703 12.219 -8.469 1 95.38 377 LYS A O 1
ATOM 3033 N N . ASN A 1 378 ? -23.75 13.359 -6.594 1 94.94 378 ASN A N 1
ATOM 3034 C CA . ASN A 1 378 ? -25.047 12.883 -6.113 1 94.94 378 ASN A CA 1
ATOM 3035 C C . ASN A 1 378 ? -25.031 11.367 -5.887 1 94.94 378 ASN A C 1
ATOM 3037 O O . ASN A 1 378 ? -25.969 10.672 -6.301 1 94.94 378 ASN A O 1
ATOM 3041 N N . TYR A 1 379 ? -23.922 10.891 -5.34 1 95.5 379 TYR A N 1
ATOM 3042 C CA . TYR A 1 379 ? -23.797 9.469 -5.066 1 95.5 379 TYR A CA 1
ATOM 3043 C C . TYR A 1 379 ? -24.297 9.141 -3.664 1 95.5 379 TYR A C 1
ATOM 3045 O O . TYR A 1 379 ? -24.344 7.969 -3.271 1 95.5 379 TYR A O 1
ATOM 3053 N N . MET A 1 380 ? -24.609 10.156 -2.893 1 92.5 380 MET A N 1
ATOM 3054 C CA . MET A 1 380 ? -25.109 9.992 -1.535 1 92.5 380 MET A CA 1
ATOM 3055 C C . MET A 1 380 ? -26.266 10.961 -1.264 1 92.5 380 MET A C 1
ATOM 3057 O O . MET A 1 380 ? -26.25 12.094 -1.746 1 92.5 380 MET A O 1
ATOM 3061 N N . GLU A 1 381 ? -27.188 10.5 -0.401 1 93.75 381 GLU A N 1
ATOM 3062 C CA . GLU A 1 381 ? -28.281 11.367 0.01 1 93.75 381 GLU A CA 1
ATOM 3063 C C . GLU A 1 381 ? -27.828 12.398 1.032 1 93.75 381 GLU A C 1
ATOM 3065 O O . GLU A 1 381 ? -26.812 12.203 1.714 1 93.75 381 GLU A O 1
ATOM 3070 N N . SER A 1 382 ? -28.594 13.445 1.186 1 93.75 382 SER A N 1
ATOM 3071 C CA . SER A 1 382 ? -28.219 14.562 2.045 1 93.75 382 SER A CA 1
ATOM 3072 C C . SER A 1 382 ? -28.141 14.141 3.506 1 93.75 382 SER A C 1
ATOM 3074 O O . SER A 1 382 ? -27.234 14.555 4.23 1 93.75 382 SER A O 1
ATOM 3076 N N . TYR A 1 383 ? -29.109 13.328 3.885 1 94.25 383 TYR A N 1
ATOM 3077 C CA . TYR A 1 383 ? -29.109 12.922 5.285 1 94.25 383 TYR A CA 1
ATOM 3078 C C . TYR A 1 383 ? -27.953 11.977 5.586 1 94.25 383 TYR A C 1
ATOM 3080 O O . TYR A 1 383 ? -27.422 11.969 6.699 1 94.25 383 TYR A O 1
ATOM 3088 N N . GLN A 1 384 ? -27.547 11.211 4.578 1 95.94 384 GLN A N 1
ATOM 3089 C CA . GLN A 1 384 ? -26.391 10.32 4.707 1 95.94 384 GLN A CA 1
ATOM 3090 C C . GLN A 1 384 ? -25.094 11.117 4.824 1 95.94 384 GLN A C 1
ATOM 3092 O O . GLN A 1 384 ? -24.219 10.773 5.621 1 95.94 384 GLN A O 1
ATOM 3097 N N . LEU A 1 385 ? -25.094 12.148 4.004 1 96.12 385 LEU A N 1
ATOM 3098 C CA . LEU A 1 385 ? -23.922 13.008 4.023 1 96.12 385 LEU A CA 1
ATOM 3099 C C . LEU A 1 385 ? -23.75 13.664 5.391 1 96.12 385 LEU A C 1
ATOM 3101 O O . LEU A 1 385 ? -22.625 13.727 5.918 1 96.12 385 LEU A O 1
ATOM 3105 N N . VAL A 1 386 ? -24.812 14.148 5.984 1 95.12 386 VAL A N 1
ATOM 3106 C CA . VAL A 1 386 ? -24.797 14.82 7.281 1 95.12 386 VAL A CA 1
ATOM 3107 C C . VAL A 1 386 ? -24.328 13.844 8.359 1 95.12 386 VAL A C 1
ATOM 3109 O O . VAL A 1 386 ? -23.562 14.211 9.258 1 95.12 386 VAL A O 1
ATOM 3112 N N . ASP A 1 387 ? -24.75 12.672 8.242 1 95.69 387 ASP A N 1
ATOM 3113 C CA . ASP A 1 387 ? -24.375 11.641 9.203 1 95.69 387 ASP A CA 1
ATOM 3114 C C . ASP A 1 387 ? -22.875 11.375 9.172 1 95.69 387 ASP A C 1
ATOM 3116 O O . ASP A 1 387 ? -22.234 11.305 10.219 1 95.69 387 ASP A O 1
ATOM 3120 N N . LEU A 1 388 ? -22.297 11.273 8 1 96.25 388 LEU A N 1
ATOM 3121 C CA . LEU A 1 388 ? -20.875 11 7.852 1 96.25 388 LEU A CA 1
ATOM 3122 C C . LEU A 1 388 ? -20.047 12.211 8.273 1 96.25 388 LEU A C 1
ATOM 3124 O O . LEU A 1 388 ? -18.969 12.055 8.844 1 96.25 388 LEU A O 1
ATOM 3128 N N . CYS A 1 389 ? -20.562 13.414 8.008 1 94.81 389 CYS A N 1
ATOM 3129 C CA . CYS A 1 389 ? -19.859 14.625 8.414 1 94.81 389 CYS A CA 1
ATOM 3130 C C . CYS A 1 389 ? -19.812 14.75 9.938 1 94.81 389 CYS A C 1
ATOM 3132 O O . CYS A 1 389 ? -18.828 15.234 10.492 1 94.81 389 CYS A O 1
ATOM 3134 N N . ARG A 1 390 ? -20.828 14.312 10.562 1 91.56 390 ARG A N 1
ATOM 3135 C CA . ARG A 1 390 ? -20.891 14.375 12.016 1 91.56 390 ARG A CA 1
ATOM 3136 C C . ARG A 1 390 ? -19.906 13.398 12.648 1 91.56 390 ARG A C 1
ATOM 3138 O O . ARG A 1 390 ? -19.297 13.703 13.68 1 91.56 390 ARG A O 1
ATOM 3145 N N . THR A 1 391 ? -19.672 12.336 11.977 1 92.56 391 THR A N 1
ATOM 3146 C CA . THR A 1 391 ? -18.859 11.273 12.539 1 92.56 391 THR A CA 1
ATOM 3147 C C . THR A 1 391 ? -17.391 11.445 12.141 1 92.56 391 THR A C 1
ATOM 3149 O O . THR A 1 391 ? -16.484 11 12.852 1 92.56 391 THR A O 1
ATOM 3152 N N . MET A 1 392 ? -17.109 12.078 11.086 1 93.44 392 MET A N 1
ATOM 3153 C CA . MET A 1 392 ? -15.766 12.164 10.531 1 93.44 392 MET A CA 1
ATOM 3154 C C . MET A 1 392 ? -14.844 12.961 11.445 1 93.44 392 MET A C 1
ATOM 3156 O O . MET A 1 392 ? -15.227 14.016 11.953 1 93.44 392 MET A O 1
ATOM 3160 N N . PRO A 1 393 ? -13.711 12.492 11.727 1 93.81 393 PRO A N 1
ATOM 3161 C CA . PRO A 1 393 ? -12.719 13.297 12.445 1 93.81 393 PRO A CA 1
ATOM 3162 C C . PRO A 1 393 ? -12.18 14.453 11.609 1 93.81 393 PRO A C 1
ATOM 3164 O O . PRO A 1 393 ? -12.109 14.352 10.383 1 93.81 393 PRO A O 1
ATOM 3167 N N . VAL A 1 394 ? -11.859 15.555 12.242 1 93.38 394 VAL A N 1
ATOM 3168 C CA . VAL A 1 394 ? -11.203 16.688 11.578 1 93.38 394 VAL A CA 1
ATOM 3169 C C . VAL A 1 394 ? -9.773 16.828 12.094 1 93.38 394 VAL A C 1
ATOM 3171 O O . VAL A 1 394 ? -9.477 16.453 13.227 1 93.38 394 VAL A O 1
ATOM 3174 N N . ILE A 1 395 ? -8.961 17.266 11.234 1 93.44 395 ILE A N 1
ATOM 3175 C CA . ILE A 1 395 ? -7.555 17.438 11.586 1 93.44 395 ILE A CA 1
ATOM 3176 C C . ILE A 1 395 ? -7.312 18.875 12.062 1 93.44 395 ILE A C 1
ATOM 3178 O O . ILE A 1 395 ? -7.688 19.828 11.383 1 93.44 395 ILE A O 1
ATOM 3182 N N . ASP A 1 396 ? -6.738 18.969 13.188 1 91.94 396 ASP A N 1
ATOM 3183 C CA . ASP A 1 396 ? -6.48 20.312 13.719 1 91.94 396 ASP A CA 1
ATOM 3184 C C . ASP A 1 396 ? -5.184 20.875 13.156 1 91.94 396 ASP A C 1
ATOM 3186 O O . ASP A 1 396 ? -4.555 20.266 12.289 1 91.94 396 ASP A O 1
ATOM 3190 N N . ASN A 1 397 ? -4.844 22.094 13.602 1 91.12 397 ASN A N 1
ATOM 3191 C CA . ASN A 1 397 ? -3.723 22.844 13.047 1 91.12 397 ASN A CA 1
ATOM 3192 C C . ASN A 1 397 ? -2.389 22.172 13.375 1 91.12 397 ASN A C 1
ATOM 3194 O O . ASN A 1 397 ? -1.364 22.5 12.773 1 91.12 397 ASN A O 1
ATOM 3198 N N . TYR A 1 398 ? -2.363 21.188 14.328 1 88.56 398 TYR A N 1
ATOM 3199 C CA . TYR A 1 398 ? -1.128 20.484 14.664 1 88.56 398 TYR A CA 1
ATOM 3200 C C . TYR A 1 398 ? -1.166 19.047 14.164 1 88.56 398 TYR A C 1
ATOM 3202 O O . TYR A 1 398 ? -0.356 18.219 14.586 1 88.56 398 TYR A O 1
ATOM 3210 N N . GLY A 1 399 ? -2.197 18.703 13.383 1 87.5 399 GLY A N 1
ATOM 3211 C CA . GLY A 1 399 ? -2.238 17.422 12.703 1 87.5 399 GLY A CA 1
ATOM 3212 C C . GLY A 1 399 ? -2.947 16.344 13.508 1 87.5 399 GLY A C 1
ATOM 3213 O O . GLY A 1 399 ? -2.963 15.18 13.109 1 87.5 399 GLY A O 1
ATOM 3214 N N . ASN A 1 400 ? -3.52 16.688 14.578 1 89 400 ASN A N 1
ATOM 3215 C CA . ASN A 1 400 ? -4.234 15.711 15.391 1 89 400 ASN A CA 1
ATOM 3216 C C . ASN A 1 400 ? -5.668 15.516 14.898 1 89 400 ASN A C 1
ATOM 3218 O O . ASN A 1 400 ? -6.328 16.484 14.5 1 89 400 ASN A O 1
ATOM 3222 N N . ALA A 1 401 ? -6.027 14.281 14.859 1 91.5 401 ALA A N 1
ATOM 3223 C CA . ALA A 1 401 ? -7.406 13.969 14.508 1 91.5 401 ALA A CA 1
ATOM 3224 C C . ALA A 1 401 ? -8.336 14.125 15.703 1 91.5 401 ALA A C 1
ATOM 3226 O O . ALA A 1 401 ? -8.055 13.602 16.781 1 91.5 401 ALA A O 1
ATOM 3227 N N . VAL A 1 402 ? -9.391 14.906 15.539 1 91.5 402 VAL A N 1
ATOM 3228 C CA . VAL A 1 402 ? -10.344 15.188 16.609 1 91.5 402 VAL A CA 1
ATOM 3229 C C . VAL A 1 402 ? -11.75 14.797 16.172 1 91.5 402 VAL A C 1
ATOM 3231 O O . VAL A 1 402 ? -12.219 15.234 15.117 1 91.5 402 VAL A O 1
ATOM 3234 N N . THR A 1 403 ? -12.367 13.992 16.969 1 88.19 403 THR A N 1
ATOM 3235 C CA . THR A 1 403 ? -13.719 13.547 16.641 1 88.19 403 THR A CA 1
ATOM 3236 C C . THR A 1 403 ? -14.758 14.336 17.438 1 88.19 403 THR A C 1
ATOM 3238 O O . THR A 1 403 ? -15.805 14.703 16.906 1 88.19 403 THR A O 1
ATOM 3241 N N . GLU A 1 404 ? -14.453 14.516 18.734 1 83.12 404 GLU A N 1
ATOM 3242 C CA . GLU A 1 404 ? -15.359 15.289 19.578 1 83.12 404 GLU A CA 1
ATOM 3243 C C . GLU A 1 404 ? -15.109 16.781 19.438 1 83.12 404 GLU A C 1
ATOM 3245 O O . GLU A 1 404 ? -14.031 17.281 19.781 1 83.12 404 GLU A O 1
ATOM 3250 N N . ARG A 1 405 ? -16.125 17.344 18.828 1 80.12 405 ARG A N 1
ATOM 3251 C CA . ARG A 1 405 ? -15.922 18.766 18.594 1 80.12 405 ARG A CA 1
ATOM 3252 C C . ARG A 1 405 ? -17.219 19.547 18.781 1 80.12 405 ARG A C 1
ATOM 3254 O O . ARG A 1 405 ? -18.297 19.047 18.516 1 80.12 405 ARG A O 1
ATOM 3261 N N . GLN A 1 406 ? -17.125 20.609 19.453 1 78.62 406 GLN A N 1
ATOM 3262 C CA . GLN A 1 406 ? -18.266 21.5 19.656 1 78.62 406 GLN A CA 1
ATOM 3263 C C . GLN A 1 406 ? -18.266 22.641 18.641 1 78.62 406 GLN A C 1
ATOM 3265 O O . GLN A 1 406 ? -19.297 22.938 18.047 1 78.62 406 GLN A O 1
ATOM 3270 N N . SER A 1 407 ? -17.125 23.328 18.453 1 88.62 407 SER A N 1
ATOM 3271 C CA . SER A 1 407 ? -16.984 24.422 17.5 1 88.62 407 SER A CA 1
ATOM 3272 C C . SER A 1 407 ? -15.711 24.281 16.688 1 88.62 407 SER A C 1
ATOM 3274 O O . SER A 1 407 ? -14.68 23.828 17.188 1 88.62 407 SER A O 1
ATOM 3276 N N . ILE A 1 408 ? -15.836 24.609 15.438 1 93.12 408 ILE A N 1
ATOM 3277 C CA . ILE A 1 408 ? -14.719 24.453 14.516 1 93.12 408 ILE A CA 1
ATOM 3278 C C . ILE A 1 408 ? -14.305 25.828 13.977 1 93.12 408 ILE A C 1
ATOM 3280 O O . ILE A 1 408 ? -15.148 26.594 13.492 1 93.12 408 ILE A O 1
ATOM 3284 N N . LEU A 1 409 ? -13.078 26.109 14.195 1 94.44 409 LEU A N 1
ATOM 3285 C CA . LEU A 1 409 ? -12.484 27.344 13.695 1 94.44 409 LEU A CA 1
ATOM 3286 C C . LEU A 1 409 ? -11.742 27.109 12.391 1 94.44 409 LEU A C 1
ATOM 3288 O O . LEU A 1 409 ? -11.039 26.094 12.242 1 94.44 409 LEU A O 1
ATOM 3292 N N . VAL A 1 410 ? -11.914 28 11.375 1 95.44 410 VAL A N 1
ATOM 3293 C CA . VAL A 1 410 ? -11.227 27.875 10.094 1 95.44 410 VAL A CA 1
ATOM 3294 C C . VAL A 1 410 ? -9.719 27.953 10.312 1 95.44 410 VAL A C 1
ATOM 3296 O O . VAL A 1 410 ? -9.258 28.422 11.352 1 95.44 410 VAL A O 1
ATOM 3299 N N . PRO A 1 411 ? -8.953 27.5 9.383 1 93.38 411 PRO A N 1
ATOM 3300 C CA . PRO A 1 411 ? -7.496 27.594 9.508 1 93.38 411 PRO A CA 1
ATOM 3301 C C . PRO A 1 411 ? -7.004 29.047 9.602 1 93.38 411 PRO A C 1
ATOM 3303 O O . PRO A 1 411 ? -7.668 29.953 9.109 1 93.38 411 PRO A O 1
ATOM 3306 N N . ALA A 1 412 ? -5.879 29.156 10.227 1 91.69 412 ALA A N 1
ATOM 3307 C CA . ALA A 1 412 ? -5.309 30.484 10.461 1 91.69 412 ALA A CA 1
ATOM 3308 C C . ALA A 1 412 ? -4.965 31.172 9.148 1 91.69 412 ALA A C 1
ATOM 3310 O O . ALA A 1 412 ? -5.18 32.375 8.992 1 91.69 412 ALA A O 1
ATOM 3311 N N . ASN A 1 413 ? -4.48 30.453 8.227 1 86.06 413 ASN A N 1
ATOM 3312 C CA . ASN A 1 413 ? -4.039 31.031 6.961 1 86.06 413 ASN A CA 1
ATOM 3313 C C . ASN A 1 413 ? -5.195 31.688 6.211 1 86.06 413 ASN A C 1
ATOM 3315 O O . ASN A 1 413 ? -6.148 31.016 5.816 1 86.06 413 ASN A O 1
ATOM 3319 N N . GLY A 1 414 ? -5.043 32.969 6.078 1 82.81 414 GLY A N 1
ATOM 3320 C CA . GLY A 1 414 ? -6.031 33.688 5.297 1 82.81 414 GLY A CA 1
ATOM 3321 C C . GLY A 1 414 ? -7.328 33.938 6.051 1 82.81 414 GLY A C 1
ATOM 3322 O O . GLY A 1 414 ? -8.312 34.406 5.469 1 82.81 414 GLY A O 1
ATOM 3323 N N . SER A 1 415 ? -7.375 33.656 7.266 1 92.62 415 SER A N 1
ATOM 3324 C CA . SER A 1 415 ? -8.594 33.812 8.047 1 92.62 415 SER A CA 1
ATOM 3325 C C . SER A 1 415 ? -8.742 35.25 8.539 1 92.62 415 SER A C 1
ATOM 3327 O O . SER A 1 415 ? -7.758 36 8.633 1 92.62 415 SER A O 1
ATOM 3329 N N . LYS A 1 416 ? -9.938 35.625 8.859 1 93.75 416 LYS A N 1
ATOM 3330 C CA . LYS A 1 416 ? -10.219 36.938 9.398 1 93.75 416 LYS A CA 1
ATOM 3331 C C . LYS A 1 416 ? -9.883 37.031 10.883 1 93.75 416 LYS A C 1
ATOM 3333 O O . LYS A 1 416 ? -9.484 38.094 11.375 1 93.75 416 LYS A O 1
ATOM 3338 N N . TRP A 1 417 ? -9.992 35.906 11.531 1 93.31 417 TRP A N 1
ATOM 3339 C CA . TRP A 1 417 ? -9.734 35.938 12.969 1 93.31 417 TRP A CA 1
ATOM 3340 C C . TRP A 1 417 ? -8.258 36.188 13.25 1 93.31 417 TRP A C 1
ATOM 3342 O O . TRP A 1 417 ? -7.918 36.906 14.203 1 93.31 417 TRP A O 1
ATOM 3352 N N . VAL A 1 418 ? -7.359 35.688 12.453 1 92.31 418 VAL A N 1
ATOM 3353 C CA . VAL A 1 418 ? -5.938 35.969 12.641 1 92.31 418 VAL A CA 1
ATOM 3354 C C . VAL A 1 418 ? -5.633 37.406 12.281 1 92.31 418 VAL A C 1
ATOM 3356 O O . VAL A 1 418 ? -4.809 38.062 12.93 1 92.31 418 VAL A O 1
ATOM 3359 N N . GLY A 1 419 ? -6.305 37.906 11.266 1 90.88 419 GLY A N 1
ATOM 3360 C CA . GLY A 1 419 ? -6.121 39.281 10.867 1 90.88 419 GLY A CA 1
ATOM 3361 C C . GLY A 1 419 ? -6.57 40.281 11.93 1 90.88 419 GLY A C 1
ATOM 3362 O O . GLY A 1 419 ? -5.98 41.344 12.07 1 90.88 419 GLY A O 1
ATOM 3363 N N . LEU A 1 420 ? -7.512 39.875 12.648 1 92.69 420 LEU A N 1
ATOM 3364 C CA . LEU A 1 420 ? -8.086 40.781 13.641 1 92.69 420 LEU A CA 1
ATOM 3365 C C . LEU A 1 420 ? -7.422 40.594 15 1 92.69 420 LEU A C 1
ATOM 3367 O O . LEU A 1 420 ? -7.02 41.562 15.641 1 92.69 420 LEU A O 1
ATOM 3371 N N . MET A 1 421 ? -7.273 39.344 15.43 1 90.19 421 MET A N 1
ATOM 3372 C CA . MET A 1 421 ? -6.859 39.062 16.812 1 90.19 421 MET A CA 1
ATOM 3373 C C . MET A 1 421 ? -5.363 38.812 16.875 1 90.19 421 MET A C 1
ATOM 3375 O O . MET A 1 421 ? -4.754 38.938 17.938 1 90.19 421 MET A O 1
ATOM 3379 N N . GLY A 1 422 ? -4.77 38.312 15.797 1 85.31 422 GLY A N 1
ATOM 3380 C CA . GLY A 1 422 ? -3.346 38 15.773 1 85.31 422 GLY A CA 1
ATOM 3381 C C . GLY A 1 422 ? -2.988 36.719 16.516 1 85.31 422 GLY A C 1
ATOM 3382 O O . GLY A 1 422 ? -1.956 36.125 16.234 1 85.31 422 GLY A O 1
ATOM 3383 N N . THR A 1 423 ? -3.766 36.406 17.531 1 87.69 423 THR A N 1
ATOM 3384 C CA . THR A 1 423 ? -3.572 35.188 18.297 1 87.69 423 THR A CA 1
ATOM 3385 C C . THR A 1 423 ? -4.848 34.344 18.328 1 87.69 423 THR A C 1
ATOM 3387 O O . THR A 1 423 ? -5.895 34.812 17.844 1 87.69 423 THR A O 1
ATOM 3390 N N . ASN A 1 424 ? -4.617 33.156 18.781 1 88.06 424 ASN A N 1
ATOM 3391 C CA . ASN A 1 424 ? -5.781 32.281 18.906 1 88.06 424 ASN A CA 1
ATOM 3392 C C . ASN A 1 424 ? -6.289 32.219 20.344 1 88.06 424 ASN A C 1
ATOM 3394 O O . ASN A 1 424 ? -5.805 31.422 21.141 1 88.06 424 ASN A O 1
ATOM 3398 N N . PRO A 1 425 ? -7.285 33 20.609 1 86.25 425 PRO A N 1
ATOM 3399 C CA . PRO A 1 425 ? -7.777 33 21.984 1 86.25 425 PRO A CA 1
ATOM 3400 C C . PRO A 1 425 ? -8.703 31.828 22.297 1 86.25 425 PRO A C 1
ATOM 3402 O O . PRO A 1 425 ? -9.055 31.609 23.453 1 86.25 425 PRO A O 1
ATOM 3405 N N . TRP A 1 426 ? -9.094 31 21.297 1 86.81 426 TRP A N 1
ATOM 3406 C CA . TRP A 1 426 ? -10.031 29.906 21.484 1 86.81 426 TRP A CA 1
ATOM 3407 C C . TRP A 1 426 ? -9.32 28.656 22.016 1 86.81 426 TRP A C 1
ATOM 3409 O O . TRP A 1 426 ? -9.969 27.656 22.328 1 86.81 426 TRP A O 1
ATOM 3419 N N . ARG A 1 427 ? -8.148 28.625 22.109 1 75.5 427 ARG A N 1
ATOM 3420 C CA . ARG A 1 427 ? -7.359 27.438 22.438 1 75.5 427 ARG A CA 1
ATOM 3421 C C . ARG A 1 427 ? -7.859 26.781 23.719 1 75.5 427 ARG A C 1
ATOM 3423 O O . ARG A 1 427 ? -7.852 25.562 23.844 1 75.5 427 ARG A O 1
ATOM 3430 N N . ASN A 1 428 ? -8.43 27.578 24.625 1 68.75 428 ASN A N 1
ATOM 3431 C CA . ASN A 1 428 ? -8.867 27.047 25.906 1 68.75 428 ASN A CA 1
ATOM 3432 C C . ASN A 1 428 ? -10.367 26.75 25.922 1 68.75 428 ASN A C 1
ATOM 3434 O O . ASN A 1 428 ? -10.906 26.312 26.938 1 68.75 428 ASN A O 1
ATOM 3438 N N . GLU A 1 429 ? -11.117 27.031 24.906 1 73.38 429 GLU A N 1
ATOM 3439 C CA . GLU A 1 429 ? -12.578 26.938 24.891 1 73.38 429 GLU A CA 1
ATOM 3440 C C . GLU A 1 429 ? -13.039 25.766 24.031 1 73.38 429 GLU A C 1
ATOM 3442 O O . GLU A 1 429 ? -14.203 25.703 23.625 1 73.38 429 GLU A O 1
ATOM 3447 N N . LYS A 1 430 ? -12.398 24.672 23.938 1 76.81 430 LYS A N 1
ATOM 3448 C CA . LYS A 1 430 ? -12.773 23.453 23.219 1 76.81 430 LYS A CA 1
ATOM 3449 C C . LYS A 1 430 ? -13.016 23.734 21.75 1 76.81 430 LYS A C 1
ATOM 3451 O O . LYS A 1 430 ? -13.93 23.172 21.141 1 76.81 430 LYS A O 1
ATOM 3456 N N . TYR A 1 431 ? -12.578 24.734 21.188 1 85.75 431 TYR A N 1
ATOM 3457 C CA . TYR A 1 431 ? -12.586 24.969 19.734 1 85.75 431 TYR A CA 1
ATOM 3458 C C . TYR A 1 431 ? -11.445 24.219 19.062 1 85.75 431 TYR A C 1
ATOM 3460 O O . TYR A 1 431 ? -10.375 24.031 19.641 1 85.75 431 TYR A O 1
ATOM 3468 N N . ILE A 1 432 ? -11.805 23.812 17.875 1 90.31 432 ILE A N 1
ATOM 3469 C CA . ILE A 1 432 ? -10.773 23.141 17.094 1 90.31 432 ILE A CA 1
ATOM 3470 C C . ILE A 1 432 ? -10.414 23.984 15.867 1 90.31 432 ILE A C 1
ATOM 3472 O O . ILE A 1 432 ? -11.281 24.312 15.062 1 90.31 432 ILE A O 1
ATOM 3476 N N . GLU A 1 433 ? -9.164 24.438 15.867 1 93.75 433 GLU A N 1
ATOM 3477 C CA . GLU A 1 433 ? -8.68 25.109 14.672 1 93.75 433 GLU A CA 1
ATOM 3478 C C . GLU A 1 433 ? -8.312 24.125 13.578 1 93.75 433 GLU A C 1
ATOM 3480 O O . GLU A 1 433 ? -7.461 23.25 13.773 1 93.75 433 GLU A O 1
ATOM 3485 N N . LEU A 1 434 ? -8.891 24.25 12.414 1 94.38 434 LEU A N 1
ATOM 3486 C CA . LEU A 1 434 ? -8.672 23.312 11.32 1 94.38 434 LEU A CA 1
ATOM 3487 C C . LEU A 1 434 ? -7.266 23.453 10.75 1 94.38 434 LEU A C 1
ATOM 3489 O O . LEU A 1 434 ? -6.68 24.531 10.805 1 94.38 434 LEU A O 1
ATOM 3493 N N . SER A 1 435 ? -6.805 22.375 10.25 1 93 435 SER A N 1
ATOM 3494 C CA . SER A 1 435 ? -5.516 22.359 9.562 1 93 435 SER A CA 1
ATOM 3495 C C . SER A 1 435 ? -5.582 23.125 8.25 1 93 435 SER A C 1
ATOM 3497 O O . SER A 1 435 ? -6.629 23.188 7.602 1 93 435 SER A O 1
ATOM 3499 N N . ALA A 1 436 ? -4.473 23.641 7.844 1 92.06 436 ALA A N 1
ATOM 3500 C CA . ALA A 1 436 ? -4.375 24.391 6.594 1 92.06 436 ALA A CA 1
ATOM 3501 C C . ALA A 1 436 ? -4.586 23.484 5.391 1 92.06 436 ALA A C 1
ATOM 3503 O O . ALA A 1 436 ? -4.855 23.953 4.281 1 92.06 436 ALA A O 1
ATOM 3504 N N . ASP A 1 437 ? -4.59 22.219 5.59 1 90.94 437 ASP A N 1
ATOM 3505 C CA . ASP A 1 437 ? -4.785 21.234 4.523 1 90.94 437 ASP A CA 1
ATOM 3506 C C . ASP A 1 437 ? -6.176 21.375 3.904 1 90.94 437 ASP A C 1
ATOM 3508 O O . ASP A 1 437 ? -6.363 21.094 2.719 1 90.94 437 ASP A O 1
ATOM 3512 N N . TYR A 1 438 ? -7.113 21.812 4.711 1 94.81 438 TYR A N 1
ATOM 3513 C CA . TYR A 1 438 ? -8.484 21.922 4.23 1 94.81 438 TYR A CA 1
ATOM 3514 C C . TYR A 1 438 ? -8.641 23.094 3.283 1 94.81 438 TYR A C 1
ATOM 3516 O O . TYR A 1 438 ? -9.633 23.203 2.561 1 94.81 438 TYR A O 1
ATOM 3524 N N . LYS A 1 439 ? -7.703 24.016 3.342 1 93.12 439 LYS A N 1
ATOM 3525 C CA . LYS A 1 439 ? -7.719 25.188 2.469 1 93.12 439 LYS A CA 1
ATOM 3526 C C . LYS A 1 439 ? -6.934 24.922 1.187 1 93.12 439 LYS A C 1
ATOM 3528 O O . LYS A 1 439 ? -7.168 25.578 0.166 1 93.12 439 LYS A O 1
ATOM 3533 N N . SER A 1 440 ? -5.996 24.047 1.191 1 90.69 440 SER A N 1
ATOM 3534 C CA . SER A 1 440 ? -5.098 23.781 0.075 1 90.69 440 SER A CA 1
ATOM 3535 C C . SER A 1 440 ? -5.777 22.922 -0.983 1 90.69 440 SER A C 1
ATOM 3537 O O . SER A 1 440 ? -6.734 22.203 -0.688 1 90.69 440 SER A O 1
ATOM 3539 N N . ALA A 1 441 ? -5.305 23.078 -2.197 1 92.94 441 ALA A N 1
ATOM 3540 C CA . ALA A 1 441 ? -5.754 22.172 -3.258 1 92.94 441 ALA A CA 1
ATOM 3541 C C . ALA A 1 441 ? -5.309 20.734 -2.984 1 92.94 441 ALA A C 1
ATOM 3543 O O . ALA A 1 441 ? -4.34 20.516 -2.258 1 92.94 441 ALA A O 1
ATOM 3544 N N . GLY A 1 442 ? -6.125 19.828 -3.482 1 91.44 442 GLY A N 1
ATOM 3545 C CA . GLY A 1 442 ? -5.773 18.438 -3.229 1 91.44 442 GLY A CA 1
ATOM 3546 C C . GLY A 1 442 ? -6.105 17.516 -4.387 1 91.44 442 GLY A C 1
ATOM 3547 O O . GLY A 1 442 ? -6.992 17.828 -5.191 1 91.44 442 GLY A O 1
ATOM 3548 N N . HIS A 1 443 ? -5.297 16.516 -4.551 1 91.69 443 HIS A N 1
ATOM 3549 C CA . HIS A 1 443 ? -5.523 15.453 -5.52 1 91.69 443 HIS A CA 1
ATOM 3550 C C . HIS A 1 443 ? -5.641 14.102 -4.828 1 91.69 443 HIS A C 1
ATOM 3552 O O . HIS A 1 443 ? -4.641 13.547 -4.367 1 91.69 443 HIS A O 1
ATOM 3558 N N . PHE A 1 444 ? -6.848 13.555 -4.797 1 93.12 444 PHE A N 1
ATOM 3559 C CA . PHE A 1 444 ? -7.121 12.273 -4.164 1 93.12 444 PHE A CA 1
ATOM 3560 C C . PHE A 1 444 ? -7.973 11.391 -5.07 1 93.12 444 PHE A C 1
ATOM 3562 O O . PHE A 1 444 ? -8.93 11.867 -5.684 1 93.12 444 PHE A O 1
ATOM 3569 N N . ALA A 1 445 ? -7.645 10.102 -5.215 1 93.44 445 ALA A N 1
ATOM 3570 C CA . ALA A 1 445 ? -8.398 9.125 -6 1 93.44 445 ALA A CA 1
ATOM 3571 C C . ALA A 1 445 ? -8.68 9.656 -7.406 1 93.44 445 ALA A C 1
ATOM 3573 O O . ALA A 1 445 ? -9.805 9.562 -7.902 1 93.44 445 ALA A O 1
ATOM 3574 N N . GLU A 1 446 ? -7.742 10.375 -8 1 88.69 446 GLU A N 1
ATOM 3575 C CA . GLU A 1 446 ? -7.773 10.891 -9.367 1 88.69 446 GLU A CA 1
ATOM 3576 C C . GLU A 1 446 ? -8.758 12.055 -9.492 1 88.69 446 GLU A C 1
ATOM 3578 O O . GLU A 1 446 ? -9.18 12.391 -10.602 1 88.69 446 GLU A O 1
ATOM 3583 N N . ASN A 1 447 ? -9.188 12.562 -8.391 1 94.38 447 ASN A N 1
ATOM 3584 C CA . ASN A 1 447 ? -10.039 13.75 -8.391 1 94.38 447 ASN A CA 1
ATOM 3585 C C . ASN A 1 447 ? -9.281 14.977 -7.883 1 94.38 447 ASN A C 1
ATOM 3587 O O . ASN A 1 447 ? -8.586 14.906 -6.871 1 94.38 447 ASN A O 1
ATOM 3591 N N . TYR A 1 448 ? -9.398 15.992 -8.586 1 95.19 448 TYR A N 1
ATOM 3592 C CA . TYR A 1 448 ? -8.758 17.25 -8.203 1 95.19 448 TYR A CA 1
ATOM 3593 C C . TYR A 1 448 ? -9.758 18.188 -7.543 1 95.19 448 TYR A C 1
ATOM 3595 O O . TYR A 1 448 ? -10.891 18.328 -8.008 1 95.19 448 TYR A O 1
ATOM 3603 N N . THR A 1 449 ? -9.398 18.734 -6.426 1 96.38 449 THR A N 1
ATOM 3604 C CA . THR A 1 449 ? -10.188 19.75 -5.734 1 96.38 449 THR A CA 1
ATOM 3605 C C . THR A 1 449 ? -9.414 21.062 -5.648 1 96.38 449 THR A C 1
ATOM 3607 O O . THR A 1 449 ? -8.328 21.109 -5.062 1 96.38 449 THR A O 1
ATOM 3610 N N . PRO A 1 450 ? -9.922 22.078 -6.199 1 95.56 450 PRO A N 1
ATOM 3611 C CA . PRO A 1 450 ? -9.242 23.375 -6.102 1 95.56 450 PRO A CA 1
ATOM 3612 C C . PRO A 1 450 ? -9.148 23.891 -4.664 1 95.56 450 PRO A C 1
ATOM 3614 O O . PRO A 1 450 ? -9.875 23.406 -3.787 1 95.56 450 PRO A O 1
ATOM 3617 N N . ALA A 1 451 ? -8.297 24.922 -4.473 1 94.56 451 ALA A N 1
ATOM 3618 C CA . ALA A 1 451 ? -8.094 25.531 -3.16 1 94.56 451 ALA A CA 1
ATOM 3619 C C . ALA A 1 451 ? -9.383 26.141 -2.633 1 94.56 451 ALA A C 1
ATOM 3621 O O . ALA A 1 451 ? -10.18 26.688 -3.402 1 94.56 451 ALA A O 1
ATOM 3622 N N . ASP A 1 452 ? -9.688 26.016 -1.359 1 95.44 452 ASP A N 1
ATOM 3623 C CA . ASP A 1 452 ? -10.75 26.672 -0.606 1 95.44 452 ASP A CA 1
ATOM 3624 C C . ASP A 1 452 ? -12.078 25.922 -0.768 1 95.44 452 ASP A C 1
ATOM 3626 O O . ASP A 1 452 ? -13.016 26.156 -0.007 1 95.44 452 ASP A O 1
ATOM 3630 N N . GLN A 1 453 ? -12.133 24.984 -1.682 1 96.31 453 GLN A N 1
ATOM 3631 C CA . GLN A 1 453 ? -13.406 24.312 -1.922 1 96.31 453 GLN A CA 1
ATOM 3632 C C . GLN A 1 453 ? -13.781 23.406 -0.757 1 96.31 453 GLN A C 1
ATOM 3634 O O . GLN A 1 453 ? -14.945 23.344 -0.36 1 96.31 453 GLN A O 1
ATOM 3639 N N . ILE A 1 454 ? -12.852 22.703 -0.314 1 96.62 454 ILE A N 1
ATOM 3640 C CA . ILE A 1 454 ? -13.125 21.797 0.801 1 96.62 454 ILE A CA 1
ATOM 3641 C C . ILE A 1 454 ? -13.508 22.609 2.037 1 96.62 454 ILE A C 1
ATOM 3643 O O . ILE A 1 454 ? -14.391 22.219 2.803 1 96.62 454 ILE A O 1
ATOM 3647 N N . LEU A 1 455 ? -12.758 23.703 2.262 1 96.69 455 LEU A N 1
ATOM 3648 C CA . LEU A 1 455 ? -13.086 24.562 3.396 1 96.69 455 LEU A CA 1
ATOM 3649 C C . LEU A 1 455 ? -14.508 25.094 3.283 1 96.69 455 LEU A C 1
ATOM 3651 O O . LEU A 1 455 ? -15.234 25.141 4.277 1 96.69 455 LEU A O 1
ATOM 3655 N N . ASP A 1 456 ? -14.906 25.484 2.113 1 96.62 456 ASP A N 1
ATOM 3656 C CA . ASP A 1 456 ? -16.266 25.953 1.889 1 96.62 456 ASP A CA 1
ATOM 3657 C C . ASP A 1 456 ? -17.281 24.844 2.193 1 96.62 456 ASP A C 1
ATOM 3659 O O . ASP A 1 456 ? -18.344 25.125 2.758 1 96.62 456 ASP A O 1
ATOM 3663 N N . PHE A 1 457 ? -16.938 23.703 1.77 1 96.31 457 PHE A N 1
ATOM 3664 C CA . PHE A 1 457 ? -17.781 22.531 2.051 1 96.31 457 PHE A CA 1
ATOM 3665 C C . PHE A 1 457 ? -17.938 22.328 3.555 1 96.31 457 PHE A C 1
ATOM 3667 O O . PHE A 1 457 ? -19.031 22.078 4.039 1 96.31 457 PHE A O 1
ATOM 3674 N N . LEU A 1 458 ? -16.828 22.469 4.297 1 95.62 458 LEU A N 1
ATOM 3675 C CA . LEU A 1 458 ? -16.844 22.266 5.742 1 95.62 458 LEU A CA 1
ATOM 3676 C C . LEU A 1 458 ? -17.609 23.391 6.43 1 95.62 458 LEU A C 1
ATOM 3678 O O . LEU A 1 458 ? -18.266 23.172 7.449 1 95.62 458 LEU A O 1
ATOM 3682 N N . LYS A 1 459 ? -17.516 24.594 5.93 1 95.25 459 LYS A N 1
ATOM 3683 C CA . LYS A 1 459 ? -18.281 25.719 6.465 1 95.25 459 LYS A CA 1
ATOM 3684 C C . LYS A 1 459 ? -19.781 25.453 6.355 1 95.25 459 LYS A C 1
ATOM 3686 O O . LYS A 1 459 ? -20.531 25.734 7.289 1 95.25 459 LYS A O 1
ATOM 3691 N N . THR A 1 460 ? -20.172 24.844 5.285 1 94.06 460 THR A N 1
ATOM 3692 C CA . THR A 1 460 ? -21.594 24.641 4.988 1 94.06 460 THR A CA 1
ATOM 3693 C C . THR A 1 460 ? -22.125 23.406 5.719 1 94.06 460 THR A C 1
ATOM 3695 O O . THR A 1 460 ? -23.219 23.438 6.281 1 94.06 460 THR A O 1
ATOM 3698 N N . LYS A 1 461 ? -21.281 22.391 5.672 1 93.31 461 LYS A N 1
ATOM 3699 C CA . LYS A 1 461 ? -21.812 21.109 6.141 1 93.31 461 LYS A CA 1
ATOM 3700 C C . LYS A 1 461 ? -21.453 20.875 7.605 1 93.31 461 LYS A C 1
ATOM 3702 O O . LYS A 1 461 ? -22.156 20.141 8.305 1 93.31 461 LYS A O 1
ATOM 3707 N N . MET A 1 462 ? -20.406 21.469 8.102 1 92 462 MET A N 1
ATOM 3708 C CA . MET A 1 462 ? -19.969 21.219 9.477 1 92 462 MET A CA 1
ATOM 3709 C C . MET A 1 462 ? -19.969 22.5 10.289 1 92 462 MET A C 1
ATOM 3711 O O . MET A 1 462 ? -19.531 22.516 11.445 1 92 462 MET A O 1
ATOM 3715 N N . GLN A 1 463 ? -20.266 23.609 9.75 1 91.25 463 GLN A N 1
ATOM 3716 C CA . GLN A 1 463 ? -20.391 24.906 10.422 1 91.25 463 GLN A CA 1
ATOM 3717 C C . GLN A 1 463 ? -19.016 25.406 10.898 1 91.25 463 GLN A C 1
ATOM 3719 O O . GLN A 1 463 ? -18.891 25.859 12.031 1 91.25 463 GLN A O 1
ATOM 3724 N N . ALA A 1 464 ? -18.016 25.062 10.156 1 94 464 ALA A N 1
ATOM 3725 C CA . ALA A 1 464 ? -16.75 25.766 10.398 1 94 464 ALA A CA 1
ATOM 3726 C C . ALA A 1 464 ? -16.922 27.281 10.227 1 94 464 ALA A C 1
ATOM 3728 O O . ALA A 1 464 ? -17.562 27.734 9.289 1 94 464 ALA A O 1
ATOM 3729 N N . SER A 1 465 ? -16.391 27.984 11.195 1 93.5 465 SER A N 1
ATOM 3730 C CA . SER A 1 465 ? -16.734 29.406 11.188 1 93.5 465 SER A CA 1
ATOM 3731 C C . SER A 1 465 ? -15.508 30.281 11.391 1 93.5 465 SER A C 1
ATOM 3733 O O . SER A 1 465 ? -14.469 29.812 11.844 1 93.5 465 SER A O 1
ATOM 3735 N N . ASP A 1 466 ? -15.586 31.469 11.008 1 94.88 466 ASP A N 1
ATOM 3736 C CA . ASP A 1 466 ? -14.633 32.562 11.148 1 94.88 466 ASP A CA 1
ATOM 3737 C C . ASP A 1 466 ? -15.297 33.812 11.711 1 94.88 466 ASP A C 1
ATOM 3739 O O . ASP A 1 466 ? -16.516 33.844 11.891 1 94.88 466 ASP A O 1
ATOM 3743 N N . VAL A 1 467 ? -14.445 34.781 12.203 1 94.19 467 VAL A N 1
ATOM 3744 C CA . VAL A 1 467 ? -14.984 36.094 12.492 1 94.19 467 VAL A CA 1
ATOM 3745 C C . VAL A 1 467 ? -15.594 36.688 11.219 1 94.19 467 VAL A C 1
ATOM 3747 O O . VAL A 1 467 ? -15.023 36.562 10.133 1 94.19 467 VAL A O 1
ATOM 3750 N N . PRO A 1 468 ? -16.906 37.188 11.219 1 95.25 468 PRO A N 1
ATOM 3751 C CA . PRO A 1 468 ? -17.656 37.594 12.406 1 95.25 468 PRO A CA 1
ATOM 3752 C C . PRO A 1 468 ? -18.766 36.625 12.773 1 95.25 468 PRO A C 1
ATOM 3754 O O . PRO A 1 468 ? -19.766 37.031 13.391 1 95.25 468 PRO A O 1
ATOM 3757 N N . PHE A 1 469 ? -18.656 35.375 12.352 1 92.56 469 PHE A N 1
ATOM 3758 C CA . PHE A 1 469 ? -19.781 34.469 12.539 1 92.56 469 PHE A CA 1
ATOM 3759 C C . PHE A 1 469 ? -19.531 33.531 13.695 1 92.56 469 PHE A C 1
ATOM 3761 O O . PHE A 1 469 ? -20.453 32.844 14.156 1 92.56 469 PHE A O 1
ATOM 3768 N N . ILE A 1 470 ? -18.375 33.5 14.203 1 92.25 470 ILE A N 1
ATOM 3769 C CA . ILE A 1 470 ? -18.016 32.594 15.273 1 92.25 470 ILE A CA 1
ATOM 3770 C C . ILE A 1 470 ? -18.297 33.25 16.625 1 92.25 470 ILE A C 1
ATOM 3772 O O . ILE A 1 470 ? -18.266 34.469 16.75 1 92.25 470 ILE A O 1
ATOM 3776 N N . HIS A 1 471 ? -18.625 32.438 17.625 1 90.88 471 HIS A N 1
ATOM 3777 C CA . HIS A 1 471 ? -18.781 32.938 18.984 1 90.88 471 HIS A CA 1
ATOM 3778 C C . HIS A 1 471 ? -17.438 33.312 19.594 1 90.88 471 HIS A C 1
ATOM 3780 O O . HIS A 1 471 ? -16.484 32.562 19.531 1 90.88 471 HIS A O 1
ATOM 3786 N N . PRO A 1 472 ? -17.328 34.531 20.109 1 89.31 472 PRO A N 1
ATOM 3787 C CA . PRO A 1 472 ? -16.062 34.969 20.688 1 89.31 472 PRO A CA 1
ATOM 3788 C C . PRO A 1 472 ? -15.719 34.219 21.984 1 89.31 472 PRO A C 1
ATOM 3790 O O . PRO A 1 472 ? -16.609 33.812 22.719 1 89.31 472 PRO A O 1
ATOM 3793 N N . PRO A 1 473 ? -14.461 34.031 22.109 1 87.56 473 PRO A N 1
ATOM 3794 C CA . PRO A 1 473 ? -14.031 33.469 23.391 1 87.56 473 PRO A CA 1
ATOM 3795 C C . PRO A 1 473 ? -14.141 34.438 24.547 1 87.56 473 PRO A C 1
ATOM 3797 O O . PRO A 1 473 ? -14.219 35.656 24.312 1 87.56 473 PRO A O 1
ATOM 3800 N N . ASN A 1 474 ? -14.203 33.906 25.797 1 89.81 474 ASN A N 1
ATOM 3801 C CA . ASN A 1 474 ? -14.148 34.781 26.969 1 89.81 474 ASN A CA 1
ATOM 3802 C C . ASN A 1 474 ? -12.711 35.156 27.312 1 89.81 474 ASN A C 1
ATOM 3804 O O . ASN A 1 474 ? -12.211 34.75 28.375 1 89.81 474 ASN A O 1
ATOM 3808 N N . ALA A 1 475 ? -12.117 35.875 26.422 1 89.5 475 ALA A N 1
ATOM 3809 C CA . ALA A 1 475 ? -10.711 36.25 26.578 1 89.5 475 ALA A CA 1
ATOM 3810 C C . ALA A 1 475 ? -10.43 37.594 25.938 1 89.5 475 ALA A C 1
ATOM 3812 O O . ALA A 1 475 ? -11.18 38.062 25.094 1 89.5 475 ALA A O 1
ATOM 3813 N N . SER A 1 476 ? -9.406 38.25 26.453 1 89.25 476 SER A N 1
ATOM 3814 C CA . SER A 1 476 ? -8.914 39.469 25.859 1 89.25 476 SER A CA 1
ATOM 3815 C C . SER A 1 476 ? -7.973 39.188 24.688 1 89.25 476 SER A C 1
ATOM 3817 O O . SER A 1 476 ? -7.395 38.094 24.609 1 89.25 476 SER A O 1
ATOM 3819 N N . PHE A 1 477 ? -7.934 40.094 23.781 1 86.38 477 PHE A N 1
ATOM 3820 C CA . PHE A 1 477 ? -6.945 39.969 22.719 1 86.38 477 PHE A CA 1
ATOM 3821 C C . PHE A 1 477 ? -6.148 41.25 22.547 1 86.38 477 PHE A C 1
ATOM 3823 O O . PHE A 1 477 ? -6.684 42.344 22.719 1 86.38 477 PHE A O 1
ATOM 3830 N N . SER A 1 478 ? -4.961 41.094 22.266 1 82.25 478 SER A N 1
ATOM 3831 C CA . SER A 1 478 ? -3.971 42.156 22.375 1 82.25 478 SER A CA 1
ATOM 3832 C C . SER A 1 478 ? -4.223 43.25 21.328 1 82.25 478 SER A C 1
ATOM 3834 O O . SER A 1 478 ? -3.904 44.406 21.547 1 82.25 478 SER A O 1
ATOM 3836 N N . THR A 1 479 ? -4.785 42.875 20.25 1 89.38 479 THR A N 1
ATOM 3837 C CA . THR A 1 479 ? -4.988 43.844 19.188 1 89.38 479 THR A CA 1
ATOM 3838 C C . THR A 1 479 ? -5.961 44.938 19.625 1 89.38 479 THR A C 1
ATOM 3840 O O . THR A 1 479 ? -5.984 46.031 19.047 1 89.38 479 THR A O 1
ATOM 3843 N N . ALA A 1 480 ? -6.766 44.656 20.625 1 89.31 480 ALA A N 1
ATOM 3844 C CA . ALA A 1 480 ? -7.699 45.625 21.141 1 89.31 480 ALA A CA 1
ATOM 3845 C C . ALA A 1 480 ? -6.957 46.781 21.812 1 89.31 480 ALA A C 1
ATOM 3847 O O . ALA A 1 480 ? -7.496 47.875 21.953 1 89.31 480 ALA A O 1
ATOM 3848 N N . SER A 1 481 ? -5.758 46.5 22.234 1 87.88 481 SER A N 1
ATOM 3849 C CA . SER A 1 481 ? -4.938 47.531 22.891 1 87.88 481 SER A CA 1
ATOM 3850 C C . SER A 1 481 ? -4.031 48.219 21.875 1 87.88 481 SER A C 1
ATOM 3852 O O . SER A 1 481 ? -3.107 48.938 22.25 1 87.88 481 SER A O 1
ATOM 3854 N N . SER A 1 482 ? -4.262 47.969 20.656 1 88.06 482 SER A N 1
ATOM 3855 C CA . SER A 1 482 ? -3.533 48.562 19.547 1 88.06 482 SER A CA 1
ATOM 3856 C C . SER A 1 482 ? -4.477 49.281 18.594 1 88.06 482 SER A C 1
ATOM 3858 O O . SER A 1 482 ? -5.676 49 18.562 1 88.06 482 SER A O 1
ATOM 3860 N N . PRO A 1 483 ? -3.924 50.281 17.891 1 89.69 483 PRO A N 1
ATOM 3861 C CA . PRO A 1 483 ? -4.762 50.938 16.891 1 89.69 483 PRO A CA 1
ATOM 3862 C C . PRO A 1 483 ? -5.277 49.969 15.82 1 89.69 483 PRO A C 1
ATOM 3864 O O . PRO A 1 483 ? -4.488 49.375 15.086 1 89.69 483 PRO A O 1
ATOM 3867 N N . LEU A 1 484 ? -6.547 49.844 15.711 1 93.06 484 LEU A N 1
ATOM 3868 C CA . LEU A 1 484 ? -7.117 48.938 14.695 1 93.06 484 LEU A CA 1
ATOM 3869 C C . LEU A 1 484 ? -7.168 49.656 13.336 1 93.06 484 LEU A C 1
ATOM 3871 O O . LEU A 1 484 ? -7.43 50.844 13.266 1 93.06 484 LEU A O 1
ATOM 3875 N N . THR A 1 485 ? -6.895 48.906 12.312 1 91.81 485 THR A N 1
ATOM 3876 C CA . THR A 1 485 ? -7.125 49.406 10.969 1 91.81 485 THR A CA 1
ATOM 3877 C C . THR A 1 485 ? -8.609 49.656 10.727 1 91.81 485 THR A C 1
ATOM 3879 O O . THR A 1 485 ? -9.453 49.156 11.477 1 91.81 485 THR A O 1
ATOM 3882 N N . VAL A 1 486 ? -8.906 50.406 9.719 1 94.06 486 VAL A N 1
ATOM 3883 C CA . VAL A 1 486 ? -10.289 50.719 9.383 1 94.06 486 VAL A CA 1
ATOM 3884 C C . VAL A 1 486 ? -11.07 49.438 9.156 1 94.06 486 VAL A C 1
ATOM 3886 O O . VAL A 1 486 ? -12.172 49.25 9.688 1 94.06 486 VAL A O 1
ATOM 3889 N N . ASP A 1 487 ? -10.492 48.531 8.422 1 94.69 487 ASP A N 1
ATOM 3890 C CA . ASP A 1 487 ? -11.164 47.281 8.078 1 94.69 487 ASP A CA 1
ATOM 3891 C C . ASP A 1 487 ? -11.414 46.438 9.328 1 94.69 487 ASP A C 1
ATOM 3893 O O . ASP A 1 487 ? -12.469 45.812 9.461 1 94.69 487 ASP A O 1
ATOM 3897 N N . ASN A 1 488 ? -10.477 46.406 10.234 1 95.5 488 ASN A N 1
ATOM 3898 C CA . ASN A 1 488 ? -10.609 45.562 11.422 1 95.5 488 ASN A CA 1
ATOM 3899 C C . ASN A 1 488 ? -11.594 46.188 12.422 1 95.5 488 ASN A C 1
ATOM 3901 O O . ASN A 1 488 ? -12.289 45.438 13.133 1 95.5 488 ASN A O 1
ATOM 3905 N N . ALA A 1 489 ? -11.633 47.5 12.508 1 96.12 489 ALA A N 1
ATOM 3906 C CA . ALA A 1 489 ? -12.633 48.125 13.344 1 96.12 489 ALA A CA 1
ATOM 3907 C C . ALA A 1 489 ? -14.047 47.812 12.875 1 96.12 489 ALA A C 1
ATOM 3909 O O . ALA A 1 489 ? -14.914 47.469 13.688 1 96.12 489 ALA A O 1
ATOM 3910 N N . ILE A 1 490 ? -14.18 47.906 11.555 1 96.81 490 ILE A N 1
ATOM 3911 C CA . ILE A 1 490 ? -15.484 47.594 10.977 1 96.81 490 ILE A CA 1
ATOM 3912 C C . ILE A 1 490 ? -15.812 46.125 11.18 1 96.81 490 ILE A C 1
ATOM 3914 O O . ILE A 1 490 ? -16.953 45.781 11.492 1 96.81 490 ILE A O 1
ATOM 3918 N N . LEU A 1 491 ? -14.828 45.25 10.977 1 96.56 491 LEU A N 1
ATOM 3919 C CA . LEU A 1 491 ? -15.008 43.812 11.18 1 96.56 491 LEU A CA 1
ATOM 3920 C C . LEU A 1 491 ? -15.453 43.531 12.609 1 96.56 491 LEU A C 1
ATOM 3922 O O . LEU A 1 491 ? -16.312 42.688 12.836 1 96.56 491 LEU A O 1
ATOM 3926 N N . LEU A 1 492 ? -14.82 44.188 13.562 1 96.38 492 LEU A N 1
ATOM 3927 C CA . LEU A 1 492 ? -15.164 44.031 14.977 1 96.38 492 LEU A CA 1
ATOM 3928 C C . LEU A 1 492 ? -16.609 44.438 15.234 1 96.38 492 LEU A C 1
ATOM 3930 O O . LEU A 1 492 ? -17.344 43.75 15.953 1 96.38 492 LEU A O 1
ATOM 3934 N N . LEU A 1 493 ? -17.047 45.531 14.648 1 96.81 493 LEU A N 1
ATOM 3935 C CA . LEU A 1 493 ? -18.422 46 14.812 1 96.81 493 LEU A CA 1
ATOM 3936 C C . LEU A 1 493 ? -19.406 45.031 14.141 1 96.81 493 LEU A C 1
ATOM 3938 O O . LEU A 1 493 ? -20.5 44.781 14.656 1 96.81 493 LEU A O 1
ATOM 3942 N N . GLN A 1 494 ? -19 44.531 13 1 96.69 494 GLN A N 1
ATOM 3943 C CA . GLN A 1 494 ? -19.812 43.531 12.336 1 96.69 494 GLN A CA 1
ATOM 3944 C C . GLN A 1 494 ? -19.969 42.281 13.211 1 96.69 494 GLN A C 1
ATOM 3946 O O . GLN A 1 494 ? -21.031 41.656 13.234 1 96.69 494 GLN A O 1
ATOM 3951 N N . TRP A 1 495 ? -18.875 41.906 13.836 1 96.19 495 TRP A N 1
ATOM 3952 C CA . TRP A 1 495 ? -18.891 40.781 14.734 1 96.19 495 TRP A CA 1
ATOM 3953 C C . TRP A 1 495 ? -19.891 40.969 15.875 1 96.19 495 TRP A C 1
ATOM 3955 O O . TRP A 1 495 ? -20.703 40.094 16.172 1 96.19 495 TRP A O 1
ATOM 3965 N N . ILE A 1 496 ? -19.906 42.062 16.5 1 95.31 496 ILE A N 1
ATOM 3966 C CA . ILE A 1 496 ? -20.828 42.406 17.578 1 95.31 496 ILE A CA 1
ATOM 3967 C C . ILE A 1 496 ? -22.266 42.406 17.062 1 95.31 496 ILE A C 1
ATOM 3969 O O . ILE A 1 496 ? -23.172 41.938 17.734 1 95.31 496 ILE A O 1
ATOM 3973 N N . ARG A 1 497 ? -22.469 42.906 15.891 1 95.75 497 ARG A N 1
ATOM 3974 C CA . ARG A 1 497 ? -23.797 42.938 15.273 1 95.75 497 ARG A CA 1
ATOM 3975 C C . ARG A 1 497 ? -24.328 41.531 15.094 1 95.75 497 ARG A C 1
ATOM 3977 O O . ARG A 1 497 ? -25.484 41.25 15.445 1 95.75 497 ARG A O 1
ATOM 3984 N N . ASN A 1 498 ? -23.484 40.812 14.57 1 94.56 498 ASN A N 1
ATOM 3985 C CA . ASN A 1 498 ? -23.891 39.438 14.312 1 94.56 498 ASN A CA 1
ATOM 3986 C C . ASN A 1 498 ? -24.219 38.688 15.602 1 94.56 498 ASN A C 1
ATOM 3988 O O . ASN A 1 498 ? -25.156 37.875 15.641 1 94.56 498 ASN A O 1
ATOM 3992 N N . LEU A 1 499 ? -23.484 38.875 16.578 1 91.56 499 LEU A N 1
ATOM 3993 C CA . LEU A 1 499 ? -23.703 38.219 17.859 1 91.56 499 LEU A CA 1
ATOM 3994 C C . LEU A 1 499 ? -25 38.75 18.5 1 91.56 499 LEU A C 1
ATOM 3996 O O . LEU A 1 499 ? -25.766 37.969 19.078 1 91.56 499 LEU A O 1
ATOM 4000 N N . LYS A 1 500 ? -25.25 39.938 18.422 1 90.25 500 LYS A N 1
ATOM 4001 C CA . LYS A 1 500 ? -26.453 40.531 18.969 1 90.25 500 LYS A CA 1
ATOM 4002 C C . LYS A 1 500 ? -27.703 40 18.234 1 90.25 500 LYS A C 1
ATOM 4004 O O . LYS A 1 500 ? -28.719 39.719 18.875 1 90.25 500 LYS A O 1
ATOM 4009 N N . SER A 1 501 ? -27.594 40 17.016 1 90.69 501 SER A N 1
ATOM 4010 C CA . SER A 1 501 ? -28.719 39.531 16.219 1 90.69 501 SER A CA 1
ATOM 4011 C C . SER A 1 501 ? -29.078 38.094 16.562 1 90.69 501 SER A C 1
ATOM 4013 O O . SER A 1 501 ? -30.25 37.688 16.469 1 90.69 501 SER A O 1
ATOM 4015 N N . LYS A 1 502 ? -28.109 37.344 17 1 89.12 502 LYS A N 1
ATOM 4016 C CA . LYS A 1 502 ? -28.344 35.969 17.344 1 89.12 502 LYS A CA 1
ATOM 4017 C C . LYS A 1 502 ? -28.719 35.812 18.812 1 89.12 502 LYS A C 1
ATOM 4019 O O . LYS A 1 502 ? -28.969 34.719 19.297 1 89.12 502 LYS A O 1
ATOM 4024 N N . GLY A 1 503 ? -28.719 36.875 19.531 1 85.12 503 GLY A N 1
ATOM 4025 C CA . GLY A 1 503 ? -29.109 36.875 20.938 1 85.12 503 GLY A CA 1
ATOM 4026 C C . GLY A 1 503 ? -28.047 36.344 21.859 1 85.12 503 GLY A C 1
ATOM 4027 O O . GLY A 1 503 ? -28.359 35.875 22.953 1 85.12 503 GLY A O 1
ATOM 4028 N N . VAL A 1 504 ? -26.891 36.312 21.375 1 85.25 504 VAL A N 1
ATOM 4029 C CA . VAL A 1 504 ? -25.797 35.75 22.172 1 85.25 504 VAL A CA 1
ATOM 4030 C C . VAL A 1 504 ? -25.297 36.812 23.156 1 85.25 504 VAL A C 1
ATOM 4032 O O . VAL A 1 504 ? -25.141 38 22.797 1 85.25 504 VAL A O 1
ATOM 4035 N N . GLN A 1 505 ? -25.156 36.406 24.328 1 88.38 505 GLN A N 1
ATOM 4036 C CA . GLN A 1 505 ? -24.562 37.281 25.312 1 88.38 505 GLN A CA 1
ATOM 4037 C C . GLN A 1 505 ? -23.047 37.375 25.125 1 88.38 505 GLN A C 1
ATOM 4039 O O . GLN A 1 505 ? -22.359 36.375 25.047 1 88.38 505 GLN A O 1
ATOM 4044 N N . LEU A 1 506 ? -22.547 38.562 24.984 1 91.56 506 LEU A N 1
ATOM 4045 C CA . LEU A 1 506 ? -21.109 38.781 24.797 1 91.56 506 LEU A CA 1
ATOM 4046 C C . LEU A 1 506 ? -20.344 38.406 26.062 1 91.56 506 LEU A C 1
ATOM 4048 O O . LEU A 1 506 ? -20.734 38.781 27.156 1 91.56 506 LEU A O 1
ATOM 4052 N N . PRO A 1 507 ? -19.359 37.656 25.906 1 91.81 507 PRO A N 1
ATOM 4053 C CA . PRO A 1 507 ? -18.547 37.312 27.078 1 91.81 507 PRO A CA 1
ATOM 4054 C C . PRO A 1 507 ? -17.938 38.531 27.766 1 91.81 507 PRO A C 1
ATOM 4056 O O . PRO A 1 507 ? -17.516 39.469 27.078 1 91.81 507 PRO A O 1
ATOM 4059 N N . ALA A 1 508 ? -17.703 38.469 29 1 93.12 508 ALA A N 1
ATOM 4060 C CA . ALA A 1 508 ? -17.312 39.625 29.812 1 93.12 508 ALA A CA 1
ATOM 4061 C C . ALA A 1 508 ? -15.906 40.094 29.453 1 93.12 508 ALA A C 1
ATOM 4063 O O . ALA A 1 508 ? -15.68 41.281 29.281 1 93.12 508 ALA A O 1
ATOM 4064 N N . SER A 1 509 ? -15.016 39.188 29.391 1 92.62 509 SER A N 1
ATOM 4065 C CA . SER A 1 509 ? -13.633 39.594 29.125 1 92.62 509 SER A CA 1
ATOM 4066 C C . SER A 1 509 ? -13.484 40.125 27.719 1 92.62 509 SER A C 1
ATOM 4068 O O . SER A 1 509 ? -12.68 41.031 27.484 1 92.62 509 SER A O 1
ATOM 4070 N N . PHE A 1 510 ? -14.273 39.562 26.797 1 93.31 510 PHE A N 1
ATOM 4071 C CA . PHE A 1 510 ? -14.281 40.062 25.422 1 93.31 510 PHE A CA 1
ATOM 4072 C C . PHE A 1 510 ? -14.797 41.469 25.344 1 93.31 510 PHE A C 1
ATOM 4074 O O . PHE A 1 510 ? -14.172 42.344 24.734 1 93.31 510 PHE A O 1
ATOM 4081 N N . LEU A 1 511 ? -15.875 41.625 25.984 1 94.25 511 LEU A N 1
ATOM 4082 C CA . LEU A 1 511 ? -16.5 42.969 25.969 1 94.25 511 LEU A CA 1
ATOM 4083 C C . LEU A 1 511 ? -15.602 43.969 26.672 1 94.25 511 LEU A C 1
ATOM 4085 O O . LEU A 1 511 ? -15.469 45.125 26.203 1 94.25 511 LEU A O 1
ATOM 4089 N N . ALA A 1 512 ? -15.031 43.625 27.75 1 94.69 512 ALA A N 1
ATOM 4090 C CA . ALA A 1 512 ? -14.164 44.5 28.516 1 94.69 512 ALA A CA 1
ATOM 4091 C C . ALA A 1 512 ? -12.961 44.938 27.688 1 94.69 512 ALA A C 1
ATOM 4093 O O . ALA A 1 512 ? -12.578 46.125 27.688 1 94.69 512 ALA A O 1
ATOM 4094 N N . CYS A 1 513 ? -12.453 44 27.031 1 92.56 513 CYS A N 1
ATOM 4095 C CA . CYS A 1 513 ? -11.266 44.281 26.234 1 92.56 513 CYS A CA 1
ATOM 4096 C C . CYS A 1 513 ? -11.594 45.219 25.078 1 92.56 513 CYS A C 1
ATOM 4098 O O . CYS A 1 513 ? -10.789 46.125 24.75 1 92.56 513 CYS A O 1
ATOM 4100 N N . VAL A 1 514 ? -12.734 45.094 24.5 1 94.88 514 VAL A N 1
ATOM 4101 C CA . VAL A 1 514 ? -13.156 45.938 23.375 1 94.88 514 VAL A CA 1
ATOM 4102 C C . VAL A 1 514 ? -13.5 47.312 23.875 1 94.88 514 VAL A C 1
ATOM 4104 O O . VAL A 1 514 ? -13.148 48.312 23.25 1 94.88 514 VAL A O 1
ATOM 4107 N N . LYS A 1 515 ? -14.062 47.344 25.047 1 94.75 515 LYS A N 1
ATOM 4108 C CA . LYS A 1 515 ? -14.516 48.625 25.625 1 94.75 515 LYS A CA 1
ATOM 4109 C C . LYS A 1 515 ? -13.336 49.438 26.141 1 94.75 515 LYS A C 1
ATOM 4111 O O . LYS A 1 515 ? -13.344 50.656 26.047 1 94.75 515 LYS A O 1
ATOM 4116 N N . GLU A 1 516 ? -12.406 48.812 26.625 1 93.81 516 GLU A N 1
ATOM 4117 C CA . GLU A 1 516 ? -11.336 49.5 27.344 1 93.81 516 GLU A CA 1
ATOM 4118 C C . GLU A 1 516 ? -10.07 49.594 26.5 1 93.81 516 GLU A C 1
ATOM 4120 O O . GLU A 1 516 ? -9.133 50.281 26.859 1 93.81 516 GLU A O 1
ATOM 4125 N N . GLY A 1 517 ? -10.125 48.938 25.391 1 92.62 517 GLY A N 1
ATOM 4126 C CA . GLY A 1 517 ? -8.961 49 24.516 1 92.62 517 GLY A CA 1
ATOM 4127 C C . GLY A 1 517 ? -8.875 50.281 23.734 1 92.62 517 GLY A C 1
ATOM 4128 O O . GLY A 1 517 ? -9.891 50.812 23.297 1 92.62 517 GLY A O 1
ATO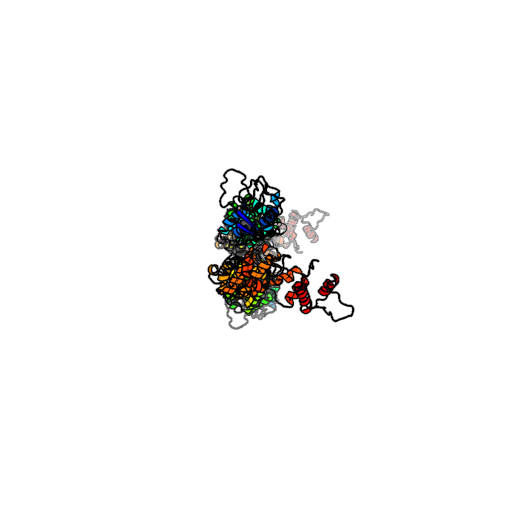M 4129 N N . SER A 1 518 ? -7.648 50.781 23.547 1 91.69 518 SER A N 1
ATOM 4130 C CA . SER A 1 518 ? -7.445 52.062 22.859 1 91.69 518 SER A CA 1
ATOM 4131 C C . SER A 1 518 ? -7.297 51.875 21.344 1 91.69 518 SER A C 1
ATOM 4133 O O . SER A 1 518 ? -6.293 52.25 20.75 1 91.69 518 SER A O 1
ATOM 4135 N N . TRP A 1 519 ? -8.305 51.344 20.719 1 93.12 519 TRP A N 1
ATOM 4136 C CA . TRP A 1 519 ? -8.195 50.969 19.312 1 93.12 519 TRP A CA 1
ATOM 4137 C C . TRP A 1 519 ? -8.945 51.969 18.422 1 93.12 519 TRP A C 1
ATOM 4139 O O . TRP A 1 519 ? -8.742 52 17.203 1 93.12 519 TRP A O 1
ATOM 4149 N N . LEU A 1 520 ? -9.82 52.719 19 1 94.81 520 LEU A N 1
ATOM 4150 C CA . LEU A 1 520 ? -10.719 53.594 18.25 1 94.81 520 LEU A CA 1
ATOM 4151 C C . LEU A 1 520 ? -10.055 54.938 17.969 1 94.81 520 LEU A C 1
ATOM 4153 O O . LEU A 1 520 ? -9.609 55.625 18.875 1 94.81 520 LEU A O 1
ATOM 4157 N N . LYS A 1 521 ? -9.969 55.281 16.734 1 93.31 521 LYS A N 1
ATOM 4158 C CA . LYS A 1 521 ? -9.367 56.531 16.328 1 93.31 521 LYS A CA 1
ATOM 4159 C C . LYS A 1 521 ? -10.32 57.719 16.578 1 93.31 521 LYS A C 1
ATOM 4161 O O . LYS A 1 521 ? -11.469 57.688 16.125 1 93.31 521 LYS A O 1
ATOM 4166 N N . THR A 1 522 ? -9.875 58.719 17.312 1 92.88 522 THR A N 1
ATOM 4167 C CA . THR A 1 522 ? -10.664 59.906 17.641 1 92.88 522 THR A CA 1
ATOM 4168 C C . THR A 1 522 ? -9.906 61.156 17.266 1 92.88 522 THR A C 1
ATOM 4170 O O . THR A 1 522 ? -8.836 61.094 16.672 1 92.88 522 THR A O 1
ATOM 4173 N N . SER A 1 523 ? -10.438 62.312 17.656 1 87.44 523 SER A N 1
ATOM 4174 C CA . SER A 1 523 ? -9.852 63.625 17.391 1 87.44 523 SER A CA 1
ATOM 4175 C C . SER A 1 523 ? -8.602 63.844 18.234 1 87.44 523 SER A C 1
ATOM 4177 O O . SER A 1 523 ? -7.746 64.688 17.875 1 87.44 523 SER A O 1
ATOM 4179 N N . VAL A 1 524 ? -8.469 63.156 19.344 1 83.38 524 VAL A N 1
ATOM 4180 C CA . VAL A 1 524 ? -7.332 63.344 20.234 1 83.38 524 VAL A CA 1
ATOM 4181 C C . VAL A 1 524 ? -6.465 62.094 20.25 1 83.38 524 VAL A C 1
ATOM 4183 O O . VAL A 1 524 ? -5.895 61.719 21.281 1 83.38 524 VAL A O 1
ATOM 4186 N N . GLY A 1 525 ? -6.508 61.281 19.094 1 86.69 525 GLY A N 1
ATOM 4187 C CA . GLY A 1 525 ? -5.727 60.062 19.016 1 86.69 525 GLY A CA 1
ATOM 4188 C C . GLY A 1 525 ? -6.559 58.781 19.203 1 86.69 525 GLY A C 1
ATOM 4189 O O . GLY A 1 525 ? -7.77 58.812 18.969 1 86.69 525 GLY A O 1
ATOM 4190 N N . TYR A 1 526 ? -5.93 57.781 19.594 1 90.06 526 TYR A N 1
ATOM 4191 C CA . TYR A 1 526 ? -6.637 56.531 19.812 1 90.06 526 TYR A CA 1
ATOM 4192 C C . TYR A 1 526 ? -7.074 56.406 21.266 1 90.06 526 TYR A C 1
ATOM 4194 O O . TYR A 1 526 ? -6.277 56.625 22.172 1 90.06 526 TYR A O 1
ATOM 4202 N N . LYS A 1 527 ? -8.32 56.156 21.422 1 91.88 527 LYS A N 1
ATOM 4203 C CA . LYS A 1 527 ? -8.906 56.062 22.75 1 91.88 527 LYS A CA 1
ATOM 4204 C C . LYS A 1 527 ? -9.82 54.844 22.875 1 91.88 527 LYS A C 1
ATOM 4206 O O . LYS A 1 527 ? -10.25 54.281 21.875 1 91.88 527 LYS A O 1
ATOM 4211 N N . PRO A 1 528 ? -10.047 54.438 24.125 1 94.31 528 PRO A N 1
ATOM 4212 C CA . PRO A 1 528 ? -11.062 53.406 24.328 1 94.31 528 PRO A CA 1
ATOM 4213 C C . PRO A 1 528 ? -12.469 53.875 23.938 1 94.31 528 PRO A C 1
ATOM 4215 O O . PRO A 1 528 ? -12.805 55.062 24.141 1 94.31 528 PRO A O 1
ATOM 4218 N N . PRO A 1 529 ? -13.219 52.969 23.375 1 95.62 529 PRO A N 1
ATOM 4219 C CA . PRO A 1 529 ? -14.609 53.344 23.078 1 95.62 529 PRO A CA 1
ATOM 4220 C C . PRO A 1 529 ? -15.336 53.906 24.297 1 95.62 529 PRO A C 1
ATOM 4222 O O . PRO A 1 529 ? -16.109 54.875 24.172 1 95.62 529 PRO A O 1
ATOM 4225 N N . ALA A 1 530 ? -15.07 53.469 25.469 1 93.25 530 ALA A N 1
ATOM 4226 C CA . ALA A 1 530 ? -15.734 53.938 26.688 1 93.25 530 ALA A CA 1
ATOM 4227 C C . ALA A 1 530 ? -15.406 55.375 26.984 1 93.25 530 ALA A C 1
ATOM 4229 O O . ALA A 1 530 ? -16.109 56.062 27.75 1 93.25 530 ALA A O 1
ATOM 4230 N N . GLU A 1 531 ? -14.391 55.906 26.344 1 92.25 531 GLU A N 1
ATOM 4231 C CA . GLU A 1 531 ? -13.984 57.281 26.531 1 92.25 531 GLU A CA 1
ATOM 4232 C C . GLU A 1 531 ? -14.18 58.094 25.25 1 92.25 531 GLU A C 1
ATOM 4234 O O . GLU A 1 531 ? -13.656 59.219 25.125 1 92.25 531 GLU A O 1
ATOM 4239 N N . SER A 1 532 ? -14.867 57.562 24.344 1 94.25 532 SER A N 1
ATOM 4240 C CA . SER A 1 532 ? -15.031 58.219 23.031 1 94.25 532 SER A CA 1
ATOM 4241 C C . SER A 1 532 ? -16.469 58.688 22.828 1 94.25 532 SER A C 1
ATOM 4243 O O . SER A 1 532 ? -17.375 58.25 23.531 1 94.25 532 SER A O 1
ATOM 4245 N N . PHE A 1 533 ? -16.625 59.625 21.891 1 93 533 PHE A N 1
ATOM 4246 C CA . PHE A 1 533 ? -17.906 60.25 21.641 1 93 533 PHE A CA 1
ATOM 4247 C C . PHE A 1 533 ? -18.203 60.312 20.156 1 93 533 PHE A C 1
ATOM 4249 O O . PHE A 1 533 ? -17.281 60.344 19.328 1 93 533 PHE A O 1
ATOM 4256 N N . MET A 1 534 ? -19.438 60.25 19.812 1 91.94 534 MET A N 1
ATOM 4257 C CA . MET A 1 534 ? -19.891 60.469 18.438 1 91.94 534 MET A CA 1
ATOM 4258 C C . MET A 1 534 ? -21.172 61.281 18.391 1 91.94 534 MET A C 1
ATOM 4260 O O . MET A 1 534 ? -22.094 61.062 19.156 1 91.94 534 MET A O 1
ATOM 4264 N N . SER A 1 535 ? -21.047 62.375 17.75 1 83.19 535 SER A N 1
ATOM 4265 C CA . SER A 1 535 ? -22.234 63.219 17.703 1 83.19 535 SER A CA 1
ATOM 4266 C C . SER A 1 535 ? -22.484 63.75 16.297 1 83.19 535 SER A C 1
ATOM 4268 O O . SER A 1 535 ? -21.531 64 15.547 1 83.19 535 SER A O 1
ATOM 4270 N N . SER A 1 536 ? -23.641 63.75 15.945 1 70.38 536 SER A N 1
ATOM 4271 C CA . SER A 1 536 ? -24.062 64.375 14.703 1 70.38 536 SER A CA 1
ATOM 4272 C C . SER A 1 536 ? -24.469 65.875 14.953 1 70.38 536 SER A C 1
ATOM 4274 O O . SER A 1 536 ? -24.656 66.625 14.008 1 70.38 536 SER A O 1
ATOM 4276 N N . SER A 1 537 ? -24.5 66.188 16.25 1 73.25 537 SER A N 1
ATOM 4277 C CA . SER A 1 537 ? -25.016 67.5 16.594 1 73.25 537 SER A CA 1
ATOM 4278 C C . SER A 1 537 ? -23.875 68.5 16.781 1 73.25 537 SER A C 1
ATOM 4280 O O . SER A 1 537 ? -22.703 68.125 16.844 1 73.25 537 SER A O 1
ATOM 4282 N N . GLU A 1 538 ? -24.25 69.75 16.844 1 76.56 538 GLU A N 1
ATOM 4283 C CA . GLU A 1 538 ? -23.328 70.875 16.906 1 76.56 538 GLU A CA 1
ATOM 4284 C C . GLU A 1 538 ? -22.578 70.875 18.234 1 76.56 538 GLU A C 1
ATOM 4286 O O . GLU A 1 538 ? -21.516 71.5 18.344 1 76.56 538 GLU A O 1
ATOM 4291 N N . TRP A 1 539 ? -23.141 70.062 19.203 1 78.38 539 TRP A N 1
ATOM 4292 C CA . TRP A 1 539 ? -22.516 70.188 20.516 1 78.38 539 TRP A CA 1
ATOM 4293 C C . TRP A 1 539 ? -21.109 69.625 20.5 1 78.38 539 TRP A C 1
ATOM 4295 O O . TRP A 1 539 ? -20.25 70 21.281 1 78.38 539 TRP A O 1
ATOM 4305 N N . GLY A 1 540 ? -20.797 68.625 19.594 1 75.56 540 GLY A N 1
ATOM 4306 C CA . GLY A 1 540 ? -19.469 68.062 19.516 1 75.56 540 GLY A CA 1
ATOM 4307 C C . GLY A 1 540 ? -18.406 69.062 19.188 1 75.56 540 GLY A C 1
ATOM 4308 O O . GLY A 1 540 ? -17.375 69.125 19.859 1 75.56 540 GLY A O 1
ATOM 4309 N N . ASN A 1 541 ? -18.703 69.875 18.281 1 75.69 541 ASN A N 1
ATOM 4310 C CA . ASN A 1 541 ? -17.781 70.938 17.875 1 75.69 541 ASN A CA 1
ATOM 4311 C C . ASN A 1 541 ? -17.641 72 18.953 1 75.69 541 ASN A C 1
ATOM 4313 O O . ASN A 1 541 ? -16.547 72.5 19.172 1 75.69 541 ASN A O 1
ATOM 4317 N N . LEU A 1 542 ? -18.75 72.25 19.562 1 75 542 LEU A N 1
ATOM 4318 C CA . LEU A 1 542 ? -18.75 73.25 20.609 1 75 542 LEU A CA 1
ATOM 4319 C C . LEU A 1 542 ? -17.891 72.875 21.797 1 75 542 LEU A C 1
ATOM 4321 O O . LEU A 1 542 ? -17.141 73.688 22.344 1 75 542 LEU A O 1
ATOM 4325 N N . LEU A 1 543 ? -17.984 71.625 22.141 1 76.38 543 LEU A N 1
ATOM 4326 C CA . LEU A 1 543 ? -17.266 71.125 23.312 1 76.38 543 LEU A CA 1
ATOM 4327 C C . LEU A 1 543 ? -15.781 70.938 23 1 76.38 543 LEU A C 1
ATOM 4329 O O . LEU A 1 543 ? -14.93 71.125 23.891 1 76.38 543 LEU A O 1
ATOM 4333 N N . GLN A 1 544 ? -15.438 70.625 21.844 1 73.88 544 GLN A N 1
ATOM 4334 C CA . GLN A 1 544 ? -14.031 70.5 21.469 1 73.88 544 GLN A CA 1
ATOM 4335 C C . GLN A 1 544 ? -13.305 71.812 21.5 1 73.88 544 GLN A C 1
ATOM 4337 O O . GLN A 1 544 ? -12.133 71.875 21.875 1 73.88 544 GLN A O 1
ATOM 4342 N N . ASN A 1 545 ? -14 72.812 21.172 1 66.62 545 ASN A N 1
ATOM 4343 C CA . ASN A 1 545 ? -13.414 74.125 21.125 1 66.62 545 ASN A CA 1
ATOM 4344 C C . ASN A 1 545 ? -13.57 74.875 22.453 1 66.62 545 ASN A C 1
ATOM 4346 O O . ASN A 1 545 ? -12.758 75.75 22.797 1 66.62 545 ASN A O 1
ATOM 4350 N N . GLY A 1 546 ? -14.641 74.562 23.094 1 59.16 546 GLY A N 1
ATOM 4351 C CA . GLY A 1 546 ? -15 75.312 24.266 1 59.16 546 GLY A CA 1
ATOM 4352 C C . GLY A 1 546 ? -14.438 74.75 25.547 1 59.16 546 GLY A C 1
ATOM 4353 O O . GLY A 1 546 ? -14.258 75.5 26.531 1 59.16 546 GLY A O 1
ATOM 4354 N N . SER A 1 547 ? -14.258 73.375 25.547 1 60.56 547 SER A N 1
ATOM 4355 C CA . SER A 1 547 ? -13.82 72.812 26.812 1 60.56 547 SER A CA 1
ATOM 4356 C C . SER A 1 547 ? -12.305 72.688 26.859 1 60.56 547 SER A C 1
ATOM 4358 O O . SER A 1 547 ? -11.703 72 26.031 1 60.56 547 SER A O 1
ATOM 4360 N N . SER A 1 548 ? -11.688 73.562 27.609 1 62.53 548 SER A N 1
ATOM 4361 C CA . SER A 1 548 ? -10.242 73.5 27.781 1 62.53 548 SER A CA 1
ATOM 4362 C C . SER A 1 548 ? -9.852 72.562 28.922 1 62.53 548 SER A C 1
ATOM 4364 O O . SER A 1 548 ? -8.68 72.188 29.062 1 62.53 548 SER A O 1
ATOM 4366 N N . CYS A 1 549 ? -10.898 72.062 29.625 1 64.56 549 CYS A N 1
ATOM 4367 C CA . CYS A 1 549 ? -10.633 71.312 30.828 1 64.56 549 CYS A CA 1
ATOM 4368 C C . CYS A 1 549 ? -10.383 69.812 30.469 1 64.56 549 CYS A C 1
ATOM 4370 O O . CYS A 1 549 ? -9.469 69.188 31.016 1 64.56 549 CYS A O 1
ATOM 4372 N N . VAL A 1 550 ? -11.258 69.312 29.609 1 71.94 550 VAL A N 1
ATOM 4373 C CA . VAL A 1 550 ? -11.195 67.938 29.266 1 71.94 550 VAL A CA 1
ATOM 4374 C C . VAL A 1 550 ? -11.305 67.75 27.75 1 71.94 550 VAL A C 1
ATOM 4376 O O . VAL A 1 550 ? -12.156 68.375 27.109 1 71.94 550 VAL A O 1
ATOM 4379 N N . ASP A 1 551 ? -10.352 67.062 27.266 1 76.44 551 ASP A N 1
ATOM 4380 C CA . ASP A 1 551 ? -10.414 66.75 25.828 1 76.44 551 ASP A CA 1
ATOM 4381 C C . ASP A 1 551 ? -11.516 65.75 25.516 1 76.44 551 ASP A C 1
ATOM 4383 O O . ASP A 1 551 ? -11.578 64.688 26.141 1 76.44 551 ASP A O 1
ATOM 4387 N N . ILE A 1 552 ? -12.453 66.125 24.781 1 82.94 552 ILE A N 1
ATOM 4388 C CA . ILE A 1 552 ? -13.508 65.25 24.328 1 82.94 552 ILE A CA 1
ATOM 4389 C C . ILE A 1 552 ? -13.062 64.5 23.062 1 82.94 552 ILE A C 1
ATOM 4391 O O . ILE A 1 552 ? -12.867 65.125 22.016 1 82.94 552 ILE A O 1
ATOM 4395 N N . ALA A 1 553 ? -12.977 63.156 23.125 1 90 553 ALA A N 1
ATOM 4396 C CA . ALA A 1 553 ? -12.469 62.344 22.031 1 90 553 ALA A CA 1
ATOM 4397 C C . ALA A 1 553 ? -13.586 62 21.062 1 90 553 ALA A C 1
ATOM 4399 O O . ALA A 1 553 ? -14.258 60.969 21.219 1 90 553 ALA A O 1
ATOM 4400 N N . MET A 1 554 ? -13.773 62.75 20.047 1 90.88 554 MET A N 1
ATOM 4401 C CA . MET A 1 554 ? -14.781 62.469 19.031 1 90.88 554 MET A CA 1
ATOM 4402 C C . MET A 1 554 ? -14.258 61.469 18.016 1 90.88 554 MET A C 1
ATOM 4404 O O . MET A 1 554 ? -13.133 61.594 17.516 1 90.88 554 MET A O 1
ATOM 4408 N N . ILE A 1 555 ? -15.047 60.5 17.703 1 94.31 555 ILE A N 1
ATOM 4409 C CA . ILE A 1 555 ? -14.648 59.531 16.719 1 94.31 555 ILE A CA 1
ATOM 4410 C C . ILE A 1 555 ? -14.305 60.219 15.391 1 94.31 555 ILE A C 1
ATOM 4412 O O . ILE A 1 555 ? -15.047 61.062 14.93 1 94.31 555 ILE A O 1
ATOM 4416 N N . ASP A 1 556 ? -13.172 59.875 14.828 1 92.5 556 ASP A N 1
ATOM 4417 C CA . ASP A 1 556 ? -12.727 60.438 13.555 1 92.5 556 ASP A CA 1
ATOM 4418 C C . ASP A 1 556 ? -13.523 59.844 12.391 1 92.5 556 ASP A C 1
ATOM 4420 O O . ASP A 1 556 ? -13.117 58.844 11.797 1 92.5 556 ASP A O 1
ATOM 4424 N N . GLN A 1 557 ? -14.578 60.5 11.984 1 91.62 557 GLN A N 1
ATOM 4425 C CA . GLN A 1 557 ? -15.469 60 10.945 1 91.62 557 GLN A CA 1
ATOM 4426 C C . GLN A 1 557 ? -14.766 59.969 9.586 1 91.62 557 GLN A C 1
ATOM 4428 O O . GLN A 1 557 ? -15.039 59.094 8.758 1 91.62 557 GLN A O 1
ATOM 4433 N N . GLN A 1 558 ? -13.898 60.844 9.367 1 90.75 558 GLN A N 1
ATOM 4434 C CA . GLN A 1 558 ? -13.172 60.906 8.102 1 90.75 558 GLN A CA 1
ATOM 4435 C C . GLN A 1 558 ? -12.234 59.688 7.961 1 90.75 558 GLN A C 1
ATOM 4437 O O . GLN A 1 558 ? -12.141 59.094 6.887 1 90.75 558 GLN A O 1
ATOM 4442 N N . PHE A 1 559 ? -11.586 59.375 9.031 1 92.25 559 PHE A N 1
ATOM 4443 C CA . PHE A 1 559 ? -10.695 58.219 9.039 1 92.25 559 PHE A CA 1
ATOM 4444 C C . PHE A 1 559 ? -11.453 56.938 8.703 1 92.25 559 PHE A C 1
ATOM 4446 O O . PHE A 1 559 ? -10.953 56.094 7.965 1 92.25 559 PHE A O 1
ATOM 4453 N N . TYR A 1 560 ? -12.633 56.812 9.234 1 95.56 560 TYR A N 1
ATOM 4454 C CA . TYR A 1 560 ? -13.422 55.594 9.039 1 95.56 560 TYR A CA 1
ATOM 4455 C C . TYR A 1 560 ? -14.328 55.719 7.82 1 95.56 560 TYR A C 1
ATOM 4457 O O . TYR A 1 560 ? -15.281 54.969 7.672 1 95.56 560 TYR A O 1
ATOM 4465 N N . GLN A 1 561 ? -14.18 56.781 7.023 1 94.12 561 GLN A N 1
ATOM 4466 C CA . GLN A 1 561 ? -14.922 56.969 5.785 1 94.12 561 GLN A CA 1
ATOM 4467 C C . GLN A 1 561 ? -16.422 57.062 6.043 1 94.12 561 GLN A C 1
ATOM 4469 O O . GLN A 1 561 ? -17.219 56.5 5.273 1 94.12 561 GLN A O 1
ATOM 4474 N N . TYR A 1 562 ? -16.781 57.438 7.199 1 91 562 TYR A N 1
ATOM 4475 C CA . TYR A 1 562 ? -18.141 57.688 7.621 1 91 562 TYR A CA 1
ATOM 4476 C C . TYR A 1 562 ? -18.938 56.406 7.738 1 91 562 TYR A C 1
ATOM 4478 O O . TYR A 1 562 ? -20.172 56.406 7.699 1 91 562 TYR A O 1
ATOM 4486 N N . LYS A 1 563 ? -18.234 55.344 7.906 1 94 563 LYS A N 1
ATOM 4487 C CA . LYS A 1 563 ? -18.906 54.062 8.016 1 94 563 LYS A CA 1
ATOM 4488 C C . LYS A 1 563 ? -19.391 53.812 9.438 1 94 563 LYS A C 1
ATOM 4490 O O . LYS A 1 563 ? -20.25 52.969 9.664 1 94 563 LYS A O 1
ATOM 4495 N N . MET A 1 564 ? -18.891 54.562 10.367 1 94.12 564 MET A N 1
ATOM 4496 C CA . MET A 1 564 ? -19.203 54.312 11.773 1 94.12 564 MET A CA 1
ATOM 4497 C C . MET A 1 564 ? -20.656 54.656 12.078 1 94.12 564 MET A C 1
ATOM 4499 O O . MET A 1 564 ? -21.234 54.125 13.031 1 94.12 564 MET A O 1
ATOM 4503 N N . ASN A 1 565 ? -21.25 55.469 11.227 1 92.12 565 ASN A N 1
ATOM 4504 C CA . ASN A 1 565 ? -22.641 55.875 11.422 1 92.12 565 ASN A CA 1
ATOM 4505 C C . ASN A 1 565 ? -23.578 54.688 11.258 1 92.12 565 ASN A C 1
ATOM 4507 O O . ASN A 1 565 ? -24.641 54.625 11.883 1 92.12 565 ASN A O 1
ATOM 4511 N N . ALA A 1 566 ? -23.172 53.781 10.477 1 94.5 566 ALA A N 1
ATOM 4512 C CA . ALA A 1 566 ? -24 52.594 10.219 1 94.5 566 ALA A CA 1
ATOM 4513 C C . ALA A 1 566 ? -23.969 51.656 11.414 1 94.5 566 ALA A C 1
ATOM 4515 O O . ALA A 1 566 ? -24.812 50.75 11.516 1 94.5 566 ALA A O 1
ATOM 4516 N N . TYR A 1 567 ? -23.109 51.906 12.422 1 96.31 567 TYR A N 1
ATOM 4517 C CA . TYR A 1 567 ? -22.953 51 13.547 1 96.31 567 TYR A CA 1
ATOM 4518 C C . TYR A 1 567 ? -23.219 51.688 14.867 1 96.31 567 TYR A C 1
ATOM 4520 O O . TYR A 1 567 ? -22.531 51.438 15.867 1 96.31 567 TYR A O 1
ATOM 4528 N N . ARG A 1 568 ? -24.109 52.5 14.922 1 93.44 568 ARG A N 1
ATOM 4529 C CA . ARG A 1 568 ? -24.422 53.281 16.109 1 93.44 568 ARG A CA 1
ATOM 4530 C C . ARG A 1 568 ? -24.844 52.375 17.266 1 93.44 568 ARG A C 1
ATOM 4532 O O . ARG A 1 568 ? -24.406 52.594 18.406 1 93.44 568 ARG A O 1
ATOM 4539 N N . GLU A 1 569 ? -25.656 51.469 17 1 93.94 569 GLU A N 1
ATOM 4540 C CA . GLU A 1 569 ? -26.141 50.562 18.047 1 93.94 569 GLU A CA 1
ATOM 4541 C C . GLU A 1 569 ? -25 49.719 18.641 1 93.94 569 GLU A C 1
ATOM 4543 O O . GLU A 1 569 ? -24.953 49.5 19.844 1 93.94 569 GLU A O 1
ATOM 4548 N N . GLU A 1 570 ? -24.156 49.25 17.766 1 95.62 570 GLU A N 1
ATOM 4549 C CA . GLU A 1 570 ? -23 48.469 18.203 1 95.62 570 GLU A CA 1
ATOM 4550 C C . GLU A 1 570 ? -22.031 49.312 19.031 1 95.62 570 GLU A C 1
ATOM 4552 O O . GLU A 1 570 ? -21.453 48.812 20.016 1 95.62 570 GLU A O 1
ATOM 4557 N N . LEU A 1 571 ? -21.828 50.531 18.594 1 96.06 571 LEU A N 1
ATOM 4558 C CA . LEU A 1 571 ? -20.953 51.469 19.312 1 96.06 571 LEU A CA 1
ATOM 4559 C C . LEU A 1 571 ? -21.516 51.781 20.703 1 96.06 571 LEU A C 1
ATOM 4561 O O . LEU A 1 571 ? -20.75 51.969 21.641 1 96.06 571 LEU A O 1
ATOM 4565 N N . LYS A 1 572 ? -22.797 51.781 20.844 1 93.69 572 LYS A N 1
ATOM 4566 C CA . LYS A 1 572 ? -23.422 51.969 22.141 1 93.69 572 LYS A CA 1
ATOM 4567 C C . LYS A 1 572 ? -23.141 50.812 23.062 1 93.69 572 LYS A C 1
ATOM 4569 O O . LYS A 1 572 ? -22.953 50.969 24.266 1 93.69 572 LYS A O 1
ATOM 4574 N N . VAL A 1 573 ? -23.141 49.719 22.469 1 93.75 573 VAL A N 1
ATOM 4575 C CA . VAL A 1 573 ? -22.891 48.5 23.234 1 93.75 573 VAL A CA 1
ATOM 4576 C C . VAL A 1 573 ? -21.516 48.562 23.875 1 93.75 573 VAL A C 1
ATOM 4578 O O . VAL A 1 573 ? -21.312 48.062 24.984 1 93.75 573 VAL A O 1
ATOM 4581 N N . ILE A 1 574 ? -20.609 49.094 23.141 1 95.38 574 ILE A N 1
ATOM 4582 C CA . ILE A 1 574 ? -19.25 49.156 23.672 1 95.38 574 ILE A CA 1
ATOM 4583 C C . ILE A 1 574 ? -19.031 50.469 24.375 1 95.38 574 ILE A C 1
ATOM 4585 O O . ILE A 1 574 ? -17.891 50.875 24.609 1 95.38 574 ILE A O 1
ATOM 4589 N N . GLU A 1 575 ? -20.109 51.281 24.625 1 94.12 575 GLU A N 1
ATOM 4590 C CA . GLU A 1 575 ? -20.219 52.375 25.562 1 94.12 575 GLU A CA 1
ATOM 4591 C C . GLU A 1 575 ? -19.672 53.688 24.953 1 94.12 575 GLU A C 1
ATOM 4593 O O . GLU A 1 575 ? -19.078 54.5 25.656 1 94.12 575 GLU A O 1
ATOM 4598 N N . VAL A 1 576 ? -19.656 53.719 23.641 1 95.12 576 VAL A N 1
ATOM 4599 C CA . VAL A 1 576 ? -19.438 55 23.031 1 95.12 576 VAL A CA 1
ATOM 4600 C C . VAL A 1 576 ? -20.594 55.938 23.391 1 95.12 576 VAL A C 1
ATOM 4602 O O . VAL A 1 576 ? -21.75 55.531 23.438 1 95.12 576 VAL A O 1
ATOM 4605 N N . ARG A 1 577 ? -20.266 57.188 23.625 1 93 577 ARG A N 1
ATOM 4606 C CA . ARG A 1 577 ? -21.281 58.125 24.078 1 93 577 ARG A CA 1
ATOM 4607 C C . ARG A 1 577 ? -21.766 59 22.938 1 93 577 ARG A C 1
ATOM 4609 O O . ARG A 1 577 ? -20.969 59.469 22.109 1 93 577 ARG A O 1
ATOM 4616 N N . PHE A 1 578 ? -23.109 59.281 22.891 1 91.19 578 PHE A N 1
ATOM 4617 C CA . PHE A 1 578 ? -23.703 59.938 21.75 1 91.19 578 PHE A CA 1
ATOM 4618 C C . PHE A 1 578 ? -24.422 61.219 22.172 1 91.19 578 PHE A C 1
ATOM 4620 O O . PHE A 1 578 ? -24.688 62.094 21.359 1 91.19 578 PHE A O 1
ATOM 4627 N N . GLU A 1 579 ? -24.672 61.344 23.453 1 88.44 579 GLU A N 1
ATOM 4628 C CA . GLU A 1 579 ? -25.516 62.438 23.922 1 88.44 579 GLU A CA 1
ATOM 4629 C C . GLU A 1 579 ? -24.703 63.5 24.656 1 88.44 579 GLU A C 1
ATOM 4631 O O . GLU A 1 579 ? -23.719 63.156 25.328 1 88.44 579 GLU A O 1
ATOM 4636 N N . PHE A 1 580 ? -25.219 64.75 24.562 1 87.06 580 PHE A N 1
ATOM 4637 C CA . PHE A 1 580 ? -24.547 65.812 25.234 1 87.06 580 PHE A CA 1
ATOM 4638 C C . PHE A 1 580 ? -24.516 65.625 26.734 1 87.06 580 PHE A C 1
ATOM 4640 O O . PHE A 1 580 ? -23.516 65.938 27.391 1 87.06 580 PHE A O 1
ATOM 4647 N N . GLY A 1 581 ? -25.609 65.125 27.203 1 85.06 581 GLY A N 1
ATOM 4648 C CA . GLY A 1 581 ? -25.672 64.875 28.625 1 85.06 581 GLY A CA 1
ATOM 4649 C C . GLY A 1 581 ? -24.594 63.906 29.109 1 85.06 581 GLY A C 1
ATOM 4650 O O . GLY A 1 581 ? -24.016 64.125 30.188 1 85.06 581 GLY A O 1
ATOM 4651 N N . GLU A 1 582 ? -24.266 62.969 28.281 1 88.12 582 GLU A N 1
ATOM 4652 C CA . GLU A 1 582 ? -23.219 62 28.625 1 88.12 582 GLU A CA 1
ATOM 4653 C C . GLU A 1 582 ? -21.844 62.625 28.594 1 88.12 582 GLU A C 1
ATOM 4655 O O . GLU A 1 582 ? -20.984 62.344 29.438 1 88.12 582 GLU A O 1
ATOM 4660 N N . ALA A 1 583 ? -21.672 63.438 27.656 1 86.25 583 ALA A N 1
ATOM 4661 C CA . ALA A 1 583 ? -20.391 64.125 27.547 1 86.25 583 ALA A CA 1
ATOM 4662 C C . ALA A 1 583 ? -20.172 65.062 28.734 1 86.25 583 ALA A C 1
ATOM 4664 O O . ALA A 1 583 ? -19.062 65.188 29.266 1 86.25 583 ALA A O 1
ATOM 4665 N N . SER A 1 584 ? -21.25 65.75 29.078 1 86.31 584 SER A N 1
ATOM 4666 C CA . SER A 1 584 ? -21.188 66.625 30.219 1 86.31 584 SER A CA 1
ATOM 4667 C C . SER A 1 584 ? -20.875 65.875 31.516 1 86.31 584 SER A C 1
ATOM 4669 O O . SER A 1 584 ? -20.062 66.312 32.312 1 86.31 584 SER A O 1
ATOM 4671 N N . ALA A 1 585 ? -21.547 64.875 31.641 1 87.88 585 ALA A N 1
ATOM 4672 C CA . ALA A 1 585 ? -21.312 64.062 32.812 1 87.88 585 ALA A CA 1
ATOM 4673 C C . ALA A 1 585 ? -19.875 63.531 32.844 1 87.88 585 ALA A C 1
ATOM 4675 O O . ALA A 1 585 ? -19.281 63.406 33.906 1 87.88 585 ALA A O 1
ATOM 4676 N N . TYR A 1 586 ? -19.438 63.094 31.734 1 88.44 586 TYR A N 1
ATOM 4677 C CA . TYR A 1 586 ? -18.062 62.625 31.609 1 88.44 586 TYR A CA 1
ATOM 4678 C C . TYR A 1 586 ? -17.078 63.688 32.062 1 88.44 586 TYR A C 1
ATOM 4680 O O . TYR A 1 586 ? -16.109 63.406 32.781 1 88.44 586 TYR A O 1
ATOM 4688 N N . ILE A 1 587 ? -17.234 64.875 31.578 1 85.19 587 ILE A N 1
ATOM 4689 C CA . ILE A 1 587 ? -16.375 66 31.953 1 85.19 587 ILE A CA 1
ATOM 4690 C C . ILE A 1 587 ? -16.406 66.188 33.469 1 85.19 587 ILE A C 1
ATOM 4692 O O . ILE A 1 587 ? -15.352 66.312 34.094 1 85.19 587 ILE A O 1
ATOM 4696 N N . GLY A 1 588 ? -17.594 66.188 34.031 1 85.81 588 GLY A N 1
ATOM 4697 C CA . GLY A 1 588 ? -17.734 66.312 35.469 1 85.81 588 GLY A CA 1
ATOM 4698 C C . GLY A 1 588 ? -17.016 65.25 36.25 1 85.81 588 GLY A C 1
ATOM 4699 O O . GLY A 1 588 ? -16.328 65.5 37.219 1 85.81 588 GLY A O 1
ATOM 4700 N N . ARG A 1 589 ? -17.141 64.062 35.781 1 87.19 589 ARG A N 1
ATOM 4701 C CA . ARG A 1 589 ? -16.516 62.938 36.469 1 87.19 589 ARG A CA 1
ATOM 4702 C C . ARG A 1 589 ? -14.992 63.031 36.375 1 87.19 589 ARG A C 1
ATOM 4704 O O . ARG A 1 589 ? -14.289 62.625 37.312 1 87.19 589 ARG A O 1
ATOM 4711 N N . ARG A 1 590 ? -14.547 63.344 35.25 1 83.38 590 ARG A N 1
ATOM 4712 C CA . ARG A 1 590 ? -13.102 63.531 35.094 1 83.38 590 ARG A CA 1
ATOM 4713 C C . ARG A 1 590 ? -12.555 64.562 36.031 1 83.38 590 ARG A C 1
ATOM 4715 O O . ARG A 1 590 ? -11.461 64.438 36.594 1 83.38 590 ARG A O 1
ATOM 4722 N N . LEU A 1 591 ? -13.25 65.625 36.188 1 82.94 591 LEU A N 1
ATOM 4723 C CA . LEU A 1 591 ? -12.844 66.688 37.094 1 82.94 591 LEU A CA 1
ATOM 4724 C C . LEU A 1 591 ? -12.883 66.188 38.531 1 82.94 591 LEU A C 1
ATOM 4726 O O . LEU A 1 591 ? -12 66.562 39.312 1 82.94 591 LEU A O 1
ATOM 4730 N N . MET A 1 592 ? -13.883 65.5 38.812 1 85.38 592 MET A N 1
ATOM 4731 C CA . MET A 1 592 ? -13.984 65 40.188 1 85.38 592 MET A CA 1
ATOM 4732 C C . MET A 1 592 ? -12.859 63.969 40.469 1 85.38 592 MET A C 1
ATOM 4734 O O . MET A 1 592 ? -12.352 63.906 41.562 1 85.38 592 MET A O 1
ATOM 4738 N N . SER A 1 593 ? -12.586 63.219 39.469 1 82.31 593 SER A N 1
ATOM 4739 C CA . SER A 1 593 ? -11.461 62.312 39.625 1 82.31 593 SER A CA 1
ATOM 4740 C C . SER A 1 593 ? -10.156 63.062 39.875 1 82.31 593 SER A C 1
ATOM 4742 O O . SER A 1 593 ? -9.336 62.656 40.688 1 82.31 593 SER A O 1
ATOM 4744 N N . MET A 1 594 ? -9.977 64.125 39.219 1 77.5 594 MET A N 1
ATOM 4745 C CA . MET A 1 594 ? -8.828 65 39.438 1 77.5 594 MET A CA 1
ATOM 4746 C C . MET A 1 594 ? -8.828 65.562 40.844 1 77.5 594 MET A C 1
ATOM 4748 O O . MET A 1 594 ? -7.785 65.625 41.5 1 77.5 594 MET A O 1
ATOM 4752 N N . ALA A 1 595 ? -10 65.875 41.281 1 79 595 ALA A N 1
ATOM 4753 C CA . ALA A 1 595 ? -10.148 66.438 42.625 1 79 595 ALA A CA 1
ATOM 4754 C C . ALA A 1 595 ? -9.797 65.438 43.688 1 79 595 ALA A C 1
ATOM 4756 O O . ALA A 1 595 ? -9.141 65.75 44.688 1 79 595 ALA A O 1
ATOM 4757 N N . ALA A 1 596 ? -10.273 64.25 43.438 1 78.44 596 ALA A N 1
ATOM 4758 C CA . ALA A 1 596 ? -10.023 63.156 44.406 1 78.44 596 ALA A CA 1
ATOM 4759 C C . ALA A 1 596 ? -8.531 62.875 44.5 1 78.44 596 ALA A C 1
ATOM 4761 O O . ALA A 1 596 ? -8.047 62.469 45.562 1 78.44 596 ALA A O 1
ATOM 4762 N N . SER A 1 597 ? -7.883 63.094 43.469 1 71.06 597 SER A N 1
ATOM 4763 C CA . SER A 1 597 ? -6.441 62.875 43.5 1 71.06 597 SER A CA 1
ATOM 4764 C C . SER A 1 597 ? -5.68 64.188 43.781 1 71.06 597 SER A C 1
ATOM 4766 O O . SER A 1 597 ? -4.473 64.25 43.531 1 71.06 597 SER A O 1
ATOM 4768 N N . ASN A 1 598 ? -6.449 65.125 44.188 1 69.25 598 ASN A N 1
ATOM 4769 C CA . ASN A 1 598 ? -5.902 66.438 44.531 1 69.25 598 ASN A CA 1
ATOM 4770 C C . ASN A 1 598 ? -5.18 67.062 43.344 1 69.25 598 ASN A C 1
ATOM 4772 O O . ASN A 1 598 ? -4.109 67.625 43.5 1 69.25 598 ASN A O 1
ATOM 4776 N N . MET A 1 599 ? -5.82 66.75 42.125 1 70.31 599 MET A N 1
ATOM 4777 C CA . MET A 1 599 ? -5.195 67.25 40.906 1 70.31 599 MET A CA 1
ATOM 4778 C C . MET A 1 599 ? -5.98 68.438 40.344 1 70.31 599 MET A C 1
ATOM 4780 O O . MET A 1 599 ? -5.59 69.062 39.312 1 70.31 599 MET A O 1
ATOM 4784 N N . LEU A 1 600 ? -6.945 68.875 41.031 1 78.75 600 LEU A N 1
ATOM 4785 C CA . LEU A 1 600 ? -7.766 69.938 40.531 1 78.75 600 LEU A CA 1
ATOM 4786 C C . LEU A 1 600 ? -7.141 71.312 40.875 1 78.75 600 LEU A C 1
ATOM 4788 O O . LEU A 1 600 ? -6.934 71.625 42.062 1 78.75 600 LEU A O 1
ATOM 4792 N N . THR A 1 601 ? -6.762 72.062 39.844 1 77.44 601 THR A N 1
ATOM 4793 C CA . THR A 1 601 ? -6.113 73.375 40.031 1 77.44 601 THR A CA 1
ATOM 4794 C C . THR A 1 601 ? -7.121 74.5 39.938 1 77.44 601 THR A C 1
ATOM 4796 O O . THR A 1 601 ? -8.273 74.312 39.562 1 77.44 601 THR A O 1
ATOM 4799 N N . ARG A 1 602 ? -6.625 75.688 40.375 1 81.44 602 ARG A N 1
ATOM 4800 C CA . ARG A 1 602 ? -7.438 76.938 40.25 1 81.44 602 ARG A CA 1
ATOM 4801 C C . ARG A 1 602 ? -7.875 77.125 38.812 1 81.44 602 ARG A C 1
ATOM 4803 O O . ARG A 1 602 ? -9.008 77.562 38.562 1 81.44 602 ARG A O 1
ATOM 4810 N N . GLN A 1 603 ? -6.961 76.812 37.938 1 78.94 603 GLN A N 1
ATOM 4811 C CA . GLN A 1 603 ? -7.27 77 36.5 1 78.94 603 GLN A CA 1
ATOM 4812 C C . GLN A 1 603 ? -8.414 76.062 36.062 1 78.94 603 GLN A C 1
ATOM 4814 O O . GLN A 1 603 ? -9.258 76.5 35.25 1 78.94 603 GLN A O 1
ATOM 4819 N N . HIS A 1 604 ? -8.453 74.875 36.562 1 84 604 HIS A N 1
ATOM 4820 C CA . HIS A 1 604 ? -9.539 73.938 36.25 1 84 604 HIS A CA 1
ATOM 4821 C C . HIS A 1 604 ? -10.883 74.5 36.688 1 84 604 HIS A C 1
ATOM 4823 O O . HIS A 1 604 ? -11.898 74.312 36.031 1 84 604 HIS A O 1
ATOM 4829 N N . VAL A 1 605 ? -10.836 75.125 37.812 1 86.38 605 VAL A N 1
ATOM 4830 C CA . VAL A 1 605 ? -12.062 75.688 38.344 1 86.38 605 VAL A CA 1
ATOM 4831 C C . VAL A 1 605 ? -12.562 76.812 37.438 1 86.38 605 VAL A C 1
ATOM 4833 O O . VAL A 1 605 ? -13.758 76.875 37.156 1 86.38 605 VAL A O 1
ATOM 4836 N N . TYR A 1 606 ? -11.609 77.688 37.094 1 86.75 606 TYR A N 1
ATOM 4837 C CA . TYR A 1 606 ? -11.992 78.75 36.188 1 86.75 606 TYR A CA 1
ATOM 4838 C C . TYR A 1 606 ? -12.516 78.188 34.875 1 86.75 606 TYR A C 1
ATOM 4840 O O . TYR A 1 606 ? -13.477 78.688 34.281 1 86.75 606 TYR A O 1
ATOM 4848 N N . GLU A 1 607 ? -11.891 77.125 34.406 1 86.12 607 GLU A N 1
ATOM 4849 C CA . GLU A 1 607 ? -12.336 76.5 33.156 1 86.12 607 GLU A CA 1
ATOM 4850 C C . GLU A 1 607 ? -13.727 75.938 33.312 1 86.12 607 GLU A C 1
ATOM 4852 O O . GLU A 1 607 ? -14.531 75.938 32.375 1 86.12 607 GLU A O 1
ATOM 4857 N N . LEU A 1 608 ? -13.953 75.312 34.375 1 87.94 608 LEU A N 1
ATOM 4858 C CA . LEU A 1 608 ? -15.281 74.812 34.656 1 87.94 608 LEU A CA 1
ATOM 4859 C C . LEU A 1 608 ? -16.328 75.875 34.656 1 87.94 608 LEU A C 1
ATOM 4861 O O . LEU A 1 608 ? -17.406 75.75 34.062 1 87.94 608 LEU A O 1
ATOM 4865 N N . LEU A 1 609 ? -15.977 77 35.312 1 88.94 609 LEU A N 1
ATOM 4866 C CA . LEU A 1 609 ? -16.906 78.125 35.375 1 88.94 609 LEU A CA 1
ATOM 4867 C C . LEU A 1 609 ? -17.125 78.688 34 1 88.94 609 LEU A C 1
ATOM 4869 O O . LEU A 1 609 ? -18.25 79.062 33.656 1 88.94 609 LEU A O 1
ATOM 4873 N N . GLN A 1 610 ? -16.094 78.812 33.281 1 87 610 GLN A N 1
ATOM 4874 C CA . GLN A 1 610 ? -16.203 79.312 31.906 1 87 610 GLN A CA 1
ATOM 4875 C C . GLN A 1 610 ? -17.062 78.375 31.062 1 87 610 GLN A C 1
ATOM 4877 O O . GLN A 1 610 ? -17.828 78.812 30.203 1 87 610 GLN A O 1
ATOM 4882 N N . LEU A 1 611 ? -16.859 77.062 31.281 1 86.81 611 LEU A N 1
ATOM 4883 C CA . LEU A 1 611 ? -17.656 76.125 30.547 1 86.81 611 LEU A CA 1
ATOM 4884 C C . LEU A 1 611 ? -19.141 76.188 30.891 1 86.81 611 LEU A C 1
ATOM 4886 O O . LEU A 1 611 ? -19.984 76.125 30 1 86.81 611 LEU A O 1
ATOM 4890 N N . ILE A 1 612 ? -19.422 76.312 32.125 1 87.25 612 ILE A N 1
ATOM 4891 C CA . ILE A 1 612 ? -20.812 76.5 32.562 1 87.25 612 ILE A CA 1
ATOM 4892 C C . ILE A 1 612 ? -21.406 77.75 31.922 1 87.25 612 ILE A C 1
ATOM 4894 O O . ILE A 1 612 ? -22.547 77.688 31.438 1 87.25 612 ILE A O 1
ATOM 4898 N N . ARG A 1 613 ? -20.688 78.812 31.938 1 88.94 613 ARG A N 1
ATOM 4899 C CA . ARG A 1 613 ? -21.141 80.062 31.281 1 88.94 613 ARG A CA 1
ATOM 4900 C C . ARG A 1 613 ? -21.375 79.812 29.797 1 88.94 613 ARG A C 1
ATOM 4902 O O . ARG A 1 613 ? -22.391 80.25 29.25 1 88.94 613 ARG A O 1
ATOM 4909 N N . PHE A 1 614 ? -20.406 79.188 29.25 1 84.31 614 PHE A N 1
ATOM 4910 C CA . PHE A 1 614 ? -20.5 78.938 27.828 1 84.31 614 PHE A CA 1
ATOM 4911 C C . PHE A 1 614 ? -21.734 78.062 27.516 1 84.31 614 PHE A C 1
ATOM 4913 O O . PHE A 1 614 ? -22.438 78.375 26.531 1 84.31 614 PHE A O 1
ATOM 4920 N N . LEU A 1 615 ? -21.984 77.062 28.219 1 85.75 615 LEU A N 1
ATOM 4921 C CA . LEU A 1 615 ? -23.141 76.188 28.016 1 85.75 615 LEU A CA 1
ATOM 4922 C C . LEU A 1 615 ? -24.438 77 28.156 1 85.75 615 LEU A C 1
ATOM 4924 O O . LEU A 1 615 ? -25.391 76.75 27.406 1 85.75 615 LEU A O 1
ATOM 4928 N N . GLN A 1 616 ? -24.406 77.812 29.047 1 82.56 616 GLN A N 1
ATOM 4929 C CA . GLN A 1 616 ? -25.578 78.625 29.25 1 82.56 616 GLN A CA 1
ATOM 4930 C C . GLN A 1 616 ? -25.812 79.562 28.047 1 82.56 616 GLN A C 1
ATOM 4932 O O . GLN A 1 616 ? -26.953 79.75 27.641 1 82.56 616 GLN A O 1
ATOM 4937 N N . GLN A 1 617 ? -24.812 80.062 27.594 1 81.5 617 GLN A N 1
ATOM 4938 C CA . GLN A 1 617 ? -24.906 80.938 26.453 1 81.5 617 GLN A CA 1
ATOM 4939 C C . GLN A 1 617 ? -25.391 80.25 25.203 1 81.5 617 GLN A C 1
ATOM 4941 O O . GLN A 1 617 ? -26.109 80.812 24.391 1 81.5 617 GLN A O 1
ATOM 4946 N N . LYS A 1 618 ? -24.906 79 25.047 1 80.31 618 LYS A N 1
ATOM 4947 C CA . LYS A 1 618 ? -25.234 78.25 23.844 1 80.31 618 LYS A CA 1
ATOM 4948 C C . LYS A 1 618 ? -26.516 77.438 24.047 1 80.31 618 LYS A C 1
ATOM 4950 O O . LYS A 1 618 ? -26.859 76.625 23.203 1 80.31 618 LYS A O 1
ATOM 4955 N N . VAL A 1 619 ? -27.203 77.625 25.156 1 73.81 619 VAL A N 1
ATOM 4956 C CA . VAL A 1 619 ? -28.5 77 25.469 1 73.81 619 VAL A CA 1
ATOM 4957 C C . VAL A 1 619 ? -28.359 75.5 25.578 1 73.81 619 VAL A C 1
ATOM 4959 O O . VAL A 1 619 ? -29.141 74.75 25 1 73.81 619 VAL A O 1
ATOM 4962 N N . LEU A 1 620 ? -27.297 75.125 26.016 1 82.31 620 LEU A N 1
ATOM 4963 C CA . LEU A 1 620 ? -27.109 73.75 26.391 1 82.31 620 LEU A CA 1
ATOM 4964 C C . LEU A 1 620 ? -27.297 73.562 27.891 1 82.31 620 LEU A C 1
ATOM 4966 O O . LEU A 1 620 ? -26.844 74.375 28.688 1 82.31 620 LEU A O 1
ATOM 4970 N N . SER A 1 621 ? -28.062 72.562 28.266 1 82.44 621 SER A N 1
ATOM 4971 C CA . SER A 1 621 ? -28.344 72.375 29.672 1 82.44 621 SER A CA 1
ATOM 4972 C C . SER A 1 621 ? -27.109 71.938 30.453 1 82.44 621 SER A C 1
ATOM 4974 O O . SER A 1 621 ? -26.516 70.938 30.141 1 82.44 621 SER A O 1
ATOM 4976 N N . PRO A 1 622 ? -26.656 72.75 31.375 1 84.94 622 PRO A N 1
ATOM 4977 C CA . PRO A 1 622 ? -25.484 72.312 32.156 1 84.94 622 PRO A CA 1
ATOM 4978 C C . PRO A 1 622 ? -25.859 71.438 33.312 1 84.94 622 PRO A C 1
ATOM 4980 O O . PRO A 1 622 ? -25.016 71.125 34.188 1 84.94 622 PRO A O 1
ATOM 4983 N N . SER A 1 623 ? -27.062 70.938 33.344 1 86.69 623 SER A N 1
ATOM 4984 C CA . SER A 1 623 ? -27.578 70.188 34.5 1 86.69 623 SER A CA 1
ATOM 4985 C C . SER A 1 623 ? -26.734 68.938 34.781 1 86.69 623 SER A C 1
ATOM 4987 O O . SER A 1 623 ? -26.375 68.688 35.938 1 86.69 623 SER A O 1
ATOM 4989 N N . GLU A 1 624 ? -26.422 68.312 33.75 1 88.12 624 GLU A N 1
ATOM 4990 C CA . GLU A 1 624 ? -25.672 67.062 33.969 1 88.12 624 GLU A CA 1
ATOM 4991 C C . GLU A 1 624 ? -24.25 67.375 34.469 1 88.12 624 GLU A C 1
ATOM 4993 O O . GLU A 1 624 ? -23.703 66.625 35.281 1 88.12 624 GLU A O 1
ATOM 4998 N N . LEU A 1 625 ? -23.672 68.312 33.938 1 87.62 625 LEU A N 1
ATOM 4999 C CA . LEU A 1 625 ? -22.344 68.75 34.406 1 87.62 625 LEU A CA 1
ATOM 5000 C C . LEU A 1 625 ? -22.391 69.188 35.844 1 87.62 625 LEU A C 1
ATOM 5002 O O . LEU A 1 625 ? -21.547 68.75 36.656 1 87.62 625 LEU A O 1
ATOM 5006 N N . LEU A 1 626 ? -23.375 70 36.188 1 89.69 626 LEU A N 1
ATOM 5007 C CA . LEU A 1 626 ? -23.516 70.5 37.562 1 89.69 626 LEU A CA 1
ATOM 5008 C C . LEU A 1 626 ? -23.766 69.375 38.531 1 89.69 626 LEU A C 1
ATOM 5010 O O . LEU A 1 626 ? -23.156 69.312 39.594 1 89.69 626 LEU A O 1
ATOM 5014 N N . ASN A 1 627 ? -24.594 68.5 38.156 1 89.44 627 ASN A N 1
ATOM 5015 C CA . ASN A 1 627 ? -24.906 67.312 39.031 1 89.44 627 ASN A CA 1
ATOM 5016 C C . ASN A 1 627 ? -23.688 66.438 39.281 1 89.44 627 ASN A C 1
ATOM 5018 O O . ASN A 1 627 ? -23.594 65.812 40.312 1 89.44 627 ASN A O 1
ATOM 5022 N N . SER A 1 628 ? -22.812 66.5 38.375 1 89.25 628 SER A N 1
ATOM 5023 C CA . SER A 1 628 ? -21.641 65.688 38.5 1 89.25 628 SER A CA 1
ATOM 5024 C C . SER A 1 628 ? -20.562 66.312 39.375 1 89.25 628 SER A C 1
ATOM 5026 O O . SER A 1 628 ? -19.672 65.625 39.875 1 89.25 628 SER A O 1
ATOM 5028 N N . VAL A 1 629 ? -20.594 67.5 39.594 1 89.06 629 VAL A N 1
ATOM 5029 C CA . VAL A 1 629 ? -19.484 68.188 40.281 1 89.06 629 VAL A CA 1
ATOM 5030 C C . VAL A 1 629 ? -19.969 68.812 41.594 1 89.06 629 VAL A C 1
ATOM 5032 O O . VAL A 1 629 ? -19.172 69.062 42.5 1 89.06 629 VAL A O 1
ATOM 5035 N N . LYS A 1 630 ? -21.234 69.062 41.75 1 85.62 630 LYS A N 1
ATOM 5036 C CA . LYS A 1 630 ? -21.781 69.875 42.844 1 85.62 630 LYS A CA 1
ATOM 5037 C C . LYS A 1 630 ? -21.531 69.188 44.188 1 85.62 630 LYS A C 1
ATOM 5039 O O . LYS A 1 630 ? -21.359 69.875 45.219 1 85.62 630 LYS A O 1
ATOM 5044 N N . ASP A 1 631 ? -21.5 67.938 44.219 1 82.5 631 ASP A N 1
ATOM 5045 C CA . ASP A 1 631 ? -21.406 67.188 45.5 1 82.5 631 ASP A CA 1
ATOM 5046 C C . ASP A 1 631 ? -19.953 66.875 45.844 1 82.5 631 ASP A C 1
ATOM 5048 O O . ASP A 1 631 ? -19.656 66.375 46.938 1 82.5 631 ASP A O 1
ATOM 5052 N N . GLY A 1 632 ? -19.047 67.188 45.031 1 85.56 632 GLY A N 1
ATOM 5053 C CA . GLY A 1 632 ? -17.656 66.875 45.312 1 85.56 632 GLY A CA 1
ATOM 5054 C C . GLY A 1 632 ? -17 67.938 46.188 1 85.56 632 GLY A C 1
ATOM 5055 O O . GLY A 1 632 ? -17.453 69.062 46.281 1 85.56 632 GLY A O 1
ATOM 5056 N N . ARG A 1 633 ? -16.016 67.562 46.969 1 86.12 633 ARG A N 1
ATOM 5057 C CA . ARG A 1 633 ? -15.281 68.5 47.844 1 86.12 633 ARG A CA 1
ATOM 5058 C C . ARG A 1 633 ? -14.07 69.062 47.125 1 86.12 633 ARG A C 1
ATOM 5060 O O . ARG A 1 633 ? -12.938 68.625 47.344 1 86.12 633 ARG A O 1
ATOM 5067 N N . TRP A 1 634 ? -14.352 70 46.25 1 87.5 634 TRP A N 1
ATOM 5068 C CA . TRP A 1 634 ? -13.242 70.5 45.438 1 87.5 634 TRP A CA 1
ATOM 5069 C C . TRP A 1 634 ? -13.102 72 45.531 1 87.5 634 TRP A C 1
ATOM 5071 O O . TRP A 1 634 ? -12.086 72.562 45.094 1 87.5 634 TRP A O 1
ATOM 5081 N N . MET A 1 635 ? -14.078 72.75 46.031 1 88.56 635 MET A N 1
ATOM 5082 C CA . MET A 1 635 ? -14.008 74.188 46.094 1 88.56 635 MET A CA 1
ATOM 5083 C C . MET A 1 635 ? -13.312 74.625 47.375 1 88.56 635 MET A C 1
ATOM 5085 O O . MET A 1 635 ? -13.648 74.188 48.469 1 88.56 635 MET A O 1
ATOM 5089 N N . LYS A 1 636 ? -12.383 75.562 47.25 1 88 636 LYS A N 1
ATOM 5090 C CA . LYS A 1 636 ? -11.57 76 48.406 1 88 636 LYS A CA 1
ATOM 5091 C C . LYS A 1 636 ? -12.203 77.188 49.125 1 88 636 LYS A C 1
ATOM 5093 O O . LYS A 1 636 ? -12.477 78.188 48.531 1 88 636 LYS A O 1
ATOM 5098 N N . SER A 1 637 ? -12.445 77 50.344 1 87.56 637 SER A N 1
ATOM 5099 C CA . SER A 1 637 ? -12.883 78.062 51.25 1 87.56 637 SER A CA 1
ATOM 5100 C C . SER A 1 637 ? -11.781 78.438 52.25 1 87.56 637 SER A C 1
ATOM 5102 O O . SER A 1 637 ? -10.719 77.812 52.281 1 87.56 637 SER A O 1
ATOM 5104 N N . ILE A 1 638 ? -11.977 79.438 53.031 1 85.62 638 ILE A N 1
ATOM 5105 C CA . ILE A 1 638 ? -11.008 79.875 54.031 1 85.62 638 ILE A CA 1
ATOM 5106 C C . ILE A 1 638 ? -10.852 78.75 55.094 1 85.62 638 ILE A C 1
ATOM 5108 O O . ILE A 1 638 ? -9.852 78.75 55.844 1 85.62 638 ILE A O 1
ATOM 5112 N N . LEU A 1 639 ? -11.844 77.875 55.156 1 83.88 639 LEU A N 1
ATOM 5113 C CA . LEU A 1 639 ? -11.805 76.812 56.125 1 83.88 639 LEU A CA 1
ATOM 5114 C C . LEU A 1 639 ? -11.289 75.5 55.5 1 83.88 639 LEU A C 1
ATOM 5116 O O . LEU A 1 639 ? -11.203 74.5 56.156 1 83.88 639 LEU A O 1
ATOM 5120 N N . GLY A 1 640 ? -10.961 75.438 54.219 1 83.19 640 GLY A N 1
ATOM 5121 C CA . GLY A 1 640 ? -10.5 74.25 53.531 1 83.19 640 GLY A CA 1
ATOM 5122 C C . GLY A 1 640 ? -11.344 73.938 52.312 1 83.19 640 GLY A C 1
ATOM 5123 O O . GLY A 1 640 ? -12.156 74.75 51.875 1 83.19 640 GLY A O 1
ATOM 5124 N N . TYR A 1 641 ? -11.125 72.688 51.75 1 87.19 641 TYR A N 1
ATOM 5125 C CA . TYR A 1 641 ? -11.891 72.25 50.594 1 87.19 641 TYR A CA 1
ATOM 5126 C C . TYR A 1 641 ? -13.25 71.75 51 1 87.19 641 TYR A C 1
ATOM 5128 O O . TYR A 1 641 ? -13.344 70.938 51.969 1 87.19 641 TYR A O 1
ATOM 5136 N N . MET A 1 642 ? -14.297 72.25 50.406 1 86.81 642 MET A N 1
ATOM 5137 C CA . MET A 1 642 ? -15.664 71.875 50.656 1 86.81 642 MET A CA 1
ATOM 5138 C C . MET A 1 642 ? -16.469 71.75 49.375 1 86.81 642 MET A C 1
ATOM 5140 O O . MET A 1 642 ? -15.961 72.062 48.281 1 86.81 642 MET A O 1
ATOM 5144 N N . SER A 1 643 ? -17.656 71.25 49.531 1 89.94 643 SER A N 1
ATOM 5145 C CA . SER A 1 643 ? -18.562 71.25 48.406 1 89.94 643 SER A CA 1
ATOM 5146 C C . SER A 1 643 ? -19.047 72.688 48.062 1 89.94 643 SER A C 1
ATOM 5148 O O . SER A 1 643 ? -19.219 73.5 48.969 1 89.94 643 SER A O 1
ATOM 5150 N N . PRO A 1 644 ? -19.203 72.875 46.781 1 89.25 644 PRO A N 1
ATOM 5151 C CA . PRO A 1 644 ? -19.672 74.25 46.406 1 89.25 644 PRO A CA 1
ATOM 5152 C C . PRO A 1 644 ? -20.938 74.625 47.156 1 89.25 644 PRO A C 1
ATOM 5154 O O . PRO A 1 644 ? -21.078 75.812 47.531 1 89.25 644 PRO A O 1
ATOM 5157 N N . SER A 1 645 ? -21.703 73.75 47.469 1 84.94 645 SER A N 1
ATOM 5158 C CA . SER A 1 645 ? -22.969 74.062 48.156 1 84.94 645 SER A CA 1
ATOM 5159 C C . SER A 1 645 ? -22.719 74.5 49.594 1 84.94 645 SER A C 1
ATOM 5161 O O . SER A 1 645 ? -23.578 75.188 50.188 1 84.94 645 SER A O 1
ATOM 5163 N N . CYS A 1 646 ? -21.516 74.375 50.031 1 83.44 646 CYS A N 1
ATOM 5164 C CA . CYS A 1 646 ? -21.188 74.75 51.406 1 83.44 646 CYS A CA 1
ATOM 5165 C C . CYS A 1 646 ? -20.359 76 51.438 1 83.44 646 CYS A C 1
ATOM 5167 O O . CYS A 1 646 ? -19.984 76.5 52.5 1 83.44 646 CYS A O 1
ATOM 5169 N N . CYS A 1 647 ? -20.125 76.5 50.375 1 88.31 647 CYS A N 1
ATOM 5170 C CA . CYS A 1 647 ? -19.297 77.688 50.281 1 88.31 647 CYS A CA 1
ATOM 5171 C C . CYS A 1 647 ? -20.172 78.938 50.188 1 88.31 647 CYS A C 1
ATOM 5173 O O . CYS A 1 647 ? -21.281 78.875 49.656 1 88.31 647 CYS A O 1
ATOM 5175 N N . ILE A 1 648 ? -19.656 80.125 50.781 1 88.81 648 ILE A N 1
ATOM 5176 C CA . ILE A 1 648 ? -20.375 81.375 50.812 1 88.81 648 ILE A CA 1
ATOM 5177 C C . ILE A 1 648 ? -19.484 82.5 50.219 1 88.81 648 ILE A C 1
ATOM 5179 O O . ILE A 1 648 ? -18.281 82.562 50.469 1 88.81 648 ILE A O 1
ATOM 5183 N N . ILE A 1 649 ? -20.078 83.312 49.406 1 89.25 649 ILE A N 1
ATOM 5184 C CA . ILE A 1 649 ? -19.359 84.5 48.969 1 89.25 649 ILE A CA 1
ATOM 5185 C C . ILE A 1 649 ? -19.578 85.625 49.969 1 89.25 649 ILE A C 1
ATOM 5187 O O . ILE A 1 649 ? -20.719 85.938 50.312 1 89.25 649 ILE A O 1
ATOM 5191 N N . TYR A 1 650 ? -18.531 86.062 50.375 1 86.62 650 TYR A N 1
ATOM 5192 C CA . TYR A 1 650 ? -18.641 87.125 51.375 1 86.62 650 TYR A CA 1
ATOM 5193 C C . TYR A 1 650 ? -19.281 88.375 50.781 1 86.62 650 TYR A C 1
ATOM 5195 O O . TYR A 1 650 ? -18.969 88.75 49.656 1 86.62 650 TYR A O 1
ATOM 5203 N N . ASP A 1 651 ? -20.297 88.812 51.438 1 82 651 ASP A N 1
ATOM 5204 C CA . ASP A 1 651 ? -20.875 90.125 51.156 1 82 651 ASP A CA 1
ATOM 5205 C C . ASP A 1 651 ? -21.219 90.875 52.469 1 82 651 ASP A C 1
ATOM 5207 O O . ASP A 1 651 ? -21.109 90.312 53.531 1 82 651 ASP A O 1
ATOM 5211 N N . SER A 1 652 ? -21.547 92.125 52.375 1 82.62 652 SER A N 1
ATOM 5212 C CA . SER A 1 652 ? -21.766 93 53.531 1 82.62 652 SER A CA 1
ATOM 5213 C C . SER A 1 652 ? -22.859 92.438 54.438 1 82.62 652 SER A C 1
ATOM 5215 O O . SER A 1 652 ? -22.875 92.688 55.656 1 82.62 652 SER A O 1
ATOM 5217 N N . ASP A 1 653 ? -23.75 91.75 53.844 1 82.44 653 ASP A N 1
ATOM 5218 C CA . ASP A 1 653 ? -24.875 91.188 54.625 1 82.44 653 ASP A CA 1
ATOM 5219 C C . ASP A 1 653 ? -24.406 90.125 55.594 1 82.44 653 ASP A C 1
ATOM 5221 O O . ASP A 1 653 ? -25.125 89.812 56.531 1 82.44 653 ASP A O 1
ATOM 5225 N N . TRP A 1 654 ? -23.109 89.688 55.438 1 85.88 654 TRP A N 1
ATOM 5226 C CA . TRP A 1 654 ? -22.578 88.625 56.281 1 85.88 654 TRP A CA 1
ATOM 5227 C C . TRP A 1 654 ? -21.719 89.188 57.406 1 85.88 654 TRP A C 1
ATOM 5229 O O . TRP A 1 654 ? -21.141 88.438 58.188 1 85.88 654 TRP A O 1
ATOM 5239 N N . ALA A 1 655 ? -21.609 90.5 57.438 1 81.75 655 ALA A N 1
ATOM 5240 C CA . ALA A 1 655 ? -20.719 91.125 58.406 1 81.75 655 ALA A CA 1
ATOM 5241 C C . ALA A 1 655 ? -21.125 90.812 59.844 1 81.75 655 ALA A C 1
ATOM 5243 O O . ALA A 1 655 ? -20.266 90.5 60.688 1 81.75 655 ALA A O 1
ATOM 5244 N N . VAL A 1 656 ? -22.453 90.938 60.031 1 79.88 656 VAL A N 1
ATOM 5245 C CA . VAL A 1 656 ? -22.938 90.688 61.406 1 79.88 656 VAL A CA 1
ATOM 5246 C C . VAL A 1 656 ? -22.703 89.188 61.75 1 79.88 656 VAL A C 1
ATOM 5248 O O . VAL A 1 656 ? -22.25 88.875 62.844 1 79.88 656 VAL A O 1
ATOM 5251 N N . ALA A 1 657 ? -22.984 88.312 60.719 1 82.19 657 ALA A N 1
ATOM 5252 C CA . ALA A 1 657 ? -22.812 86.875 60.938 1 82.19 657 ALA A CA 1
ATOM 5253 C C . ALA A 1 657 ? -21.344 86.562 61.156 1 82.19 657 ALA A C 1
ATOM 5255 O O . ALA A 1 657 ? -21.016 85.625 61.906 1 82.19 657 ALA A O 1
ATOM 5256 N N . SER A 1 658 ? -20.438 87.25 60.594 1 81 658 SER A N 1
ATOM 5257 C CA . SER A 1 658 ? -19 87 60.656 1 81 658 SER A CA 1
ATOM 5258 C C . SER A 1 658 ? -18.438 87.312 62.031 1 81 658 SER A C 1
ATOM 5260 O O . SER A 1 658 ? -17.328 86.875 62.375 1 81 658 SER A O 1
ATOM 5262 N N . CYS A 1 659 ? -19.188 88.062 62.781 1 77.62 659 CYS A N 1
ATOM 5263 C CA . CYS A 1 659 ? -18.781 88.438 64.125 1 77.62 659 CYS A CA 1
ATOM 5264 C C . CYS A 1 659 ? -19.016 87.25 65.062 1 77.62 659 CYS A C 1
ATOM 5266 O O . CYS A 1 659 ? -18.375 87.188 66.125 1 77.62 659 CYS A O 1
ATOM 5268 N N . ILE A 1 660 ? -19.984 86.5 64.75 1 77.44 660 ILE A N 1
ATOM 5269 C CA . ILE A 1 660 ? -20.344 85.5 65.75 1 77.44 660 ILE A CA 1
ATOM 5270 C C . ILE A 1 660 ? -20 84.125 65.188 1 77.44 660 ILE A C 1
ATOM 5272 O O . ILE A 1 660 ? -20.109 83.125 65.875 1 77.44 660 ILE A O 1
ATOM 5276 N N . SER A 1 661 ? -19.625 83.938 63.906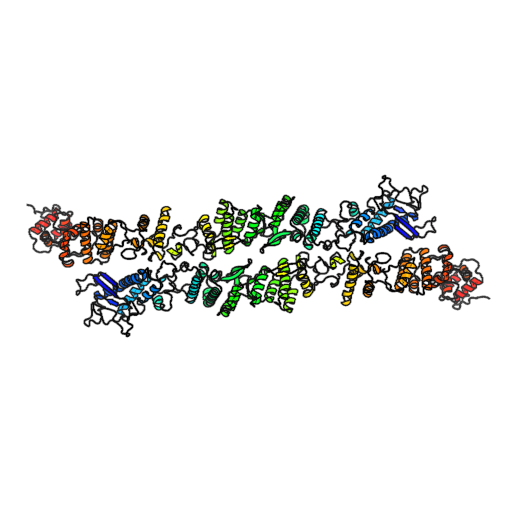 1 80 661 SER A N 1
ATOM 5277 C CA . SER A 1 661 ? -19.375 82.625 63.25 1 80 661 SER A CA 1
ATOM 5278 C C . SER A 1 661 ? -18.297 82.75 62.188 1 80 661 SER A C 1
ATOM 5280 O O . SER A 1 661 ? -18.125 83.812 61.594 1 80 661 SER A O 1
ATOM 5282 N N . THR A 1 662 ? -17.453 81.688 62.031 1 82.31 662 THR A N 1
ATOM 5283 C CA . THR A 1 662 ? -16.5 81.625 60.938 1 82.31 662 THR A CA 1
ATOM 5284 C C . THR A 1 662 ? -17.094 80.875 59.75 1 82.31 662 THR A C 1
ATOM 5286 O O . THR A 1 662 ? -17.078 79.688 59.719 1 82.31 662 THR A O 1
ATOM 5289 N N . GLN A 1 663 ? -17.609 81.625 58.875 1 81.62 663 GLN A N 1
ATOM 5290 C CA . GLN A 1 663 ? -18.297 81.062 57.719 1 81.62 663 GLN A CA 1
ATOM 5291 C C . GLN A 1 663 ? -17.312 80.562 56.656 1 81.62 663 GLN A C 1
ATOM 5293 O O . GLN A 1 663 ? -16.203 81.125 56.562 1 81.62 663 GLN A O 1
ATOM 5298 N N . PRO A 1 664 ? -17.625 79.5 55.938 1 87.75 664 PRO A N 1
ATOM 5299 C CA . PRO A 1 664 ? -16.781 79 54.844 1 87.75 664 PRO A CA 1
ATOM 5300 C C . PRO A 1 664 ? -16.812 79.875 53.625 1 87.75 664 PRO A C 1
ATOM 5302 O O . PRO A 1 664 ? -17.281 79.5 52.562 1 87.75 664 PRO A O 1
ATOM 5305 N N . PHE A 1 665 ? -16.234 81.062 53.75 1 89.31 665 PHE A N 1
ATOM 5306 C CA . PHE A 1 665 ? -16.172 82 52.625 1 89.31 665 PHE A CA 1
ATOM 5307 C C . PHE A 1 665 ? -15.242 81.5 51.562 1 89.31 665 PHE A C 1
ATOM 5309 O O . PHE A 1 665 ? -14.211 80.875 51.844 1 89.31 665 PHE A O 1
ATOM 5316 N N . LEU A 1 666 ? -15.773 81.562 50.375 1 90.94 666 LEU A N 1
ATOM 5317 C CA . LEU A 1 666 ? -14.898 81.312 49.25 1 90.94 666 LEU A CA 1
ATOM 5318 C C . LEU A 1 666 ? -13.547 82 49.406 1 90.94 666 LEU A C 1
ATOM 5320 O O . LEU A 1 666 ? -13.477 83.125 49.781 1 90.94 666 LEU A O 1
ATOM 5324 N N . ASP A 1 667 ? -12.516 81.25 49.219 1 89 667 ASP A N 1
ATOM 5325 C CA . ASP A 1 667 ? -11.164 81.75 49.375 1 89 667 ASP A CA 1
ATOM 5326 C C . ASP A 1 667 ? -10.781 82.688 48.188 1 89 667 ASP A C 1
ATOM 5328 O O . ASP A 1 667 ? -10.07 82.25 47.281 1 89 667 ASP A O 1
ATOM 5332 N N . VAL A 1 668 ? -11.164 83.875 48.25 1 88.5 668 VAL A N 1
ATOM 5333 C CA . VAL A 1 668 ? -10.891 84.812 47.156 1 88.5 668 VAL A CA 1
ATOM 5334 C C . VAL A 1 668 ? -9.391 85.062 47.062 1 88.5 668 VAL A C 1
ATOM 5336 O O . VAL A 1 668 ? -8.883 85.438 46 1 88.5 668 VAL A O 1
ATOM 5339 N N . GLY A 1 669 ? -8.703 84.938 48.188 1 83.06 669 GLY A N 1
ATOM 5340 C CA . GLY A 1 669 ? -7.25 85.062 48.156 1 83.06 669 GLY A CA 1
ATOM 5341 C C . GLY A 1 669 ? -6.578 84 47.312 1 83.06 669 GLY A C 1
ATOM 5342 O O . GLY A 1 669 ? -5.605 84.25 46.594 1 83.06 669 GLY A O 1
ATOM 5343 N N . PHE A 1 670 ? -7.18 82.875 47.406 1 83.25 670 PHE A N 1
ATOM 5344 C CA . PHE A 1 670 ? -6.648 81.75 46.656 1 83.25 670 PHE A CA 1
ATOM 5345 C C . PHE A 1 670 ? -7.035 81.875 45.156 1 83.25 670 PHE A C 1
ATOM 5347 O O . PHE A 1 670 ? -6.191 81.688 44.281 1 83.25 670 PHE A O 1
ATOM 5354 N N . TYR A 1 671 ? -8.258 82.125 44.844 1 87.5 671 TYR A N 1
ATOM 5355 C CA . TYR A 1 671 ? -8.766 82.125 43.469 1 87.5 671 TYR A CA 1
ATOM 5356 C C . TYR A 1 671 ? -8.484 83.438 42.781 1 87.5 671 TYR A C 1
ATOM 5358 O O . TYR A 1 671 ? -8.414 83.5 41.562 1 87.5 671 TYR A O 1
ATOM 5366 N N . GLY A 1 672 ? -8.289 84.5 43.5 1 85 672 GLY A N 1
ATOM 5367 C CA . GLY A 1 672 ? -8.195 85.875 42.938 1 85 672 GLY A CA 1
ATOM 5368 C C . GLY A 1 672 ? -9.523 86.562 42.906 1 85 672 GLY A C 1
ATOM 5369 O O . GLY A 1 672 ? -10.586 85.938 42.875 1 85 672 GLY A O 1
ATOM 5370 N N . GLU A 1 673 ? -9.531 87.812 42.844 1 87.5 673 GLU A N 1
ATOM 5371 C CA . GLU A 1 673 ? -10.734 88.625 42.875 1 87.5 673 GLU A CA 1
ATOM 5372 C C . GLU A 1 673 ? -11.586 88.438 41.625 1 87.5 673 GLU A C 1
ATOM 5374 O O . GLU A 1 673 ? -12.797 88.625 41.656 1 87.5 673 GLU A O 1
ATOM 5379 N N . SER A 1 674 ? -11 87.812 40.656 1 90.19 674 SER A N 1
ATOM 5380 C CA . SER A 1 674 ? -11.695 87.625 39.406 1 90.19 674 SER A CA 1
ATOM 5381 C C . SER A 1 674 ? -12.758 86.5 39.531 1 90.19 674 SER A C 1
ATOM 5383 O O . SER A 1 674 ? -13.672 86.438 38.719 1 90.19 674 SER A O 1
ATOM 5385 N N . ILE A 1 675 ? -12.672 85.688 40.531 1 91.19 675 ILE A N 1
ATOM 5386 C CA . ILE A 1 675 ? -13.625 84.625 40.75 1 91.19 675 ILE A CA 1
ATOM 5387 C C . ILE A 1 675 ? -15.008 85.188 41.031 1 91.19 675 ILE A C 1
ATOM 5389 O O . ILE A 1 675 ? -16.016 84.562 40.781 1 91.19 675 ILE A O 1
ATOM 5393 N N . LEU A 1 676 ? -15.008 86.438 41.531 1 89.44 676 LEU A N 1
ATOM 5394 C CA . LEU A 1 676 ? -16.266 87.125 41.875 1 89.44 676 LEU A CA 1
ATOM 5395 C C . LEU A 1 676 ? -17.031 87.5 40.625 1 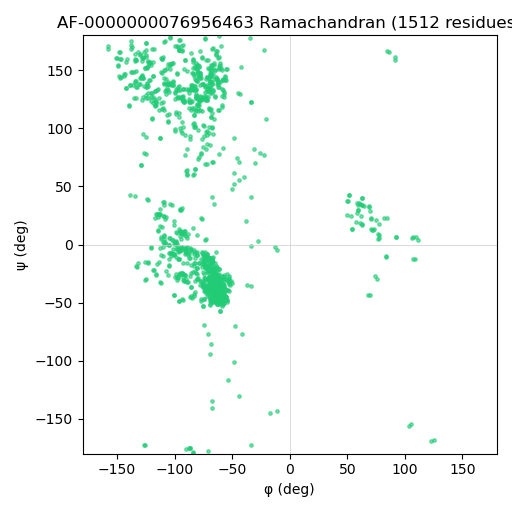89.44 676 LEU A C 1
ATOM 5397 O O . LEU A 1 676 ? -18.234 87.812 40.688 1 89.44 676 LEU A O 1
ATOM 5401 N N . ASP A 1 677 ? -16.344 87.562 39.531 1 90.94 677 ASP A N 1
ATOM 5402 C CA . ASP A 1 677 ? -17 87.812 38.25 1 90.94 677 ASP A CA 1
ATOM 5403 C C . ASP A 1 677 ? -17.875 86.688 37.812 1 90.94 677 ASP A C 1
ATOM 5405 O O . ASP A 1 677 ? -18.719 86.812 36.906 1 90.94 677 ASP A O 1
ATOM 5409 N N . TYR A 1 678 ? -17.734 85.562 38.469 1 92.88 678 TYR A N 1
ATOM 5410 C CA . TYR A 1 678 ? -18.5 84.375 38.125 1 92.88 678 TYR A CA 1
ATOM 5411 C C . TYR A 1 678 ? -19.547 84.062 39.188 1 92.88 678 TYR A C 1
ATOM 5413 O O . TYR A 1 678 ? -19.781 82.875 39.5 1 92.88 678 TYR A O 1
ATOM 5421 N N . LYS A 1 679 ? -20.109 85.062 39.719 1 89.56 679 LYS A N 1
ATOM 5422 C CA . LYS A 1 679 ? -21.062 84.938 40.812 1 89.56 679 LYS A CA 1
ATOM 5423 C C . LYS A 1 679 ? -22.266 84.062 40.375 1 89.56 679 LYS A C 1
ATOM 5425 O O . LYS A 1 679 ? -22.766 83.25 41.125 1 89.56 679 LYS A O 1
ATOM 5430 N N . GLN A 1 680 ? -22.766 84.312 39.188 1 89.31 680 GLN A N 1
ATOM 5431 C CA . GLN A 1 680 ? -23.922 83.562 38.688 1 89.31 680 GLN A CA 1
ATOM 5432 C C . GLN A 1 680 ? -23.609 82.062 38.531 1 89.31 680 GLN A C 1
ATOM 5434 O O . GLN A 1 680 ? -24.422 81.188 38.875 1 89.31 680 GLN A O 1
ATOM 5439 N N . GLU A 1 681 ? -22.484 81.688 37.906 1 91.38 681 GLU A N 1
ATOM 5440 C CA . GLU A 1 681 ? -22.047 80.312 37.719 1 91.38 681 GLU A CA 1
ATOM 5441 C C . GLU A 1 681 ? -21.844 79.625 39.031 1 91.38 681 GLU A C 1
ATOM 5443 O O . GLU A 1 681 ? -22.172 78.438 39.188 1 91.38 681 GLU A O 1
ATOM 5448 N N . LEU A 1 682 ? -21.281 80.375 39.969 1 91.81 682 LEU A N 1
ATOM 5449 C CA . LEU A 1 682 ? -21.062 79.875 41.312 1 91.81 682 LEU A CA 1
ATOM 5450 C C . LEU A 1 682 ? -22.375 79.562 42 1 91.81 682 LEU A C 1
ATOM 5452 O O . LEU A 1 682 ? -22.5 78.562 42.719 1 91.81 682 LEU A O 1
ATOM 5456 N N . LYS A 1 683 ? -23.297 80.438 41.781 1 88.94 683 LYS A N 1
ATOM 5457 C CA . LYS A 1 683 ? -24.641 80.188 42.312 1 88.94 683 LYS A CA 1
ATOM 5458 C C . LYS A 1 683 ? -25.25 78.938 41.75 1 88.94 683 LYS A C 1
ATOM 5460 O O . LYS A 1 683 ? -25.922 78.188 42.469 1 88.94 683 LYS A O 1
ATOM 5465 N N . PHE A 1 684 ? -25.016 78.688 40.5 1 89.38 684 PHE A N 1
ATOM 5466 C CA . PHE A 1 684 ? -25.516 77.5 39.844 1 89.38 684 PHE A CA 1
ATOM 5467 C C . PHE A 1 684 ? -24.891 76.25 40.469 1 89.38 684 PHE A C 1
ATOM 5469 O O . PHE A 1 684 ? -25.531 75.188 40.562 1 89.38 684 PHE A O 1
ATOM 5476 N N . LEU A 1 685 ? -23.672 76.312 40.906 1 90.94 685 LEU A N 1
ATOM 5477 C CA . LEU A 1 685 ? -22.953 75.25 41.531 1 90.94 685 LEU A CA 1
ATOM 5478 C C . LEU A 1 685 ? -23.422 75 42.969 1 90.94 685 LEU A C 1
ATOM 5480 O O . LEU A 1 685 ? -23.094 74 43.562 1 90.94 685 LEU A O 1
ATOM 5484 N N . GLY A 1 686 ? -24.156 76 43.5 1 85.88 686 GLY A N 1
ATOM 5485 C CA . GLY A 1 686 ? -24.719 75.875 44.812 1 85.88 686 GLY A CA 1
ATOM 5486 C C . GLY A 1 686 ? -24.078 76.75 45.844 1 85.88 686 GLY A C 1
ATOM 5487 O O . GLY A 1 686 ? -24.391 76.75 47.031 1 85.88 686 GLY A O 1
ATOM 5488 N N . VAL A 1 687 ? -23.172 77.625 45.406 1 89.81 687 VAL A N 1
ATOM 5489 C CA . VAL A 1 687 ? -22.531 78.562 46.312 1 89.81 687 VAL A CA 1
ATOM 5490 C C . VAL A 1 687 ? -23.531 79.625 46.75 1 89.81 687 VAL A C 1
ATOM 5492 O O . VAL A 1 687 ? -24.312 80.125 45.906 1 89.81 687 VAL A O 1
ATOM 5495 N N . GLN A 1 688 ? -23.547 79.875 47.938 1 87.25 688 GLN A N 1
ATOM 5496 C CA . GLN A 1 688 ? -24.5 80.875 48.469 1 87.25 688 GLN A CA 1
ATOM 5497 C C . GLN A 1 688 ? -24.016 82.312 48.219 1 87.25 688 GLN A C 1
ATOM 5499 O O . GLN A 1 688 ? -22.922 82.688 48.625 1 87.25 688 GLN A O 1
ATOM 5504 N N . VAL A 1 689 ? -24.922 82.938 47.469 1 84.62 689 VAL A N 1
ATOM 5505 C CA . VAL A 1 689 ? -24.641 84.312 47.219 1 84.62 689 VAL A CA 1
ATOM 5506 C C . VAL A 1 689 ? -25.641 85.188 47.969 1 84.62 689 VAL A C 1
ATOM 5508 O O . VAL A 1 689 ? -26.859 85.062 47.781 1 84.62 689 VAL A O 1
ATOM 5511 N N . GLY A 1 690 ? -25.109 86 48.906 1 81 690 GLY A N 1
ATOM 5512 C CA . GLY A 1 690 ? -25.969 86.875 49.688 1 81 690 GLY A CA 1
ATOM 5513 C C . GLY A 1 690 ? -26.547 86.188 50.906 1 81 690 GLY A C 1
ATOM 5514 O O . GLY A 1 690 ? -26.328 84.938 51.125 1 81 690 GLY A O 1
ATOM 5515 N N . PHE A 1 691 ? -27.094 87.062 51.812 1 81.38 691 PHE A N 1
ATOM 5516 C CA . PHE A 1 691 ? -27.688 86.5 53.031 1 81.38 691 PHE A CA 1
ATOM 5517 C C . PHE A 1 691 ? -29.188 86.312 52.875 1 81.38 691 PHE A C 1
ATOM 5519 O O . PHE A 1 691 ? -29.938 87.25 52.656 1 81.38 691 PHE A O 1
ATOM 5526 N N . GLU A 1 692 ? -29.531 85.062 52.594 1 78.31 692 GLU A N 1
ATOM 5527 C CA . GLU A 1 692 ? -30.938 84.75 52.438 1 78.31 692 GLU A CA 1
ATOM 5528 C C . GLU A 1 692 ? -31.516 84.25 53.781 1 78.31 692 GLU A C 1
ATOM 5530 O O . GLU A 1 692 ? -30.922 83.438 54.469 1 78.31 692 GLU A O 1
ATOM 5535 N N . ASN A 1 693 ? -32.625 84.938 54.188 1 76.75 693 ASN A N 1
ATOM 5536 C CA . ASN A 1 693 ? -33.312 84.562 55.406 1 76.75 693 ASN A CA 1
ATOM 5537 C C . ASN A 1 693 ? -33.969 83.188 55.281 1 76.75 693 ASN A C 1
ATOM 5539 O O . ASN A 1 693 ? -35.188 83.062 55.094 1 76.75 693 ASN A O 1
ATOM 5543 N N . SER A 1 694 ? -33.156 82.25 55.25 1 80.19 694 SER A N 1
ATOM 5544 C CA . SER A 1 694 ? -33.656 80.875 55.094 1 80.19 694 SER A CA 1
ATOM 5545 C C . SER A 1 694 ? -33.156 79.938 56.219 1 80.19 694 SER A C 1
ATOM 5547 O O . SER A 1 694 ? -32.156 80.312 56.875 1 80.19 694 SER A O 1
ATOM 5549 N N . GLU A 1 695 ? -33.781 78.875 56.406 1 80.31 695 GLU A N 1
ATOM 5550 C CA . GLU A 1 695 ? -33.375 77.938 57.438 1 80.31 695 GLU A CA 1
ATOM 5551 C C . GLU A 1 695 ? -31.969 77.438 57.156 1 80.31 695 GLU A C 1
ATOM 5553 O O . GLU A 1 695 ? -31.203 77.188 58.094 1 80.31 695 GLU A O 1
ATOM 5558 N N . LYS A 1 696 ? -31.641 77.312 55.938 1 78.81 696 LYS A N 1
ATOM 5559 C CA . LYS A 1 696 ? -30.312 76.812 55.562 1 78.81 696 LYS A CA 1
ATOM 5560 C C . LYS A 1 696 ? -29.219 77.75 56 1 78.81 696 LYS A C 1
ATOM 5562 O O . LYS A 1 696 ? -28.172 77.375 56.5 1 78.81 696 LYS A O 1
ATOM 5567 N N . THR A 1 697 ? -29.328 79 55.781 1 79.56 697 THR A N 1
ATOM 5568 C CA . THR A 1 697 ? -28.359 80.062 56.125 1 79.56 697 THR A CA 1
ATOM 5569 C C . THR A 1 697 ? -28.141 80.125 57.625 1 79.56 697 THR A C 1
ATOM 5571 O O . THR A 1 697 ? -27 80.188 58.094 1 79.56 697 THR A O 1
ATOM 5574 N N . TYR A 1 698 ? -29.266 80.062 58.375 1 80.5 698 TYR A N 1
ATOM 5575 C CA . TYR A 1 698 ? -29.141 80.125 59.844 1 80.5 698 TYR A CA 1
ATOM 5576 C C . TYR A 1 698 ? -28.469 78.875 60.375 1 80.5 698 TYR A C 1
ATOM 5578 O O . TYR A 1 698 ? -27.688 78.938 61.344 1 80.5 698 TYR A O 1
ATOM 5586 N N . LYS A 1 699 ? -28.781 77.75 59.75 1 82.56 699 LYS A N 1
ATOM 5587 C CA . LYS A 1 699 ? -28.109 76.5 60.156 1 82.56 699 LYS A CA 1
ATOM 5588 C C . LYS A 1 699 ? -26.609 76.625 59.875 1 82.56 699 LYS A C 1
ATOM 5590 O O . LYS A 1 699 ? -25.812 76.125 60.688 1 82.56 699 LYS A O 1
ATOM 5595 N N . LEU A 1 700 ? -26.172 77.188 58.812 1 79.69 700 LEU A N 1
ATOM 5596 C CA . LEU A 1 700 ? -24.766 77.375 58.469 1 79.69 700 LEU A CA 1
ATOM 5597 C C . LEU A 1 700 ? -24.078 78.25 59.531 1 79.69 700 LEU A C 1
ATOM 5599 O O . LEU A 1 700 ? -22.922 77.938 59.875 1 79.69 700 LEU A O 1
ATOM 5603 N N . ILE A 1 701 ? -24.781 79.25 60 1 80.5 701 ILE A N 1
ATOM 5604 C CA . ILE A 1 701 ? -24.234 80.125 61.031 1 80.5 701 ILE A CA 1
ATOM 5605 C C . ILE A 1 701 ? -24.062 79.375 62.344 1 80.5 701 ILE A C 1
ATOM 5607 O O . ILE A 1 701 ? -23.016 79.5 63 1 80.5 701 ILE A O 1
ATOM 5611 N N . ILE A 1 702 ? -25.062 78.562 62.562 1 79.25 702 ILE A N 1
ATOM 5612 C CA . ILE A 1 702 ? -25.031 77.812 63.812 1 79.25 702 ILE A CA 1
ATOM 5613 C C . ILE A 1 702 ? -23.906 76.812 63.781 1 79.25 702 ILE A C 1
ATOM 5615 O O . ILE A 1 702 ? -23.172 76.625 64.75 1 79.25 702 ILE A O 1
ATOM 5619 N N . ASP A 1 703 ? -23.672 76.125 62.625 1 79.75 703 ASP A N 1
ATOM 5620 C CA . ASP A 1 703 ? -22.688 75.062 62.469 1 79.75 703 ASP A CA 1
ATOM 5621 C C . ASP A 1 703 ? -21.266 75.625 62.594 1 79.75 703 ASP A C 1
ATOM 5623 O O . ASP A 1 703 ? -20.344 74.875 63 1 79.75 703 ASP A O 1
ATOM 5627 N N . ASN A 1 704 ? -21.109 76.875 62.312 1 79.75 704 ASN A N 1
ATOM 5628 C CA . ASN A 1 704 ? -19.781 77.5 62.375 1 79.75 704 ASN A CA 1
ATOM 5629 C C . ASN A 1 704 ? -19.672 78.562 63.469 1 79.75 704 ASN A C 1
ATOM 5631 O O . ASN A 1 704 ? -18.828 79.438 63.406 1 79.75 704 ASN A O 1
ATOM 5635 N N . PHE A 1 705 ? -20.578 78.312 64.375 1 77.62 705 PHE A N 1
ATOM 5636 C CA . PHE A 1 705 ? -20.641 79.312 65.5 1 77.62 705 PHE A CA 1
ATOM 5637 C C . PHE A 1 705 ? -19.375 79.188 66.312 1 77.62 705 PHE A C 1
ATOM 5639 O O . PHE A 1 705 ? -18.969 78.125 66.75 1 77.62 705 PHE A O 1
ATOM 5646 N N . LYS A 1 706 ? -18.516 80.188 66.312 1 74.19 706 LYS A N 1
ATOM 5647 C CA . LYS A 1 706 ? -17.344 80.375 67.188 1 74.19 706 LYS A CA 1
ATOM 5648 C C . LYS A 1 706 ? -17.359 81.75 67.875 1 74.19 706 LYS A C 1
ATOM 5650 O O . LYS A 1 706 ? -17.125 82.75 67.188 1 74.19 706 LYS A O 1
ATOM 5655 N N . PHE A 1 707 ? -17.859 81.688 69 1 58.91 707 PHE A N 1
ATOM 5656 C CA . PHE A 1 707 ? -18.031 82.938 69.812 1 58.91 707 PHE A CA 1
ATOM 5657 C C . PHE A 1 707 ? -16.703 83.438 70.25 1 58.91 707 PHE A C 1
ATOM 5659 O O . PHE A 1 707 ? -15.93 82.75 70.938 1 58.91 707 PHE A O 1
ATOM 5666 N N . SER A 1 708 ? -16.078 84.375 69.562 1 55.03 708 SER A N 1
ATOM 5667 C CA . SER A 1 708 ? -14.969 85.062 70.25 1 55.03 708 SER A CA 1
ATOM 5668 C C . SER A 1 708 ? -15.484 86 71.312 1 55.03 708 SER A C 1
ATOM 5670 O O . SER A 1 708 ? -16.578 86.562 71.188 1 55.03 708 SER A O 1
ATOM 5672 N N . SER A 1 709 ? -15.031 85.875 72.5 1 51.72 709 SER A N 1
ATOM 5673 C CA . SER A 1 709 ? -15.391 86.5 73.812 1 51.72 709 SER A CA 1
ATOM 5674 C C . SER A 1 709 ? -15.844 87.938 73.562 1 51.72 709 SER A C 1
ATOM 5676 O O . SER A 1 709 ? -16.328 88.562 74.562 1 51.72 709 SER A O 1
ATOM 5678 N N . SER A 1 710 ? -15.289 88.688 72.625 1 52.28 710 SER A N 1
ATOM 5679 C CA . SER A 1 710 ? -15.508 90.125 72.938 1 52.28 710 SER A CA 1
ATOM 5680 C C . SER A 1 710 ? -16.984 90.5 72.812 1 52.28 710 SER A C 1
ATOM 5682 O O . SER A 1 710 ? -17.828 89.625 72.562 1 52.28 710 SER A O 1
ATOM 5684 N N . SER A 1 711 ? -17.328 91.875 72.188 1 54.59 711 SER A N 1
ATOM 5685 C CA . SER A 1 711 ? -18.531 92.688 72.312 1 54.59 711 SER A CA 1
ATOM 5686 C C . SER A 1 711 ? -19.609 92.188 71.312 1 54.59 711 SER A C 1
ATOM 5688 O O . SER A 1 711 ? -19.391 92.125 70.125 1 54.59 711 SER A O 1
ATOM 5690 N N . ILE A 1 712 ? -20.594 91.5 71.812 1 62.69 712 ILE A N 1
ATOM 5691 C CA . ILE A 1 712 ? -21.766 91.125 71 1 62.69 712 ILE A CA 1
ATOM 5692 C C . ILE A 1 712 ? -22.594 92.375 70.688 1 62.69 712 ILE A C 1
ATOM 5694 O O . ILE A 1 712 ? -23.109 93 71.562 1 62.69 712 ILE A O 1
ATOM 5698 N N . THR A 1 713 ? -22.5 92.875 69.625 1 73.19 713 THR A N 1
ATOM 5699 C CA . THR A 1 713 ? -23.266 94.062 69.188 1 73.19 713 THR A CA 1
ATOM 5700 C C . THR A 1 713 ? -24.766 93.688 69.125 1 73.19 713 THR A C 1
ATOM 5702 O O . THR A 1 713 ? -25.141 92.562 69.188 1 73.19 713 THR A O 1
ATOM 5705 N N . SER A 1 714 ? -25.562 94.75 69.25 1 76.31 714 SER A N 1
ATOM 5706 C CA . SER A 1 714 ? -27.016 94.562 69.188 1 76.31 714 SER A CA 1
ATOM 5707 C C . SER A 1 714 ? -27.438 93.812 67.938 1 76.31 714 SER A C 1
ATOM 5709 O O . SER A 1 714 ? -28.328 92.938 68 1 76.31 714 SER A O 1
ATOM 5711 N N . ASP A 1 715 ? -26.766 93.938 66.938 1 80.56 715 ASP A N 1
ATOM 5712 C CA . ASP A 1 715 ? -27.109 93.25 65.688 1 80.56 715 ASP A CA 1
ATOM 5713 C C . ASP A 1 715 ? -26.766 91.75 65.75 1 80.56 715 ASP A C 1
ATOM 5715 O O . ASP A 1 715 ? -27.516 90.938 65.25 1 80.56 715 ASP A O 1
ATOM 5719 N N . ALA A 1 716 ? -25.719 91.438 66.375 1 80.5 716 ALA A N 1
ATOM 5720 C CA . ALA A 1 716 ? -25.297 90.062 66.562 1 80.5 716 ALA A CA 1
ATOM 5721 C C . ALA A 1 716 ? -26.281 89.312 67.438 1 80.5 716 ALA A C 1
ATOM 5723 O O . ALA A 1 716 ? -26.578 88.125 67.188 1 80.5 716 ALA A O 1
ATOM 5724 N N . THR A 1 717 ? -26.781 90.125 68.375 1 77.19 717 THR A N 1
ATOM 5725 C CA . THR A 1 717 ? -27.766 89.562 69.312 1 77.19 717 THR A CA 1
ATOM 5726 C C . THR A 1 717 ? -29.062 89.25 68.562 1 77.19 717 THR A C 1
ATOM 5728 O O . THR A 1 717 ? -29.625 88.125 68.75 1 77.19 717 THR A O 1
ATOM 5731 N N . ALA A 1 718 ? -29.438 90.188 67.688 1 81.25 718 ALA A N 1
ATOM 5732 C CA . ALA A 1 718 ? -30.625 89.938 66.875 1 81.25 718 ALA A CA 1
ATOM 5733 C C . ALA A 1 718 ? -30.438 88.75 66 1 81.25 718 ALA A C 1
ATOM 5735 O O . ALA A 1 718 ? -31.375 87.938 65.75 1 81.25 718 ALA A O 1
ATOM 5736 N N . LEU A 1 719 ? -29.312 88.5 65.438 1 83.44 719 LEU A N 1
ATOM 5737 C CA . LEU A 1 719 ? -29.031 87.375 64.562 1 83.44 719 LEU A CA 1
ATOM 5738 C C . LEU A 1 719 ? -29.062 86.062 65.312 1 83.44 719 LEU A C 1
ATOM 5740 O O . LEU A 1 719 ? -29.562 85.062 64.75 1 83.44 719 LEU A O 1
ATOM 5744 N N . ILE A 1 720 ? -28.531 86.062 66.5 1 81.5 720 ILE A N 1
ATOM 5745 C CA . ILE A 1 720 ? -28.531 84.875 67.312 1 81.5 720 ILE A CA 1
ATOM 5746 C C . ILE A 1 720 ? -29.969 84.438 67.625 1 81.5 720 ILE A C 1
ATOM 5748 O O . ILE A 1 720 ? -30.312 83.25 67.562 1 81.5 720 ILE A O 1
ATOM 5752 N N . LEU A 1 721 ? -30.766 85.5 67.812 1 77.25 721 LEU A N 1
ATOM 5753 C CA . LEU A 1 721 ? -32.156 85.25 68.125 1 77.25 721 LEU A CA 1
ATOM 5754 C C . LEU A 1 721 ? -32.875 84.75 66.875 1 77.25 721 LEU A C 1
ATOM 5756 O O . LEU A 1 721 ? -33.719 83.812 67 1 77.25 721 LEU A O 1
ATOM 5760 N N . LYS A 1 722 ? -32.562 85.188 65.812 1 81.62 722 LYS A N 1
ATOM 5761 C CA . LYS A 1 722 ? -33.125 84.688 64.562 1 81.62 722 LYS A CA 1
ATOM 5762 C C . LYS A 1 722 ? -32.719 83.25 64.312 1 81.62 722 LYS A C 1
ATOM 5764 O O . LYS A 1 722 ? -33.5 82.438 63.781 1 81.62 722 LYS A O 1
ATOM 5769 N N . CYS A 1 723 ? -31.453 82.938 64.562 1 81.88 723 CYS A N 1
ATOM 5770 C CA . CYS A 1 723 ? -30.938 81.562 64.438 1 81.88 723 CYS A CA 1
ATOM 5771 C C . CYS A 1 723 ? -31.719 80.625 65.312 1 81.88 723 CYS A C 1
ATOM 5773 O O . CYS A 1 723 ? -32.031 79.5 64.875 1 81.88 723 CYS A O 1
ATOM 5775 N N . ILE A 1 724 ? -32.094 81.125 66.438 1 77.5 724 ILE A N 1
ATOM 5776 C CA . ILE A 1 724 ? -32.844 80.312 67.375 1 77.5 724 ILE A CA 1
ATOM 5777 C C . ILE A 1 724 ? -34.281 80.125 66.875 1 77.5 724 ILE A C 1
ATOM 5779 O O . ILE A 1 724 ? -34.812 79 66.938 1 77.5 724 ILE A O 1
ATOM 5783 N N . ARG A 1 725 ? -34.719 81.125 66.188 1 78.62 725 ARG A N 1
ATOM 5784 C CA . ARG A 1 725 ? -36.125 81.062 65.75 1 78.62 725 ARG A CA 1
ATOM 5785 C C . ARG A 1 725 ? -36.281 80.25 64.5 1 78.62 725 ARG A C 1
ATOM 5787 O O . ARG A 1 725 ? -37.25 79.5 64.312 1 78.62 725 ARG A O 1
ATOM 5794 N N . TYR A 1 726 ? -35.281 80.25 63.656 1 79.19 726 TYR A N 1
ATOM 5795 C CA . TYR A 1 726 ? -35.531 79.75 62.312 1 79.19 726 TYR A CA 1
ATOM 5796 C C . TYR A 1 726 ? -34.719 78.5 62.094 1 79.19 726 TYR A C 1
ATOM 5798 O O . TYR A 1 726 ? -35 77.688 61.188 1 79.19 726 TYR A O 1
ATOM 5806 N N . ALA A 1 727 ? -33.75 78.188 62.844 1 74.5 727 ALA A N 1
ATOM 5807 C CA . ALA A 1 727 ? -32.938 76.938 62.656 1 74.5 727 ALA A CA 1
ATOM 5808 C C . ALA A 1 727 ? -33.406 75.875 63.594 1 74.5 727 ALA A C 1
ATOM 5810 O O . ALA A 1 727 ? -33.5 76.062 64.812 1 74.5 727 ALA A O 1
ATOM 5811 N N . SER A 1 728 ? -34.062 74.688 63.125 1 73.38 728 SER A N 1
ATOM 5812 C CA . SER A 1 728 ? -34.5 73.562 63.938 1 73.38 728 SER A CA 1
ATOM 5813 C C . SER A 1 728 ? -33.844 72.25 63.531 1 73.38 728 SER A C 1
ATOM 5815 O O . SER A 1 728 ? -33.656 72 62.344 1 73.38 728 SER A O 1
ATOM 5817 N N . PRO A 1 729 ? -33.281 71.5 64.562 1 71.19 729 PRO A N 1
ATOM 5818 C CA . PRO A 1 729 ? -33.156 71.562 66 1 71.19 729 PRO A CA 1
ATOM 5819 C C . PRO A 1 729 ? -31.922 72.375 66.438 1 71.19 729 PRO A C 1
ATOM 5821 O O . PRO A 1 729 ? -30.891 72.375 65.75 1 71.19 729 PRO A O 1
ATOM 5824 N N . CYS A 1 730 ? -31.984 73.312 67.312 1 71.31 730 CYS A N 1
ATOM 5825 C CA . CYS A 1 730 ? -30.906 74.188 67.75 1 71.31 730 CYS A CA 1
ATOM 5826 C C . CYS A 1 730 ? -30.469 73.875 69.125 1 71.31 730 CYS A C 1
ATOM 5828 O O . CYS A 1 730 ? -30 74.75 69.875 1 71.31 730 CYS A O 1
ATOM 5830 N N . ASP A 1 731 ? -30.672 72.688 69.562 1 75.75 731 ASP A N 1
ATOM 5831 C CA . ASP A 1 731 ? -30.375 72.312 70.938 1 75.75 731 ASP A CA 1
ATOM 5832 C C . ASP A 1 731 ? -28.891 72.5 71.188 1 75.75 731 ASP A C 1
ATOM 5834 O O . ASP A 1 731 ? -28.531 73 72.25 1 75.75 731 ASP A O 1
ATOM 5838 N N . ASP A 1 732 ? -28.094 72 70.375 1 78.81 732 ASP A N 1
ATOM 5839 C CA . ASP A 1 732 ? -26.656 72.125 70.625 1 78.81 732 ASP A CA 1
ATOM 5840 C C . ASP A 1 732 ? -26.219 73.625 70.562 1 78.81 732 ASP A C 1
ATOM 5842 O O . ASP A 1 732 ? -25.344 74 71.375 1 78.81 732 ASP A O 1
ATOM 5846 N N . PHE A 1 733 ? -26.906 74.438 69.75 1 80.94 733 PHE A N 1
ATOM 5847 C CA . PHE A 1 733 ? -26.609 75.812 69.75 1 80.94 733 PHE A CA 1
ATOM 5848 C C . PHE A 1 733 ? -27.031 76.5 71 1 80.94 733 PHE A C 1
ATOM 5850 O O . PHE A 1 733 ? -26.281 77.312 71.562 1 80.94 733 PHE A O 1
ATOM 5857 N N . LEU A 1 734 ? -28.078 76.062 71.5 1 77.12 734 LEU A N 1
ATOM 5858 C CA . LEU A 1 734 ? -28.578 76.625 72.812 1 77.12 734 LEU A CA 1
ATOM 5859 C C . LEU A 1 734 ? -27.672 76.188 73.938 1 77.12 734 LEU A C 1
ATOM 5861 O O . LEU A 1 734 ? -27.406 77 74.875 1 77.12 734 LEU A O 1
ATOM 5865 N N . ARG A 1 735 ? -27.203 75.062 73.875 1 79.5 735 ARG A N 1
ATOM 5866 C CA . ARG A 1 735 ? -26.266 74.625 74.938 1 79.5 735 ARG A CA 1
ATOM 5867 C C . ARG A 1 735 ? -24.969 75.438 74.875 1 79.5 735 ARG A C 1
ATOM 5869 O O . ARG A 1 735 ? -24.438 75.812 75.938 1 79.5 735 ARG A O 1
ATOM 5876 N N . LYS A 1 736 ? -24.531 75.75 73.625 1 78 736 LYS A N 1
ATOM 5877 C CA . LYS A 1 736 ? -23.297 76.562 73.5 1 78 736 LYS A CA 1
ATOM 5878 C C . LYS A 1 736 ? -23.5 78 74 1 78 736 LYS A C 1
ATOM 5880 O O . LYS A 1 736 ? -22.609 78.562 74.688 1 78 736 LYS A O 1
ATOM 5885 N N . LEU A 1 737 ? -24.656 78.438 73.812 1 77 737 LEU A N 1
ATOM 5886 C CA . LEU A 1 737 ? -24.953 79.75 74.312 1 77 737 LEU A CA 1
ATOM 5887 C C . LEU A 1 737 ? -25.109 79.812 75.812 1 77 737 LEU A C 1
ATOM 5889 O O . LEU A 1 737 ? -24.719 80.75 76.438 1 77 737 LEU A O 1
ATOM 5893 N N . ARG A 1 738 ? -25.578 78.625 76.375 1 74.94 738 ARG A N 1
ATOM 5894 C CA . ARG A 1 738 ? -25.688 78.562 77.812 1 74.94 738 ARG A CA 1
ATOM 5895 C C . ARG A 1 738 ? -24.312 78.438 78.438 1 74.94 738 ARG A C 1
ATOM 5897 O O . ARG A 1 738 ? -24.062 79.062 79.5 1 74.94 738 ARG A O 1
ATOM 5904 N N . ASP A 1 739 ? -23.547 77.75 77.875 1 75.44 739 ASP A N 1
ATOM 5905 C CA . ASP A 1 739 ? -22.188 77.562 78.375 1 75.44 739 ASP A CA 1
ATOM 5906 C C . ASP A 1 739 ? -21.406 78.875 78.312 1 75.44 739 ASP A C 1
ATOM 5908 O O . ASP A 1 739 ? -20.531 79.062 79.188 1 75.44 739 ASP A O 1
ATOM 5912 N N . LEU A 1 740 ? -21.766 79.75 77.438 1 70.12 740 LEU A N 1
ATOM 5913 C CA . LEU A 1 740 ? -21.109 81.062 77.312 1 70.12 740 LEU A CA 1
ATOM 5914 C C . LEU A 1 740 ? -21.797 82.062 78.25 1 70.12 740 LEU A C 1
ATOM 5916 O O . LEU A 1 740 ? -21.391 83.25 78.25 1 70.12 740 LEU A O 1
ATOM 5920 N N . LYS A 1 741 ? -22.672 81.75 79.125 1 68.44 741 LYS A N 1
ATOM 5921 C CA . LYS A 1 741 ? -23.438 82.562 80.062 1 68.44 741 LYS A CA 1
ATOM 5922 C C . LYS A 1 741 ? -24.156 83.688 79.375 1 68.44 741 LYS A C 1
ATOM 5924 O O . LYS A 1 741 ? -24.297 84.75 79.938 1 68.44 741 LYS A O 1
ATOM 5929 N N . TRP A 1 742 ? -24.422 83.5 78.062 1 65.75 742 TRP A N 1
ATOM 5930 C CA . TRP A 1 742 ? -25.062 84.562 77.25 1 65.75 742 TRP A CA 1
ATOM 5931 C C . TRP A 1 742 ? -26.594 84.438 77.375 1 65.75 742 TRP A C 1
ATOM 5933 O O . TRP A 1 742 ? -27.297 85.438 77.25 1 65.75 742 TRP A O 1
ATOM 5943 N N . LEU A 1 743 ? -26.938 83.25 77.625 1 59.53 743 LEU A N 1
ATOM 5944 C CA . LEU A 1 743 ? -28.359 83 77.75 1 59.53 743 LEU A CA 1
ATOM 5945 C C . LEU A 1 743 ? -28.703 82.625 79.188 1 59.53 743 LEU A C 1
ATOM 5947 O O . LEU A 1 743 ? -28.094 81.75 79.812 1 59.53 743 LEU A O 1
ATOM 5951 N N . LYS A 1 744 ? -29.062 83.625 80.062 1 57.72 744 LYS A N 1
ATOM 5952 C CA . LYS A 1 744 ? -29.547 83.312 81.375 1 57.72 744 LYS A CA 1
ATOM 5953 C C . LYS A 1 744 ? -31 82.812 81.312 1 57.72 744 LYS A C 1
ATOM 5955 O O . LYS A 1 744 ? -31.844 83.5 80.75 1 57.72 744 LYS A O 1
ATOM 5960 N N . THR A 1 745 ? -31.172 81.562 81.188 1 50.12 745 THR A N 1
ATOM 5961 C CA . THR A 1 745 ? -32.531 81.062 81.25 1 50.12 745 THR A CA 1
ATOM 5962 C C . THR A 1 745 ? -33.031 81.062 82.688 1 50.12 745 THR A C 1
ATOM 5964 O O . THR A 1 745 ? -32.25 80.875 83.625 1 50.12 745 THR A O 1
ATOM 5967 N N . ASN A 1 746 ? -33.812 82 83 1 46.72 746 ASN A N 1
ATOM 5968 C CA . ASN A 1 746 ? -34.469 81.75 84.312 1 46.72 746 ASN A CA 1
ATOM 5969 C C . ASN A 1 746 ? -34.906 80.312 84.438 1 46.72 746 ASN A C 1
ATOM 5971 O O . ASN A 1 746 ? -35.219 79.625 83.438 1 46.72 746 ASN A O 1
ATOM 5975 N N . VAL A 1 747 ? -35.031 79.688 85.438 1 40 747 VAL A N 1
ATOM 5976 C CA . VAL A 1 747 ? -35.188 78.25 85.875 1 40 747 VAL A CA 1
ATOM 5977 C C . VAL A 1 747 ? -36.25 77.625 85 1 40 747 VAL A C 1
ATOM 5979 O O . VAL A 1 747 ? -36.188 76.438 84.688 1 40 747 VAL A O 1
ATOM 5982 N N . GLY A 1 748 ? -37.594 77.812 84.938 1 35.22 748 GLY A N 1
ATOM 5983 C CA . GLY A 1 748 ? -38.312 76.562 84.812 1 35.22 748 GLY A CA 1
ATOM 5984 C C . GLY A 1 748 ? -38.125 75.938 83.438 1 35.22 748 GLY A C 1
ATOM 5985 O O . GLY A 1 748 ? -37.562 76.562 82.562 1 35.22 748 GLY A O 1
ATOM 5986 N N . ASP A 1 749 ? -38.812 74.688 83.062 1 35.25 749 ASP A N 1
ATOM 5987 C CA . ASP A 1 749 ? -38.625 73.75 82 1 35.25 749 ASP A CA 1
ATOM 5988 C C . ASP A 1 749 ? -38.5 74.5 80.625 1 35.25 749 ASP A C 1
ATOM 5990 O O . ASP A 1 749 ? -37.562 74.25 79.875 1 35.25 749 ASP A O 1
ATOM 5994 N N . SER A 1 750 ? -39.688 74.5 79.812 1 33.09 750 SER A N 1
ATOM 5995 C CA . SER A 1 750 ? -39.812 74.5 78.375 1 33.09 750 SER A CA 1
ATOM 5996 C C . SER A 1 750 ? -39.406 75.812 77.812 1 33.09 750 SER A C 1
ATOM 5998 O O . SER A 1 750 ? -38.906 75.938 76.688 1 33.09 750 SER A O 1
ATOM 6000 N N . VAL A 1 751 ? -40.375 76.938 77.938 1 32.97 751 VAL A N 1
ATOM 6001 C CA . VAL A 1 751 ? -40.469 78 77 1 32.97 751 VAL A CA 1
ATOM 6002 C C . VAL A 1 751 ? -39.281 78.938 77.188 1 32.97 751 VAL A C 1
ATOM 6004 O O . VAL A 1 751 ? -39 79.438 78.312 1 32.97 751 VAL A O 1
ATOM 6007 N N . LEU A 1 752 ? -38.281 78.875 76.375 1 32.62 752 LEU A N 1
ATOM 6008 C CA . LEU A 1 752 ? -37.094 79.688 76.062 1 32.62 752 LEU A CA 1
ATOM 6009 C C . LEU A 1 752 ? -37.5 81.125 76 1 32.62 752 LEU A C 1
ATOM 6011 O O . LEU A 1 752 ? -38.188 81.562 75.062 1 32.62 752 LEU A O 1
ATOM 6015 N N . LEU A 1 753 ? -38.156 81.812 77.062 1 30.52 753 LEU A N 1
ATOM 6016 C CA . LEU A 1 753 ? -38.406 83.25 76.875 1 30.52 753 LEU A CA 1
ATOM 6017 C C . LEU A 1 753 ? -37.094 84 76.625 1 30.52 753 LEU A C 1
ATOM 6019 O O . LEU A 1 753 ? -36.156 83.938 77.438 1 30.52 753 LEU A O 1
ATOM 6023 N N . VAL A 1 754 ? -36.562 84.062 75.438 1 33.25 754 VAL A N 1
ATOM 6024 C CA . VAL A 1 754 ? -35.562 85 75 1 33.25 754 VAL A CA 1
ATOM 6025 C C . VAL A 1 754 ? -35.906 86.375 75.438 1 33.25 754 VAL A C 1
ATOM 6027 O O . VAL A 1 754 ? -37 86.875 75.125 1 33.25 754 VAL A O 1
ATOM 6030 N N . ASN A 1 755 ? -35.75 86.75 76.75 1 30.48 755 ASN A N 1
ATOM 6031 C CA . ASN A 1 755 ? -35.844 88.188 77.062 1 30.48 755 ASN A CA 1
ATOM 6032 C C . ASN A 1 755 ? -35.156 89.062 76 1 30.48 755 ASN A C 1
ATOM 6034 O O . ASN A 1 755 ? -33.938 89.125 76 1 30.48 755 ASN A O 1
ATOM 6038 N N . LEU A 1 756 ? -35.594 88.938 74.75 1 32.34 756 LEU A N 1
ATOM 6039 C CA . LEU A 1 756 ? -35.312 89.938 73.75 1 32.34 756 LEU A CA 1
ATOM 6040 C C . LEU A 1 756 ? -35.688 91.312 74.312 1 32.34 756 LEU A C 1
ATOM 6042 O O . LEU A 1 756 ? -36.875 91.625 74.375 1 32.34 756 LEU A O 1
ATOM 6046 N N . PHE A 1 757 ? -35.312 91.75 75.562 1 28.11 757 PHE A N 1
ATOM 6047 C CA . PHE A 1 757 ? -35.594 93.125 75.938 1 28.11 757 PHE A CA 1
ATOM 6048 C C . PHE A 1 757 ? -35.156 94.125 74.875 1 28.11 757 PHE A C 1
ATOM 6050 O O . PHE A 1 757 ? -34 94.125 74.438 1 28.11 757 PHE A O 1
ATOM 6057 N N . PHE A 1 758 ? -36.188 94.438 73.938 1 27.45 758 PHE A N 1
ATOM 6058 C CA . PHE A 1 758 ? -36.469 95.812 73.5 1 27.45 758 PHE A CA 1
ATOM 6059 C C . PHE A 1 758 ? -36.625 96.688 74.75 1 27.45 758 PHE A C 1
ATOM 6061 O O . PHE A 1 758 ? -37.25 96.312 75.75 1 27.45 758 PHE A O 1
ATOM 6068 N N . MET B 1 1 ? 9.453 67.25 21.328 1 89.38 1 MET B N 1
ATOM 6069 C CA . MET B 1 1 ? 9.258 67.75 22.672 1 89.38 1 MET B CA 1
ATOM 6070 C C . MET B 1 1 ? 7.871 67.375 23.203 1 89.38 1 MET B C 1
ATOM 6072 O O . MET B 1 1 ? 6.887 67.438 22.469 1 89.38 1 MET B O 1
ATOM 6076 N N . TRP B 1 2 ? 7.844 66.812 24.484 1 90.62 2 TRP B N 1
ATOM 6077 C CA . TRP B 1 2 ? 6.602 66.5 25.156 1 90.62 2 TRP B CA 1
ATOM 6078 C C . TRP B 1 2 ? 6.41 67.312 26.422 1 90.62 2 TRP B C 1
ATOM 6080 O O . TRP B 1 2 ? 7.297 67.375 27.281 1 90.62 2 TRP B O 1
ATOM 6090 N N . ARG B 1 3 ? 5.328 68 26.422 1 92.44 3 ARG B N 1
ATOM 6091 C CA . ARG B 1 3 ? 5 68.812 27.578 1 92.44 3 ARG B CA 1
ATOM 6092 C C . ARG B 1 3 ? 3.734 68.375 28.266 1 92.44 3 ARG B C 1
ATOM 6094 O O . ARG B 1 3 ? 2.734 68.062 27.609 1 92.44 3 ARG B O 1
ATOM 6101 N N . GLN B 1 4 ? 3.83 68.25 29.594 1 89.38 4 GLN B N 1
ATOM 6102 C CA . GLN B 1 4 ? 2.697 67.75 30.359 1 89.38 4 GLN B CA 1
ATOM 6103 C C . GLN B 1 4 ? 2.59 68.438 31.703 1 89.38 4 GLN B C 1
ATOM 6105 O O . GLN B 1 4 ? 3.604 68.812 32.312 1 89.38 4 GLN B O 1
ATOM 6110 N N . ARG B 1 5 ? 1.41 68.625 32.125 1 86.38 5 ARG B N 1
ATOM 6111 C CA . ARG B 1 5 ? 1.141 69.312 33.406 1 86.38 5 ARG B CA 1
ATOM 6112 C C . ARG B 1 5 ? 0.707 68.312 34.469 1 86.38 5 ARG B C 1
ATOM 6114 O O . ARG B 1 5 ? 0.023 67.375 34.188 1 86.38 5 ARG B O 1
ATOM 6121 N N . PHE B 1 6 ? 1.206 68.5 35.625 1 86.06 6 PHE B N 1
ATOM 6122 C CA . PHE B 1 6 ? 0.835 67.75 36.781 1 86.06 6 PHE B CA 1
ATOM 6123 C C . PHE B 1 6 ? 0.43 68.625 37.969 1 86.06 6 PHE B C 1
ATOM 6125 O O . PHE B 1 6 ? 1.021 69.688 38.156 1 86.06 6 PHE B O 1
ATOM 6132 N N . PRO B 1 7 ? -0.481 68.188 38.656 1 80.56 7 PRO B N 1
ATOM 6133 C CA . PRO B 1 7 ? -0.848 69 39.844 1 80.56 7 PRO B CA 1
ATOM 6134 C C . PRO B 1 7 ? 0.185 68.938 40.969 1 80.56 7 PRO B C 1
ATOM 6136 O O . PRO B 1 7 ? 0.756 67.875 41.188 1 80.56 7 PRO B O 1
ATOM 6139 N N . VAL B 1 8 ? 0.379 70.062 41.688 1 84.44 8 VAL B N 1
ATOM 6140 C CA . VAL B 1 8 ? 1.28 70.062 42.844 1 84.44 8 VAL B CA 1
ATOM 6141 C C . VAL B 1 8 ? 0.569 69.5 44.062 1 84.44 8 VAL B C 1
ATOM 6143 O O . VAL B 1 8 ? -0.527 69.938 44.406 1 84.44 8 VAL B O 1
ATOM 6146 N N . LYS B 1 9 ? 1.184 68.562 44.656 1 83.12 9 LYS B N 1
ATOM 6147 C CA . LYS B 1 9 ? 0.623 67.938 45.875 1 83.12 9 LYS B CA 1
ATOM 6148 C C . LYS B 1 9 ? 0.904 68.812 47.094 1 83.12 9 LYS B C 1
ATOM 6150 O O . LYS B 1 9 ? 1.874 69.562 47.125 1 83.12 9 LYS B O 1
ATOM 6155 N N . ALA B 1 10 ? 0.086 68.625 47.969 1 75.25 10 ALA B N 1
ATOM 6156 C CA . ALA B 1 10 ? 0.178 69.438 49.188 1 75.25 10 ALA B CA 1
ATOM 6157 C C . ALA B 1 10 ? 1.516 69.188 49.906 1 75.25 10 ALA B C 1
ATOM 6159 O O . ALA B 1 10 ? 2.096 70.125 50.469 1 75.25 10 ALA B O 1
ATOM 6160 N N . GLU B 1 11 ? 1.955 68 49.844 1 84.81 11 GLU B N 1
ATOM 6161 C CA . GLU B 1 11 ? 3.186 67.625 50.531 1 84.81 11 GLU B CA 1
ATOM 6162 C C . GLU B 1 11 ? 4.41 68.188 49.844 1 84.81 11 GLU B C 1
ATOM 6164 O O . GLU B 1 11 ? 5.492 68.312 50.406 1 84.81 11 GLU B O 1
ATOM 6169 N N . ASN B 1 12 ? 4.223 68.75 48.625 1 90 12 ASN B N 1
ATOM 6170 C CA . ASN B 1 12 ? 5.363 69.188 47.844 1 90 12 ASN B CA 1
ATOM 6171 C C . ASN B 1 12 ? 5.395 70.688 47.719 1 90 12 ASN B C 1
ATOM 6173 O O . ASN B 1 12 ? 6.258 71.25 47.031 1 90 12 ASN B O 1
ATOM 6177 N N . ARG B 1 13 ? 4.492 71.312 48.375 1 85.75 13 ARG B N 1
ATOM 6178 C CA . ARG B 1 13 ? 4.445 72.75 48.312 1 85.75 13 ARG B CA 1
ATOM 6179 C C . ARG B 1 13 ? 5.547 73.375 49.156 1 85.75 13 ARG B C 1
ATOM 6181 O O . ARG B 1 13 ? 5.848 72.875 50.25 1 85.75 13 ARG B O 1
ATOM 6188 N N . VAL B 1 14 ? 6.121 74.375 48.594 1 87.44 14 VAL B N 1
ATOM 6189 C CA . VAL B 1 14 ? 7.164 75.125 49.312 1 87.44 14 VAL B CA 1
ATOM 6190 C C . VAL B 1 14 ? 6.848 76.625 49.312 1 87.44 14 VAL B C 1
ATOM 6192 O O . VAL B 1 14 ? 6.078 77.125 48.469 1 87.44 14 VAL B O 1
ATOM 6195 N N . ASP B 1 15 ? 7.414 77.375 50.188 1 81.38 15 ASP B N 1
ATOM 6196 C CA . ASP B 1 15 ? 7.129 78.812 50.406 1 81.38 15 ASP B CA 1
ATOM 6197 C C . ASP B 1 15 ? 7.512 79.625 49.188 1 81.38 15 ASP B C 1
ATOM 6199 O O . ASP B 1 15 ? 6.828 80.625 48.875 1 81.38 15 ASP B O 1
ATOM 6203 N N . LYS B 1 16 ? 8.547 79.25 48.562 1 81.06 16 LYS B N 1
ATOM 6204 C CA . LYS B 1 16 ? 9.07 80.062 47.438 1 81.06 16 LYS B CA 1
ATOM 6205 C C . LYS B 1 16 ? 8.148 80 46.219 1 81.06 16 LYS B C 1
ATOM 6207 O O . LYS B 1 16 ? 8.25 80.75 45.312 1 81.06 16 LYS B O 1
ATOM 6212 N N . ARG B 1 17 ? 7.242 79.062 46.188 1 81.75 17 ARG B N 1
ATOM 6213 C CA . ARG B 1 17 ? 6.391 78.812 45.031 1 81.75 17 ARG B CA 1
ATOM 6214 C C . ARG B 1 17 ? 4.938 78.625 45.469 1 81.75 17 ARG B C 1
ATOM 6216 O O . ARG B 1 17 ? 4.262 77.75 44.938 1 81.75 17 ARG B O 1
ATOM 6223 N N . THR B 1 18 ? 4.492 79.312 46.281 1 73 18 THR B N 1
ATOM 6224 C CA . THR B 1 18 ? 3.172 79.125 46.875 1 73 18 THR B CA 1
ATOM 6225 C C . THR B 1 18 ? 2.076 79.438 45.875 1 73 18 THR B C 1
ATOM 6227 O O . THR B 1 18 ? 0.978 78.875 45.969 1 73 18 THR B O 1
ATOM 6230 N N . GLU B 1 19 ? 2.432 80.125 44.844 1 70.38 19 GLU B N 1
ATOM 6231 C CA . GLU B 1 19 ? 1.393 80.562 43.906 1 70.38 19 GLU B CA 1
ATOM 6232 C C . GLU B 1 19 ? 1.268 79.562 42.719 1 70.38 19 GLU B C 1
ATOM 6234 O O . GLU B 1 19 ? 0.326 79.688 41.938 1 70.38 19 GLU B O 1
ATOM 6239 N N . ILE B 1 20 ? 2.145 78.625 42.719 1 78.81 20 ILE B N 1
ATOM 6240 C CA . ILE B 1 20 ? 2.146 77.75 41.562 1 78.81 20 ILE B CA 1
ATOM 6241 C C . ILE B 1 20 ? 1.39 76.438 41.906 1 78.81 20 ILE B C 1
ATOM 6243 O O . ILE B 1 20 ? 1.728 75.75 42.875 1 78.81 20 ILE B O 1
ATOM 6247 N N . ASP B 1 21 ? 0.387 76.125 41.094 1 75.69 21 ASP B N 1
ATOM 6248 C CA . ASP B 1 21 ? -0.458 74.938 41.438 1 75.69 21 ASP B CA 1
ATOM 6249 C C . ASP B 1 21 ? -0.221 73.812 40.469 1 75.69 21 ASP B C 1
ATOM 6251 O O . ASP B 1 21 ? -0.76 72.688 40.656 1 75.69 21 ASP B O 1
ATOM 6255 N N . GLU B 1 22 ? 0.613 74 39.469 1 83.38 22 GLU B N 1
ATOM 6256 C CA . GLU B 1 22 ? 0.894 72.938 38.5 1 83.38 22 GLU B CA 1
ATOM 6257 C C . GLU B 1 22 ? 2.373 72.875 38.125 1 83.38 22 GLU B C 1
ATOM 6259 O O . GLU B 1 22 ? 3.008 73.938 38 1 83.38 22 GLU B O 1
ATOM 6264 N N . TRP B 1 23 ? 2.84 71.625 38.062 1 88.62 23 TRP B N 1
ATOM 6265 C CA . TRP B 1 23 ? 4.164 71.438 37.469 1 88.62 23 TRP B CA 1
ATOM 6266 C C . TRP B 1 23 ? 4.066 71.25 35.969 1 88.62 23 TRP B C 1
ATOM 6268 O O . TRP B 1 23 ? 3.178 70.562 35.5 1 88.62 23 TRP B O 1
ATOM 6278 N N . VAL B 1 24 ? 4.871 71.938 35.281 1 89.88 24 VAL B N 1
ATOM 6279 C CA . VAL B 1 24 ? 5.004 71.688 33.844 1 89.88 24 VAL B CA 1
ATOM 6280 C C . VAL B 1 24 ? 6.316 70.938 33.562 1 89.88 24 VAL B C 1
ATOM 6282 O O . VAL B 1 24 ? 7.395 71.5 33.844 1 89.88 24 VAL B O 1
ATOM 6285 N N . ILE B 1 25 ? 6.191 69.75 33.156 1 94.75 25 ILE B N 1
ATOM 6286 C CA . ILE B 1 25 ? 7.371 69 32.812 1 94.75 25 ILE B CA 1
ATOM 6287 C C . ILE B 1 25 ? 7.5 68.875 31.297 1 94.75 25 ILE B C 1
ATOM 6289 O O . ILE B 1 25 ? 6.535 68.5 30.609 1 94.75 25 ILE B O 1
ATOM 6293 N N . THR B 1 26 ? 8.648 69.125 30.766 1 95.06 26 THR B N 1
ATOM 6294 C CA . THR B 1 26 ? 8.938 69 29.328 1 95.06 26 THR B CA 1
ATOM 6295 C C . THR B 1 26 ? 10.07 68 29.094 1 95.06 26 THR B C 1
ATOM 6297 O O . THR B 1 26 ? 11.141 68.125 29.703 1 95.06 26 THR B O 1
ATOM 6300 N N . LEU B 1 27 ? 9.781 67.062 28.344 1 95.19 27 LEU B N 1
ATOM 6301 C CA . LEU B 1 27 ? 10.789 66.062 27.938 1 95.19 27 LEU B CA 1
ATOM 6302 C C . LEU B 1 27 ? 11.18 66.25 26.469 1 95.19 27 LEU B C 1
ATOM 6304 O O . LEU B 1 27 ? 10.312 66.438 25.609 1 95.19 27 LEU B O 1
ATOM 6308 N N . ALA B 1 28 ? 12.484 66.312 26.156 1 92.12 28 ALA B N 1
ATOM 6309 C CA . ALA B 1 28 ? 12.969 66.438 24.781 1 92.12 28 ALA B CA 1
ATOM 6310 C C . ALA B 1 28 ? 13.734 65.188 24.328 1 92.12 28 ALA B C 1
ATOM 6312 O O . ALA B 1 28 ? 14.664 64.75 25.016 1 92.12 28 ALA B O 1
ATOM 6313 N N . PHE B 1 29 ? 13.305 64.688 23.266 1 91.19 29 PHE B N 1
ATOM 6314 C CA . PHE B 1 29 ? 13.938 63.5 22.703 1 91.19 29 PHE B CA 1
ATOM 6315 C C . PHE B 1 29 ? 14.75 63.844 21.453 1 91.19 29 PHE B C 1
ATOM 6317 O O . PHE B 1 29 ? 14.289 64.625 20.625 1 91.19 29 PHE B O 1
ATOM 6324 N N . PRO B 1 30 ? 15.859 63.312 21.312 1 83.5 30 PRO B N 1
ATOM 6325 C CA . PRO B 1 30 ? 16.688 63.656 20.156 1 83.5 30 PRO B CA 1
ATOM 6326 C C . PRO B 1 30 ? 16.141 63.062 18.844 1 83.5 30 PRO B C 1
ATOM 6328 O O . PRO B 1 30 ? 15.594 61.969 18.828 1 83.5 30 PRO B O 1
ATOM 6331 N N . LEU B 1 31 ? 15.844 63.625 17.812 1 73 31 LEU B N 1
ATOM 6332 C CA . LEU B 1 31 ? 15.406 63.125 16.531 1 73 31 LEU B CA 1
ATOM 6333 C C . LEU B 1 31 ? 16.531 62.375 15.82 1 73 31 LEU B C 1
ATOM 6335 O O . LEU B 1 31 ? 16.328 61.281 15.305 1 73 31 LEU B O 1
ATOM 6339 N N . LYS B 1 32 ? 17.406 62.906 15.102 1 62.88 32 LYS B N 1
ATOM 6340 C CA . LYS B 1 32 ? 18.516 62.281 14.383 1 62.88 32 LYS B CA 1
ATOM 6341 C C . LYS B 1 32 ? 19.719 62.125 15.281 1 62.88 32 LYS B C 1
ATOM 6343 O O . LYS B 1 32 ? 19.688 62.5 16.453 1 62.88 32 LYS B O 1
ATOM 6348 N N . GLU B 1 33 ? 20.703 61.188 14.719 1 51.31 33 GLU B N 1
ATOM 6349 C CA . GLU B 1 33 ? 21.969 61.031 15.445 1 51.31 33 GLU B CA 1
ATOM 6350 C C . GLU B 1 33 ? 22.344 62.312 16.172 1 51.31 33 GLU B C 1
ATOM 6352 O O . GLU B 1 33 ? 22.484 63.375 15.555 1 51.31 33 GLU B O 1
ATOM 6357 N N . ARG B 1 34 ? 21.703 62.594 17.062 1 46.12 34 ARG B N 1
ATOM 6358 C CA . ARG B 1 34 ? 22.344 63.719 17.734 1 46.12 34 ARG B CA 1
ATOM 6359 C C . ARG B 1 34 ? 23.828 63.812 17.375 1 46.12 34 ARG B C 1
ATOM 6361 O O . ARG B 1 34 ? 24.484 62.781 17.188 1 46.12 34 ARG B O 1
ATOM 6368 N N . LEU B 1 35 ? 24.125 64.75 16.625 1 39.44 35 LEU B N 1
ATOM 6369 C CA . LEU B 1 35 ? 25.516 65.125 16.406 1 39.44 35 LEU B CA 1
ATOM 6370 C C . LEU B 1 35 ? 26.391 64.625 17.578 1 39.44 35 LEU B C 1
ATOM 6372 O O . LEU B 1 35 ? 26.156 65 18.719 1 39.44 35 LEU B O 1
ATOM 6376 N N . SER B 1 36 ? 26.672 63.375 17.578 1 39.28 36 SER B N 1
ATOM 6377 C CA . SER B 1 36 ? 27.844 63.062 18.391 1 39.28 36 SER B CA 1
ATOM 6378 C C . SER B 1 36 ? 28.797 64.25 18.469 1 39.28 36 SER B C 1
ATOM 6380 O O . SER B 1 36 ? 29.875 64.25 17.844 1 39.28 36 SER B O 1
ATOM 6382 N N . ARG B 1 37 ? 28.578 65.188 18.016 1 40.62 37 ARG B N 1
ATOM 6383 C CA . ARG B 1 37 ? 29.797 65.938 18.359 1 40.62 37 ARG B CA 1
ATOM 6384 C C . ARG B 1 37 ? 30.297 65.5 19.734 1 40.62 37 ARG B C 1
ATOM 6386 O O . ARG B 1 37 ? 29.562 64.938 20.531 1 40.62 37 ARG B O 1
ATOM 6393 N N . GLY B 1 38 ? 31.484 66.062 20.25 1 40.12 38 GLY B N 1
ATOM 6394 C CA . GLY B 1 38 ? 32.25 65.688 21.438 1 40.12 38 GLY B CA 1
ATOM 6395 C C . GLY B 1 38 ? 31.406 65.188 22.562 1 40.12 38 GLY B C 1
ATOM 6396 O O . GLY B 1 38 ? 30.188 65.375 22.609 1 40.12 38 GLY B O 1
ATOM 6397 N N . LYS B 1 39 ? 31.719 63.875 23.031 1 44.94 39 LYS B N 1
ATOM 6398 C CA . LYS B 1 39 ? 31.438 63.219 24.297 1 44.94 39 LYS B CA 1
ATOM 6399 C C . LYS B 1 39 ? 30.938 64.188 25.344 1 44.94 39 LYS B C 1
ATOM 6401 O O . LYS B 1 39 ? 30.984 63.906 26.547 1 44.94 39 LYS B O 1
ATOM 6406 N N . GLN B 1 40 ? 30.922 65.312 25.031 1 48.22 40 GLN B N 1
ATOM 6407 C CA . GLN B 1 40 ? 30.75 66.125 26.203 1 48.22 40 GLN B CA 1
ATOM 6408 C C . GLN B 1 40 ? 29.375 65.938 26.828 1 48.22 40 GLN B C 1
ATOM 6410 O O . GLN B 1 40 ? 28.359 66 26.141 1 48.22 40 GLN B O 1
ATOM 6415 N N . LEU B 1 41 ? 29.328 65.125 27.938 1 62 41 LEU B N 1
ATOM 6416 C CA . LEU B 1 41 ? 28.266 64.938 28.906 1 62 41 LEU B CA 1
ATOM 6417 C C . LEU B 1 41 ? 27.375 66.125 29.016 1 62 41 LEU B C 1
ATOM 6419 O O . LEU B 1 41 ? 27.812 67.188 29.5 1 62 41 LEU B O 1
ATOM 6423 N N . SER B 1 42 ? 26.438 66.25 28.031 1 72.81 42 SER B N 1
ATOM 6424 C CA . SER B 1 42 ? 25.547 67.375 28.109 1 72.81 42 SER B CA 1
ATOM 6425 C C . SER B 1 42 ? 24.578 67.25 29.281 1 72.81 42 SER B C 1
ATOM 6427 O O . SER B 1 42 ? 24.266 66.188 29.719 1 72.81 42 SER B O 1
ATOM 6429 N N . PRO B 1 43 ? 24.328 68.438 29.781 1 82.75 43 PRO B N 1
ATOM 6430 C CA . PRO B 1 43 ? 23.375 68.375 30.891 1 82.75 43 PRO B CA 1
ATOM 6431 C C . PRO B 1 43 ? 22.031 67.75 30.516 1 82.75 43 PRO B C 1
ATOM 6433 O O . PRO B 1 43 ? 21.562 67.938 29.375 1 82.75 43 PRO B O 1
ATOM 6436 N N . GLY B 1 44 ? 21.5 67 31.453 1 89.25 44 GLY B N 1
ATOM 6437 C CA . GLY B 1 44 ? 20.25 66.25 31.219 1 89.25 44 GLY B CA 1
ATOM 6438 C C . GLY B 1 44 ? 19.078 66.938 31.938 1 89.25 44 GLY B C 1
ATOM 6439 O O . GLY B 1 44 ? 17.922 66.562 31.656 1 89.25 44 GLY B O 1
ATOM 6440 N N . VAL B 1 45 ? 19.359 67.875 32.812 1 93.62 45 VAL B N 1
ATOM 6441 C CA . VAL B 1 45 ? 18.312 68.5 33.594 1 93.62 45 VAL B CA 1
ATOM 6442 C C . VAL B 1 45 ? 18.344 70 33.375 1 93.62 45 VAL B C 1
ATOM 6444 O O . VAL B 1 45 ? 19.406 70.625 33.5 1 93.62 45 VAL B O 1
ATOM 6447 N N . TYR B 1 46 ? 17.234 70.562 33.094 1 93.12 46 TYR B N 1
ATOM 6448 C CA . TYR B 1 46 ? 17.109 72 32.812 1 93.12 46 TYR B CA 1
ATOM 6449 C C . TYR B 1 46 ? 16.094 72.688 33.75 1 93.12 46 TYR B C 1
ATOM 6451 O O . TYR B 1 46 ? 15.055 72.062 34.031 1 93.12 46 TYR B O 1
ATOM 6459 N N . ALA B 1 47 ? 16.391 73.75 34.188 1 93.12 47 ALA B N 1
ATOM 6460 C CA . ALA B 1 47 ? 15.461 74.688 34.844 1 93.12 47 ALA B CA 1
ATOM 6461 C C . ALA B 1 47 ? 15.484 76.062 34.156 1 93.12 47 ALA B C 1
ATOM 6463 O O . ALA B 1 47 ? 16.094 77 34.656 1 93.12 47 ALA B O 1
ATOM 6464 N N . PHE B 1 48 ? 14.781 76.062 33 1 86.69 48 PHE B N 1
ATOM 6465 C CA . PHE B 1 48 ? 14.828 77.25 32.094 1 86.69 48 PHE B CA 1
ATOM 6466 C C . PHE B 1 48 ? 16.203 77.375 31.453 1 86.69 48 PHE B C 1
ATOM 6468 O O . PHE B 1 48 ? 16.312 77.562 30.234 1 86.69 48 PHE B O 1
ATOM 6475 N N . LEU B 1 49 ? 17.203 77.188 32.219 1 88.12 49 LEU B N 1
ATOM 6476 C CA . LEU B 1 49 ? 18.578 77.125 31.766 1 88.12 49 LEU B CA 1
ATOM 6477 C C . LEU B 1 49 ? 19.188 75.75 32.156 1 88.12 49 LEU B C 1
ATOM 6479 O O . LEU B 1 49 ? 18.734 75.125 33.094 1 88.12 49 LEU B O 1
ATOM 6483 N N . PRO B 1 50 ? 20.188 75.438 31.422 1 90.44 50 PRO B N 1
ATOM 6484 C CA . PRO B 1 50 ? 20.812 74.125 31.719 1 90.44 50 PRO B CA 1
ATOM 6485 C C . PRO B 1 50 ? 21.531 74.125 33.062 1 90.44 50 PRO B C 1
ATOM 6487 O O . PRO B 1 50 ? 22.172 75.125 33.438 1 90.44 50 PRO B O 1
ATOM 6490 N N . THR B 1 51 ? 21.344 73 33.719 1 92.94 51 THR B N 1
ATOM 6491 C CA . THR B 1 51 ? 22.203 72.75 34.875 1 92.94 51 THR B CA 1
ATOM 6492 C C . THR B 1 51 ? 23.484 72 34.469 1 92.94 51 THR B C 1
ATOM 6494 O O . THR B 1 51 ? 23.766 71.875 33.281 1 92.94 51 THR B O 1
ATOM 6497 N N . GLU B 1 52 ? 24.328 71.625 35.406 1 89.94 52 GLU B N 1
ATOM 6498 C CA . GLU B 1 52 ? 25.547 70.875 35.094 1 89.94 52 GLU B CA 1
ATOM 6499 C C . GLU B 1 52 ? 25.359 69.375 35.312 1 89.94 52 GLU B C 1
ATOM 6501 O O . GLU B 1 52 ? 26.312 68.625 35.25 1 89.94 52 GLU B O 1
ATOM 6506 N N . MET B 1 53 ? 24.109 69.062 35.531 1 92.06 53 MET B N 1
ATOM 6507 C CA . MET B 1 53 ? 23.812 67.688 35.875 1 92.06 53 MET B CA 1
ATOM 6508 C C . MET B 1 53 ? 23.797 66.812 34.625 1 92.06 53 MET B C 1
ATOM 6510 O O . MET B 1 53 ? 22.906 66.938 33.781 1 92.06 53 MET B O 1
ATOM 6514 N N . VAL B 1 54 ? 24.719 65.875 34.625 1 90.56 54 VAL B N 1
ATOM 6515 C CA . VAL B 1 54 ? 24.781 64.875 33.531 1 90.56 54 VAL B CA 1
ATOM 6516 C C . VAL B 1 54 ? 24.125 63.594 33.969 1 90.56 54 VAL B C 1
ATOM 6518 O O . VAL B 1 54 ? 24.656 62.844 34.781 1 90.56 54 VAL B O 1
ATOM 6521 N N . THR B 1 55 ? 23 63.219 33.344 1 90.12 55 THR B N 1
ATOM 6522 C CA . THR B 1 55 ? 22.203 62.094 33.844 1 90.12 55 THR B CA 1
ATOM 6523 C C . THR B 1 55 ? 22.516 60.844 33.031 1 90.12 55 THR B C 1
ATOM 6525 O O . THR B 1 55 ? 22.375 59.719 33.562 1 90.12 55 THR B O 1
ATOM 6528 N N . ASN B 1 56 ? 22.891 60.781 31.875 1 88.94 56 ASN B N 1
ATOM 6529 C CA . ASN B 1 56 ? 23.062 59.656 30.938 1 88.94 56 ASN B CA 1
ATOM 6530 C C . ASN B 1 56 ? 21.719 59.188 30.375 1 88.94 56 ASN B C 1
ATOM 6532 O O . ASN B 1 56 ? 21.656 58.125 29.734 1 88.94 56 ASN B O 1
ATOM 6536 N N . PHE B 1 57 ? 20.562 59.844 30.672 1 92.69 57 PHE B N 1
ATOM 6537 C CA . PHE B 1 57 ? 19.281 59.562 30.047 1 92.69 57 PHE B CA 1
ATOM 6538 C C . PHE B 1 57 ? 19.281 60 28.578 1 92.69 57 PHE B C 1
ATOM 6540 O O . PHE B 1 57 ? 19.875 61.031 28.25 1 92.69 57 PHE B O 1
ATOM 6547 N N . PRO B 1 58 ? 18.672 59.188 27.703 1 92.19 58 PRO B N 1
ATOM 6548 C CA . PRO B 1 58 ? 18.641 59.594 26.281 1 92.19 58 PRO B CA 1
ATOM 6549 C C . PRO B 1 58 ? 17.609 60.688 26 1 92.19 58 PRO B C 1
ATOM 6551 O O . PRO B 1 58 ? 17.016 60.688 24.922 1 92.19 58 PRO B O 1
ATOM 6554 N N . PHE B 1 59 ? 17.234 61.406 26.969 1 92.56 59 PHE B N 1
ATOM 6555 C CA . PHE B 1 59 ? 16.328 62.562 26.844 1 92.56 59 PHE B CA 1
ATOM 6556 C C . PHE B 1 59 ? 16.672 63.625 27.875 1 92.56 59 PHE B C 1
ATOM 6558 O O . PHE B 1 59 ? 17.406 63.375 28.828 1 92.56 59 PHE B O 1
ATOM 6565 N N . ILE B 1 60 ? 16.078 64.812 27.609 1 93.62 60 ILE B N 1
ATOM 6566 C CA . ILE B 1 60 ? 16.312 65.938 28.5 1 93.62 60 ILE B CA 1
ATOM 6567 C C . ILE B 1 60 ? 15.047 66.25 29.312 1 93.62 60 ILE B C 1
ATOM 6569 O O . ILE B 1 60 ? 13.93 66.125 28.797 1 93.62 60 ILE B O 1
ATOM 6573 N N . ILE B 1 61 ? 15.289 66.625 30.547 1 95.38 61 ILE B N 1
ATOM 6574 C CA . ILE B 1 61 ? 14.18 66.938 31.438 1 95.38 61 ILE B CA 1
ATOM 6575 C C . ILE B 1 61 ? 14.195 68.438 31.734 1 95.38 61 ILE B C 1
ATOM 6577 O O . ILE B 1 61 ? 15.195 69 32.219 1 95.38 61 ILE B O 1
ATOM 6581 N N . GLN B 1 62 ? 13.102 69.125 31.422 1 94.75 62 GLN B N 1
ATOM 6582 C CA . GLN B 1 62 ? 12.93 70.5 31.766 1 94.75 62 GLN B CA 1
ATOM 6583 C C . GLN B 1 62 ? 11.727 70.688 32.688 1 94.75 62 GLN B C 1
ATOM 6585 O O . GLN B 1 62 ? 10.641 70.188 32.406 1 94.75 62 GLN B O 1
ATOM 6590 N N . ALA B 1 63 ? 11.953 71.312 33.75 1 95.56 63 ALA B N 1
ATOM 6591 C CA . ALA B 1 63 ? 10.898 71.688 34.688 1 95.56 63 ALA B CA 1
ATOM 6592 C C . ALA B 1 63 ? 11.344 72.875 35.562 1 95.56 63 ALA B C 1
ATOM 6594 O O . ALA B 1 63 ? 12.516 73.25 35.531 1 95.56 63 ALA B O 1
ATOM 6595 N N . ASP B 1 64 ? 10.422 73.375 36.281 1 93.62 64 ASP B N 1
ATOM 6596 C CA . ASP B 1 64 ? 10.734 74.438 37.219 1 93.62 64 ASP B CA 1
ATOM 6597 C C . ASP B 1 64 ? 11.344 73.938 38.5 1 93.62 64 ASP B C 1
ATOM 6599 O O . ASP B 1 64 ? 10.75 74 39.562 1 93.62 64 ASP B O 1
ATOM 6603 N N . PHE B 1 65 ? 12.625 73.5 38.469 1 95.06 65 PHE B N 1
ATOM 6604 C CA . PHE B 1 65 ? 13.328 72.875 39.594 1 95.06 65 PHE B CA 1
ATOM 6605 C C . PHE B 1 65 ? 13.867 74 40.5 1 95.06 65 PHE B C 1
ATOM 6607 O O . PHE B 1 65 ? 14.258 75.062 40.031 1 95.06 65 PHE B O 1
ATOM 6614 N N . LEU B 1 66 ? 13.883 73.688 41.75 1 94.62 66 LEU B N 1
ATOM 6615 C CA . LEU B 1 66 ? 14.625 74.562 42.688 1 94.62 66 LEU B CA 1
ATOM 6616 C C . LEU B 1 66 ? 16.109 74.25 42.656 1 94.62 66 LEU B C 1
ATOM 6618 O O . LEU B 1 66 ? 16.516 73.062 42.781 1 94.62 66 LEU B O 1
ATOM 6622 N N . LEU B 1 67 ? 16.875 75.25 42.5 1 93.88 67 LEU B N 1
ATOM 6623 C CA . LEU B 1 67 ? 18.297 75.062 42.281 1 93.88 67 LEU B CA 1
ATOM 6624 C C . LEU B 1 67 ? 19.078 75.438 43.562 1 93.88 67 LEU B C 1
ATOM 6626 O O . LEU B 1 67 ? 18.578 76.188 44.406 1 93.88 67 LEU B O 1
ATOM 6630 N N . ALA B 1 68 ? 20.219 74.812 43.594 1 91 68 ALA B N 1
ATOM 6631 C CA . ALA B 1 68 ? 21.188 75.25 44.625 1 91 68 ALA B CA 1
ATOM 6632 C C . ALA B 1 68 ? 21.703 76.688 44.344 1 91 68 ALA B C 1
ATOM 6634 O O . ALA B 1 68 ? 21.469 77.25 43.25 1 91 68 ALA B O 1
ATOM 6635 N N . SER B 1 69 ? 22.359 77.25 45.281 1 87 69 SER B N 1
ATOM 6636 C CA . SER B 1 69 ? 22.859 78.625 45.156 1 87 69 SER B CA 1
ATOM 6637 C C . SER B 1 69 ? 23.812 78.75 43.969 1 87 69 SER B C 1
ATOM 6639 O O . SER B 1 69 ? 23.844 79.812 43.312 1 87 69 SER B O 1
ATOM 6641 N N . SER B 1 70 ? 24.578 77.688 43.75 1 87.44 70 SER B N 1
ATOM 6642 C CA . SER B 1 70 ? 25.5 77.688 42.625 1 87.44 70 SER B CA 1
ATOM 6643 C C . SER B 1 70 ? 24.75 77.5 41.312 1 87.44 70 SER B C 1
ATOM 6645 O O . SER B 1 70 ? 25.328 77.75 40.219 1 87.44 70 SER B O 1
ATOM 6647 N N . ARG B 1 71 ? 23.516 77.188 41.312 1 85.25 71 ARG B N 1
ATOM 6648 C CA . ARG B 1 71 ? 22.641 77 40.188 1 85.25 71 ARG B CA 1
ATOM 6649 C C . ARG B 1 71 ? 23.125 75.812 39.312 1 85.25 71 ARG B C 1
ATOM 6651 O O . ARG B 1 71 ? 22.672 75.688 38.188 1 85.25 71 ARG B O 1
ATOM 6658 N N . GLU B 1 72 ? 24.016 74.938 39.844 1 87.44 72 GLU B N 1
ATOM 6659 C CA . GLU B 1 72 ? 24.641 73.875 39.094 1 87.44 72 GLU B CA 1
ATOM 6660 C C . GLU B 1 72 ? 23.844 72.562 39.25 1 87.44 72 GLU B C 1
ATOM 6662 O O . GLU B 1 72 ? 23.922 71.688 38.375 1 87.44 72 GLU B O 1
ATOM 6667 N N . ALA B 1 73 ? 23.109 72.5 40.375 1 91.5 73 ALA B N 1
ATOM 6668 C CA . ALA B 1 73 ? 22.359 71.25 40.656 1 91.5 73 ALA B CA 1
ATOM 6669 C C . ALA B 1 73 ? 21 71.625 41.25 1 91.5 73 ALA B C 1
ATOM 6671 O O . ALA B 1 73 ? 20.812 72.688 41.812 1 91.5 73 ALA B O 1
ATOM 6672 N N . ILE B 1 74 ? 20.125 70.625 41.125 1 93.62 74 ILE B N 1
ATOM 6673 C CA . ILE B 1 74 ? 18.828 70.812 41.75 1 93.62 74 ILE B CA 1
ATOM 6674 C C . ILE B 1 74 ? 18.906 70.438 43.219 1 93.62 74 ILE B C 1
ATOM 6676 O O . ILE B 1 74 ? 19.781 69.625 43.594 1 93.62 74 ILE B O 1
ATOM 6680 N N . LEU B 1 75 ? 18.031 70.938 44 1 94 75 LEU B N 1
ATOM 6681 C CA . LEU B 1 75 ? 17.953 70.562 45.406 1 94 75 LEU B CA 1
ATOM 6682 C C . LEU B 1 75 ? 17.156 69.25 45.562 1 94 75 LEU B C 1
ATOM 6684 O O . LEU B 1 75 ? 15.922 69.312 45.656 1 94 75 LEU B O 1
ATOM 6688 N N . PHE B 1 76 ? 17.828 68.125 45.75 1 92.19 76 PHE B N 1
ATOM 6689 C CA . PHE B 1 76 ? 17.188 66.812 45.781 1 92.19 76 PHE B CA 1
ATOM 6690 C C . PHE B 1 76 ? 16.375 66.625 47.031 1 92.19 76 PHE B C 1
ATOM 6692 O O . PHE B 1 76 ? 15.453 65.812 47.094 1 92.19 76 PHE B O 1
ATOM 6699 N N . ASP B 1 77 ? 16.719 67.438 48.031 1 91.25 77 ASP B N 1
ATOM 6700 C CA . ASP B 1 77 ? 16.047 67.25 49.312 1 91.25 77 ASP B CA 1
ATOM 6701 C C . ASP B 1 77 ? 14.789 68.125 49.375 1 91.25 77 ASP B C 1
ATOM 6703 O O . ASP B 1 77 ? 13.992 68 50.312 1 91.25 77 ASP B O 1
ATOM 6707 N N . SER B 1 78 ? 14.625 68.938 48.344 1 93.38 78 SER B N 1
ATOM 6708 C CA . SER B 1 78 ? 13.445 69.812 48.312 1 93.38 78 SER B CA 1
ATOM 6709 C C . SER B 1 78 ? 12.195 69 47.969 1 93.38 78 SER B C 1
ATOM 6711 O O . SER B 1 78 ? 12.188 68.25 47.031 1 93.38 78 SER B O 1
ATOM 6713 N N . PRO B 1 79 ? 11.164 69.125 48.781 1 94 79 PRO B N 1
ATOM 6714 C CA . PRO B 1 79 ? 9.906 68.438 48.469 1 94 79 PRO B CA 1
ATOM 6715 C C . PRO B 1 79 ? 9.352 68.812 47.094 1 94 79 PRO B C 1
ATOM 6717 O O . PRO B 1 79 ? 8.734 68 46.406 1 94 79 PRO B O 1
ATOM 6720 N N . TRP B 1 80 ? 9.633 70.062 46.719 1 94 80 TRP B N 1
ATOM 6721 C CA . TRP B 1 80 ? 9.211 70.562 45.406 1 94 80 TRP B CA 1
ATOM 6722 C C . TRP B 1 80 ? 9.828 69.688 44.281 1 94 80 TRP B C 1
ATOM 6724 O O . TRP B 1 80 ? 9.117 69.188 43.406 1 94 80 TRP B O 1
ATOM 6734 N N . ASN B 1 81 ? 11.172 69.562 44.375 1 95.31 81 ASN B N 1
ATOM 6735 C CA . ASN B 1 81 ? 11.891 68.812 43.344 1 95.31 81 ASN B CA 1
ATOM 6736 C C . ASN B 1 81 ? 11.547 67.312 43.406 1 95.31 81 ASN B C 1
ATOM 6738 O O . ASN B 1 81 ? 11.523 66.688 42.344 1 95.31 81 ASN B O 1
ATOM 6742 N N . LYS B 1 82 ? 11.25 66.812 44.562 1 95.06 82 LYS B N 1
ATOM 6743 C CA . LYS B 1 82 ? 10.852 65.375 44.688 1 95.06 82 LYS B CA 1
ATOM 6744 C C . LYS B 1 82 ? 9.531 65.125 43.969 1 95.06 82 LYS B C 1
ATOM 6746 O O . LYS B 1 82 ? 9.367 64.062 43.312 1 95.06 82 LYS B O 1
ATOM 6751 N N . GLY B 1 83 ? 8.609 66 44.156 1 93.12 83 GLY B N 1
ATOM 6752 C CA . GLY B 1 83 ? 7.344 65.938 43.438 1 93.12 83 GLY B CA 1
ATOM 6753 C C . GLY B 1 83 ? 7.5 65.875 41.938 1 93.12 83 GLY B C 1
ATOM 6754 O O . GLY B 1 83 ? 6.844 65.125 41.25 1 93.12 83 GLY B O 1
ATOM 6755 N N . ILE B 1 84 ? 8.336 66.75 41.375 1 94.75 84 ILE B N 1
ATOM 6756 C CA . ILE B 1 84 ? 8.594 66.812 39.938 1 94.75 84 ILE B CA 1
ATOM 6757 C C . ILE B 1 84 ? 9.203 65.5 39.469 1 94.75 84 ILE B C 1
ATOM 6759 O O . ILE B 1 84 ? 8.758 64.938 38.469 1 94.75 84 ILE B O 1
ATOM 6763 N N . LEU B 1 85 ? 10.242 65.062 40.219 1 95.88 85 LEU B N 1
ATOM 6764 C CA . LEU B 1 85 ? 10.953 63.844 39.844 1 95.88 85 LEU B CA 1
ATOM 6765 C C . LEU B 1 85 ? 10.016 62.625 39.844 1 95.88 85 LEU B C 1
ATOM 6767 O O . LEU B 1 85 ? 10.148 61.75 39 1 95.88 85 LEU B O 1
ATOM 6771 N N . GLU B 1 86 ? 9.047 62.594 40.688 1 94.94 86 GLU B N 1
ATOM 6772 C CA . GLU B 1 86 ? 8.102 61.5 40.781 1 94.94 86 GLU B CA 1
ATOM 6773 C C . GLU B 1 86 ? 7.141 61.469 39.594 1 94.94 86 GLU B C 1
ATOM 6775 O O . GLU B 1 86 ? 6.559 60.438 39.281 1 94.94 86 GLU B O 1
ATOM 6780 N N . CYS B 1 87 ? 6.953 62.531 38.906 1 94.44 87 CYS B N 1
ATOM 6781 C CA . CYS B 1 87 ? 6.008 62.656 37.812 1 94.44 87 CYS B CA 1
ATOM 6782 C C . CYS B 1 87 ? 6.684 62.344 36.469 1 94.44 87 CYS B C 1
ATOM 6784 O O . CYS B 1 87 ? 6.008 62.094 35.5 1 94.44 87 CYS B O 1
ATOM 6786 N N . ILE B 1 88 ? 8 62.344 36.469 1 95.56 88 ILE B N 1
ATOM 6787 C CA . ILE B 1 88 ? 8.75 62.219 35.219 1 95.56 88 ILE B CA 1
ATOM 6788 C C . ILE B 1 88 ? 8.453 60.875 34.562 1 95.56 88 ILE B C 1
ATOM 6790 O O . ILE B 1 88 ? 8.242 60.812 33.344 1 95.56 88 ILE B O 1
ATOM 6794 N N . PRO B 1 89 ? 8.375 59.75 35.312 1 96.62 89 PRO B N 1
ATOM 6795 C CA . PRO B 1 89 ? 8.07 58.469 34.688 1 96.62 89 PRO B CA 1
ATOM 6796 C C . PRO B 1 89 ? 6.738 58.469 33.938 1 96.62 89 PRO B C 1
ATOM 6798 O O . PRO B 1 89 ? 6.641 57.938 32.812 1 96.62 89 PRO B O 1
ATOM 6801 N N . SER B 1 90 ? 5.746 59.062 34.5 1 95.06 90 SER B N 1
ATOM 6802 C CA . SER B 1 90 ? 4.438 59.156 33.844 1 95.06 90 SER B CA 1
ATOM 6803 C C . SER B 1 90 ? 4.488 60 32.594 1 95.06 90 SER B C 1
ATOM 6805 O O . SER B 1 90 ? 3.889 59.688 31.578 1 95.06 90 SER B O 1
ATOM 6807 N N . ALA B 1 91 ? 5.168 61.094 32.688 1 94.56 91 ALA B N 1
ATOM 6808 C CA . ALA B 1 91 ? 5.336 61.969 31.531 1 94.56 91 ALA B CA 1
ATOM 6809 C C . ALA B 1 91 ? 6.062 61.219 30.406 1 94.56 91 ALA B C 1
ATOM 6811 O O . ALA B 1 91 ? 5.684 61.344 29.234 1 94.56 91 ALA B O 1
ATOM 6812 N N . PHE B 1 92 ? 7.094 60.562 30.812 1 96.06 92 PHE B N 1
ATOM 6813 C CA . PHE B 1 92 ? 7.863 59.812 29.828 1 96.06 92 PHE B CA 1
ATOM 6814 C C . PHE B 1 92 ? 6.988 58.781 29.141 1 96.06 92 PHE B C 1
ATOM 6816 O O . PHE B 1 92 ? 7.023 58.625 27.922 1 96.06 92 PHE B O 1
ATOM 6823 N N . MET B 1 93 ? 6.254 58 29.891 1 95.25 93 MET B N 1
ATOM 6824 C CA . MET B 1 93 ? 5.441 56.906 29.344 1 95.25 93 MET B CA 1
ATOM 6825 C C . MET B 1 93 ? 4.418 57.469 28.359 1 95.25 93 MET B C 1
ATOM 6827 O O . MET B 1 93 ? 4.203 56.875 27.297 1 95.25 93 MET B O 1
ATOM 6831 N N . ASN B 1 94 ? 3.768 58.5 28.766 1 90.44 94 ASN B N 1
ATOM 6832 C CA . ASN B 1 94 ? 2.781 59.094 27.875 1 90.44 94 ASN B CA 1
ATOM 6833 C C . ASN B 1 94 ? 3.42 59.562 26.562 1 90.44 94 ASN B C 1
ATOM 6835 O O . ASN B 1 94 ? 2.855 59.375 25.484 1 90.44 94 ASN B O 1
ATOM 6839 N N . ALA B 1 95 ? 4.59 60.156 26.641 1 91.56 95 ALA B N 1
ATOM 6840 C CA . ALA B 1 95 ? 5.332 60.594 25.453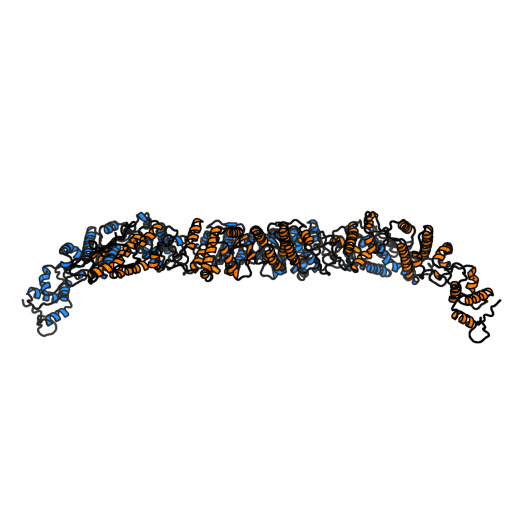 1 91.56 95 ALA B CA 1
ATOM 6841 C C . ALA B 1 95 ? 5.738 59.375 24.609 1 91.56 95 ALA B C 1
ATOM 6843 O O . ALA B 1 95 ? 5.617 59.406 23.391 1 91.56 95 ALA B O 1
ATOM 6844 N N . PHE B 1 96 ? 6.227 58.406 25.344 1 93.5 96 PHE B N 1
ATOM 6845 C CA . PHE B 1 96 ? 6.73 57.219 24.703 1 93.5 96 PHE B CA 1
ATOM 6846 C C . PHE B 1 96 ? 5.617 56.5 23.953 1 93.5 96 PHE B C 1
ATOM 6848 O O . PHE B 1 96 ? 5.805 56.031 22.812 1 93.5 96 PHE B O 1
ATOM 6855 N N . VAL B 1 97 ? 4.449 56.281 24.531 1 90.5 97 VAL B N 1
ATOM 6856 C CA . VAL B 1 97 ? 3.297 55.625 23.891 1 90.5 97 VAL B CA 1
ATOM 6857 C C . VAL B 1 97 ? 2.898 56.406 22.641 1 90.5 97 VAL B C 1
ATOM 6859 O O . VAL B 1 97 ? 2.609 55.812 21.594 1 90.5 97 VAL B O 1
ATOM 6862 N N . ALA B 1 98 ? 2.871 57.719 22.766 1 85.94 98 ALA B N 1
ATOM 6863 C CA . ALA B 1 98 ? 2.514 58.562 21.625 1 85.94 98 ALA B CA 1
ATOM 6864 C C . ALA B 1 98 ? 3.512 58.375 20.484 1 85.94 98 ALA B C 1
ATOM 6866 O O . ALA B 1 98 ? 3.129 58.344 19.312 1 85.94 98 ALA B O 1
ATOM 6867 N N . LEU B 1 99 ? 4.762 58.281 20.797 1 87.19 99 LEU B N 1
ATOM 6868 C CA . LEU B 1 99 ? 5.82 58.125 19.797 1 87.19 99 LEU B CA 1
ATOM 6869 C C . LEU B 1 99 ? 5.742 56.781 19.125 1 87.19 99 LEU B C 1
ATOM 6871 O O . LEU B 1 99 ? 5.945 56.688 17.906 1 87.19 99 LEU B O 1
ATOM 6875 N N . VAL B 1 100 ? 5.418 55.75 19.875 1 89.69 100 VAL B N 1
ATOM 6876 C CA . VAL B 1 100 ? 5.48 54.406 19.391 1 89.69 100 VAL B CA 1
ATOM 6877 C C . VAL B 1 100 ? 4.184 54.031 18.672 1 89.69 100 VAL B C 1
ATOM 6879 O O . VAL B 1 100 ? 4.203 53.406 17.609 1 89.69 100 VAL B O 1
ATOM 6882 N N . LYS B 1 101 ? 3.033 54.344 19.188 1 85.19 101 LYS B N 1
ATOM 6883 C CA . LYS B 1 101 ? 1.754 53.844 18.688 1 85.19 101 LYS B CA 1
ATOM 6884 C C . LYS B 1 101 ? 1.098 54.875 17.766 1 85.19 101 LYS B C 1
ATOM 6886 O O . LYS B 1 101 ? 0.201 54.531 17 1 85.19 101 LYS B O 1
ATOM 6891 N N . SER B 1 102 ? 1.295 56.125 17.875 1 73.56 102 SER B N 1
ATOM 6892 C CA . SER B 1 102 ? 0.566 57.125 17.125 1 73.56 102 SER B CA 1
ATOM 6893 C C . SER B 1 102 ? 0.996 57.156 15.656 1 73.56 102 SER B C 1
ATOM 6895 O O . SER B 1 102 ? 0.282 57.656 14.797 1 73.56 102 SER B O 1
ATOM 6897 N N . ARG B 1 103 ? 2.088 56.625 15.312 1 67.56 103 ARG B N 1
ATOM 6898 C CA . ARG B 1 103 ? 2.488 56.656 13.914 1 67.56 103 ARG B CA 1
ATOM 6899 C C . ARG B 1 103 ? 1.981 55.438 13.172 1 67.56 103 ARG B C 1
ATOM 6901 O O . ARG B 1 103 ? 2.771 54.594 12.766 1 67.56 103 ARG B O 1
ATOM 6908 N N . THR B 1 104 ? 0.712 55.375 13.125 1 62.22 104 THR B N 1
ATOM 6909 C CA . THR B 1 104 ? 0.089 54.219 12.516 1 62.22 104 THR B CA 1
ATOM 6910 C C . THR B 1 104 ? 0.528 54.062 11.062 1 62.22 104 THR B C 1
ATOM 6912 O O . THR B 1 104 ? 0.613 52.938 10.555 1 62.22 104 THR B O 1
ATOM 6915 N N . ASP B 1 105 ? 0.834 55.156 10.609 1 67.44 105 ASP B N 1
ATOM 6916 C CA . ASP B 1 105 ? 1.185 55.094 9.188 1 67.44 105 ASP B CA 1
ATOM 6917 C C . ASP B 1 105 ? 2.672 54.812 9 1 67.44 105 ASP B C 1
ATOM 6919 O O . ASP B 1 105 ? 3.113 54.5 7.891 1 67.44 105 ASP B O 1
ATOM 6923 N N . ALA B 1 106 ? 3.348 54.812 10.047 1 75.06 106 ALA B N 1
ATOM 6924 C CA . ALA B 1 106 ? 4.777 54.562 9.914 1 75.06 106 ALA B CA 1
ATOM 6925 C C . ALA B 1 106 ? 5.039 53.062 9.711 1 75.06 106 ALA B C 1
ATOM 6927 O O . ALA B 1 106 ? 4.363 52.219 10.312 1 75.06 106 ALA B O 1
ATOM 6928 N N . PRO B 1 107 ? 5.926 52.906 8.797 1 79.94 107 PRO B N 1
ATOM 6929 C CA . PRO B 1 107 ? 6.277 51.5 8.578 1 79.94 107 PRO B CA 1
ATOM 6930 C C . PRO B 1 107 ? 6.758 50.781 9.844 1 79.94 107 PRO B C 1
ATOM 6932 O O . PRO B 1 107 ? 7.371 51.438 10.711 1 79.94 107 PRO B O 1
ATOM 6935 N N . ALA B 1 108 ? 6.473 49.594 10.031 1 78.5 108 ALA B N 1
ATOM 6936 C CA . ALA B 1 108 ? 6.824 48.781 11.188 1 78.5 108 ALA B CA 1
ATOM 6937 C C . ALA B 1 108 ? 8.32 48.844 11.461 1 78.5 108 ALA B C 1
ATOM 6939 O O . ALA B 1 108 ? 8.75 48.75 12.617 1 78.5 108 ALA B O 1
ATOM 6940 N N . MET B 1 109 ? 9.141 49.094 10.422 1 79.81 109 MET B N 1
ATOM 6941 C CA . MET B 1 109 ? 10.594 49.031 10.539 1 79.81 109 MET B CA 1
ATOM 6942 C C . MET B 1 109 ? 11.117 50.25 11.312 1 79.81 109 MET B C 1
ATOM 6944 O O . MET B 1 109 ? 12.242 50.219 11.812 1 79.81 109 MET B O 1
ATOM 6948 N N . THR B 1 110 ? 10.297 51.219 11.523 1 84.44 110 THR B N 1
ATOM 6949 C CA . THR B 1 110 ? 10.758 52.438 12.172 1 84.44 110 THR B CA 1
ATOM 6950 C C . THR B 1 110 ? 10.461 52.406 13.664 1 84.44 110 THR B C 1
ATOM 6952 O O . THR B 1 110 ? 11.023 53.188 14.43 1 84.44 110 THR B O 1
ATOM 6955 N N . ILE B 1 111 ? 9.688 51.5 14.062 1 88.19 111 ILE B N 1
ATOM 6956 C CA . ILE B 1 111 ? 9.172 51.469 15.43 1 88.19 111 ILE B CA 1
ATOM 6957 C C . ILE B 1 111 ? 10.297 51.125 16.406 1 88.19 111 ILE B C 1
ATOM 6959 O O . ILE B 1 111 ? 10.438 51.781 17.453 1 88.19 111 ILE B O 1
ATOM 6963 N N . PRO B 1 112 ? 11.164 50.188 16.016 1 91.12 112 PRO B N 1
ATOM 6964 C CA . PRO B 1 112 ? 12.195 49.781 16.984 1 91.12 112 PRO B CA 1
ATOM 6965 C C . PRO B 1 112 ? 13.133 50.938 17.359 1 91.12 112 PRO B C 1
ATOM 6967 O O . PRO B 1 112 ? 13.625 51 18.484 1 91.12 112 PRO B O 1
ATOM 6970 N N . SER B 1 113 ? 13.391 51.875 16.5 1 90.12 113 SER B N 1
ATOM 6971 C CA . SER B 1 113 ? 14.312 52.969 16.75 1 90.12 113 SER B CA 1
ATOM 6972 C C . SER B 1 113 ? 13.828 53.844 17.906 1 90.12 113 SER B C 1
ATOM 6974 O O . SER B 1 113 ? 14.633 54.5 18.594 1 90.12 113 SER B O 1
ATOM 6976 N N . MET B 1 114 ? 12.547 53.938 18.188 1 91.44 114 MET B N 1
ATOM 6977 C CA . MET B 1 114 ? 11.977 54.719 19.266 1 91.44 114 MET B CA 1
ATOM 6978 C C . MET B 1 114 ? 12.406 54.156 20.625 1 91.44 114 MET B C 1
ATOM 6980 O O . MET B 1 114 ? 12.406 54.875 21.625 1 91.44 114 MET B O 1
ATOM 6984 N N . PHE B 1 115 ? 12.703 52.969 20.641 1 94.88 115 PHE B N 1
ATOM 6985 C CA . PHE B 1 115 ? 13.008 52.312 21.906 1 94.88 115 PHE B CA 1
ATOM 6986 C C . PHE B 1 115 ? 14.406 52.688 22.391 1 94.88 115 PHE B C 1
ATOM 6988 O O . PHE B 1 115 ? 14.758 52.438 23.547 1 94.88 115 PHE B O 1
ATOM 6995 N N . HIS B 1 116 ? 15.156 53.406 21.578 1 91.81 116 HIS B N 1
ATOM 6996 C CA . HIS B 1 116 ? 16.438 53.938 22.016 1 91.81 116 HIS B CA 1
ATOM 6997 C C . HIS B 1 116 ? 16.266 55.062 23.031 1 91.81 116 HIS B C 1
ATOM 6999 O O . HIS B 1 116 ? 17.219 55.438 23.719 1 91.81 116 HIS B O 1
ATOM 7005 N N . TYR B 1 117 ? 15.086 55.531 23.156 1 93.19 117 TYR B N 1
ATOM 7006 C CA . TYR B 1 117 ? 14.812 56.625 24.094 1 93.19 117 TYR B CA 1
ATOM 7007 C C . TYR B 1 117 ? 14.672 56.094 25.516 1 93.19 117 TYR B C 1
ATOM 7009 O O . TYR B 1 117 ? 14.664 56.844 26.484 1 93.19 117 TYR B O 1
ATOM 7017 N N . LEU B 1 118 ? 14.633 54.812 25.641 1 95.56 118 LEU B N 1
ATOM 7018 C CA . LEU B 1 118 ? 14.547 54.219 26.969 1 95.56 118 LEU B CA 1
ATOM 7019 C C . LEU B 1 118 ? 15.867 54.375 27.719 1 95.56 118 LEU B C 1
ATOM 7021 O O . LEU B 1 118 ? 16.938 54.25 27.125 1 95.56 118 LEU B O 1
ATOM 7025 N N . PRO B 1 119 ? 15.797 54.719 29 1 95.56 119 PRO B N 1
ATOM 7026 C CA . PRO B 1 119 ? 17.016 54.812 29.797 1 95.56 119 PRO B CA 1
ATOM 7027 C C . PRO B 1 119 ? 17.562 53.438 30.219 1 95.56 119 PRO B C 1
ATOM 7029 O O . PRO B 1 119 ? 17.5 53.094 31.391 1 95.56 119 PRO B O 1
ATOM 7032 N N . VAL B 1 120 ? 18.203 52.781 29.328 1 95.5 120 VAL B N 1
ATOM 7033 C CA . VAL B 1 120 ? 18.703 51.438 29.516 1 95.5 120 VAL B CA 1
ATOM 7034 C C . VAL B 1 120 ? 19.891 51.438 30.469 1 95.5 120 VAL B C 1
ATOM 7036 O O . VAL B 1 120 ? 19.984 50.562 31.344 1 95.5 120 VAL B O 1
ATOM 7039 N N . SER B 1 121 ? 20.75 52.406 30.328 1 92.69 121 SER B N 1
ATOM 7040 C CA . SER B 1 121 ? 21.953 52.5 31.172 1 92.69 121 SER B CA 1
ATOM 7041 C C . SER B 1 121 ? 21.641 53.188 32.5 1 92.69 121 SER B C 1
ATOM 7043 O O . SER B 1 121 ? 20.812 54.094 32.562 1 92.69 121 SER B O 1
ATOM 7045 N N . PRO B 1 122 ? 22.297 52.812 33.5 1 92.5 122 PRO B N 1
ATOM 7046 C CA . PRO B 1 122 ? 22.094 53.469 34.781 1 92.5 122 PRO B CA 1
ATOM 7047 C C . PRO B 1 122 ? 22.438 54.969 34.75 1 92.5 122 PRO B C 1
ATOM 7049 O O . PRO B 1 122 ? 23.297 55.375 33.938 1 92.5 122 PRO B O 1
ATOM 7052 N N . SER B 1 123 ? 21.75 55.656 35.594 1 91.06 123 SER B N 1
ATOM 7053 C CA . SER B 1 123 ? 22.016 57.094 35.688 1 91.06 123 SER B CA 1
ATOM 7054 C C . SER B 1 123 ? 23.391 57.375 36.281 1 91.06 123 SER B C 1
ATOM 7056 O O . SER B 1 123 ? 23.844 56.656 37.156 1 91.06 123 SER B O 1
ATOM 7058 N N . LEU B 1 124 ? 24.062 58.438 35.812 1 91.5 124 LEU B N 1
ATOM 7059 C CA . LEU B 1 124 ? 25.328 58.875 36.375 1 91.5 124 LEU B CA 1
ATOM 7060 C C . LEU B 1 124 ? 25.125 59.594 37.688 1 91.5 124 LEU B C 1
ATOM 7062 O O . LEU B 1 124 ? 26.062 59.781 38.469 1 91.5 124 LEU B O 1
ATOM 7066 N N . ILE B 1 125 ? 23.844 60.031 37.844 1 93.31 125 ILE B N 1
ATOM 7067 C CA . ILE B 1 125 ? 23.438 60.625 39.094 1 93.31 125 ILE B CA 1
ATOM 7068 C C . ILE B 1 125 ? 22.562 59.656 39.906 1 93.31 125 ILE B C 1
ATOM 7070 O O . ILE B 1 125 ? 21.375 59.5 39.625 1 93.31 125 ILE B O 1
ATOM 7074 N N . PRO B 1 126 ? 23.094 59.062 40.938 1 93.12 126 PRO B N 1
ATOM 7075 C CA . PRO B 1 126 ? 22.391 58 41.656 1 93.12 126 PRO B CA 1
ATOM 7076 C C . PRO B 1 126 ? 21.016 58.469 42.156 1 93.12 126 PRO B C 1
ATOM 7078 O O . PRO B 1 126 ? 20.078 57.656 42.188 1 93.12 126 PRO B O 1
ATOM 7081 N N . LEU B 1 127 ? 20.875 59.719 42.438 1 92.75 127 LEU B N 1
ATOM 7082 C CA . LEU B 1 127 ? 19.625 60.219 42.969 1 92.75 127 LEU B CA 1
ATOM 7083 C C . LEU B 1 127 ? 18.531 60.25 41.938 1 92.75 127 LEU B C 1
ATOM 7085 O O . LEU B 1 127 ? 17.344 60.375 42.25 1 92.75 127 LEU B O 1
ATOM 7089 N N . LEU B 1 128 ? 18.859 60 40.688 1 95 128 LEU B N 1
ATOM 7090 C CA . LEU B 1 128 ? 17.891 59.969 39.594 1 95 128 LEU B CA 1
ATOM 7091 C C . LEU B 1 128 ? 17.516 58.531 39.219 1 95 128 LEU B C 1
ATOM 7093 O O . LEU B 1 128 ? 16.688 58.344 38.344 1 95 128 LEU B O 1
ATOM 7097 N N . GLU B 1 129 ? 18.109 57.562 39.812 1 95 129 GLU B N 1
ATOM 7098 C CA . GLU B 1 129 ? 17.844 56.188 39.531 1 95 129 GLU B CA 1
ATOM 7099 C C . GLU B 1 129 ? 16.359 55.844 39.75 1 95 129 GLU B C 1
ATOM 7101 O O . GLU B 1 129 ? 15.797 55 39 1 95 129 GLU B O 1
ATOM 7106 N N . PRO B 1 130 ? 15.75 56.406 40.656 1 95.38 130 PRO B N 1
ATOM 7107 C CA . PRO B 1 130 ? 14.312 56.156 40.844 1 95.38 130 PRO B CA 1
ATOM 7108 C C . PRO B 1 130 ? 13.492 56.562 39.625 1 95.38 130 PRO B C 1
ATOM 7110 O O . PRO B 1 130 ? 12.453 55.969 39.344 1 95.38 130 PRO B O 1
ATOM 7113 N N . VAL B 1 131 ? 13.984 57.531 38.938 1 96.25 131 VAL B N 1
ATOM 7114 C CA . VAL B 1 131 ? 13.32 57.969 37.688 1 96.25 131 VAL B CA 1
ATOM 7115 C C . VAL B 1 131 ? 13.445 56.875 36.656 1 96.25 131 VAL B C 1
ATOM 7117 O O . VAL B 1 131 ? 12.453 56.469 36.031 1 96.25 131 VAL B O 1
ATOM 7120 N N . ARG B 1 132 ? 14.609 56.375 36.5 1 96.25 132 ARG B N 1
ATOM 7121 C CA . ARG B 1 132 ? 14.859 55.281 35.562 1 96.25 132 ARG B CA 1
ATOM 7122 C C . ARG B 1 132 ? 14.031 54.031 35.906 1 96.25 132 ARG B C 1
ATOM 7124 O O . ARG B 1 132 ? 13.383 53.469 35.031 1 96.25 132 ARG B O 1
ATOM 7131 N N . SER B 1 133 ? 14.078 53.625 37.188 1 96.69 133 SER B N 1
ATOM 7132 C CA . SER B 1 133 ? 13.336 52.469 37.625 1 96.69 133 SER B CA 1
ATOM 7133 C C . SER B 1 133 ? 11.836 52.656 37.5 1 96.69 133 SER B C 1
ATOM 7135 O O . SER B 1 133 ? 11.094 51.719 37.188 1 96.69 133 SER B O 1
ATOM 7137 N N . GLY B 1 134 ? 11.406 53.906 37.75 1 96.81 134 GLY B N 1
ATOM 7138 C CA . GLY B 1 134 ? 10 54.219 37.562 1 96.81 134 GLY B CA 1
ATOM 7139 C C . GLY B 1 134 ? 9.562 54.094 36.094 1 96.81 134 GLY B C 1
ATOM 7140 O O . GLY B 1 134 ? 8.469 53.594 35.844 1 96.81 134 GLY B O 1
ATOM 7141 N N . ILE B 1 135 ? 10.398 54.5 35.188 1 97.19 135 ILE B N 1
ATOM 7142 C CA . ILE B 1 135 ? 10.117 54.375 33.781 1 97.19 135 ILE B CA 1
ATOM 7143 C C . ILE B 1 135 ? 10.047 52.906 33.406 1 97.19 135 ILE B C 1
ATOM 7145 O O . ILE B 1 135 ? 9.125 52.469 32.719 1 97.19 135 ILE B O 1
ATOM 7149 N N . LYS B 1 136 ? 10.992 52.125 33.844 1 97.06 136 LYS B N 1
ATOM 7150 C CA . LYS B 1 136 ? 11.023 50.688 33.531 1 97.06 136 LYS B CA 1
ATOM 7151 C C . LYS B 1 136 ? 9.75 50 34.031 1 97.06 136 LYS B C 1
ATOM 7153 O O . LYS B 1 136 ? 9.156 49.219 33.312 1 97.06 136 LYS B O 1
ATOM 7158 N N . GLU B 1 137 ? 9.359 50.312 35.219 1 97.25 137 GLU B N 1
ATOM 7159 C CA . GLU B 1 137 ? 8.172 49.688 35.812 1 97.25 137 GLU B CA 1
ATOM 7160 C C . GLU B 1 137 ? 6.926 50 34.969 1 97.25 137 GLU B C 1
ATOM 7162 O O . GLU B 1 137 ? 6.078 49.125 34.781 1 97.25 137 GLU B O 1
ATOM 7167 N N . LYS B 1 138 ? 6.812 51.156 34.5 1 96.38 138 LYS B N 1
ATOM 7168 C CA . LYS B 1 138 ? 5.641 51.531 33.719 1 96.38 138 LYS B CA 1
ATOM 7169 C C . LYS B 1 138 ? 5.664 50.906 32.344 1 96.38 138 LYS B C 1
ATOM 7171 O O . LYS B 1 138 ? 4.621 50.5 31.812 1 96.38 138 LYS B O 1
ATOM 7176 N N . VAL B 1 139 ? 6.812 50.844 31.75 1 96.88 139 VAL B N 1
ATOM 7177 C CA . VAL B 1 139 ? 6.945 50.281 30.406 1 96.88 139 VAL B CA 1
ATOM 7178 C C . VAL B 1 139 ? 6.625 48.781 30.438 1 96.88 139 VAL B C 1
ATOM 7180 O O . VAL B 1 139 ? 6.039 48.25 29.5 1 96.88 139 VAL B O 1
ATOM 7183 N N . LEU B 1 140 ? 6.973 48.094 31.516 1 96.81 140 LEU B N 1
ATOM 7184 C CA . LEU B 1 140 ? 6.812 46.656 31.641 1 96.81 140 LEU B CA 1
ATOM 7185 C C . LEU B 1 140 ? 5.34 46.281 31.688 1 96.81 140 LEU B C 1
ATOM 7187 O O . LEU B 1 140 ? 4.977 45.125 31.359 1 96.81 140 LEU B O 1
ATOM 7191 N N . VAL B 1 141 ? 4.473 47.219 32.031 1 94.62 141 VAL B N 1
ATOM 7192 C CA . VAL B 1 141 ? 3.061 46.875 32.188 1 94.62 141 VAL B CA 1
ATOM 7193 C C . VAL B 1 141 ? 2.258 47.5 31.031 1 94.62 141 VAL B C 1
ATOM 7195 O O . VAL B 1 141 ? 1.027 47.406 31.016 1 94.62 141 VAL B O 1
ATOM 7198 N N . GLU B 1 142 ? 2.945 48.094 30.125 1 93.12 142 GLU B N 1
ATOM 7199 C CA . GLU B 1 142 ? 2.279 48.719 29 1 93.12 142 GLU B CA 1
ATOM 7200 C C . GLU B 1 142 ? 2.346 47.875 27.75 1 93.12 142 GLU B C 1
ATOM 7202 O O . GLU B 1 142 ? 3.369 47.25 27.469 1 93.12 142 GLU B O 1
ATOM 7207 N N . ASP B 1 143 ? 1.216 47.75 26.953 1 92.75 143 ASP B N 1
ATOM 7208 C CA . ASP B 1 143 ? 1.232 47.125 25.641 1 92.75 143 ASP B CA 1
ATOM 7209 C C . ASP B 1 143 ? 1.979 47.969 24.625 1 92.75 143 ASP B C 1
ATOM 7211 O O . ASP B 1 143 ? 1.363 48.719 23.875 1 92.75 143 ASP B O 1
ATOM 7215 N N . ILE B 1 144 ? 3.318 47.781 24.594 1 93.31 144 ILE B N 1
ATOM 7216 C CA . ILE B 1 144 ? 4.082 48.781 23.844 1 93.31 144 ILE B CA 1
ATOM 7217 C C . ILE B 1 144 ? 5.074 48.062 22.922 1 93.31 144 ILE B C 1
ATOM 7219 O O . ILE B 1 144 ? 5.582 48.688 21.969 1 93.31 144 ILE B O 1
ATOM 7223 N N . VAL B 1 145 ? 5.383 46.781 23.219 1 95.44 145 VAL B N 1
ATOM 7224 C CA . VAL B 1 145 ? 6.383 46.062 22.438 1 95.44 145 VAL B CA 1
ATOM 7225 C C . VAL B 1 145 ? 5.762 45.562 21.141 1 95.44 145 VAL B C 1
ATOM 7227 O O . VAL B 1 145 ? 4.762 44.844 21.156 1 95.44 145 VAL B O 1
ATOM 7230 N N . PRO B 1 146 ? 6.344 45.906 20.031 1 93.31 146 PRO B N 1
ATOM 7231 C CA . PRO B 1 146 ? 5.773 45.5 18.75 1 93.31 146 PRO B CA 1
ATOM 7232 C C . PRO B 1 146 ? 5.98 44 18.469 1 93.31 146 PRO B C 1
ATOM 7234 O O . PRO B 1 146 ? 7.074 43.469 18.688 1 93.31 146 PRO B O 1
ATOM 7237 N N . CYS B 1 147 ? 5 43.375 18.016 1 93.62 147 CYS B N 1
ATOM 7238 C CA . CYS B 1 147 ? 5.027 41.938 17.656 1 93.62 147 CYS B CA 1
ATOM 7239 C C . CYS B 1 147 ? 4.926 41.75 16.156 1 93.62 147 CYS B C 1
ATOM 7241 O O . CYS B 1 147 ? 4.457 42.656 15.445 1 93.62 147 CYS B O 1
ATOM 7243 N N . GLU B 1 148 ? 5.371 40.562 15.766 1 91.75 148 GLU B N 1
ATOM 7244 C CA . GLU B 1 148 ? 5.316 40.25 14.336 1 91.75 148 GLU B CA 1
ATOM 7245 C C . GLU B 1 148 ? 3.912 39.812 13.922 1 91.75 148 GLU B C 1
ATOM 7247 O O . GLU B 1 148 ? 3.344 38.906 14.5 1 91.75 148 GLU B O 1
ATOM 7252 N N . SER B 1 149 ? 3.248 40.469 13.008 1 84.81 149 SER B N 1
ATOM 7253 C CA . SER B 1 149 ? 1.91 40.094 12.562 1 84.81 149 SER B CA 1
ATOM 7254 C C . SER B 1 149 ? 1.907 39.688 11.086 1 84.81 149 SER B C 1
ATOM 7256 O O . SER B 1 149 ? 1.076 38.906 10.656 1 84.81 149 SER B O 1
ATOM 7258 N N . HIS B 1 150 ? 2.812 40.156 10.25 1 85.75 150 HIS B N 1
ATOM 7259 C CA . HIS B 1 150 ? 2.854 40 8.805 1 85.75 150 HIS B CA 1
ATOM 7260 C C . HIS B 1 150 ? 1.554 40.469 8.156 1 85.75 150 HIS B C 1
ATOM 7262 O O . HIS B 1 150 ? 1.162 39.969 7.102 1 85.75 150 HIS B O 1
ATOM 7268 N N . THR B 1 151 ? 0.692 41.188 8.875 1 85.81 151 THR B N 1
ATOM 7269 C CA . THR B 1 151 ? -0.515 41.844 8.398 1 85.81 151 THR B CA 1
ATOM 7270 C C . THR B 1 151 ? -0.414 43.344 8.594 1 85.81 151 THR B C 1
ATOM 7272 O O . THR B 1 151 ? 0.497 43.844 9.266 1 85.81 151 THR B O 1
ATOM 7275 N N . PRO B 1 152 ? -1.329 44.031 7.984 1 83.5 152 PRO B N 1
ATOM 7276 C CA . PRO B 1 152 ? -1.323 45.469 8.195 1 83.5 152 PRO B CA 1
ATOM 7277 C C . PRO B 1 152 ? -1.653 45.875 9.633 1 83.5 152 PRO B C 1
ATOM 7279 O O . PRO B 1 152 ? -1.299 46.969 10.078 1 83.5 152 PRO B O 1
ATOM 7282 N N . GLN B 1 153 ? -2.268 44.969 10.297 1 88.56 153 GLN B N 1
ATOM 7283 C CA . GLN B 1 153 ? -2.613 45.25 11.688 1 88.56 153 GLN B CA 1
ATOM 7284 C C . GLN B 1 153 ? -1.391 45.094 12.594 1 88.56 153 GLN B C 1
ATOM 7286 O O . GLN B 1 153 ? -0.795 44.031 12.68 1 88.56 153 GLN B O 1
ATOM 7291 N N . LYS B 1 154 ? -0.97 46.188 13.203 1 88.69 154 LYS B N 1
ATOM 7292 C CA . LYS B 1 154 ? 0.134 46.156 14.156 1 88.69 154 LYS B CA 1
ATOM 7293 C C . LYS B 1 154 ? -0.333 45.625 15.516 1 88.69 154 LYS B C 1
ATOM 7295 O O . LYS B 1 154 ? -1.479 45.844 15.914 1 88.69 154 LYS B O 1
ATOM 7300 N N . MET B 1 155 ? 0.553 44.969 16.141 1 90.25 155 MET B N 1
ATOM 7301 C CA . MET B 1 155 ? 0.246 44.375 17.453 1 90.25 155 MET B CA 1
ATOM 7302 C C . MET B 1 155 ? 1.286 44.781 18.484 1 90.25 155 MET B C 1
ATOM 7304 O O . MET B 1 155 ? 2.488 44.688 18.25 1 90.25 155 MET B O 1
ATOM 7308 N N . PHE B 1 156 ? 0.843 45.344 19.547 1 92.69 156 PHE B N 1
ATOM 7309 C CA . PHE B 1 156 ? 1.7 45.719 20.672 1 92.69 156 PHE B CA 1
ATOM 7310 C C . PHE B 1 156 ? 1.316 44.906 21.922 1 92.69 156 PHE B C 1
ATOM 7312 O O . PHE B 1 156 ? 0.133 44.812 22.25 1 92.69 156 PHE B O 1
ATOM 7319 N N . CYS B 1 157 ? 2.299 44.406 22.516 1 93.69 157 CYS B N 1
ATOM 7320 C CA . CYS B 1 157 ? 2.049 43.594 23.703 1 93.69 157 CYS B CA 1
ATOM 7321 C C . CYS B 1 157 ? 3 43.969 24.828 1 93.69 157 CYS B C 1
ATOM 7323 O O . CYS B 1 157 ? 3.967 44.688 24.609 1 93.69 157 CYS B O 1
ATOM 7325 N N . LYS B 1 158 ? 2.637 43.531 26.016 1 95.31 158 LYS B N 1
ATOM 7326 C CA . LYS B 1 158 ? 3.518 43.75 27.172 1 95.31 158 LYS B CA 1
ATOM 7327 C C . LYS B 1 158 ? 4.828 43 27 1 95.31 158 LYS B C 1
ATOM 7329 O O . LYS B 1 158 ? 4.852 41.906 26.406 1 95.31 158 LYS B O 1
ATOM 7334 N N . PRO B 1 159 ? 5.949 43.562 27.453 1 96.62 159 PRO B N 1
ATOM 7335 C CA . PRO B 1 159 ? 7.25 42.906 27.281 1 96.62 159 PRO B CA 1
ATOM 7336 C C . PRO B 1 159 ? 7.258 41.5 27.812 1 96.62 159 PRO B C 1
ATOM 7338 O O . PRO B 1 159 ? 7.895 40.625 27.234 1 96.62 159 PRO B O 1
ATOM 7341 N N . CYS B 1 160 ? 6.48 41.219 28.875 1 95.44 160 CYS B N 1
ATOM 7342 C CA . CYS B 1 160 ? 6.504 39.875 29.484 1 95.44 160 CYS B CA 1
ATOM 7343 C C . CYS B 1 160 ? 5.762 38.875 28.625 1 95.44 160 CYS B C 1
ATOM 7345 O O . CYS B 1 160 ? 5.926 37.656 28.797 1 95.44 160 CYS B O 1
ATOM 7347 N N . GLU B 1 161 ? 4.992 39.344 27.656 1 93.69 161 GLU B N 1
ATOM 7348 C CA . GLU B 1 161 ? 4.184 38.438 26.828 1 93.69 161 GLU B CA 1
ATOM 7349 C C . GLU B 1 161 ? 4.848 38.219 25.469 1 93.69 161 GLU B C 1
ATOM 7351 O O . GLU B 1 161 ? 4.395 37.375 24.688 1 93.69 161 GLU B O 1
ATOM 7356 N N . VAL B 1 162 ? 5.883 38.906 25.156 1 96.19 162 VAL B N 1
ATOM 7357 C CA . VAL B 1 162 ? 6.555 38.844 23.875 1 96.19 162 VAL B CA 1
ATOM 7358 C C . VAL B 1 162 ? 7.844 38.031 24 1 96.19 162 VAL B C 1
ATOM 7360 O O . VAL B 1 162 ? 8.531 38.094 25.016 1 96.19 162 VAL B O 1
ATOM 7363 N N . VAL B 1 163 ? 8.094 37.219 23.062 1 97 163 VAL B N 1
ATOM 7364 C CA . VAL B 1 163 ? 9.281 36.375 23.125 1 97 163 VAL B CA 1
ATOM 7365 C C . VAL B 1 163 ? 10.094 36.5 21.844 1 97 163 VAL B C 1
ATOM 7367 O O . VAL B 1 163 ? 9.57 36.938 20.812 1 97 163 VAL B O 1
ATOM 7370 N N . ARG B 1 164 ? 11.391 36.156 21.938 1 97.12 164 ARG B N 1
ATOM 7371 C CA . ARG B 1 164 ? 12.344 36.281 20.844 1 97.12 164 ARG B CA 1
ATOM 7372 C C . ARG B 1 164 ? 12.633 34.906 20.219 1 97.12 164 ARG B C 1
ATOM 7374 O O . ARG B 1 164 ? 12.547 33.875 20.875 1 97.12 164 ARG B O 1
ATOM 7381 N N . LEU B 1 165 ? 12.961 34.938 18.953 1 97.06 165 LEU B N 1
ATOM 7382 C CA . LEU B 1 165 ? 13.359 33.719 18.234 1 97.06 165 LEU B CA 1
ATOM 7383 C C . LEU B 1 165 ? 14.867 33.688 18.031 1 97.06 165 LEU B C 1
ATOM 7385 O O . LEU B 1 165 ? 15.531 34.719 18.094 1 97.06 165 LEU B O 1
ATOM 7389 N N . LYS B 1 166 ? 15.391 32.5 17.875 1 96.19 166 LYS B N 1
ATOM 7390 C CA . LYS B 1 166 ? 16.781 32.375 17.469 1 96.19 166 LYS B CA 1
ATOM 7391 C C . LYS B 1 166 ? 17.016 33 16.094 1 96.19 166 LYS B C 1
ATOM 7393 O O . LYS B 1 166 ? 16.188 32.844 15.188 1 96.19 166 LYS B O 1
ATOM 7398 N N . PRO B 1 167 ? 18.078 33.75 15.969 1 95.62 167 PRO B N 1
ATOM 7399 C CA . PRO B 1 167 ? 18.344 34.438 14.695 1 95.62 167 PRO B CA 1
ATOM 7400 C C . PRO B 1 167 ? 18.344 33.5 13.508 1 95.62 167 PRO B C 1
ATOM 7402 O O . PRO B 1 167 ? 17.812 33.812 12.445 1 95.62 167 PRO B O 1
ATOM 7405 N N . ALA B 1 168 ? 18.906 32.281 13.664 1 95.75 168 ALA B N 1
ATOM 7406 C CA . ALA B 1 168 ? 18.953 31.312 12.578 1 95.75 168 ALA B CA 1
ATOM 7407 C C . ALA B 1 168 ? 17.562 30.922 12.117 1 95.75 168 ALA B C 1
ATOM 7409 O O . ALA B 1 168 ? 17.328 30.672 10.93 1 95.75 168 ALA B O 1
ATOM 7410 N N . PHE B 1 169 ? 16.656 30.828 13.031 1 97.44 169 PHE B N 1
ATOM 7411 C CA . PHE B 1 169 ? 15.281 30.453 12.68 1 97.44 169 PHE B CA 1
ATOM 7412 C C . PHE B 1 169 ? 14.578 31.625 11.992 1 97.44 169 PHE B C 1
ATOM 7414 O O . PHE B 1 169 ? 13.758 31.422 11.094 1 97.44 169 PHE B O 1
ATOM 7421 N N . TRP B 1 170 ? 14.828 32.875 12.406 1 96.12 170 TRP B N 1
ATOM 7422 C CA . TRP B 1 170 ? 14.305 34.031 11.711 1 96.12 170 TRP B CA 1
ATOM 7423 C C . TRP B 1 170 ? 14.703 34 10.234 1 96.12 170 TRP B C 1
ATOM 7425 O O . TRP B 1 170 ? 13.906 34.344 9.359 1 96.12 170 TRP B O 1
ATOM 7435 N N . ASP B 1 171 ? 15.961 33.688 10.031 1 96.06 171 ASP B N 1
ATOM 7436 C CA . ASP B 1 171 ? 16.453 33.594 8.656 1 96.06 171 ASP B CA 1
ATOM 7437 C C . ASP B 1 171 ? 15.625 32.594 7.844 1 96.06 171 ASP B C 1
ATOM 7439 O O . ASP B 1 171 ? 15.312 32.844 6.676 1 96.06 171 ASP B O 1
ATOM 7443 N N . ILE B 1 172 ? 15.344 31.484 8.422 1 96.75 172 ILE B N 1
ATOM 7444 C CA . ILE B 1 172 ? 14.547 30.438 7.773 1 96.75 172 ILE B CA 1
ATOM 7445 C C . ILE B 1 172 ? 13.148 30.984 7.477 1 96.75 172 ILE B C 1
ATOM 7447 O O . ILE B 1 172 ? 12.617 30.766 6.387 1 96.75 172 ILE B O 1
ATOM 7451 N N . LEU B 1 173 ? 12.516 31.703 8.461 1 96.38 173 LEU B N 1
ATOM 7452 C CA . LEU B 1 173 ? 11.172 32.25 8.305 1 96.38 173 LEU B CA 1
ATOM 7453 C C . LEU B 1 173 ? 11.133 33.281 7.195 1 96.38 173 LEU B C 1
ATOM 7455 O O . LEU B 1 173 ? 10.172 33.344 6.426 1 96.38 173 LEU B O 1
ATOM 7459 N N . VAL B 1 174 ? 12.172 34.094 7.137 1 94.81 174 VAL B N 1
ATOM 7460 C CA . VAL B 1 174 ? 12.242 35.125 6.102 1 94.81 174 VAL B CA 1
ATOM 7461 C C . VAL B 1 174 ? 12.297 34.469 4.727 1 94.81 174 VAL B C 1
ATOM 7463 O O . VAL B 1 174 ? 11.562 34.875 3.812 1 94.81 174 VAL B O 1
ATOM 7466 N N . LYS B 1 175 ? 13.141 33.5 4.551 1 96.06 175 LYS B N 1
ATOM 7467 C CA . LYS B 1 175 ? 13.258 32.781 3.283 1 96.06 175 LYS B CA 1
ATOM 7468 C C . LYS B 1 175 ? 11.953 32.062 2.939 1 96.06 175 LYS B C 1
ATOM 7470 O O . LYS B 1 175 ? 11.57 31.984 1.771 1 96.06 175 LYS B O 1
ATOM 7475 N N . ALA B 1 176 ? 11.344 31.453 3.941 1 95.5 176 ALA B N 1
ATOM 7476 C CA . ALA B 1 176 ? 10.078 30.766 3.736 1 95.5 176 ALA B CA 1
ATOM 7477 C C . ALA B 1 176 ? 9.008 31.719 3.227 1 95.5 176 ALA B C 1
ATOM 7479 O O . ALA B 1 176 ? 8.242 31.375 2.322 1 95.5 176 ALA B O 1
ATOM 7480 N N . ARG B 1 177 ? 8.914 32.875 3.848 1 93 177 ARG B N 1
ATOM 7481 C CA . ARG B 1 177 ? 7.949 33.875 3.42 1 93 177 ARG B CA 1
ATOM 7482 C C . ARG B 1 177 ? 8.203 34.281 1.974 1 93 177 ARG B C 1
ATOM 7484 O O . ARG B 1 177 ? 7.258 34.469 1.198 1 93 177 ARG B O 1
ATOM 7491 N N . GLU B 1 178 ? 9.406 34.469 1.681 1 92.62 178 GLU B N 1
ATOM 7492 C CA . GLU B 1 178 ? 9.781 34.844 0.318 1 92.62 178 GLU B CA 1
ATOM 7493 C C . GLU B 1 178 ? 9.375 33.781 -0.678 1 92.62 178 GLU B C 1
ATOM 7495 O O . GLU B 1 178 ? 9.078 34.062 -1.837 1 92.62 178 GLU B O 1
ATOM 7500 N N . SER B 1 179 ? 9.352 32.562 -0.171 1 91.38 179 SER B N 1
ATOM 7501 C CA . SER B 1 179 ? 8.977 31.438 -1.024 1 91.38 179 SER B CA 1
ATOM 7502 C C . SER B 1 179 ? 7.465 31.25 -1.07 1 91.38 179 SER B C 1
ATOM 7504 O O . SER B 1 179 ? 6.965 30.297 -1.661 1 91.38 179 SER B O 1
ATOM 7506 N N . GLY B 1 180 ? 6.746 32.031 -0.3 1 87.5 180 GLY B N 1
ATOM 7507 C CA . GLY B 1 180 ? 5.297 32.062 -0.419 1 87.5 180 GLY B CA 1
ATOM 7508 C C . GLY B 1 180 ? 4.598 31.375 0.742 1 87.5 180 GLY B C 1
ATOM 7509 O O . GLY B 1 180 ? 3.381 31.188 0.718 1 87.5 180 GLY B O 1
ATOM 7510 N N . VAL B 1 181 ? 5.324 30.969 1.739 1 90 181 VAL B N 1
ATOM 7511 C CA . VAL B 1 181 ? 4.715 30.344 2.912 1 90 181 VAL B CA 1
ATOM 7512 C C . VAL B 1 181 ? 3.965 31.406 3.723 1 90 181 VAL B C 1
ATOM 7514 O O . VAL B 1 181 ? 4.469 32.5 3.924 1 90 181 VAL B O 1
ATOM 7517 N N . ASP B 1 182 ? 2.758 31.109 4.098 1 88.81 182 ASP B N 1
ATOM 7518 C CA . ASP B 1 182 ? 1.972 32.031 4.926 1 88.81 182 ASP B CA 1
ATOM 7519 C C . ASP B 1 182 ? 2.359 31.891 6.398 1 88.81 182 ASP B C 1
ATOM 7521 O O . ASP B 1 182 ? 2.197 30.828 7.004 1 88.81 182 ASP B O 1
ATOM 7525 N N . LEU B 1 183 ? 2.887 32.906 6.93 1 91.25 183 LEU B N 1
ATOM 7526 C CA . LEU B 1 183 ? 3.375 32.906 8.305 1 91.25 183 LEU B CA 1
ATOM 7527 C C . LEU B 1 183 ? 2.568 33.875 9.172 1 91.25 183 LEU B C 1
ATOM 7529 O O . LEU B 1 183 ? 3.061 34.344 10.195 1 91.25 183 LEU B O 1
ATOM 7533 N N . LYS B 1 184 ? 1.388 34.125 8.828 1 90.12 184 LYS B N 1
ATOM 7534 C CA . LYS B 1 184 ? 0.55 35.062 9.586 1 90.12 184 LYS B CA 1
ATOM 7535 C C . LYS B 1 184 ? 0.161 34.469 10.938 1 90.12 184 LYS B C 1
ATOM 7537 O O . LYS B 1 184 ? -0.252 35.219 11.844 1 90.12 184 LYS B O 1
ATOM 7542 N N . ASN B 1 185 ? 0.402 33.25 11.094 1 89.25 185 ASN B N 1
ATOM 7543 C CA . ASN B 1 185 ? -0.023 32.562 12.32 1 89.25 185 ASN B CA 1
ATOM 7544 C C . ASN B 1 185 ? 1.138 32.406 13.297 1 89.25 185 ASN B C 1
ATOM 7546 O O . ASN B 1 185 ? 1.078 31.547 14.195 1 89.25 185 ASN B O 1
ATOM 7550 N N . LEU B 1 186 ? 2.199 33.125 13.156 1 91.75 186 LEU B N 1
ATOM 7551 C CA . LEU B 1 186 ? 3.381 32.969 13.992 1 91.75 186 LEU B CA 1
ATOM 7552 C C . LEU B 1 186 ? 3.031 33.125 15.469 1 91.75 186 LEU B C 1
ATOM 7554 O O . LEU B 1 186 ? 3.59 32.438 16.328 1 91.75 186 LEU B O 1
ATOM 7558 N N . SER B 1 187 ? 2.131 34.094 15.766 1 90.75 187 SER B N 1
ATOM 7559 C CA . SER B 1 187 ? 1.813 34.406 17.156 1 90.75 187 SER B CA 1
ATOM 7560 C C . SER B 1 187 ? 0.577 33.656 17.625 1 90.75 187 SER B C 1
ATOM 7562 O O . SER B 1 187 ? 0.022 33.969 18.688 1 90.75 187 SER B O 1
ATOM 7564 N N . THR B 1 188 ? 0.123 32.688 16.844 1 89.5 188 THR B N 1
ATOM 7565 C CA . THR B 1 188 ? -1.068 31.938 17.219 1 89.5 188 THR B CA 1
ATOM 7566 C C . THR B 1 188 ? -0.688 30.656 17.953 1 89.5 188 THR B C 1
ATOM 7568 O O . THR B 1 188 ? -1.56 29.891 18.375 1 89.5 188 THR B O 1
ATOM 7571 N N . HIS B 1 189 ? 0.62 30.453 18.062 1 90.19 189 HIS B N 1
ATOM 7572 C CA . HIS B 1 189 ? 1.082 29.203 18.672 1 90.19 189 HIS B CA 1
ATOM 7573 C C . HIS B 1 189 ? 1.346 29.375 20.156 1 90.19 189 HIS B C 1
ATOM 7575 O O . HIS B 1 189 ? 2.326 28.844 20.688 1 90.19 189 HIS B O 1
ATOM 7581 N N . GLY B 1 190 ? 0.652 30.266 20.859 1 86.69 190 GLY B N 1
ATOM 7582 C CA . GLY B 1 190 ? 0.659 30.312 22.312 1 86.69 190 GLY B CA 1
ATOM 7583 C C . GLY B 1 190 ? 1.417 31.5 22.859 1 86.69 190 GLY B C 1
ATOM 7584 O O . GLY B 1 190 ? 1.355 31.781 24.062 1 86.69 190 GLY B O 1
ATOM 7585 N N . THR B 1 191 ? 2.178 32.188 22.047 1 91.38 191 THR B N 1
ATOM 7586 C CA . THR B 1 191 ? 2.916 33.344 22.5 1 91.38 191 THR B CA 1
ATOM 7587 C C . THR B 1 191 ? 3.041 34.375 21.391 1 91.38 191 THR B C 1
ATOM 7589 O O . THR B 1 191 ? 2.84 34.062 20.219 1 91.38 191 THR B O 1
ATOM 7592 N N . TYR B 1 192 ? 3.309 35.625 21.781 1 94 192 TYR B N 1
ATOM 7593 C CA . TYR B 1 192 ? 3.533 36.688 20.812 1 94 192 TYR B CA 1
ATOM 7594 C C . TYR B 1 192 ? 5.004 36.75 20.406 1 94 192 TYR B C 1
ATOM 7596 O O . TYR B 1 192 ? 5.887 36.688 21.266 1 94 192 TYR B O 1
ATOM 7604 N N . ILE B 1 193 ? 5.238 36.844 19.156 1 95.88 193 ILE B N 1
ATOM 7605 C CA . ILE B 1 193 ? 6.609 36.875 18.656 1 95.88 193 ILE B CA 1
ATOM 7606 C C . ILE B 1 193 ? 7.047 38.312 18.391 1 95.88 193 ILE B C 1
ATOM 7608 O O . ILE B 1 193 ? 6.32 39.062 17.75 1 95.88 193 ILE B O 1
ATOM 7612 N N . LEU B 1 194 ? 8.203 38.594 18.875 1 97 194 LEU B N 1
ATOM 7613 C CA . LEU B 1 194 ? 8.789 39.906 18.703 1 97 194 LEU B CA 1
ATOM 7614 C C . LEU B 1 194 ? 8.914 40.25 17.219 1 97 194 LEU B C 1
ATOM 7616 O O . LEU B 1 194 ? 9.211 39.375 16.406 1 97 194 LEU B O 1
ATOM 7620 N N . SER B 1 195 ? 8.672 41.5 16.891 1 94.69 195 SER B N 1
ATOM 7621 C CA . SER B 1 195 ? 8.836 41.938 15.5 1 94.69 195 SER B CA 1
ATOM 7622 C C . SER B 1 195 ? 10.234 41.625 14.984 1 94.69 195 SER B C 1
ATOM 7624 O O . SER B 1 195 ? 11.219 41.781 15.711 1 94.69 195 SER B O 1
ATOM 7626 N N . SER B 1 196 ? 10.305 41.219 13.75 1 93.38 196 SER B N 1
ATOM 7627 C CA . SER B 1 196 ? 11.578 40.844 13.141 1 93.38 196 SER B CA 1
ATOM 7628 C C . SER B 1 196 ? 12.523 42.031 13.07 1 93.38 196 SER B C 1
ATOM 7630 O O . SER B 1 196 ? 13.742 41.875 13.133 1 93.38 196 SER B O 1
ATOM 7632 N N . HIS B 1 197 ? 12.016 43.219 12.945 1 92.62 197 HIS B N 1
ATOM 7633 C CA . HIS B 1 197 ? 12.812 44.438 12.859 1 92.62 197 HIS B CA 1
ATOM 7634 C C . HIS B 1 197 ? 13.391 44.812 14.219 1 92.62 197 HIS B C 1
ATOM 7636 O O . HIS B 1 197 ? 14.383 45.531 14.297 1 92.62 197 HIS B O 1
ATOM 7642 N N . PHE B 1 198 ? 12.742 44.375 15.258 1 95.56 198 PHE B N 1
ATOM 7643 C CA . PHE B 1 198 ? 13.164 44.688 16.609 1 95.56 198 PHE B CA 1
ATOM 7644 C C . PHE B 1 198 ? 14.086 43.594 17.156 1 95.56 198 PHE B C 1
ATOM 7646 O O . PHE B 1 198 ? 14.938 43.844 18 1 95.56 198 PHE B O 1
ATOM 7653 N N . ASP B 1 199 ? 13.938 42.375 16.609 1 96.19 199 ASP B N 1
ATOM 7654 C CA . ASP B 1 199 ? 14.719 41.25 17.078 1 96.19 199 ASP B CA 1
ATOM 7655 C C . ASP B 1 199 ? 16.094 41.219 16.422 1 96.19 199 ASP B C 1
ATOM 7657 O O . ASP B 1 199 ? 16.406 40.281 15.68 1 96.19 199 ASP B O 1
ATOM 7661 N N . LYS B 1 200 ? 16.812 42.156 16.609 1 94.88 200 LYS B N 1
ATOM 7662 C CA . LYS B 1 200 ? 18.172 42.312 16.094 1 94.88 200 LYS B CA 1
ATOM 7663 C C . LYS B 1 200 ? 19.172 42.531 17.219 1 94.88 200 LYS B C 1
ATOM 7665 O O . LYS B 1 200 ? 18.797 42.969 18.312 1 94.88 200 LYS B O 1
ATOM 7670 N N . SER B 1 201 ? 20.422 42.219 16.922 1 94.5 201 SER B N 1
ATOM 7671 C CA . SER B 1 201 ? 21.484 42.312 17.922 1 94.5 201 SER B CA 1
ATOM 7672 C C . SER B 1 201 ? 21.656 43.75 18.375 1 94.5 201 SER B C 1
ATOM 7674 O O . SER B 1 201 ? 22.031 44 19.531 1 94.5 201 SER B O 1
ATOM 7676 N N . ALA B 1 202 ? 21.328 44.719 17.547 1 92.88 202 ALA B N 1
ATOM 7677 C CA . ALA B 1 202 ? 21.484 46.156 17.859 1 92.88 202 ALA B CA 1
ATOM 7678 C C . ALA B 1 202 ? 20.578 46.562 19.016 1 92.88 202 ALA B C 1
ATOM 7680 O O . ALA B 1 202 ? 20.844 47.531 19.703 1 92.88 202 ALA B O 1
ATOM 7681 N N . TYR B 1 203 ? 19.547 45.781 19.297 1 95.81 203 TYR B N 1
ATOM 7682 C CA . TYR B 1 203 ? 18.578 46.156 20.312 1 95.81 203 TYR B CA 1
ATOM 7683 C C . TYR B 1 203 ? 18.656 45.219 21.516 1 95.81 203 TYR B C 1
ATOM 7685 O O . TYR B 1 203 ? 17.75 45.219 22.344 1 95.81 203 TYR B O 1
ATOM 7693 N N . ASN B 1 204 ? 19.703 44.438 21.688 1 96.06 204 ASN B N 1
ATOM 7694 C CA . ASN B 1 204 ? 19.844 43.469 22.766 1 96.06 204 ASN B CA 1
ATOM 7695 C C . ASN B 1 204 ? 19.781 44.125 24.125 1 96.06 204 ASN B C 1
ATOM 7697 O O . ASN B 1 204 ? 19.141 43.594 25.047 1 96.06 204 ASN B O 1
ATOM 7701 N N . SER B 1 205 ? 20.438 45.25 24.234 1 95.5 205 SER B N 1
ATOM 7702 C CA . SER B 1 205 ? 20.453 45.969 25.516 1 95.5 205 SER B CA 1
ATOM 7703 C C . SER B 1 205 ? 19.047 46.406 25.906 1 95.5 205 SER B C 1
ATOM 7705 O O . SER B 1 205 ? 18.656 46.312 27.078 1 95.5 205 SER B O 1
ATOM 7707 N N . VAL B 1 206 ? 18.312 46.938 24.922 1 96.88 206 VAL B N 1
ATOM 7708 C CA . VAL B 1 206 ? 16.953 47.406 25.156 1 96.88 206 VAL B CA 1
ATOM 7709 C C . VAL B 1 206 ? 16.062 46.219 25.562 1 96.88 206 VAL B C 1
ATOM 7711 O O . VAL B 1 206 ? 15.289 46.312 26.5 1 96.88 206 VAL B O 1
ATOM 7714 N N . LEU B 1 207 ? 16.172 45.125 24.828 1 97.44 207 LEU B N 1
ATOM 7715 C CA . LEU B 1 207 ? 15.352 43.969 25.062 1 97.44 207 LEU B CA 1
ATOM 7716 C C . LEU B 1 207 ? 15.672 43.344 26.422 1 97.44 207 LEU B C 1
ATOM 7718 O O . LEU B 1 207 ? 14.781 42.812 27.094 1 97.44 207 LEU B O 1
ATOM 7722 N N . THR B 1 208 ? 16.984 43.375 26.766 1 96.62 208 THR B N 1
ATOM 7723 C CA . THR B 1 208 ? 17.359 42.906 28.094 1 96.62 208 THR B CA 1
ATOM 7724 C C . THR B 1 208 ? 16.75 43.812 29.172 1 96.62 208 THR B C 1
ATOM 7726 O O . THR B 1 208 ? 16.266 43.312 30.203 1 96.62 208 THR B O 1
ATOM 7729 N N . PHE B 1 209 ? 16.781 45.156 28.891 1 96.81 209 PHE B N 1
ATOM 7730 C CA . PHE B 1 209 ? 16.156 46.125 29.781 1 96.81 209 PHE B CA 1
ATOM 7731 C C . PHE B 1 209 ? 14.68 45.812 29.969 1 96.81 209 PHE B C 1
ATOM 7733 O O . PHE B 1 209 ? 14.141 45.969 31.062 1 96.81 209 PHE B O 1
ATOM 7740 N N . LEU B 1 210 ? 14 45.406 28.938 1 97.31 210 LEU B N 1
ATOM 7741 C CA . LEU B 1 210 ? 12.57 45.094 28.938 1 97.31 210 LEU B CA 1
ATOM 7742 C C . LEU B 1 210 ? 12.305 43.688 29.422 1 97.31 210 LEU B C 1
ATOM 7744 O O . LEU B 1 210 ? 11.156 43.25 29.531 1 97.31 210 LEU B O 1
ATOM 7748 N N . ASP B 1 211 ? 13.312 42.875 29.688 1 96.5 211 ASP B N 1
ATOM 7749 C CA . ASP B 1 211 ? 13.234 41.5 30.188 1 96.5 211 ASP B CA 1
ATOM 7750 C C . ASP B 1 211 ? 12.508 40.594 29.188 1 96.5 211 ASP B C 1
ATOM 7752 O O . ASP B 1 211 ? 11.672 39.781 29.578 1 96.5 211 ASP B O 1
ATOM 7756 N N . VAL B 1 212 ? 12.664 40.844 27.891 1 97.25 212 VAL B N 1
ATOM 7757 C CA . VAL B 1 212 ? 12.094 39.969 26.875 1 97.25 212 VAL B CA 1
ATOM 7758 C C . VAL B 1 212 ? 12.883 38.656 26.797 1 97.25 212 VAL B C 1
ATOM 7760 O O . VAL B 1 212 ? 14.109 38.688 26.641 1 97.25 212 VAL B O 1
ATOM 7763 N N . LYS B 1 213 ? 12.211 37.562 26.922 1 96.06 213 LYS B N 1
ATOM 7764 C CA . LYS B 1 213 ? 12.867 36.281 26.984 1 96.06 213 LYS B CA 1
ATOM 7765 C C . LYS B 1 213 ? 12.859 35.594 25.625 1 96.06 213 LYS B C 1
ATOM 7767 O O . LYS B 1 213 ? 12.242 36.062 24.672 1 96.06 213 LYS B O 1
ATOM 7772 N N . SER B 1 214 ? 13.625 34.5 25.594 1 95.94 214 SER B N 1
ATOM 7773 C CA . SER B 1 214 ? 13.625 33.656 24.406 1 95.94 214 SER B CA 1
ATOM 7774 C C . SER B 1 214 ? 12.43 32.719 24.391 1 95.94 214 SER B C 1
ATOM 7776 O O . SER B 1 214 ? 11.898 32.344 25.453 1 95.94 214 SER B O 1
ATOM 7778 N N . VAL B 1 215 ? 12.047 32.375 23.25 1 95.75 215 VAL B N 1
ATOM 7779 C CA . VAL B 1 215 ? 10.906 31.469 23.094 1 95.75 215 VAL B CA 1
ATOM 7780 C C . VAL B 1 215 ? 11.273 30.078 23.594 1 95.75 215 VAL B C 1
ATOM 7782 O O . VAL B 1 215 ? 12.445 29.703 23.625 1 95.75 215 VAL B O 1
ATOM 7785 N N . SER B 1 216 ? 10.281 29.344 24.094 1 95.25 216 SER B N 1
ATOM 7786 C CA . SER B 1 216 ? 10.508 27.953 24.484 1 95.25 216 SER B CA 1
ATOM 7787 C C . SER B 1 216 ? 10.828 27.078 23.266 1 95.25 216 SER B C 1
ATOM 7789 O O . SER B 1 216 ? 10.398 27.375 22.156 1 95.25 216 SER B O 1
ATOM 7791 N N . HIS B 1 217 ? 11.555 25.984 23.531 1 95.62 217 HIS B N 1
ATOM 7792 C CA . HIS B 1 217 ? 11.898 25.078 22.438 1 95.62 217 HIS B CA 1
ATOM 7793 C C . HIS B 1 217 ? 10.656 24.375 21.906 1 95.62 217 HIS B C 1
ATOM 7795 O O . HIS B 1 217 ? 10.617 23.984 20.734 1 95.62 217 HIS B O 1
ATOM 7801 N N . GLU B 1 218 ? 9.672 24.203 22.672 1 95.38 218 GLU B N 1
ATOM 7802 C CA . GLU B 1 218 ? 8.414 23.578 22.266 1 95.38 218 GLU B CA 1
ATOM 7803 C C . GLU B 1 218 ? 7.715 24.422 21.203 1 95.38 218 GLU B C 1
ATOM 7805 O O . GLU B 1 218 ? 7.031 23.859 20.328 1 95.38 218 GLU B O 1
ATOM 7810 N N . TRP B 1 219 ? 7.902 25.688 21.312 1 95.56 219 TRP B N 1
ATOM 7811 C CA . TRP B 1 219 ? 7.23 26.578 20.375 1 95.56 219 TRP B CA 1
ATOM 7812 C C . TRP B 1 219 ? 7.699 26.344 18.953 1 95.56 219 TRP B C 1
ATOM 7814 O O . TRP B 1 219 ? 6.91 26.422 18.016 1 95.56 219 TRP B O 1
ATOM 7824 N N . TYR B 1 220 ? 8.977 26.031 18.797 1 96.19 220 TYR B N 1
ATOM 7825 C CA . TYR B 1 220 ? 9.508 25.812 17.453 1 96.19 220 TYR B CA 1
ATOM 7826 C C . TYR B 1 220 ? 8.805 24.641 16.766 1 96.19 220 TYR B C 1
ATOM 7828 O O . TYR B 1 220 ? 8.492 24.703 15.578 1 96.19 220 TYR B O 1
ATOM 7836 N N . ALA B 1 221 ? 8.594 23.625 17.547 1 94.06 221 ALA B N 1
ATOM 7837 C CA . ALA B 1 221 ? 7.883 22.469 17.016 1 94.06 221 ALA B CA 1
ATOM 7838 C C . ALA B 1 221 ? 6.457 22.828 16.609 1 94.06 221 ALA B C 1
ATOM 7840 O O . ALA B 1 221 ? 5.988 22.438 15.539 1 94.06 221 ALA B O 1
ATOM 7841 N N . LYS B 1 222 ? 5.805 23.547 17.438 1 92.75 222 LYS B N 1
ATOM 7842 C CA . LYS B 1 222 ? 4.434 23.969 17.172 1 92.75 222 LYS B CA 1
ATOM 7843 C C . LYS B 1 222 ? 4.363 24.859 15.938 1 92.75 222 LYS B C 1
ATOM 7845 O O . LYS B 1 222 ? 3.445 24.719 15.125 1 92.75 222 LYS B O 1
ATOM 7850 N N . CYS B 1 223 ? 5.297 25.719 15.844 1 94.12 223 CYS B N 1
ATOM 7851 C CA . CYS B 1 223 ? 5.324 26.641 14.711 1 94.12 223 CYS B CA 1
ATOM 7852 C C . CYS B 1 223 ? 5.551 25.891 13.406 1 94.12 223 CYS B C 1
ATOM 7854 O O . CYS B 1 223 ? 4.855 26.125 12.414 1 94.12 223 CYS B O 1
ATOM 7856 N N . MET B 1 224 ? 6.523 24.984 13.43 1 93.75 224 MET B N 1
ATOM 7857 C CA . MET B 1 224 ? 6.84 24.219 12.227 1 93.75 224 MET B CA 1
ATOM 7858 C C . MET B 1 224 ? 5.633 23.406 11.758 1 93.75 224 MET B C 1
ATOM 7860 O O . MET B 1 224 ? 5.336 23.359 10.562 1 93.75 224 MET B O 1
ATOM 7864 N N . GLU B 1 225 ? 4.996 22.812 12.68 1 91.06 225 GLU B N 1
ATOM 7865 C CA . GLU B 1 225 ? 3.854 21.953 12.359 1 91.06 225 GLU B CA 1
ATOM 7866 C C . GLU B 1 225 ? 2.633 22.781 11.977 1 91.06 225 GLU B C 1
ATOM 7868 O O . GLU B 1 225 ? 1.968 22.5 10.977 1 91.06 225 GLU B O 1
ATOM 7873 N N . GLY B 1 226 ? 2.355 23.797 12.797 1 89.19 226 GLY B N 1
ATOM 7874 C CA . GLY B 1 226 ? 1.165 24.609 12.602 1 89.19 226 GLY B CA 1
ATOM 7875 C C . GLY B 1 226 ? 1.219 25.453 11.336 1 89.19 226 GLY B C 1
ATOM 7876 O O . GLY B 1 226 ? 0.182 25.766 10.75 1 89.19 226 GLY B O 1
ATOM 7877 N N . SER B 1 227 ? 2.4 25.797 10.938 1 89.88 227 SER B N 1
ATOM 7878 C CA . SER B 1 227 ? 2.564 26.609 9.734 1 89.88 227 SER B CA 1
ATOM 7879 C C . SER B 1 227 ? 2.912 25.75 8.523 1 89.88 227 SER B C 1
ATOM 7881 O O . SER B 1 227 ? 3.207 26.266 7.445 1 89.88 227 SER B O 1
ATOM 7883 N N . ASN B 1 228 ? 2.961 24.453 8.703 1 87.94 228 ASN B N 1
ATOM 7884 C CA . ASN B 1 228 ? 3.299 23.516 7.637 1 87.94 228 ASN B CA 1
ATOM 7885 C C . ASN B 1 228 ? 4.602 23.906 6.941 1 87.94 228 ASN B C 1
ATOM 7887 O O . ASN B 1 228 ? 4.66 23.953 5.711 1 87.94 228 ASN B O 1
ATOM 7891 N N . LEU B 1 229 ? 5.504 24.266 7.707 1 92.06 229 LEU B N 1
ATOM 7892 C CA . LEU B 1 229 ? 6.773 24.766 7.191 1 92.06 229 LEU B CA 1
ATOM 7893 C C . LEU B 1 229 ? 7.492 23.703 6.387 1 92.06 229 LEU B C 1
ATOM 7895 O O . LEU B 1 229 ? 8.039 23.984 5.316 1 92.06 229 LEU B O 1
ATOM 7899 N N . VAL B 1 230 ? 7.438 22.453 6.848 1 92.44 230 VAL B N 1
ATOM 7900 C CA . VAL B 1 230 ? 8.203 21.375 6.25 1 92.44 230 VAL B CA 1
ATOM 7901 C C . VAL B 1 230 ? 7.66 21.062 4.859 1 92.44 230 VAL B C 1
ATOM 7903 O O . VAL B 1 230 ? 8.43 20.859 3.916 1 92.44 230 VAL B O 1
ATOM 7906 N N . SER B 1 231 ? 6.367 21.062 4.715 1 88.12 231 SER B N 1
ATOM 7907 C CA . SER B 1 231 ? 5.723 20.656 3.469 1 88.12 231 SER B CA 1
ATOM 7908 C C . SER B 1 231 ? 5.742 21.781 2.441 1 88.12 231 SER B C 1
ATOM 7910 O O . SER B 1 231 ? 5.648 21.547 1.238 1 88.12 231 SER B O 1
ATOM 7912 N N . ASN B 1 232 ? 5.926 23.047 2.885 1 88.56 232 ASN B N 1
ATOM 7913 C CA . ASN B 1 232 ? 5.703 24.156 1.979 1 88.56 232 ASN B CA 1
ATOM 7914 C C . ASN B 1 232 ? 7.02 24.828 1.574 1 88.56 232 ASN B C 1
ATOM 7916 O O . ASN B 1 232 ? 7.027 25.781 0.792 1 88.56 232 ASN B O 1
ATOM 7920 N N . VAL B 1 233 ? 8.078 24.312 2.033 1 93.12 233 VAL B N 1
ATOM 7921 C CA . VAL B 1 233 ? 9.352 24.922 1.69 1 93.12 233 VAL B CA 1
ATOM 7922 C C . VAL B 1 233 ? 10.055 24.109 0.609 1 93.12 233 VAL B C 1
ATOM 7924 O O . VAL B 1 233 ? 9.734 22.922 0.417 1 93.12 233 VAL B O 1
ATOM 7927 N N . ASP B 1 234 ? 10.938 24.75 -0.139 1 94.44 234 ASP B N 1
ATOM 7928 C CA . ASP B 1 234 ? 11.695 24.031 -1.151 1 94.44 234 ASP B CA 1
ATOM 7929 C C . ASP B 1 234 ? 12.766 23.156 -0.509 1 94.44 234 ASP B C 1
ATOM 7931 O O . ASP B 1 234 ? 12.938 23.172 0.711 1 94.44 234 ASP B O 1
ATOM 7935 N N . GLU B 1 235 ? 13.469 22.422 -1.229 1 96.06 235 GLU B N 1
ATOM 7936 C CA . GLU B 1 235 ? 14.383 21.406 -0.705 1 96.06 235 GLU B CA 1
ATOM 7937 C C . GLU B 1 235 ? 15.562 22.047 0.017 1 96.06 235 GLU B C 1
ATOM 7939 O O . GLU B 1 235 ? 16.031 21.531 1.029 1 96.06 235 GLU B O 1
ATOM 7944 N N . GLN B 1 236 ? 16.094 23.109 -0.53 1 95.81 236 GLN B N 1
ATOM 7945 C CA . GLN B 1 236 ? 17.234 23.766 0.097 1 95.81 236 GLN B CA 1
ATOM 7946 C C . GLN B 1 236 ? 16.875 24.297 1.48 1 95.81 236 GLN B C 1
ATOM 7948 O O . GLN B 1 236 ? 17.641 24.125 2.434 1 95.81 236 GLN B O 1
ATOM 7953 N N . LEU B 1 237 ? 15.766 25 1.506 1 96.62 237 LEU B N 1
ATOM 7954 C CA . LEU B 1 237 ? 15.312 25.547 2.779 1 96.62 237 LEU B CA 1
ATOM 7955 C C . LEU B 1 237 ? 14.945 24.438 3.756 1 96.62 237 LEU B C 1
ATOM 7957 O O . LEU B 1 237 ? 15.148 24.578 4.965 1 96.62 237 LEU B O 1
ATOM 7961 N N . TYR B 1 238 ? 14.367 23.375 3.27 1 97.19 238 TYR B N 1
ATOM 7962 C CA . TYR B 1 238 ? 14.078 22.203 4.098 1 97.19 238 TYR B CA 1
ATOM 7963 C C . TYR B 1 238 ? 15.344 21.688 4.766 1 97.19 238 TYR B C 1
ATOM 7965 O O . TYR B 1 238 ? 15.344 21.375 5.957 1 97.19 238 TYR B O 1
ATOM 7973 N N . LEU B 1 239 ? 16.422 21.609 4.027 1 97.81 239 LEU B N 1
ATOM 7974 C CA . LEU B 1 239 ? 17.688 21.125 4.574 1 97.81 239 LEU B CA 1
ATOM 7975 C C . LEU B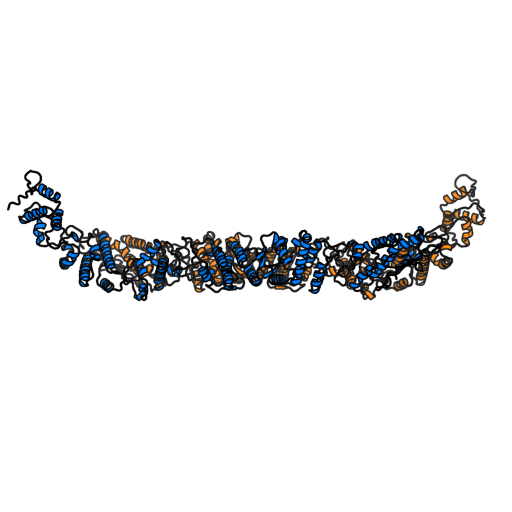 1 239 ? 18.25 22.109 5.586 1 97.81 239 LEU B C 1
ATOM 7977 O O . LEU B 1 239 ? 18.891 21.703 6.562 1 97.81 239 LEU B O 1
ATOM 7981 N N . GLU B 1 240 ? 18.047 23.406 5.375 1 97.69 240 GLU B N 1
ATOM 7982 C CA . GLU B 1 240 ? 18.453 24.406 6.363 1 97.69 240 GLU B CA 1
ATOM 7983 C C . GLU B 1 240 ? 17.688 24.234 7.672 1 97.69 240 GLU B C 1
ATOM 7985 O O . GLU B 1 240 ? 18.234 24.422 8.75 1 97.69 240 GLU B O 1
ATOM 7990 N N . LEU B 1 241 ? 16.422 23.969 7.477 1 97.38 241 LEU B N 1
ATOM 7991 C CA . LEU B 1 241 ? 15.594 23.688 8.648 1 97.38 241 LEU B CA 1
ATOM 7992 C C . LEU B 1 241 ? 16.109 22.484 9.414 1 97.38 241 LEU B C 1
ATOM 7994 O O . LEU B 1 241 ? 16.219 22.516 10.641 1 97.38 241 LEU B O 1
ATOM 7998 N N . LEU B 1 242 ? 16.438 21.375 8.703 1 97.25 242 LEU B N 1
ATOM 7999 C CA . LEU B 1 242 ? 17 20.203 9.352 1 97.25 242 LEU B CA 1
ATOM 8000 C C . LEU B 1 242 ? 18.328 20.531 10.031 1 97.25 242 LEU B C 1
ATOM 8002 O O . LEU B 1 242 ? 18.625 20.016 11.109 1 97.25 242 LEU B O 1
ATOM 8006 N N . SER B 1 243 ? 19.141 21.312 9.344 1 97.94 243 SER B N 1
ATOM 8007 C CA . SER B 1 243 ? 20.422 21.734 9.93 1 97.94 243 SER B CA 1
ATOM 8008 C C . SER B 1 243 ? 20.203 22.484 11.234 1 97.94 243 SER B C 1
ATOM 8010 O O . SER B 1 243 ? 20.938 22.297 12.195 1 97.94 243 SER B O 1
ATOM 8012 N N . PHE B 1 244 ? 19.203 23.344 11.289 1 97.5 244 PHE B N 1
ATOM 8013 C CA . PHE B 1 244 ? 18.828 24.078 12.5 1 97.5 244 PHE B CA 1
ATOM 8014 C C . PHE B 1 244 ? 18.422 23.125 13.609 1 97.5 244 PHE B C 1
ATOM 8016 O O . PHE B 1 244 ? 18.828 23.297 14.766 1 97.5 244 PHE B O 1
ATOM 8023 N N . VAL B 1 245 ? 17.609 22.156 13.219 1 97.12 245 VAL B N 1
ATOM 8024 C CA . VAL B 1 245 ? 17.156 21.156 14.195 1 97.12 245 VAL B CA 1
ATOM 8025 C C . VAL B 1 245 ? 18.359 20.375 14.719 1 97.12 245 VAL B C 1
ATOM 8027 O O . VAL B 1 245 ? 18.469 20.125 15.922 1 97.12 245 VAL B O 1
ATOM 8030 N N . ALA B 1 246 ? 19.266 20.016 13.844 1 96.75 246 ALA B N 1
ATOM 8031 C CA . ALA B 1 246 ? 20.469 19.266 14.227 1 96.75 246 ALA B CA 1
ATOM 8032 C C . ALA B 1 246 ? 21.328 20.062 15.203 1 96.75 246 ALA B C 1
ATOM 8034 O O . ALA B 1 246 ? 21.828 19.516 16.188 1 96.75 246 ALA B O 1
ATOM 8035 N N . ASP B 1 247 ? 21.469 21.375 14.906 1 96.88 247 ASP B N 1
ATOM 8036 C CA . ASP B 1 247 ? 22.297 22.25 15.734 1 96.88 247 ASP B CA 1
ATOM 8037 C C . ASP B 1 247 ? 21.719 22.359 17.141 1 96.88 247 ASP B C 1
ATOM 8039 O O . ASP B 1 247 ? 22.453 22.562 18.109 1 96.88 247 ASP B O 1
ATOM 8043 N N . ASN B 1 248 ? 20.391 22.266 17.234 1 96.81 248 ASN B N 1
ATOM 8044 C CA . ASN B 1 248 ? 19.734 22.484 18.516 1 96.81 248 ASN B CA 1
ATOM 8045 C C . ASN B 1 248 ? 19.094 21.203 19.031 1 96.81 248 ASN B C 1
ATOM 8047 O O . ASN B 1 248 ? 18.125 21.25 19.781 1 96.81 248 ASN B O 1
ATOM 8051 N N . TRP B 1 249 ? 19.609 20.031 18.641 1 95.5 249 TRP B N 1
ATOM 8052 C CA . TRP B 1 249 ? 18.984 18.734 18.906 1 95.5 249 TRP B CA 1
ATOM 8053 C C . TRP B 1 249 ? 18.938 18.453 20.406 1 95.5 249 TRP B C 1
ATOM 8055 O O . TRP B 1 249 ? 17.969 17.875 20.906 1 95.5 249 TRP B O 1
ATOM 8065 N N . GLN B 1 250 ? 19.906 18.859 21.188 1 94.88 250 GLN B N 1
ATOM 8066 C CA . GLN B 1 250 ? 19.953 18.609 22.625 1 94.88 250 GLN B CA 1
ATOM 8067 C C . GLN B 1 250 ? 18.734 19.172 23.328 1 94.88 250 GLN B C 1
ATOM 8069 O O . GLN B 1 250 ? 18.203 18.578 24.266 1 94.88 250 GLN B O 1
ATOM 8074 N N . ASN B 1 251 ? 18.266 20.297 22.797 1 95.12 251 ASN B N 1
ATOM 8075 C CA . ASN B 1 251 ? 17.078 20.938 23.375 1 95.12 251 ASN B CA 1
ATOM 8076 C C . ASN B 1 251 ? 15.797 20.422 22.75 1 95.12 251 ASN B C 1
ATOM 8078 O O . ASN B 1 251 ? 14.758 20.359 23.406 1 95.12 251 ASN B O 1
ATOM 8082 N N . PHE B 1 252 ? 15.859 20.062 21.469 1 95.44 252 PHE B N 1
ATOM 8083 C CA . PHE B 1 252 ? 14.664 19.703 20.719 1 95.44 252 PHE B CA 1
ATOM 8084 C C . PHE B 1 252 ? 14.266 18.25 21 1 95.44 252 PHE B C 1
ATOM 8086 O O . PHE B 1 252 ? 13.102 17.891 20.859 1 95.44 252 PHE B O 1
ATOM 8093 N N . SER B 1 253 ? 15.164 17.359 21.406 1 93.25 253 SER B N 1
ATOM 8094 C CA . SER B 1 253 ? 14.914 15.938 21.609 1 93.25 253 SER B CA 1
ATOM 8095 C C . SER B 1 253 ? 13.898 15.711 22.719 1 93.25 253 SER B C 1
ATOM 8097 O O . SER B 1 253 ? 13.273 14.648 22.797 1 93.25 253 SER B O 1
ATOM 8099 N N . SER B 1 254 ? 13.703 16.734 23.578 1 93 254 SER B N 1
ATOM 8100 C CA . SER B 1 254 ? 12.773 16.609 24.703 1 93 254 SER B CA 1
ATOM 8101 C C . SER B 1 254 ? 11.445 17.297 24.406 1 93 254 SER B C 1
ATOM 8103 O O . SER B 1 254 ? 10.578 17.375 25.266 1 93 254 SER B O 1
ATOM 8105 N N . THR B 1 255 ? 11.297 17.812 23.219 1 94.75 255 THR B N 1
ATOM 8106 C CA . THR B 1 255 ? 10.078 18.516 22.828 1 94.75 255 THR B CA 1
ATOM 8107 C C . THR B 1 255 ? 9.211 17.641 21.922 1 94.75 255 THR B C 1
ATOM 8109 O O . THR B 1 255 ? 9.586 16.516 21.594 1 94.75 255 THR B O 1
ATOM 8112 N N . ASN B 1 256 ? 8.07 18.156 21.547 1 92 256 ASN B N 1
ATOM 8113 C CA . ASN B 1 256 ? 7.148 17.438 20.672 1 92 256 ASN B CA 1
ATOM 8114 C C . ASN B 1 256 ? 7.664 17.391 19.234 1 92 256 ASN B C 1
ATOM 8116 O O . ASN B 1 256 ? 6.992 16.859 18.344 1 92 256 ASN B O 1
ATOM 8120 N N . LEU B 1 257 ? 8.867 17.906 19.094 1 94.06 257 LEU B N 1
ATOM 8121 C CA . LEU B 1 257 ? 9.477 17.844 17.781 1 94.06 257 LEU B CA 1
ATOM 8122 C C . LEU B 1 257 ? 9.711 16.406 17.344 1 94.06 257 LEU B C 1
ATOM 8124 O O . LEU B 1 257 ? 9.672 16.094 16.156 1 94.06 257 LEU B O 1
ATOM 8128 N N . ILE B 1 258 ? 9.891 15.484 18.266 1 92.5 258 ILE B N 1
ATOM 8129 C CA . ILE B 1 258 ? 10.172 14.078 18 1 92.5 258 ILE B CA 1
ATOM 8130 C C . ILE B 1 258 ? 8.922 13.414 17.422 1 92.5 258 ILE B C 1
ATOM 8132 O O . ILE B 1 258 ? 9.023 12.461 16.641 1 92.5 258 ILE B O 1
ATOM 8136 N N . ALA B 1 259 ? 7.773 13.922 17.766 1 90.38 259 ALA B N 1
ATOM 8137 C CA . ALA B 1 259 ? 6.516 13.312 17.344 1 90.38 259 ALA B CA 1
ATOM 8138 C C . ALA B 1 259 ? 5.957 13.992 16.094 1 90.38 259 ALA B C 1
ATOM 8140 O O . ALA B 1 259 ? 5.074 13.445 15.43 1 90.38 259 ALA B O 1
ATOM 8141 N N . MET B 1 260 ? 6.5 15.133 15.742 1 90.94 260 MET B N 1
ATOM 8142 C CA . MET B 1 260 ? 5.973 15.875 14.594 1 90.94 260 MET B CA 1
ATOM 8143 C C . MET B 1 260 ? 6.48 15.289 13.281 1 90.94 260 MET B C 1
ATOM 8145 O O . MET B 1 260 ? 7.617 14.82 13.211 1 90.94 260 MET B O 1
ATOM 8149 N N . PRO B 1 261 ? 5.676 15.375 12.281 1 91.44 261 PRO B N 1
ATOM 8150 C CA . PRO B 1 261 ? 6.152 14.938 10.961 1 91.44 261 PRO B CA 1
ATOM 8151 C C . PRO B 1 261 ? 7.238 15.852 10.398 1 91.44 261 PRO B C 1
ATOM 8153 O O . PRO B 1 261 ? 6.953 16.984 10.008 1 91.44 261 PRO B O 1
ATOM 8156 N N . LEU B 1 262 ? 8.469 15.344 10.336 1 95 262 LEU B N 1
ATOM 8157 C CA . LEU B 1 262 ? 9.609 16.172 9.961 1 95 262 LEU B CA 1
ATOM 8158 C C . LEU B 1 262 ? 10.367 15.555 8.789 1 95 262 LEU B C 1
ATOM 8160 O O . LEU B 1 262 ? 10.938 16.266 7.965 1 95 262 LEU B O 1
ATOM 8164 N N . LEU B 1 263 ? 10.352 14.227 8.688 1 95.88 263 LEU B N 1
ATOM 8165 C CA . LEU B 1 263 ? 11.188 13.516 7.723 1 95.88 263 LEU B CA 1
ATOM 8166 C C . LEU B 1 263 ? 10.398 13.172 6.465 1 95.88 263 LEU B C 1
ATOM 8168 O O . LEU B 1 263 ? 9.375 12.484 6.535 1 95.88 263 LEU B O 1
ATOM 8172 N N . LYS B 1 264 ? 10.922 13.555 5.324 1 94.88 264 LYS B N 1
ATOM 8173 C CA . LYS B 1 264 ? 10.266 13.281 4.051 1 94.88 264 LYS B CA 1
ATOM 8174 C C . LYS B 1 264 ? 10.531 11.852 3.588 1 94.88 264 LYS B C 1
ATOM 8176 O O . LYS B 1 264 ? 11.641 11.336 3.758 1 94.88 264 LYS B O 1
ATOM 8181 N N . TYR B 1 265 ? 9.57 11.211 3.043 1 94.44 265 TYR B N 1
ATOM 8182 C CA . TYR B 1 265 ? 9.742 9.898 2.43 1 94.44 265 TYR B CA 1
ATOM 8183 C C . TYR B 1 265 ? 8.742 9.695 1.296 1 94.44 265 TYR B C 1
ATOM 8185 O O . TYR B 1 265 ? 7.766 10.438 1.176 1 94.44 265 TYR B O 1
ATOM 8193 N N . VAL B 1 266 ? 9.031 8.789 0.46 1 93.44 266 VAL B N 1
ATOM 8194 C CA . VAL B 1 266 ? 8.133 8.422 -0.63 1 93.44 266 VAL B CA 1
ATOM 8195 C C . VAL B 1 266 ? 7.141 7.367 -0.154 1 93.44 266 VAL B C 1
ATOM 8197 O O . VAL B 1 266 ? 7.543 6.293 0.307 1 93.44 266 VAL B O 1
ATOM 8200 N N . ASP B 1 267 ? 5.895 7.68 -0.277 1 85.75 267 ASP B N 1
ATOM 8201 C CA . ASP B 1 267 ? 4.887 6.746 0.218 1 85.75 267 ASP B CA 1
ATOM 8202 C C . ASP B 1 267 ? 4.527 5.715 -0.849 1 85.75 267 ASP B C 1
ATOM 8204 O O . ASP B 1 267 ? 5.172 5.641 -1.896 1 85.75 267 ASP B O 1
ATOM 8208 N N . ARG B 1 268 ? 3.553 4.852 -0.595 1 77.75 268 ARG B N 1
ATOM 8209 C CA . ARG B 1 268 ? 3.197 3.723 -1.451 1 77.75 268 ARG B CA 1
ATOM 8210 C C . ARG B 1 268 ? 2.506 4.199 -2.725 1 77.75 268 ARG B C 1
ATOM 8212 O O . ARG B 1 268 ? 2.471 3.48 -3.725 1 77.75 268 ARG B O 1
ATOM 8219 N N . ASN B 1 269 ? 1.953 5.395 -2.744 1 73 269 ASN B N 1
ATOM 8220 C CA . ASN B 1 269 ? 1.335 5.977 -3.93 1 73 269 ASN B CA 1
ATOM 8221 C C . ASN B 1 269 ? 2.322 6.84 -4.711 1 73 269 ASN B C 1
ATOM 8223 O O . ASN B 1 269 ? 1.921 7.645 -5.551 1 73 269 ASN B O 1
ATOM 8227 N N . ARG B 1 270 ? 3.656 6.758 -4.332 1 80.31 270 ARG B N 1
ATOM 8228 C CA . ARG B 1 270 ? 4.742 7.465 -5.004 1 80.31 270 ARG B CA 1
ATOM 8229 C C . ARG B 1 270 ? 4.684 8.961 -4.707 1 80.31 270 ARG B C 1
ATOM 8231 O O . ARG B 1 270 ? 5.211 9.773 -5.473 1 80.31 270 ARG B O 1
ATOM 8238 N N . GLY B 1 271 ? 3.949 9.273 -3.826 1 83.19 271 GLY B N 1
ATOM 8239 C CA . GLY B 1 271 ? 3.916 10.656 -3.369 1 83.19 271 GLY B CA 1
ATOM 8240 C C . GLY B 1 271 ? 4.84 10.914 -2.193 1 83.19 271 GLY B C 1
ATOM 8241 O O . GLY B 1 271 ? 5.391 9.977 -1.612 1 83.19 271 GLY B O 1
ATOM 8242 N N . VAL B 1 272 ? 5.027 12.188 -1.942 1 90.38 272 VAL B N 1
ATOM 8243 C CA . VAL B 1 272 ? 5.891 12.562 -0.828 1 90.38 272 VAL B CA 1
ATOM 8244 C C . VAL B 1 272 ? 5.055 12.75 0.436 1 90.38 272 VAL B C 1
ATOM 8246 O O . VAL B 1 272 ? 4.059 13.477 0.428 1 90.38 272 VAL B O 1
ATOM 8249 N N . SER B 1 273 ? 5.363 12.062 1.459 1 89.5 273 SER B N 1
ATOM 8250 C CA . SER B 1 273 ? 4.719 12.156 2.764 1 89.5 273 SER B CA 1
ATOM 8251 C C . SER B 1 273 ? 5.734 12.438 3.865 1 89.5 273 SER B C 1
ATOM 8253 O O . SER B 1 273 ? 6.938 12.508 3.604 1 89.5 273 SER B O 1
ATOM 8255 N N . LEU B 1 274 ? 5.266 12.68 5.066 1 91.06 274 LEU B N 1
ATOM 8256 C CA . LEU B 1 274 ? 6.141 13.031 6.184 1 91.06 274 LEU B CA 1
ATOM 8257 C C . LEU B 1 274 ? 6.039 11.992 7.297 1 91.06 274 LEU B C 1
ATOM 8259 O O . LEU B 1 274 ? 4.969 11.43 7.539 1 91.06 274 LEU B O 1
ATOM 8263 N N . TRP B 1 275 ? 7.238 11.82 7.902 1 89.81 275 TRP B N 1
ATOM 8264 C CA . TRP B 1 275 ? 7.371 10.867 9 1 89.81 275 TRP B CA 1
ATOM 8265 C C . TRP B 1 275 ? 7.926 11.547 10.25 1 89.81 275 TRP B C 1
ATOM 8267 O O . TRP B 1 275 ? 8.578 12.586 10.156 1 89.81 275 TRP B O 1
ATOM 8277 N N . SER B 1 276 ? 7.59 11.031 11.398 1 91.75 276 SER B N 1
ATOM 8278 C CA . SER B 1 276 ? 8.141 11.586 12.633 1 91.75 276 SER B CA 1
ATOM 8279 C C . SER B 1 276 ? 9.438 10.883 13.023 1 91.75 276 SER B C 1
ATOM 8281 O O . SER B 1 276 ? 9.695 9.758 12.594 1 91.75 276 SER B O 1
ATOM 8283 N N . ILE B 1 277 ? 10.219 11.547 13.82 1 92.75 277 ILE B N 1
ATOM 8284 C CA . ILE B 1 277 ? 11.453 10.961 14.32 1 92.75 277 ILE B CA 1
ATOM 8285 C C . ILE B 1 277 ? 11.133 9.82 15.289 1 92.75 277 ILE B C 1
ATOM 8287 O O . ILE B 1 277 ? 11.844 8.812 15.328 1 92.75 277 ILE B O 1
ATOM 8291 N N . SER B 1 278 ? 10.125 10.016 16.047 1 89 278 SER B N 1
ATOM 8292 C CA . SER B 1 278 ? 9.711 8.984 17 1 89 278 SER B CA 1
ATOM 8293 C C . SER B 1 278 ? 9.336 7.691 16.281 1 89 278 SER B C 1
ATOM 8295 O O . SER B 1 278 ? 9.711 6.605 16.719 1 89 278 SER B O 1
ATOM 8297 N N . ARG B 1 279 ? 8.586 7.746 15.203 1 83.88 279 ARG B N 1
ATOM 8298 C CA . ARG B 1 279 ? 8.211 6.566 14.43 1 83.88 279 ARG B CA 1
ATOM 8299 C C . ARG B 1 279 ? 9.422 5.949 13.742 1 83.88 279 ARG B C 1
ATOM 8301 O O . ARG B 1 279 ? 9.531 4.727 13.641 1 83.88 279 ARG B O 1
ATOM 8308 N N . ALA B 1 280 ? 10.234 6.758 13.242 1 83.88 280 ALA B N 1
ATOM 8309 C CA . ALA B 1 280 ? 11.43 6.293 12.547 1 83.88 280 ALA B CA 1
ATOM 8310 C C . ALA B 1 280 ? 12.359 5.551 13.492 1 83.88 280 ALA B C 1
ATOM 8312 O O . ALA B 1 280 ? 13.055 4.617 13.094 1 83.88 280 ALA B O 1
ATOM 8313 N N . SER B 1 281 ? 12.391 5.926 14.734 1 77.88 281 SER B N 1
ATOM 8314 C CA . SER B 1 281 ? 13.359 5.391 15.68 1 77.88 281 SER B CA 1
ATOM 8315 C C . SER B 1 281 ? 12.781 4.211 16.453 1 77.88 281 SER B C 1
ATOM 8317 O O . SER B 1 281 ? 13.523 3.363 16.953 1 77.88 281 SER B O 1
ATOM 8319 N N . GLN B 1 282 ? 11.555 4.109 16.609 1 74.56 282 GLN B N 1
ATOM 8320 C CA . GLN B 1 282 ? 10.977 3.129 17.516 1 74.56 282 GLN B CA 1
ATOM 8321 C C . GLN B 1 282 ? 10.344 1.973 16.75 1 74.56 282 GLN B C 1
ATOM 8323 O O . GLN B 1 282 ? 10.164 0.883 17.297 1 74.56 282 GLN B O 1
ATOM 8328 N N . TRP B 1 283 ? 9.938 2.148 15.602 1 73.81 283 TRP B N 1
ATOM 8329 C CA . TRP B 1 283 ? 9.211 1.11 14.875 1 73.81 283 TRP B CA 1
ATOM 8330 C C . TRP B 1 283 ? 10.172 0.265 14.039 1 73.81 283 TRP B C 1
ATOM 8332 O O . TRP B 1 283 ? 11.375 0.538 13.992 1 73.81 283 TRP B O 1
ATOM 8342 N N . SER B 1 284 ? 9.633 -0.788 13.5 1 83.12 284 SER B N 1
ATOM 8343 C CA . SER B 1 284 ? 10.414 -1.716 12.688 1 83.12 284 SER B CA 1
ATOM 8344 C C . SER B 1 284 ? 10.711 -1.124 11.312 1 83.12 284 SER B C 1
ATOM 8346 O O . SER B 1 284 ? 11.641 -1.56 10.633 1 83.12 284 SER B O 1
ATOM 8348 N N . ASP B 1 285 ? 10.016 -0.065 10.969 1 88.81 285 ASP B N 1
ATOM 8349 C CA . ASP B 1 285 ? 10.25 0.592 9.688 1 88.81 285 ASP B CA 1
ATOM 8350 C C . ASP B 1 285 ? 11.492 1.476 9.742 1 88.81 285 ASP B C 1
ATOM 8352 O O . ASP B 1 285 ? 11.852 1.992 10.797 1 88.81 285 ASP B O 1
ATOM 8356 N N . ARG B 1 286 ? 12.227 1.523 8.633 1 92.94 286 ARG B N 1
ATOM 8357 C CA . ARG B 1 286 ? 13.422 2.352 8.555 1 92.94 286 ARG B CA 1
ATOM 8358 C C . ARG B 1 286 ? 13.406 3.207 7.289 1 92.94 286 ARG B C 1
ATOM 8360 O O . ARG B 1 286 ? 12.977 2.75 6.227 1 92.94 286 ARG B O 1
ATOM 8367 N N . LEU B 1 287 ? 13.82 4.434 7.531 1 94.69 287 LEU B N 1
ATOM 8368 C CA . LEU B 1 287 ? 14.023 5.32 6.391 1 94.69 287 LEU B CA 1
ATOM 8369 C C . LEU B 1 287 ? 15.406 5.125 5.781 1 94.69 287 LEU B C 1
ATOM 8371 O O . LEU B 1 287 ? 16.391 4.977 6.508 1 94.69 287 LEU B O 1
ATOM 8375 N N . CYS B 1 288 ? 15.477 5.094 4.434 1 96.19 288 CYS B N 1
ATOM 8376 C CA . CYS B 1 288 ? 16.734 4.77 3.773 1 96.19 288 CYS B CA 1
ATOM 8377 C C . CYS B 1 288 ? 17.125 5.855 2.779 1 96.19 288 CYS B C 1
ATOM 8379 O O . CYS B 1 288 ? 16.266 6.578 2.273 1 96.19 288 CYS B O 1
ATOM 8381 N N . ILE B 1 289 ? 18.406 5.98 2.584 1 96.06 289 ILE B N 1
ATOM 8382 C CA . ILE B 1 289 ? 19.047 6.789 1.55 1 96.06 289 ILE B CA 1
ATOM 8383 C C . ILE B 1 289 ? 19.969 5.918 0.707 1 96.06 289 ILE B C 1
ATOM 8385 O O . ILE B 1 289 ? 20.656 5.035 1.233 1 96.06 289 ILE B O 1
ATOM 8389 N N . ALA B 1 290 ? 19.875 6.117 -0.576 1 96.25 290 ALA B N 1
ATOM 8390 C CA . ALA B 1 290 ? 20.75 5.348 -1.463 1 96.25 290 ALA B CA 1
ATOM 8391 C C . ALA B 1 290 ? 22.203 5.754 -1.283 1 96.25 290 ALA B C 1
ATOM 8393 O O . ALA B 1 290 ? 22.516 6.941 -1.138 1 96.25 290 ALA B O 1
ATOM 8394 N N . SER B 1 291 ? 23.141 4.816 -1.254 1 94.38 291 SER B N 1
ATOM 8395 C CA . SER B 1 291 ? 24.562 5.078 -1.073 1 94.38 291 SER B CA 1
ATOM 8396 C C . SER B 1 291 ? 25.156 5.824 -2.27 1 94.38 291 SER B C 1
ATOM 8398 O O . SER B 1 291 ? 26.172 6.5 -2.148 1 94.38 291 SER B O 1
ATOM 8400 N N . ASP B 1 292 ? 24.5 5.59 -3.408 1 93.19 292 ASP B N 1
ATOM 8401 C CA . ASP B 1 292 ? 24.922 6.258 -4.633 1 93.19 292 ASP B CA 1
ATOM 8402 C C . ASP B 1 292 ? 23.734 6.926 -5.332 1 93.19 292 ASP B C 1
ATOM 8404 O O . ASP B 1 292 ? 22.625 6.391 -5.332 1 93.19 292 ASP B O 1
ATOM 8408 N N . GLY B 1 293 ? 24.016 8.133 -5.961 1 90.44 293 GLY B N 1
ATOM 8409 C CA . GLY B 1 293 ? 22.984 8.898 -6.633 1 90.44 293 GLY B CA 1
ATOM 8410 C C . GLY B 1 293 ? 22.359 8.164 -7.797 1 90.44 293 GLY B C 1
ATOM 8411 O O . GLY B 1 293 ? 21.172 8.367 -8.102 1 90.44 293 GLY B O 1
ATOM 8412 N N . LYS B 1 294 ? 23.109 7.312 -8.398 1 90.56 294 LYS B N 1
ATOM 8413 C CA . LYS B 1 294 ? 22.625 6.578 -9.562 1 90.56 294 LYS B CA 1
ATOM 8414 C C . LYS B 1 294 ? 21.547 5.57 -9.172 1 90.56 294 LYS B C 1
ATOM 8416 O O . LYS B 1 294 ? 20.75 5.148 -10.008 1 90.56 294 LYS B O 1
ATOM 8421 N N . TRP B 1 295 ? 21.547 5.18 -7.879 1 93.56 295 TRP B N 1
ATOM 8422 C CA . TRP B 1 295 ? 20.656 4.121 -7.418 1 93.56 295 TRP B CA 1
ATOM 8423 C C . TRP B 1 295 ? 19.391 4.707 -6.801 1 93.56 295 TRP B C 1
ATOM 8425 O O . TRP B 1 295 ? 18.469 3.971 -6.453 1 93.56 295 TRP B O 1
ATOM 8435 N N . MET B 1 296 ? 19.281 6.004 -6.676 1 93.31 296 MET B N 1
ATOM 8436 C CA . MET B 1 296 ? 18.203 6.625 -5.902 1 93.31 296 MET B CA 1
ATOM 8437 C C . MET B 1 296 ? 16.844 6.266 -6.48 1 93.31 296 MET B C 1
ATOM 8439 O O . MET B 1 296 ? 16.031 5.637 -5.805 1 93.31 296 MET B O 1
ATOM 8443 N N . SER B 1 297 ? 16.672 6.586 -7.758 1 94.12 297 SER B N 1
ATOM 8444 C CA . SER B 1 297 ? 15.391 6.344 -8.391 1 94.12 297 SER B CA 1
ATOM 8445 C C . SER B 1 297 ? 15.117 4.852 -8.547 1 94.12 297 SER B C 1
ATOM 8447 O O . SER B 1 297 ? 13.969 4.41 -8.484 1 94.12 297 SER B O 1
ATOM 8449 N N . TRP B 1 298 ? 16.188 4.059 -8.688 1 95.69 298 TRP B N 1
ATOM 8450 C CA . TRP B 1 298 ? 16.078 2.617 -8.883 1 95.69 298 TRP B CA 1
ATOM 8451 C C . TRP B 1 298 ? 15.523 1.938 -7.637 1 95.69 298 TRP B C 1
ATOM 8453 O O . TRP B 1 298 ? 14.547 1.183 -7.723 1 95.69 298 TRP B O 1
ATOM 8463 N N . LEU B 1 299 ? 16.109 2.266 -6.543 1 97 299 LEU B N 1
ATOM 8464 C CA . LEU B 1 299 ? 15.711 1.644 -5.285 1 97 299 LEU B CA 1
ATOM 8465 C C . LEU B 1 299 ? 14.312 2.1 -4.867 1 97 299 LEU B C 1
ATOM 8467 O O . LEU B 1 299 ? 13.531 1.31 -4.332 1 97 299 LEU B O 1
ATOM 8471 N N . ILE B 1 300 ? 14 3.334 -5.094 1 95.94 300 ILE B N 1
ATOM 8472 C CA . ILE B 1 300 ? 12.688 3.867 -4.746 1 95.94 300 ILE B CA 1
ATOM 8473 C C . ILE B 1 300 ? 11.609 3.168 -5.566 1 95.94 300 ILE B C 1
ATOM 8475 O O . ILE B 1 300 ? 10.57 2.779 -5.035 1 95.94 300 ILE B O 1
ATOM 8479 N N . SER B 1 301 ? 11.82 3.01 -6.844 1 94.75 301 SER B N 1
ATOM 8480 C CA . SER B 1 301 ? 10.867 2.344 -7.719 1 94.75 301 SER B CA 1
ATOM 8481 C C . SER B 1 301 ? 10.648 0.895 -7.301 1 94.75 301 SER B C 1
ATOM 8483 O O . SER B 1 301 ? 9.508 0.428 -7.23 1 94.75 301 SER B O 1
ATOM 8485 N N . TRP B 1 302 ? 11.688 0.198 -7.02 1 96 302 TRP B N 1
ATOM 8486 C CA . TRP B 1 302 ? 11.594 -1.22 -6.688 1 96 302 TRP B CA 1
ATOM 8487 C C . TRP B 1 302 ? 11.023 -1.414 -5.285 1 96 302 TRP B C 1
ATOM 8489 O O . TRP B 1 302 ? 10.398 -2.438 -4.996 1 96 302 TRP B O 1
ATOM 8499 N N . ASN B 1 303 ? 11.258 -0.464 -4.449 1 95.5 303 ASN B N 1
ATOM 8500 C CA . ASN B 1 303 ? 10.734 -0.573 -3.09 1 95.5 303 ASN B CA 1
ATOM 8501 C C . ASN B 1 303 ? 9.211 -0.649 -3.084 1 95.5 303 ASN B C 1
ATOM 8503 O O . ASN B 1 303 ? 8.609 -1.12 -2.115 1 95.5 303 ASN B O 1
ATOM 8507 N N . GLN B 1 304 ? 8.562 -0.198 -4.125 1 91.19 304 GLN B N 1
ATOM 8508 C CA . GLN B 1 304 ? 7.113 -0.282 -4.242 1 91.19 304 GLN B CA 1
ATOM 8509 C C . GLN B 1 304 ? 6.652 -1.734 -4.332 1 91.19 304 GLN B C 1
ATOM 8511 O O . GLN B 1 304 ? 5.523 -2.059 -3.949 1 91.19 304 GLN B O 1
ATOM 8516 N N . GLU B 1 305 ? 7.512 -2.607 -4.766 1 92.31 305 GLU B N 1
ATOM 8517 C CA . GLU B 1 305 ? 7.176 -4.012 -4.977 1 92.31 305 GLU B CA 1
ATOM 8518 C C . GLU B 1 305 ? 7.367 -4.82 -3.695 1 92.31 305 GLU B C 1
ATOM 8520 O O . GLU B 1 305 ? 6.879 -5.949 -3.59 1 92.31 305 GLU B O 1
ATOM 8525 N N . PHE B 1 306 ? 8.008 -4.207 -2.713 1 93.38 306 PHE B N 1
ATOM 8526 C CA . PHE B 1 306 ? 8.398 -4.988 -1.541 1 93.38 306 PHE B CA 1
ATOM 8527 C C . PHE B 1 306 ? 7.938 -4.301 -0.26 1 93.38 306 PHE B C 1
ATOM 8529 O O . PHE B 1 306 ? 8.766 -3.934 0.582 1 93.38 306 PHE B O 1
ATOM 8536 N N . PRO B 1 307 ? 6.699 -4.258 -0.044 1 86 307 PRO B N 1
ATOM 8537 C CA . PRO B 1 307 ? 6.195 -3.586 1.156 1 86 307 PRO B CA 1
ATOM 8538 C C . PRO B 1 307 ? 6.605 -4.293 2.445 1 86 307 PRO B C 1
ATOM 8540 O O . PRO B 1 307 ? 6.758 -3.646 3.486 1 86 307 PRO B O 1
ATOM 8543 N N . SER B 1 308 ? 6.855 -5.574 2.416 1 88.31 308 SER B N 1
ATOM 8544 C CA . SER B 1 308 ? 7.176 -6.359 3.604 1 88.31 308 SER B CA 1
ATOM 8545 C C . SER B 1 308 ? 8.586 -6.066 4.098 1 88.31 308 SER B C 1
ATOM 8547 O O . SER B 1 308 ? 8.961 -6.461 5.203 1 88.31 308 SER B O 1
ATOM 8549 N N . SER B 1 309 ? 9.344 -5.355 3.281 1 92 309 SER B N 1
ATOM 8550 C CA . SER B 1 309 ? 10.695 -5.023 3.709 1 92 309 SER B CA 1
ATOM 8551 C C . SER B 1 309 ? 10.688 -3.979 4.82 1 92 309 SER B C 1
ATOM 8553 O O . SER B 1 309 ? 11.695 -3.775 5.5 1 92 309 SER B O 1
ATOM 8555 N N . ASN B 1 310 ? 9.633 -3.244 5.016 1 91.44 310 ASN B N 1
ATOM 8556 C CA . ASN B 1 310 ? 9.469 -2.186 6.008 1 91.44 310 ASN B CA 1
ATOM 8557 C C . ASN B 1 310 ? 10.5 -1.076 5.816 1 91.44 310 ASN B C 1
ATOM 8559 O O . ASN B 1 310 ? 11.016 -0.523 6.789 1 91.44 310 ASN B O 1
ATOM 8563 N N . ARG B 1 311 ? 10.891 -0.909 4.637 1 93.81 311 ARG B N 1
ATOM 8564 C CA . ARG B 1 311 ? 11.82 0.169 4.309 1 93.81 311 ARG B CA 1
ATOM 8565 C C . ARG B 1 311 ? 11.117 1.266 3.51 1 93.81 311 ARG B C 1
ATOM 8567 O O . ARG B 1 311 ? 10.273 0.979 2.66 1 93.81 311 ARG B O 1
ATOM 8574 N N . LEU B 1 312 ? 11.438 2.455 3.848 1 93.81 312 LEU B N 1
ATOM 8575 C CA . LEU B 1 312 ? 10.984 3.635 3.119 1 93.81 312 LEU B CA 1
ATOM 8576 C C . LEU B 1 312 ? 12.18 4.453 2.627 1 93.81 312 LEU B C 1
ATOM 8578 O O . LEU B 1 312 ? 13.273 4.355 3.176 1 93.81 312 LEU B O 1
ATOM 8582 N N . PHE B 1 313 ? 11.961 5.223 1.603 1 96.25 313 PHE B N 1
ATOM 8583 C CA . PHE B 1 313 ? 13.094 5.953 1.048 1 96.25 313 PHE B CA 1
ATOM 8584 C C . PHE B 1 313 ? 12.828 7.453 1.065 1 96.25 313 PHE B C 1
ATOM 8586 O O . PHE B 1 313 ? 11.703 7.898 0.826 1 96.25 313 PHE B O 1
ATOM 8593 N N . VAL B 1 314 ? 13.906 8.172 1.367 1 96.5 314 VAL B N 1
ATOM 8594 C CA . VAL B 1 314 ? 13.883 9.617 1.185 1 96.5 314 VAL B CA 1
ATOM 8595 C C . VAL B 1 314 ? 13.703 9.945 -0.295 1 96.5 314 VAL B C 1
ATOM 8597 O O . VAL B 1 314 ? 14.266 9.273 -1.163 1 96.5 314 VAL B O 1
ATOM 8600 N N . PRO B 1 315 ? 12.859 10.945 -0.621 1 96.06 315 PRO B N 1
ATOM 8601 C CA . PRO B 1 315 ? 12.625 11.289 -2.025 1 96.06 315 PRO B CA 1
ATOM 8602 C C . PRO B 1 315 ? 13.914 11.594 -2.785 1 96.06 315 PRO B C 1
ATOM 8604 O O . PRO B 1 315 ? 14.875 12.102 -2.199 1 96.06 315 PRO B O 1
ATOM 8607 N N . PRO B 1 316 ? 13.898 11.336 -4.098 1 94.81 316 PRO B N 1
ATOM 8608 C CA . PRO B 1 316 ? 15.109 11.547 -4.891 1 94.81 316 PRO B CA 1
ATOM 8609 C C . PRO B 1 316 ? 15.57 13 -4.887 1 94.81 316 PRO B C 1
ATOM 8611 O O . PRO B 1 316 ? 16.766 13.273 -4.797 1 94.81 316 PRO B O 1
ATOM 8614 N N . ASN B 1 317 ? 14.641 13.938 -4.969 1 95 317 ASN B N 1
ATOM 8615 C CA . ASN B 1 317 ? 14.992 15.352 -4.965 1 95 317 ASN B CA 1
ATOM 8616 C C . ASN B 1 317 ? 15.648 15.766 -3.65 1 95 317 ASN B C 1
ATOM 8618 O O . ASN B 1 317 ? 16.578 16.578 -3.641 1 95 317 ASN B O 1
ATOM 8622 N N . THR B 1 318 ? 15.156 15.234 -2.564 1 96.38 318 THR B N 1
ATOM 8623 C CA . THR B 1 318 ? 15.727 15.523 -1.254 1 96.38 318 THR B CA 1
ATOM 8624 C C . THR B 1 318 ? 17.125 14.93 -1.127 1 96.38 318 THR B C 1
ATOM 8626 O O . THR B 1 318 ? 18.031 15.57 -0.582 1 96.38 318 THR B O 1
ATOM 8629 N N . GLN B 1 319 ? 17.297 13.719 -1.564 1 95.81 319 GLN B N 1
ATOM 8630 C CA . GLN B 1 319 ? 18.609 13.078 -1.524 1 95.81 319 GLN B CA 1
ATOM 8631 C C . GLN B 1 319 ? 19.625 13.852 -2.371 1 95.81 319 GLN B C 1
ATOM 8633 O O . GLN B 1 319 ? 20.75 14.062 -1.948 1 95.81 319 GLN B O 1
ATOM 8638 N N . ALA B 1 320 ? 19.203 14.219 -3.551 1 95.19 320 ALA B N 1
ATOM 8639 C CA . ALA B 1 320 ? 20.078 14.992 -4.438 1 95.19 320 ALA B CA 1
ATOM 8640 C C . ALA B 1 320 ? 20.469 16.328 -3.801 1 95.19 320 ALA B C 1
ATOM 8642 O O . ALA B 1 320 ? 21.625 16.75 -3.887 1 95.19 320 ALA B O 1
ATOM 8643 N N . ALA B 1 321 ? 19.469 17.047 -3.211 1 96.38 321 ALA B N 1
ATOM 8644 C CA . ALA B 1 321 ? 19.734 18.312 -2.541 1 96.38 321 ALA B CA 1
ATOM 8645 C C . ALA B 1 321 ? 20.688 18.141 -1.371 1 96.38 321 ALA B C 1
ATOM 8647 O O . ALA B 1 321 ? 21.531 19 -1.107 1 96.38 321 ALA B O 1
ATOM 8648 N N . LEU B 1 322 ? 20.562 17.078 -0.648 1 96.19 322 LEU B N 1
ATOM 8649 C CA . LEU B 1 322 ? 21.438 16.781 0.481 1 96.19 322 LEU B CA 1
ATOM 8650 C C . LEU B 1 322 ? 22.891 16.609 0.022 1 96.19 322 LEU B C 1
ATOM 8652 O O . LEU B 1 322 ? 23.812 17.078 0.691 1 96.19 322 LEU B O 1
ATOM 8656 N N . GLN B 1 323 ? 23.094 15.984 -1.074 1 93.19 323 GLN B N 1
ATOM 8657 C CA . GLN B 1 323 ? 24.438 15.773 -1.61 1 93.19 323 GLN B CA 1
ATOM 8658 C C . GLN B 1 323 ? 25.109 17.109 -1.938 1 93.19 323 GLN B C 1
ATOM 8660 O O . GLN B 1 323 ? 26.312 17.25 -1.787 1 93.19 323 GLN B O 1
ATOM 8665 N N . GLY B 1 324 ? 24.312 18.078 -2.393 1 93.56 324 GLY B N 1
ATOM 8666 C CA . GLY B 1 324 ? 24.859 19.375 -2.75 1 93.56 324 GLY B CA 1
ATOM 8667 C C . GLY B 1 324 ? 24.766 20.391 -1.62 1 93.56 324 GLY B C 1
ATOM 8668 O O . GLY B 1 324 ? 25.156 21.547 -1.79 1 93.56 324 GLY B O 1
ATOM 8669 N N . PHE B 1 325 ? 24.359 19.969 -0.451 1 96.06 325 PHE B N 1
ATOM 8670 C CA . PHE B 1 325 ? 24.125 20.875 0.667 1 96.06 325 PHE B CA 1
ATOM 8671 C C . PHE B 1 325 ? 25.438 21.172 1.397 1 96.06 325 PHE B C 1
ATOM 8673 O O . PHE B 1 325 ? 26.266 20.281 1.593 1 96.06 325 PHE B O 1
ATOM 8680 N N . SER B 1 326 ? 25.75 22.406 1.775 1 94.94 326 SER B N 1
ATOM 8681 C CA . SER B 1 326 ? 26.984 22.844 2.398 1 94.94 326 SER B CA 1
ATOM 8682 C C . SER B 1 326 ? 27.219 22.156 3.734 1 94.94 326 SER B C 1
ATOM 8684 O O . SER B 1 326 ? 28.359 21.812 4.078 1 94.94 326 SER B O 1
ATOM 8686 N N . HIS B 1 327 ? 26.188 21.906 4.559 1 96.19 327 HIS B N 1
ATOM 8687 C CA . HIS B 1 327 ? 26.297 21.25 5.848 1 96.19 327 HIS B CA 1
ATOM 8688 C C . HIS B 1 327 ? 25.812 19.797 5.773 1 96.19 327 HIS B C 1
ATOM 8690 O O . HIS B 1 327 ? 25.172 19.312 6.703 1 96.19 327 HIS B O 1
ATOM 8696 N N . LYS B 1 328 ? 26.047 19.156 4.668 1 94.62 328 LYS B N 1
ATOM 8697 C CA . LYS B 1 328 ? 25.516 17.812 4.406 1 94.62 328 LYS B CA 1
ATOM 8698 C C . LYS B 1 328 ? 26.016 16.828 5.453 1 94.62 328 LYS B C 1
ATOM 8700 O O . LYS B 1 328 ? 25.266 15.938 5.875 1 94.62 328 LYS B O 1
ATOM 8705 N N . THR B 1 329 ? 27.234 16.891 5.914 1 95.62 329 THR B N 1
ATOM 8706 C CA . THR B 1 329 ? 27.797 15.938 6.867 1 95.62 329 THR B CA 1
ATOM 8707 C C . THR B 1 329 ? 27.062 16 8.195 1 95.62 329 THR B C 1
ATOM 8709 O O . THR B 1 329 ? 26.766 14.961 8.797 1 95.62 329 THR B O 1
ATOM 8712 N N . LYS B 1 330 ? 26.781 17.188 8.609 1 96.06 330 LYS B N 1
ATOM 8713 C CA . LYS B 1 330 ? 26.047 17.375 9.859 1 96.06 330 LYS B CA 1
ATOM 8714 C C . LYS B 1 330 ? 24.656 16.781 9.773 1 96.06 330 LYS B C 1
ATOM 8716 O O . LYS B 1 330 ? 24.234 16.047 10.664 1 96.06 330 LYS B O 1
ATOM 8721 N N . VAL B 1 331 ? 23.969 17.172 8.719 1 97.12 331 VAL B N 1
ATOM 8722 C CA . VAL B 1 331 ? 22.594 16.719 8.555 1 97.12 331 VAL B CA 1
ATOM 8723 C C . VAL B 1 331 ? 22.578 15.203 8.383 1 97.12 331 VAL B C 1
ATOM 8725 O O . VAL B 1 331 ? 21.734 14.516 8.977 1 97.12 331 VAL B O 1
ATOM 8728 N N . ALA B 1 332 ? 23.5 14.695 7.605 1 95.56 332 ALA B N 1
ATOM 8729 C CA . ALA B 1 332 ? 23.578 13.258 7.379 1 95.56 332 ALA B CA 1
ATOM 8730 C C . ALA B 1 332 ? 23.875 12.508 8.68 1 95.56 332 ALA B C 1
ATOM 8732 O O . ALA B 1 332 ? 23.281 11.461 8.945 1 95.56 332 ALA B O 1
ATOM 8733 N N . ALA B 1 333 ? 24.781 13.016 9.406 1 96.12 333 ALA B N 1
ATOM 8734 C CA . ALA B 1 333 ? 25.125 12.406 10.688 1 96.12 333 ALA B CA 1
ATOM 8735 C C . ALA B 1 333 ? 23.922 12.414 11.633 1 96.12 333 ALA B C 1
ATOM 8737 O O . ALA B 1 333 ? 23.688 11.438 12.352 1 96.12 333 ALA B O 1
ATOM 8738 N N . TRP B 1 334 ? 23.266 13.539 11.664 1 96 334 TRP B N 1
ATOM 8739 C CA . TRP B 1 334 ? 22.094 13.648 12.523 1 96 334 TRP B CA 1
ATOM 8740 C C . TRP B 1 334 ? 21.016 12.656 12.102 1 96 334 TRP B C 1
ATOM 8742 O O . TRP B 1 334 ? 20.406 12 12.945 1 96 334 TRP B O 1
ATOM 8752 N N . LEU B 1 335 ? 20.75 12.539 10.797 1 95.62 335 LEU B N 1
ATOM 8753 C CA . LEU B 1 335 ? 19.766 11.602 10.258 1 95.62 335 LEU B CA 1
ATOM 8754 C C . LEU B 1 335 ? 20.125 10.164 10.633 1 95.62 335 LEU B C 1
ATOM 8756 O O . LEU B 1 335 ? 19.234 9.383 11.008 1 95.62 335 LEU B O 1
ATOM 8760 N N . GLN B 1 336 ? 21.312 9.781 10.57 1 94.75 336 GLN B N 1
ATOM 8761 C CA . GLN B 1 336 ? 21.766 8.422 10.852 1 94.75 336 GLN B CA 1
ATOM 8762 C C . GLN B 1 336 ? 21.734 8.133 12.352 1 94.75 336 GLN B C 1
ATOM 8764 O O . GLN B 1 336 ? 21.281 7.07 12.773 1 94.75 336 GLN B O 1
ATOM 8769 N N . ASN B 1 337 ? 22.125 9.094 13.164 1 94.19 337 ASN B N 1
ATOM 8770 C CA . ASN B 1 337 ? 22.328 8.859 14.594 1 94.19 337 ASN B CA 1
ATOM 8771 C C . ASN B 1 337 ? 21.031 9.016 15.375 1 94.19 337 ASN B C 1
ATOM 8773 O O . ASN B 1 337 ? 20.781 8.289 16.344 1 94.19 337 ASN B O 1
ATOM 8777 N N . HIS B 1 338 ? 20.219 9.938 14.969 1 91.94 338 HIS B N 1
ATOM 8778 C CA . HIS B 1 338 ? 19.078 10.273 15.797 1 91.94 338 HIS B CA 1
ATOM 8779 C C . HIS B 1 338 ? 17.766 9.875 15.117 1 91.94 338 HIS B C 1
ATOM 8781 O O . HIS B 1 338 ? 16.781 9.539 15.789 1 91.94 338 HIS B O 1
ATOM 8787 N N . ALA B 1 339 ? 17.734 9.93 13.781 1 91.31 339 ALA B N 1
ATOM 8788 C CA . ALA B 1 339 ? 16.531 9.492 13.055 1 91.31 339 ALA B CA 1
ATOM 8789 C C . ALA B 1 339 ? 16.688 8.055 12.57 1 91.31 339 ALA B C 1
ATOM 8791 O O . ALA B 1 339 ? 15.766 7.48 11.992 1 91.31 339 ALA B O 1
ATOM 8792 N N . LYS B 1 340 ? 17.891 7.426 12.727 1 93.38 340 LYS B N 1
ATOM 8793 C CA . LYS B 1 340 ? 18.219 6.035 12.398 1 93.38 340 LYS B CA 1
ATOM 8794 C C . LYS B 1 340 ? 18.016 5.766 10.906 1 93.38 340 LYS B C 1
ATOM 8796 O O . LYS B 1 340 ? 17.453 4.738 10.531 1 93.38 340 LYS B O 1
ATOM 8801 N N . VAL B 1 341 ? 18.297 6.734 10.109 1 94.81 341 VAL B N 1
ATOM 8802 C CA . VAL B 1 341 ? 18.25 6.582 8.656 1 94.81 341 VAL B CA 1
ATOM 8803 C C . VAL B 1 341 ? 19.391 5.676 8.195 1 94.81 341 VAL B C 1
ATOM 8805 O O . VAL B 1 341 ? 20.516 5.797 8.672 1 94.81 341 VAL B O 1
ATOM 8808 N N . GLU B 1 342 ? 19.109 4.75 7.328 1 95 342 GLU B N 1
ATOM 8809 C CA . GLU B 1 342 ? 20.109 3.803 6.832 1 95 342 GLU B CA 1
ATOM 8810 C C . GLU B 1 342 ? 20.547 4.145 5.41 1 95 342 GLU B C 1
ATOM 8812 O O . GLU B 1 342 ? 19.719 4.551 4.59 1 95 342 GLU B O 1
ATOM 8817 N N . ILE B 1 343 ? 21.828 4.035 5.195 1 95.19 343 ILE B N 1
ATOM 8818 C CA . ILE B 1 343 ? 22.359 4.152 3.844 1 95.19 343 ILE B CA 1
ATOM 8819 C C . ILE B 1 343 ? 22.484 2.768 3.215 1 95.19 343 ILE B C 1
ATOM 8821 O O . ILE B 1 343 ? 23.156 1.887 3.764 1 95.19 343 ILE B O 1
ATOM 8825 N N . VAL B 1 344 ? 21.859 2.631 2.072 1 96.56 344 VAL B N 1
ATOM 8826 C CA . VAL B 1 344 ? 21.797 1.28 1.526 1 96.56 344 VAL B CA 1
ATOM 8827 C C . VAL B 1 344 ? 22.297 1.285 0.081 1 96.56 344 VAL B C 1
ATOM 8829 O O . VAL B 1 344 ? 22.141 2.283 -0.629 1 96.56 344 VAL B O 1
ATOM 8832 N N . SER B 1 345 ? 22.953 0.213 -0.32 1 96.56 345 SER B N 1
ATOM 8833 C CA . SER B 1 345 ? 23.281 -0.095 -1.709 1 96.56 345 SER B CA 1
ATOM 8834 C C . SER B 1 345 ? 22.25 -1.031 -2.324 1 96.56 345 SER B C 1
ATOM 8836 O O . SER B 1 345 ? 21.328 -1.472 -1.642 1 96.56 345 SER B O 1
ATOM 8838 N N . VAL B 1 346 ? 22.391 -1.312 -3.602 1 97.62 346 VAL B N 1
ATOM 8839 C CA . VAL B 1 346 ? 21.453 -2.225 -4.25 1 97.62 346 VAL B CA 1
ATOM 8840 C C . VAL B 1 346 ? 21.562 -3.611 -3.617 1 97.62 346 VAL B C 1
ATOM 8842 O O . VAL B 1 346 ? 20.547 -4.27 -3.369 1 97.62 346 VAL B O 1
ATOM 8845 N N . TYR B 1 347 ? 22.75 -4.031 -3.295 1 97.12 347 TYR B N 1
ATOM 8846 C CA . TYR B 1 347 ? 22.984 -5.34 -2.697 1 97.12 347 TYR B CA 1
ATOM 8847 C C . TYR B 1 347 ? 22.438 -5.398 -1.277 1 97.12 347 TYR B C 1
ATOM 8849 O O . TYR B 1 347 ? 21.719 -6.34 -0.919 1 97.12 347 TYR B O 1
ATOM 8857 N N . SER B 1 348 ? 22.812 -4.41 -0.468 1 96.88 348 SER B N 1
ATOM 8858 C CA . SER B 1 348 ? 22.359 -4.43 0.918 1 96.88 348 SER B CA 1
ATOM 8859 C C . SER B 1 348 ? 20.828 -4.355 0.999 1 96.88 348 SER B C 1
ATOM 8861 O O . SER B 1 348 ? 20.219 -4.984 1.864 1 96.88 348 SER B O 1
ATOM 8863 N N . TYR B 1 349 ? 20.312 -3.531 0.067 1 97.5 349 TYR B N 1
ATOM 8864 C CA . TYR B 1 349 ? 18.859 -3.482 -0.007 1 97.5 349 TYR B CA 1
ATOM 8865 C C . TYR B 1 349 ? 18.281 -4.836 -0.405 1 97.5 349 TYR B C 1
ATOM 8867 O O . TYR B 1 349 ? 17.297 -5.301 0.183 1 97.5 349 TYR B O 1
ATOM 8875 N N . GLY B 1 350 ? 18.859 -5.469 -1.413 1 97.69 350 GLY B N 1
ATOM 8876 C CA . GLY B 1 350 ? 18.438 -6.801 -1.817 1 97.69 350 GLY B CA 1
ATOM 8877 C C . GLY B 1 350 ? 18.484 -7.809 -0.688 1 97.69 350 GLY B C 1
ATOM 8878 O O . GLY B 1 350 ? 17.594 -8.656 -0.561 1 97.69 350 GLY B O 1
ATOM 8879 N N . ASN B 1 351 ? 19.469 -7.727 0.109 1 97 351 ASN B N 1
ATOM 8880 C CA . ASN B 1 351 ? 19.641 -8.633 1.242 1 97 351 ASN B CA 1
ATOM 8881 C C . ASN B 1 351 ? 18.531 -8.445 2.271 1 97 351 ASN B C 1
ATOM 8883 O O . ASN B 1 351 ? 18.094 -9.406 2.904 1 97 351 ASN B O 1
ATOM 8887 N N . ILE B 1 352 ? 18.094 -7.242 2.457 1 95.94 352 ILE B N 1
ATOM 8888 C CA . ILE B 1 352 ? 17 -6.941 3.371 1 95.94 352 ILE B CA 1
ATOM 8889 C C . ILE B 1 352 ? 15.688 -7.496 2.811 1 95.94 352 ILE B C 1
ATOM 8891 O O . ILE B 1 352 ? 14.914 -8.125 3.533 1 95.94 352 ILE B O 1
ATOM 8895 N N . VAL B 1 353 ? 15.492 -7.238 1.548 1 96.5 353 VAL B N 1
ATOM 8896 C CA . VAL B 1 353 ? 14.25 -7.629 0.891 1 96.5 353 VAL B CA 1
ATOM 8897 C C . VAL B 1 353 ? 14.117 -9.148 0.895 1 96.5 353 VAL B C 1
ATOM 8899 O O . VAL B 1 353 ? 13.062 -9.688 1.228 1 96.5 353 VAL B O 1
ATOM 8902 N N . VAL B 1 354 ? 15.188 -9.875 0.516 1 95.88 354 VAL B N 1
ATOM 8903 C CA . VAL B 1 354 ? 15.125 -11.328 0.359 1 95.88 354 VAL B CA 1
ATOM 8904 C C . VAL B 1 354 ? 14.75 -11.977 1.691 1 95.88 354 VAL B C 1
ATOM 8906 O O . VAL B 1 354 ? 14.047 -12.984 1.722 1 95.88 354 VAL B O 1
ATOM 8909 N N . LYS B 1 355 ? 15.141 -11.438 2.793 1 93.31 355 LYS B N 1
ATOM 8910 C CA . LYS B 1 355 ? 14.883 -11.977 4.125 1 93.31 355 LYS B CA 1
ATOM 8911 C C . LYS B 1 355 ? 13.461 -11.656 4.582 1 93.31 355 LYS B C 1
ATOM 8913 O O . LYS B 1 355 ? 12.938 -12.297 5.5 1 93.31 355 LYS B O 1
ATOM 8918 N N . SER B 1 356 ? 12.859 -10.711 3.873 1 93 356 SER B N 1
ATOM 8919 C CA . SER B 1 356 ? 11.523 -10.281 4.285 1 93 356 SER B CA 1
ATOM 8920 C C . SER B 1 356 ? 10.445 -10.93 3.418 1 93 356 SER B C 1
ATOM 8922 O O . SER B 1 356 ? 9.25 -10.734 3.656 1 93 356 SER B O 1
ATOM 8924 N N . LEU B 1 357 ? 10.781 -11.664 2.275 1 89.94 357 LEU B N 1
ATOM 8925 C CA . LEU B 1 357 ? 9.828 -12.211 1.312 1 89.94 357 LEU B CA 1
ATOM 8926 C C . LEU B 1 357 ? 8.969 -13.297 1.948 1 89.94 357 LEU B C 1
ATOM 8928 O O . LEU B 1 357 ? 7.902 -13.641 1.429 1 89.94 357 LEU B O 1
ATOM 8932 N N . ASN B 1 358 ? 8.594 -13.336 3.01 1 75.56 358 ASN B N 1
ATOM 8933 C CA . ASN B 1 358 ? 7.758 -14.359 3.631 1 75.56 358 ASN B CA 1
ATOM 8934 C C . ASN B 1 358 ? 7.184 -15.32 2.592 1 75.56 358 ASN B C 1
ATOM 8936 O O . ASN B 1 358 ? 7.844 -15.633 1.599 1 75.56 358 ASN B O 1
ATOM 8940 N N . ASN B 1 359 ? 5.973 -15.836 2.66 1 76.75 359 ASN B N 1
ATOM 8941 C CA . ASN B 1 359 ? 5.32 -16.812 1.784 1 76.75 359 ASN B CA 1
ATOM 8942 C C . ASN B 1 359 ? 4.469 -16.125 0.721 1 76.75 359 ASN B C 1
ATOM 8944 O O . ASN B 1 359 ? 3.551 -16.719 0.168 1 76.75 359 ASN B O 1
ATOM 8948 N N . ASP B 1 360 ? 5.004 -14.914 0.385 1 81.06 360 ASP B N 1
ATOM 8949 C CA . ASP B 1 360 ? 4.199 -14.172 -0.585 1 81.06 360 ASP B CA 1
ATOM 8950 C C . ASP B 1 360 ? 4.66 -14.461 -2.012 1 81.06 360 ASP B C 1
ATOM 8952 O O . ASP B 1 360 ? 5.84 -14.281 -2.336 1 81.06 360 ASP B O 1
ATOM 8956 N N . ARG B 1 361 ? 3.805 -14.719 -2.912 1 87.62 361 ARG B N 1
ATOM 8957 C CA . ARG B 1 361 ? 4.086 -15.141 -4.281 1 87.62 361 ARG B CA 1
ATOM 8958 C C . ARG B 1 361 ? 4.566 -13.969 -5.129 1 87.62 361 ARG B C 1
ATOM 8960 O O . ARG B 1 361 ? 5.645 -14.023 -5.719 1 87.62 361 ARG B O 1
ATOM 8967 N N . ARG B 1 362 ? 3.863 -12.875 -5.184 1 87.38 362 ARG B N 1
ATOM 8968 C CA . ARG B 1 362 ? 4.156 -11.797 -6.113 1 87.38 362 ARG B CA 1
ATOM 8969 C C . ARG B 1 362 ? 5.488 -11.133 -5.781 1 87.38 362 ARG B C 1
ATOM 8971 O O . ARG B 1 362 ? 6.316 -10.914 -6.668 1 87.38 362 ARG B O 1
ATOM 8978 N N . PRO B 1 363 ? 5.75 -10.906 -4.5 1 92.62 363 PRO B N 1
ATOM 8979 C CA . PRO B 1 363 ? 7.047 -10.297 -4.188 1 92.62 363 PRO B CA 1
ATOM 8980 C C . PRO B 1 363 ? 8.227 -11.203 -4.535 1 92.62 363 PRO B C 1
ATOM 8982 O O . PRO B 1 363 ? 9.289 -10.711 -4.926 1 92.62 363 PRO B O 1
ATOM 8985 N N . ALA B 1 364 ? 8.047 -12.492 -4.32 1 94.31 364 ALA B N 1
ATOM 8986 C CA . ALA B 1 364 ? 9.125 -13.414 -4.656 1 94.31 364 ALA B CA 1
ATOM 8987 C C . ALA B 1 364 ? 9.422 -13.391 -6.156 1 94.31 364 ALA B C 1
ATOM 8989 O O . ALA B 1 364 ? 10.578 -13.406 -6.566 1 94.31 364 ALA B O 1
ATOM 8990 N N . ILE B 1 365 ? 8.383 -13.367 -6.941 1 94.44 365 ILE B N 1
ATOM 8991 C CA . ILE B 1 365 ? 8.547 -13.281 -8.391 1 94.44 365 ILE B CA 1
ATOM 8992 C C . ILE B 1 365 ? 9.164 -11.938 -8.766 1 94.44 365 ILE B C 1
ATOM 8994 O O . ILE B 1 365 ? 10.086 -11.883 -9.586 1 94.44 365 ILE B O 1
ATOM 8998 N N . ALA B 1 366 ? 8.688 -10.898 -8.148 1 95.5 366 ALA B N 1
ATOM 8999 C CA . ALA B 1 366 ? 9.219 -9.562 -8.391 1 95.5 366 ALA B CA 1
ATOM 9000 C C . ALA B 1 366 ? 10.711 -9.492 -8.055 1 95.5 366 ALA B C 1
ATOM 9002 O O . ALA B 1 366 ? 11.469 -8.781 -8.719 1 95.5 366 ALA B O 1
ATOM 9003 N N . PHE B 1 367 ? 11.164 -10.188 -7.027 1 97.19 367 PHE B N 1
ATOM 9004 C CA . PHE B 1 367 ? 12.562 -10.164 -6.605 1 97.19 367 PHE B CA 1
ATOM 9005 C C . PHE B 1 367 ? 13.461 -10.758 -7.68 1 97.19 367 PHE B C 1
ATOM 9007 O O . PHE B 1 367 ? 14.578 -10.289 -7.887 1 97.19 367 PHE B O 1
ATOM 9014 N N . SER B 1 368 ? 12.969 -11.852 -8.352 1 97.06 368 SER B N 1
ATOM 9015 C CA . SER B 1 368 ? 13.734 -12.391 -9.469 1 97.06 368 SER B CA 1
ATOM 9016 C C . SER B 1 368 ? 13.914 -11.344 -10.57 1 97.06 368 SER B C 1
ATOM 9018 O O . SER B 1 368 ? 14.977 -11.258 -11.188 1 97.06 368 SER B O 1
ATOM 9020 N N . HIS B 1 369 ? 12.859 -10.578 -10.844 1 97.69 369 HIS B N 1
ATOM 9021 C CA . HIS B 1 369 ? 12.945 -9.5 -11.828 1 97.69 369 HIS B CA 1
ATOM 9022 C C . HIS B 1 369 ? 13.914 -8.414 -11.367 1 97.69 369 HIS B C 1
ATOM 9024 O O . HIS B 1 369 ? 14.656 -7.859 -12.172 1 97.69 369 HIS B O 1
ATOM 9030 N N . PHE B 1 370 ? 13.914 -8.125 -10.07 1 97.88 370 PHE B N 1
ATOM 9031 C CA . PHE B 1 370 ? 14.82 -7.148 -9.484 1 97.88 370 PHE B CA 1
ATOM 9032 C C . PHE B 1 370 ? 16.266 -7.555 -9.711 1 97.88 370 PHE B C 1
ATOM 9034 O O . PHE B 1 370 ? 17.094 -6.727 -10.109 1 97.88 370 PHE B O 1
ATOM 9041 N N . LEU B 1 371 ? 16.547 -8.828 -9.422 1 97.81 371 LEU B N 1
ATOM 9042 C CA . LEU B 1 371 ? 17.906 -9.336 -9.609 1 97.81 371 LEU B CA 1
ATOM 9043 C C . LEU B 1 371 ? 18.297 -9.305 -11.086 1 97.81 371 LEU B C 1
ATOM 9045 O O . LEU B 1 371 ? 19.406 -8.898 -11.43 1 97.81 371 LEU B O 1
ATOM 9049 N N . TYR B 1 372 ? 17.359 -9.742 -11.961 1 97.19 372 TYR B N 1
ATOM 9050 C CA . TYR B 1 372 ? 17.594 -9.758 -13.398 1 97.19 372 TYR B CA 1
ATOM 9051 C C . TYR B 1 372 ? 17.938 -8.367 -13.914 1 97.19 372 TYR B C 1
ATOM 9053 O O . TYR B 1 372 ? 18.969 -8.18 -14.57 1 97.19 372 TYR B O 1
ATOM 9061 N N . HIS B 1 373 ? 17.109 -7.371 -13.586 1 97.25 373 HIS B N 1
ATOM 9062 C CA . HIS B 1 373 ? 17.312 -6.016 -14.086 1 97.25 373 HIS B CA 1
ATOM 9063 C C . HIS B 1 373 ? 18.531 -5.367 -13.438 1 97.25 373 HIS B C 1
ATOM 9065 O O . HIS B 1 373 ? 19.234 -4.594 -14.086 1 97.25 373 HIS B O 1
ATOM 9071 N N . SER B 1 374 ? 18.766 -5.594 -12.109 1 97.12 374 SER B N 1
ATOM 9072 C CA . SER B 1 374 ? 19.938 -5.047 -11.43 1 97.12 374 SER B CA 1
ATOM 9073 C C . SER B 1 374 ? 21.234 -5.602 -12.023 1 97.12 374 SER B C 1
ATOM 9075 O O . SER B 1 374 ? 22.234 -4.898 -12.094 1 97.12 374 SER B O 1
ATOM 9077 N N . SER B 1 375 ? 21.188 -6.871 -12.344 1 95.25 375 SER B N 1
ATOM 9078 C CA . SER B 1 375 ? 22.328 -7.496 -12.992 1 95.25 375 SER B CA 1
ATOM 9079 C C . SER B 1 375 ? 22.578 -6.891 -14.367 1 95.25 375 SER B C 1
ATOM 9081 O O . SER B 1 375 ? 23.719 -6.594 -14.727 1 95.25 375 SER B O 1
ATOM 9083 N N . ASN B 1 376 ? 21.516 -6.707 -15.148 1 95.19 376 ASN B N 1
ATOM 9084 C CA . ASN B 1 376 ? 21.641 -6.16 -16.5 1 95.19 376 ASN B CA 1
ATOM 9085 C C . ASN B 1 376 ? 22.156 -4.723 -16.484 1 95.19 376 ASN B C 1
ATOM 9087 O O . ASN B 1 376 ? 22.844 -4.297 -17.406 1 95.19 376 ASN B O 1
ATOM 9091 N N . LYS B 1 377 ? 21.844 -4 -15.438 1 95.31 377 LYS B N 1
ATOM 9092 C CA . LYS B 1 377 ? 22.281 -2.611 -15.32 1 95.31 377 LYS B CA 1
ATOM 9093 C C . LYS B 1 377 ? 23.625 -2.52 -14.625 1 95.31 377 LYS B C 1
ATOM 9095 O O . LYS B 1 377 ? 24.172 -1.427 -14.453 1 95.31 377 LYS B O 1
ATOM 9100 N N . ASN B 1 378 ? 24.203 -3.604 -14.164 1 94.94 378 ASN B N 1
ATOM 9101 C CA . ASN B 1 378 ? 25.484 -3.691 -13.469 1 94.94 378 ASN B CA 1
ATOM 9102 C C . ASN B 1 378 ? 25.453 -2.922 -12.148 1 94.94 378 ASN B C 1
ATOM 9104 O O . ASN B 1 378 ? 26.391 -2.176 -11.844 1 94.94 378 ASN B O 1
ATOM 9108 N N . TYR B 1 379 ? 24.312 -3.037 -11.461 1 95.44 379 TYR B N 1
ATOM 9109 C CA . TYR B 1 379 ? 24.188 -2.359 -10.18 1 95.44 379 TYR B CA 1
ATOM 9110 C C . TYR B 1 379 ? 24.656 -3.248 -9.031 1 95.44 379 TYR B C 1
ATOM 9112 O O . TYR B 1 379 ? 24.688 -2.82 -7.879 1 95.44 379 TYR B O 1
ATOM 9120 N N . MET B 1 380 ? 24.953 -4.484 -9.344 1 92.44 380 MET B N 1
ATOM 9121 C CA . MET B 1 380 ? 25.438 -5.445 -8.359 1 92.44 380 MET B CA 1
ATOM 9122 C C . MET B 1 380 ? 26.594 -6.273 -8.922 1 92.44 380 MET B C 1
ATOM 9124 O O . MET B 1 380 ? 26.594 -6.609 -10.109 1 92.44 380 MET B O 1
ATOM 9128 N N . GLU B 1 381 ? 27.5 -6.664 -8.008 1 93.62 381 GLU B N 1
ATOM 9129 C CA . GLU B 1 381 ? 28.609 -7.535 -8.406 1 93.62 381 GLU B CA 1
ATOM 9130 C C . GLU B 1 381 ? 28.141 -8.977 -8.578 1 93.62 381 GLU B C 1
ATOM 9132 O O . GLU B 1 381 ? 27.109 -9.375 -8.008 1 93.62 381 GLU B O 1
ATOM 9137 N N . SER B 1 382 ? 28.906 -9.766 -9.289 1 93.81 382 SER B N 1
ATOM 9138 C CA . SER B 1 382 ? 28.516 -11.133 -9.633 1 93.81 382 SER B CA 1
ATOM 9139 C C . SER B 1 382 ? 28.422 -12 -8.383 1 93.81 382 SER B C 1
ATOM 9141 O O . SER B 1 382 ? 27.5 -12.82 -8.266 1 93.81 382 SER B O 1
ATOM 9143 N N . TYR B 1 383 ? 29.375 -11.781 -7.496 1 94.19 383 TYR B N 1
ATOM 9144 C CA . TYR B 1 383 ? 29.359 -12.625 -6.301 1 94.19 383 TYR B CA 1
ATOM 9145 C C . TYR B 1 383 ? 28.188 -12.258 -5.398 1 94.19 383 TYR B C 1
ATOM 9147 O O . TYR B 1 383 ? 27.641 -13.117 -4.699 1 94.19 383 TYR B O 1
ATOM 9155 N N . GLN B 1 384 ? 27.781 -10.992 -5.445 1 95.94 384 GLN B N 1
ATOM 9156 C CA . GLN B 1 384 ? 26.609 -10.531 -4.691 1 95.94 384 GLN B CA 1
ATOM 9157 C C . GLN B 1 384 ? 25.328 -11.109 -5.262 1 95.94 384 GLN B C 1
ATOM 9159 O O . GLN B 1 384 ? 24.438 -11.508 -4.508 1 95.94 384 GLN B O 1
ATOM 9164 N N . LEU B 1 385 ? 25.344 -11.109 -6.574 1 96.12 385 LEU B N 1
ATOM 9165 C CA . LEU B 1 385 ? 24.188 -11.656 -7.258 1 96.12 385 LEU B CA 1
ATOM 9166 C C . LEU B 1 385 ? 23.984 -13.133 -6.914 1 96.12 385 LEU B C 1
ATOM 9168 O O . LEU B 1 385 ? 22.859 -13.57 -6.652 1 96.12 385 LEU B O 1
ATOM 9172 N N . VAL B 1 386 ? 25.047 -13.906 -6.895 1 95.19 386 VAL B N 1
ATOM 9173 C CA . VAL B 1 386 ? 25 -15.336 -6.609 1 95.19 386 VAL B CA 1
ATOM 9174 C C . VAL B 1 386 ? 24.516 -15.562 -5.18 1 95.19 386 VAL B C 1
ATOM 9176 O O . VAL B 1 386 ? 23.75 -16.484 -4.922 1 95.19 386 VAL B O 1
ATOM 9179 N N . ASP B 1 387 ? 24.922 -14.742 -4.332 1 95.62 387 ASP B N 1
ATOM 9180 C CA . ASP B 1 387 ? 24.516 -14.844 -2.934 1 95.62 387 ASP B CA 1
ATOM 9181 C C . ASP B 1 387 ? 23.016 -14.641 -2.775 1 95.62 387 ASP B C 1
ATOM 9183 O O . ASP B 1 387 ? 22.359 -15.406 -2.074 1 95.62 387 ASP B O 1
ATOM 9187 N N . LEU B 1 388 ? 22.469 -13.664 -3.432 1 96.25 388 LEU B N 1
ATOM 9188 C CA . LEU B 1 388 ? 21.047 -13.367 -3.342 1 96.25 388 LEU B CA 1
ATOM 9189 C C . LEU B 1 388 ? 20.219 -14.453 -4.031 1 96.25 388 LEU B C 1
ATOM 9191 O O . LEU B 1 388 ? 19.125 -14.789 -3.572 1 96.25 388 LEU B O 1
ATOM 9195 N N . CYS B 1 389 ? 20.75 -14.992 -5.129 1 94.88 389 CYS B N 1
ATOM 9196 C CA . CYS B 1 389 ? 20.047 -16.062 -5.832 1 94.88 389 CYS B CA 1
ATOM 9197 C C . CYS B 1 389 ? 19.984 -17.328 -4.977 1 94.88 389 CYS B C 1
ATOM 9199 O O . CYS B 1 389 ? 18.984 -18.062 -5.027 1 94.88 389 CYS B O 1
ATOM 9201 N N . ARG B 1 390 ? 20.984 -17.547 -4.23 1 91.62 390 ARG B N 1
ATOM 9202 C CA . ARG B 1 390 ? 21.016 -18.719 -3.363 1 91.62 390 ARG B CA 1
ATOM 9203 C C . ARG B 1 390 ? 20 -18.594 -2.227 1 91.62 390 ARG B C 1
ATOM 9205 O O . ARG B 1 390 ? 19.391 -19.578 -1.825 1 91.62 390 ARG B O 1
ATOM 9212 N N . THR B 1 391 ? 19.781 -17.406 -1.815 1 92.56 391 THR B N 1
ATOM 9213 C CA . THR B 1 391 ? 18.938 -17.172 -0.647 1 92.56 391 THR B CA 1
ATOM 9214 C C . THR B 1 391 ? 17.484 -16.969 -1.06 1 92.56 391 THR B C 1
ATOM 9216 O O . THR B 1 391 ? 16.562 -17.234 -0.281 1 92.56 391 THR B O 1
ATOM 9219 N N . MET B 1 392 ? 17.234 -16.531 -2.219 1 93.44 392 MET B N 1
ATOM 9220 C CA . MET B 1 392 ? 15.898 -16.125 -2.656 1 93.44 392 MET B CA 1
ATOM 9221 C C . MET B 1 392 ? 14.969 -17.344 -2.723 1 93.44 392 MET B C 1
ATOM 9223 O O . MET B 1 392 ? 15.352 -18.391 -3.219 1 93.44 392 MET B O 1
ATOM 9227 N N . PRO B 1 393 ? 13.82 -17.234 -2.195 1 93.88 393 PRO B N 1
ATOM 9228 C CA . PRO B 1 393 ? 12.828 -18.297 -2.389 1 93.88 393 PRO B CA 1
ATOM 9229 C C . PRO B 1 393 ? 12.312 -18.375 -3.824 1 93.88 393 PRO B C 1
ATOM 9231 O O . PRO B 1 393 ? 12.273 -17.344 -4.52 1 93.88 393 PRO B O 1
ATOM 9234 N N . VAL B 1 394 ? 11.984 -19.562 -4.297 1 93.44 394 VAL B N 1
ATOM 9235 C CA . VAL B 1 394 ? 11.352 -19.734 -5.598 1 93.44 394 VAL B CA 1
ATOM 9236 C C . VAL B 1 394 ? 9.914 -20.219 -5.414 1 93.44 394 VAL B C 1
ATOM 9238 O O . VAL B 1 394 ? 9.594 -20.859 -4.41 1 93.44 394 VAL B O 1
ATOM 9241 N N . ILE B 1 395 ? 9.117 -19.812 -6.316 1 93.38 395 ILE B N 1
ATOM 9242 C CA . ILE B 1 395 ? 7.707 -20.188 -6.254 1 93.38 395 ILE B CA 1
ATOM 9243 C C . ILE B 1 395 ? 7.473 -21.453 -7.074 1 93.38 395 ILE B C 1
ATOM 9245 O O . ILE B 1 395 ? 7.867 -21.531 -8.242 1 93.38 395 ILE B O 1
ATOM 9249 N N . ASP B 1 396 ? 6.879 -22.391 -6.453 1 91.88 396 ASP B N 1
ATOM 9250 C CA . ASP B 1 396 ? 6.621 -23.641 -7.168 1 91.88 396 ASP B CA 1
ATOM 9251 C C . ASP B 1 396 ? 5.34 -23.547 -7.988 1 91.88 396 ASP B C 1
ATOM 9253 O O . ASP B 1 396 ? 4.719 -22.484 -8.07 1 91.88 396 ASP B O 1
ATOM 9257 N N . ASN B 1 397 ? 5.004 -24.641 -8.664 1 91.12 397 ASN B N 1
ATOM 9258 C CA . ASN B 1 397 ? 3.898 -24.672 -9.609 1 91.12 397 ASN B CA 1
ATOM 9259 C C . ASN B 1 397 ? 2.553 -24.5 -8.914 1 91.12 397 ASN B C 1
ATOM 9261 O O . ASN B 1 397 ? 1.544 -24.219 -9.555 1 91.12 397 ASN B O 1
ATOM 9265 N N . TYR B 1 398 ? 2.502 -24.625 -7.559 1 88.5 398 TYR B N 1
ATOM 9266 C CA . TYR B 1 398 ? 1.255 -24.438 -6.82 1 88.5 398 TYR B CA 1
ATOM 9267 C C . TYR B 1 398 ? 1.288 -23.141 -6.012 1 88.5 398 TYR B C 1
ATOM 9269 O O . TYR B 1 398 ? 0.46 -22.953 -5.117 1 88.5 398 TYR B O 1
ATOM 9277 N N . GLY B 1 399 ? 2.328 -22.344 -6.215 1 87.44 399 GLY B N 1
ATOM 9278 C CA . GLY B 1 399 ? 2.367 -21.016 -5.641 1 87.44 399 GLY B CA 1
ATOM 9279 C C . GLY B 1 399 ? 3.053 -20.969 -4.285 1 87.44 399 GLY B C 1
ATOM 9280 O O . GLY B 1 399 ? 3.057 -19.922 -3.621 1 87.44 399 GLY B O 1
ATOM 9281 N N . ASN B 1 400 ? 3.607 -22.016 -3.875 1 89 400 ASN B N 1
ATOM 9282 C CA . ASN B 1 400 ? 4.297 -22.047 -2.59 1 89 400 ASN B CA 1
ATOM 9283 C C . ASN B 1 400 ? 5.738 -21.547 -2.715 1 89 400 ASN B C 1
ATOM 9285 O O . ASN B 1 400 ? 6.414 -21.844 -3.703 1 89 400 ASN B O 1
ATOM 9289 N N . ALA B 1 401 ? 6.09 -20.75 -1.769 1 91.44 401 ALA B N 1
ATOM 9290 C CA . ALA B 1 401 ? 7.473 -20.297 -1.723 1 91.44 401 ALA B CA 1
ATOM 9291 C C . ALA B 1 401 ? 8.383 -21.344 -1.08 1 91.44 401 ALA B C 1
ATOM 9293 O O . ALA B 1 401 ? 8.078 -21.844 0.003 1 91.44 401 ALA B O 1
ATOM 9294 N N . VAL B 1 402 ? 9.445 -21.688 -1.764 1 91.56 402 VAL B N 1
ATOM 9295 C CA . VAL B 1 402 ? 10.375 -22.719 -1.292 1 91.56 402 VAL B CA 1
ATOM 9296 C C . VAL B 1 402 ? 11.789 -22.141 -1.236 1 91.56 402 VAL B C 1
ATOM 9298 O O . VAL B 1 402 ? 12.289 -21.594 -2.227 1 91.56 402 VAL B O 1
ATOM 9301 N N . THR B 1 403 ? 12.383 -22.266 -0.104 1 88.25 403 THR B N 1
ATOM 9302 C CA . THR B 1 403 ? 13.734 -21.75 0.07 1 88.25 403 THR B CA 1
ATOM 9303 C C . THR B 1 403 ? 14.766 -22.859 -0.025 1 88.25 403 THR B C 1
ATOM 9305 O O . THR B 1 403 ? 15.828 -22.688 -0.62 1 88.25 403 THR B O 1
ATOM 9308 N N . GLU B 1 404 ? 14.445 -23.984 0.627 1 83.19 404 GLU B N 1
ATOM 9309 C CA . GLU B 1 404 ? 15.344 -25.141 0.567 1 83.19 404 GLU B CA 1
ATOM 9310 C C . GLU B 1 404 ? 15.109 -25.953 -0.699 1 83.19 404 GLU B C 1
ATOM 9312 O O . GLU B 1 404 ? 14.031 -26.516 -0.889 1 83.19 404 GLU B O 1
ATOM 9317 N N . ARG B 1 405 ? 16.156 -25.844 -1.493 1 80.19 405 ARG B N 1
ATOM 9318 C CA . ARG B 1 405 ? 15.961 -26.547 -2.76 1 80.19 405 ARG B CA 1
ATOM 9319 C C . ARG B 1 405 ? 17.25 -27.203 -3.223 1 80.19 405 ARG B C 1
ATOM 9321 O O . ARG B 1 405 ? 18.344 -26.688 -2.967 1 80.19 405 ARG B O 1
ATOM 9328 N N . GLN B 1 406 ? 17.156 -28.391 -3.643 1 78.56 406 GLN B N 1
ATOM 9329 C CA . GLN B 1 406 ? 18.297 -29.109 -4.184 1 78.56 406 GLN B CA 1
ATOM 9330 C C . GLN B 1 406 ? 18.344 -29.031 -5.707 1 78.56 406 GLN B C 1
ATOM 9332 O O . GLN B 1 406 ? 19.391 -28.766 -6.293 1 78.56 406 GLN B O 1
ATOM 9337 N N . SER B 1 407 ? 17.203 -29.312 -6.375 1 88.62 407 SER B N 1
ATOM 9338 C CA . SER B 1 407 ? 17.094 -29.25 -7.828 1 88.62 407 SER B CA 1
ATOM 9339 C C . SER B 1 407 ? 15.836 -28.516 -8.258 1 88.62 407 SER B C 1
ATOM 9341 O O . SER B 1 407 ? 14.797 -28.609 -7.598 1 88.62 407 SER B O 1
ATOM 9343 N N . ILE B 1 408 ? 15.977 -27.75 -9.273 1 93.12 408 ILE B N 1
ATOM 9344 C CA . ILE B 1 408 ? 14.875 -26.922 -9.758 1 93.12 408 ILE B CA 1
ATOM 9345 C C . ILE B 1 408 ? 14.484 -27.359 -11.172 1 93.12 408 ILE B C 1
ATOM 9347 O O . ILE B 1 408 ? 15.336 -27.469 -12.055 1 93.12 408 ILE B O 1
ATOM 9351 N N . LEU B 1 409 ? 13.25 -27.703 -11.273 1 94.44 409 LEU B N 1
ATOM 9352 C CA . LEU B 1 409 ? 12.672 -28.078 -12.555 1 94.44 409 LEU B CA 1
ATOM 9353 C C . LEU B 1 409 ? 11.961 -26.906 -13.203 1 94.44 409 LEU B C 1
ATOM 9355 O O . LEU B 1 409 ? 11.258 -26.141 -12.523 1 94.44 409 LEU B O 1
ATOM 9359 N N . VAL B 1 410 ? 12.156 -26.688 -14.547 1 95.44 410 VAL B N 1
ATOM 9360 C CA . VAL B 1 410 ? 11.492 -25.609 -15.258 1 95.44 410 VAL B CA 1
ATOM 9361 C C . VAL B 1 410 ? 9.977 -25.812 -15.211 1 95.44 410 VAL B C 1
ATOM 9363 O O . VAL B 1 410 ? 9.5 -26.906 -14.922 1 95.44 410 VAL B O 1
ATOM 9366 N N . PRO B 1 411 ? 9.219 -24.781 -15.445 1 93.38 411 PRO B N 1
ATOM 9367 C CA . PRO B 1 411 ? 7.766 -24.938 -15.469 1 93.38 411 PRO B CA 1
ATOM 9368 C C . PRO B 1 411 ? 7.285 -25.906 -16.531 1 93.38 411 PRO B C 1
ATOM 9370 O O . PRO B 1 411 ? 7.965 -26.109 -17.547 1 93.38 411 PRO B O 1
ATOM 9373 N N . ALA B 1 412 ? 6.145 -26.453 -16.266 1 91.75 412 ALA B N 1
ATOM 9374 C CA . ALA B 1 412 ? 5.578 -27.453 -17.156 1 91.75 412 ALA B CA 1
ATOM 9375 C C . ALA B 1 412 ? 5.262 -26.859 -18.531 1 91.75 412 ALA B C 1
ATOM 9377 O O . ALA B 1 412 ? 5.488 -27.5 -19.562 1 91.75 412 ALA B O 1
ATOM 9378 N N . ASN B 1 413 ? 4.797 -25.688 -18.562 1 86.25 413 ASN B N 1
ATOM 9379 C CA . ASN B 1 413 ? 4.391 -25.047 -19.812 1 86.25 413 ASN B CA 1
ATOM 9380 C C . ASN B 1 413 ? 5.562 -24.906 -20.766 1 86.25 413 ASN B C 1
ATOM 9382 O O . ASN B 1 413 ? 6.523 -24.188 -20.469 1 86.25 413 ASN B O 1
ATOM 9386 N N . GLY B 1 414 ? 5.418 -25.609 -21.859 1 83.06 414 GLY B N 1
ATOM 9387 C CA . GLY B 1 414 ? 6.422 -25.469 -22.891 1 83.06 414 GLY B CA 1
ATOM 9388 C C . GLY B 1 414 ? 7.707 -26.219 -22.578 1 83.06 414 GLY B C 1
ATOM 9389 O O . GLY B 1 414 ? 8.711 -26.062 -23.281 1 83.06 414 GLY B O 1
ATOM 9390 N N . SER B 1 415 ? 7.734 -27 -21.609 1 92.69 415 SER B N 1
ATOM 9391 C CA . SER B 1 415 ? 8.938 -27.719 -21.219 1 92.69 415 SER B CA 1
ATOM 9392 C C . SER B 1 415 ? 9.094 -29 -22.031 1 92.69 415 SER B C 1
ATOM 9394 O O . SER B 1 415 ? 8.109 -29.531 -22.562 1 92.69 415 SER B O 1
ATOM 9396 N N . LYS B 1 416 ? 10.281 -29.484 -22.078 1 93.81 416 LYS B N 1
ATOM 9397 C CA . LYS B 1 416 ? 10.57 -30.734 -22.781 1 93.81 416 LYS B CA 1
ATOM 9398 C C . LYS B 1 416 ? 10.203 -31.938 -21.906 1 93.81 416 LYS B C 1
ATOM 9400 O O . LYS B 1 416 ? 9.812 -33 -22.422 1 93.81 416 LYS B O 1
ATOM 9405 N N . TRP B 1 417 ? 10.297 -31.734 -20.625 1 93.25 417 TRP B N 1
ATOM 9406 C CA . TRP B 1 417 ? 10.008 -32.875 -19.75 1 93.25 417 TRP B CA 1
ATOM 9407 C C . TRP B 1 417 ? 8.531 -33.25 -19.812 1 93.25 417 TRP B C 1
ATOM 9409 O O . TRP B 1 417 ? 8.18 -34.438 -19.766 1 93.25 417 TRP B O 1
ATOM 9419 N N . VAL B 1 418 ? 7.641 -32.312 -19.922 1 92.31 418 VAL B N 1
ATOM 9420 C CA . VAL B 1 418 ? 6.219 -32.594 -20.047 1 92.31 418 VAL B CA 1
ATOM 9421 C C . VAL B 1 418 ? 5.934 -33.219 -21.406 1 92.31 418 VAL B C 1
ATOM 9423 O O . VAL B 1 418 ? 5.105 -34.125 -21.531 1 92.31 418 VAL B O 1
ATOM 9426 N N . GLY B 1 419 ? 6.633 -32.75 -22.406 1 91.06 419 GLY B N 1
ATOM 9427 C CA . GLY B 1 419 ? 6.473 -33.312 -23.75 1 91.06 419 GLY B CA 1
ATOM 9428 C C . GLY B 1 419 ? 6.902 -34.75 -23.844 1 91.06 419 GLY B C 1
ATOM 9429 O O . GLY B 1 419 ? 6.316 -35.531 -24.609 1 91.06 419 GLY B O 1
ATOM 9430 N N . LEU B 1 420 ? 7.828 -35.094 -23.078 1 92.69 420 LEU B N 1
ATOM 9431 C CA . LEU B 1 420 ? 8.391 -36.438 -23.141 1 92.69 420 LEU B CA 1
ATOM 9432 C C . LEU B 1 420 ? 7.691 -37.344 -22.156 1 92.69 420 LEU B C 1
ATOM 9434 O O . LEU B 1 420 ? 7.277 -38.469 -22.516 1 92.69 420 LEU B O 1
ATOM 9438 N N . MET B 1 421 ? 7.523 -36.906 -20.906 1 90.19 421 MET B N 1
ATOM 9439 C CA . MET B 1 421 ? 7.082 -37.812 -19.844 1 90.19 421 MET B CA 1
ATOM 9440 C C . MET B 1 421 ? 5.578 -37.656 -19.609 1 90.19 421 MET B C 1
ATOM 9442 O O . MET B 1 421 ? 4.949 -38.594 -19.062 1 90.19 421 MET B O 1
ATOM 9446 N N . GLY B 1 422 ? 5.004 -36.5 -19.922 1 85.38 422 GLY B N 1
ATOM 9447 C CA . GLY B 1 422 ? 3.578 -36.281 -19.734 1 85.38 422 GLY B CA 1
ATOM 9448 C C . GLY B 1 422 ? 3.197 -36.094 -18.281 1 85.38 422 GLY B C 1
ATOM 9449 O O . GLY B 1 422 ? 2.141 -35.531 -17.984 1 85.38 422 GLY B O 1
ATOM 9450 N N . THR B 1 423 ? 3.965 -36.656 -17.375 1 87.62 423 THR B N 1
ATOM 9451 C CA . THR B 1 423 ? 3.748 -36.531 -15.938 1 87.62 423 THR B CA 1
ATOM 9452 C C . THR B 1 423 ? 5.016 -36.031 -15.25 1 87.62 423 THR B C 1
ATOM 9454 O O . THR B 1 423 ? 6.074 -35.938 -15.875 1 87.62 423 THR B O 1
ATOM 9457 N N . ASN B 1 424 ? 4.758 -35.625 -14.039 1 88.12 424 ASN B N 1
ATOM 9458 C CA . ASN B 1 424 ? 5.918 -35.188 -13.273 1 88.12 424 ASN B CA 1
ATOM 9459 C C . ASN B 1 424 ? 6.402 -36.281 -12.312 1 88.12 424 ASN B C 1
ATOM 9461 O O . ASN B 1 424 ? 5.902 -36.406 -11.195 1 88.12 424 ASN B O 1
ATOM 9465 N N . PRO B 1 425 ? 7.41 -36.969 -12.719 1 86 425 PRO B N 1
ATOM 9466 C CA . PRO B 1 425 ? 7.883 -38.031 -11.859 1 86 425 PRO B CA 1
ATOM 9467 C C . PRO B 1 425 ? 8.789 -37.562 -10.727 1 86 425 PRO B C 1
ATOM 9469 O O . PRO B 1 425 ? 9.117 -38.312 -9.82 1 86 425 PRO B O 1
ATOM 9472 N N . TRP B 1 426 ? 9.188 -36.281 -10.703 1 86.56 426 TRP B N 1
ATOM 9473 C CA . TRP B 1 426 ? 10.117 -35.719 -9.719 1 86.56 426 TRP B CA 1
ATOM 9474 C C . TRP B 1 426 ? 9.398 -35.344 -8.43 1 86.56 426 TRP B C 1
ATOM 9476 O O . TRP B 1 426 ? 10.023 -34.969 -7.449 1 86.56 426 TRP B O 1
ATOM 9486 N N . ARG B 1 427 ? 8.211 -35.375 -8.344 1 75.31 427 ARG B N 1
ATOM 9487 C CA . ARG B 1 427 ? 7.414 -34.875 -7.234 1 75.31 427 ARG B CA 1
ATOM 9488 C C . ARG B 1 427 ? 7.891 -35.469 -5.91 1 75.31 427 ARG B C 1
ATOM 9490 O O . ARG B 1 427 ? 7.887 -34.781 -4.883 1 75.31 427 ARG B O 1
ATOM 9497 N N . ASN B 1 428 ? 8.43 -36.688 -5.938 1 68.75 428 ASN B N 1
ATOM 9498 C CA . ASN B 1 428 ? 8.836 -37.344 -4.699 1 68.75 428 ASN B CA 1
ATOM 9499 C C . ASN B 1 428 ? 10.328 -37.219 -4.453 1 68.75 428 ASN B C 1
ATOM 9501 O O . ASN B 1 428 ? 10.859 -37.719 -3.465 1 68.75 428 ASN B O 1
ATOM 9505 N N . GLU B 1 429 ? 11.086 -36.562 -5.273 1 73 429 GLU B N 1
ATOM 9506 C CA . GLU B 1 429 ? 12.539 -36.531 -5.18 1 73 429 GLU B CA 1
ATOM 9507 C C . GLU B 1 429 ? 13.016 -35.125 -4.801 1 73 429 GLU B C 1
ATOM 9509 O O . GLU B 1 429 ? 14.195 -34.781 -4.98 1 73 429 GLU B O 1
ATOM 9514 N N . LYS B 1 430 ? 12.32 -34.344 -4.082 1 75.81 430 LYS B N 1
ATOM 9515 C CA . LYS B 1 430 ? 12.695 -33.031 -3.57 1 75.81 430 LYS B CA 1
ATOM 9516 C C . LYS B 1 430 ? 12.984 -32.062 -4.711 1 75.81 430 LYS B C 1
ATOM 9518 O O . LYS B 1 430 ? 13.891 -31.219 -4.613 1 75.81 430 LYS B O 1
ATOM 9523 N N . TYR B 1 431 ? 12.586 -32.281 -5.875 1 85.62 431 TYR B N 1
ATOM 9524 C CA . TYR B 1 431 ? 12.641 -31.297 -6.949 1 85.62 431 TYR B CA 1
ATOM 9525 C C . TYR B 1 431 ? 11.508 -30.281 -6.824 1 85.62 431 TYR B C 1
ATOM 9527 O O . TYR B 1 431 ? 10.414 -30.625 -6.367 1 85.62 431 TYR B O 1
ATOM 9535 N N . ILE B 1 432 ? 11.891 -29.109 -7.203 1 90.25 432 ILE B N 1
ATOM 9536 C CA . ILE B 1 432 ? 10.867 -28.062 -7.191 1 90.25 432 ILE B CA 1
ATOM 9537 C C . ILE B 1 432 ? 10.531 -27.656 -8.625 1 90.25 432 ILE B C 1
ATOM 9539 O O . ILE B 1 432 ? 11.414 -27.219 -9.375 1 90.25 432 ILE B O 1
ATOM 9543 N N . GLU B 1 433 ? 9.297 -27.906 -8.992 1 93.75 433 GLU B N 1
ATOM 9544 C CA . GLU B 1 433 ? 8.828 -27.406 -10.281 1 93.75 433 GLU B CA 1
ATOM 9545 C C . GLU B 1 433 ? 8.477 -25.922 -10.203 1 93.75 433 GLU B C 1
ATOM 9547 O O . GLU B 1 433 ? 7.605 -25.531 -9.422 1 93.75 433 GLU B O 1
ATOM 9552 N N . LEU B 1 434 ? 9.078 -25.109 -11.023 1 94.38 434 LEU B N 1
ATOM 9553 C CA . LEU B 1 434 ? 8.875 -23.672 -10.977 1 94.38 434 LEU B CA 1
ATOM 9554 C C . LEU B 1 434 ? 7.477 -23.312 -11.469 1 94.38 434 LEU B C 1
ATOM 9556 O O . LEU B 1 434 ? 6.898 -24.016 -12.289 1 94.38 434 LEU B O 1
ATOM 9560 N N . SER B 1 435 ? 7.012 -22.234 -10.953 1 93 435 SER B N 1
ATOM 9561 C CA . SER B 1 435 ? 5.738 -21.688 -11.398 1 93 435 SER B CA 1
ATOM 9562 C C . SER B 1 435 ? 5.828 -21.156 -12.82 1 93 435 SER B C 1
ATOM 9564 O O . SER B 1 435 ? 6.887 -20.672 -13.242 1 93 435 SER B O 1
ATOM 9566 N N . ALA B 1 436 ? 4.738 -21.125 -13.492 1 92 436 ALA B N 1
ATOM 9567 C CA . ALA B 1 436 ? 4.668 -20.625 -14.859 1 92 436 ALA B CA 1
ATOM 9568 C C . ALA B 1 436 ? 4.895 -19.109 -14.898 1 92 436 ALA B C 1
ATOM 9570 O O . ALA B 1 436 ? 5.188 -18.547 -15.953 1 92 436 ALA B O 1
ATOM 9571 N N . ASP B 1 437 ? 4.883 -18.484 -13.781 1 90.94 437 ASP B N 1
ATOM 9572 C CA . ASP B 1 437 ? 5.09 -17.047 -13.688 1 90.94 437 ASP B CA 1
ATOM 9573 C C . ASP B 1 437 ? 6.492 -16.656 -14.156 1 90.94 437 ASP B C 1
ATOM 9575 O O . ASP B 1 437 ? 6.695 -15.562 -14.68 1 90.94 437 ASP B O 1
ATOM 9579 N N . TYR B 1 438 ? 7.422 -17.578 -13.969 1 94.88 438 TYR B N 1
ATOM 9580 C CA . TYR B 1 438 ? 8.805 -17.281 -14.336 1 94.88 438 TYR B CA 1
ATOM 9581 C C . TYR B 1 438 ? 8.984 -17.281 -15.852 1 94.88 438 TYR B C 1
ATOM 9583 O O . TYR B 1 438 ? 9.992 -16.781 -16.359 1 94.88 438 TYR B O 1
ATOM 9591 N N . LYS B 1 439 ? 8.047 -17.875 -16.547 1 93.19 439 LYS B N 1
ATOM 9592 C CA . LYS B 1 439 ? 8.094 -17.938 -18 1 93.19 439 LYS B CA 1
ATOM 9593 C C . LYS B 1 439 ? 7.328 -16.766 -18.625 1 93.19 439 LYS B C 1
ATOM 9595 O O . LYS B 1 439 ? 7.586 -16.375 -19.766 1 93.19 439 LYS B O 1
ATOM 9600 N N . SER B 1 440 ? 6.391 -16.203 -17.953 1 90.69 440 SER B N 1
ATOM 9601 C CA . SER B 1 440 ? 5.508 -15.156 -18.453 1 90.69 440 SER B CA 1
ATOM 9602 C C . SER B 1 440 ? 6.203 -13.797 -18.438 1 90.69 440 SER B C 1
ATOM 9604 O O . SER B 1 440 ? 7.152 -13.586 -17.672 1 90.69 440 SER B O 1
ATOM 9606 N N . ALA B 1 441 ? 5.754 -12.945 -19.328 1 93.12 441 ALA B N 1
ATOM 9607 C CA . ALA B 1 441 ? 6.215 -11.562 -19.281 1 93.12 441 ALA B CA 1
ATOM 9608 C C . ALA B 1 441 ? 5.758 -10.867 -18 1 93.12 441 ALA B C 1
ATOM 9610 O O . ALA B 1 441 ? 4.77 -11.281 -17.391 1 93.12 441 ALA B O 1
ATOM 9611 N N . GLY B 1 442 ? 6.578 -9.93 -17.578 1 91.56 442 GLY B N 1
ATOM 9612 C CA . GLY B 1 442 ? 6.211 -9.258 -16.344 1 91.56 442 GLY B CA 1
ATOM 9613 C C . GLY B 1 442 ? 6.555 -7.781 -16.344 1 91.56 442 GLY B C 1
ATOM 9614 O O . GLY B 1 442 ? 7.449 -7.348 -17.078 1 91.56 442 GLY B O 1
ATOM 9615 N N . HIS B 1 443 ? 5.738 -7.016 -15.68 1 91.81 443 HIS B N 1
ATOM 9616 C CA . HIS B 1 443 ? 5.969 -5.594 -15.453 1 91.81 443 HIS B CA 1
ATOM 9617 C C . HIS B 1 443 ? 6.062 -5.281 -13.969 1 91.81 443 HIS B C 1
ATOM 9619 O O . HIS B 1 443 ? 5.051 -5.277 -13.266 1 91.81 443 HIS B O 1
ATOM 9625 N N . PHE B 1 444 ? 7.266 -4.984 -13.492 1 93.19 444 PHE B N 1
ATOM 9626 C CA . PHE B 1 444 ? 7.52 -4.68 -12.086 1 93.19 444 PHE B CA 1
ATOM 9627 C C . PHE B 1 444 ? 8.375 -3.428 -11.953 1 93.19 444 PHE B C 1
ATOM 9629 O O . PHE B 1 444 ? 9.352 -3.254 -12.695 1 93.19 444 PHE B O 1
ATOM 9636 N N . ALA B 1 445 ? 8.047 -2.508 -11.039 1 93.5 445 ALA B N 1
ATOM 9637 C CA . ALA B 1 445 ? 8.805 -1.296 -10.766 1 93.5 445 ALA B CA 1
ATOM 9638 C C . ALA B 1 445 ? 9.117 -0.531 -12.047 1 93.5 445 ALA B C 1
ATOM 9640 O O . ALA B 1 445 ? 10.25 -0.101 -12.266 1 93.5 445 ALA B O 1
ATOM 9641 N N . GLU B 1 446 ? 8.188 -0.499 -12.992 1 88.62 446 GLU B N 1
ATOM 9642 C CA . GLU B 1 446 ? 8.25 0.244 -14.25 1 88.62 446 GLU B CA 1
ATOM 9643 C C . GLU B 1 446 ? 9.234 -0.391 -15.219 1 88.62 446 GLU B C 1
ATOM 9645 O O . GLU B 1 446 ? 9.695 0.258 -16.172 1 88.62 446 GLU B O 1
ATOM 9650 N N . ASN B 1 447 ? 9.664 -1.58 -14.922 1 94.44 447 ASN B N 1
ATOM 9651 C CA . ASN B 1 447 ? 10.516 -2.33 -15.836 1 94.44 447 ASN B CA 1
ATOM 9652 C C . ASN B 1 447 ? 9.758 -3.482 -16.5 1 94.44 447 ASN B C 1
ATOM 9654 O O . ASN B 1 447 ? 9.039 -4.219 -15.82 1 94.44 447 ASN B O 1
ATOM 9658 N N . TYR B 1 448 ? 9.906 -3.568 -17.734 1 95.19 448 TYR B N 1
ATOM 9659 C CA . TYR B 1 448 ? 9.266 -4.641 -18.484 1 95.19 448 TYR B CA 1
ATOM 9660 C C . TYR B 1 448 ? 10.258 -5.758 -18.781 1 95.19 448 TYR B C 1
ATOM 9662 O O . TYR B 1 448 ? 11.398 -5.5 -19.172 1 95.19 448 TYR B O 1
ATOM 9670 N N . THR B 1 449 ? 9.891 -6.969 -18.5 1 96.44 449 THR B N 1
ATOM 9671 C CA . THR B 1 449 ? 10.672 -8.148 -18.844 1 96.44 449 THR B CA 1
ATOM 9672 C C . THR B 1 449 ? 9.906 -9.031 -19.844 1 96.44 449 THR B C 1
ATOM 9674 O O . THR B 1 449 ? 8.812 -9.508 -19.531 1 96.44 449 THR B O 1
ATOM 9677 N N . PRO B 1 450 ? 10.438 -9.258 -20.969 1 95.56 450 PRO B N 1
ATOM 9678 C CA . PRO B 1 450 ? 9.766 -10.133 -21.938 1 95.56 450 PRO B CA 1
ATOM 9679 C C . PRO B 1 450 ? 9.648 -11.57 -21.438 1 95.56 450 PRO B C 1
ATOM 9681 O O . PRO B 1 450 ? 10.352 -11.961 -20.484 1 95.56 450 PRO B O 1
ATOM 9684 N N . ALA B 1 451 ? 8.805 -12.359 -22.141 1 94.69 451 ALA B N 1
ATOM 9685 C CA . ALA B 1 451 ? 8.578 -13.758 -21.797 1 94.69 451 ALA B CA 1
ATOM 9686 C C . ALA B 1 451 ? 9.867 -14.57 -21.922 1 94.69 451 ALA B C 1
ATOM 9688 O O . ALA B 1 451 ? 10.68 -14.32 -22.812 1 94.69 451 ALA B O 1
ATOM 9689 N N . ASP B 1 452 ? 10.141 -15.484 -21.016 1 95.5 452 ASP B N 1
ATOM 9690 C CA . ASP B 1 452 ? 11.195 -16.484 -21.031 1 95.5 452 ASP B CA 1
ATOM 9691 C C . ASP B 1 452 ? 12.516 -15.906 -20.531 1 95.5 452 ASP B C 1
ATOM 9693 O O . ASP B 1 452 ? 13.445 -16.656 -20.219 1 95.5 452 ASP B O 1
ATOM 9697 N N . GLN B 1 453 ? 12.578 -14.617 -20.359 1 96.31 453 GLN B N 1
ATOM 9698 C CA . GLN B 1 453 ? 13.852 -14.023 -19.969 1 96.31 453 GLN B CA 1
ATOM 9699 C C . GLN B 1 453 ? 14.195 -14.359 -18.531 1 96.31 453 GLN B C 1
ATOM 9701 O O . GLN B 1 453 ? 15.352 -14.641 -18.203 1 96.31 453 GLN B O 1
ATOM 9706 N N . ILE B 1 454 ? 13.258 -14.258 -17.719 1 96.69 454 ILE B N 1
ATOM 9707 C CA . ILE B 1 454 ? 13.508 -14.562 -16.312 1 96.69 454 ILE B CA 1
ATOM 9708 C C . ILE B 1 454 ? 13.867 -16.047 -16.172 1 96.69 454 ILE B C 1
ATOM 9710 O O . ILE B 1 454 ? 14.734 -16.391 -15.367 1 96.69 454 ILE B O 1
ATOM 9714 N N . LEU B 1 455 ? 13.125 -16.891 -16.891 1 96.75 455 LEU B N 1
ATOM 9715 C CA . LEU B 1 455 ? 13.445 -18.312 -16.844 1 96.75 455 LEU B CA 1
ATOM 9716 C C . LEU B 1 455 ? 14.875 -18.562 -17.297 1 96.75 455 LEU B C 1
ATOM 9718 O O . LEU B 1 455 ? 15.586 -19.391 -16.703 1 96.75 455 LEU B O 1
ATOM 9722 N N . ASP B 1 456 ? 15.289 -17.906 -18.328 1 96.75 456 ASP B N 1
ATOM 9723 C CA . ASP B 1 456 ? 16.672 -18.031 -18.812 1 96.75 456 ASP B CA 1
ATOM 9724 C C . ASP B 1 456 ? 17.672 -17.594 -17.75 1 96.75 456 ASP B C 1
ATOM 9726 O O . ASP B 1 456 ? 18.719 -18.219 -17.578 1 96.75 456 ASP B O 1
ATOM 9730 N N . PHE B 1 457 ? 17.312 -16.547 -17.109 1 96.31 457 PHE B N 1
ATOM 9731 C CA . PHE B 1 457 ? 18.141 -16.047 -16.016 1 96.31 457 PHE B CA 1
ATOM 9732 C C . PHE B 1 457 ? 18.266 -17.078 -14.914 1 96.31 457 PHE B C 1
ATOM 9734 O O . PHE B 1 457 ? 19.359 -17.312 -14.391 1 96.31 457 PHE B O 1
ATOM 9741 N N . LEU B 1 458 ? 17.141 -17.734 -14.57 1 95.69 458 LEU B N 1
ATOM 9742 C CA . LEU B 1 458 ? 17.141 -18.75 -13.516 1 95.69 458 LEU B CA 1
ATOM 9743 C C . LEU B 1 458 ? 17.906 -20 -13.953 1 95.69 458 LEU B C 1
ATOM 9745 O O . LEU B 1 458 ? 18.547 -20.656 -13.125 1 95.69 458 LEU B O 1
ATOM 9749 N N . LYS B 1 459 ? 17.828 -20.344 -15.203 1 95.38 459 LYS B N 1
ATOM 9750 C CA . LYS B 1 459 ? 18.609 -21.469 -15.727 1 95.38 459 LYS B CA 1
ATOM 9751 C C . LYS B 1 459 ? 20.094 -21.234 -15.562 1 95.38 459 LYS B C 1
ATOM 9753 O O . LYS B 1 459 ? 20.844 -22.141 -15.188 1 95.38 459 LYS B O 1
ATOM 9758 N N . THR B 1 460 ? 20.5 -20.016 -15.766 1 94.12 460 THR B N 1
ATOM 9759 C CA . THR B 1 460 ? 21.922 -19.672 -15.766 1 94.12 460 THR B CA 1
ATOM 9760 C C . THR B 1 460 ? 22.422 -19.469 -14.344 1 94.12 460 THR B C 1
ATOM 9762 O O . THR B 1 460 ? 23.516 -19.938 -14 1 94.12 460 THR B O 1
ATOM 9765 N N . LYS B 1 461 ? 21.578 -18.812 -13.586 1 93.38 461 LYS B N 1
ATOM 9766 C CA . LYS B 1 461 ? 22.094 -18.375 -12.289 1 93.38 461 LYS B CA 1
ATOM 9767 C C . LYS B 1 461 ? 21.719 -19.359 -11.188 1 93.38 461 LYS B C 1
ATOM 9769 O O . LYS B 1 461 ? 22.406 -19.453 -10.172 1 93.38 461 LYS B O 1
ATOM 9774 N N . MET B 1 462 ? 20.656 -20.109 -11.352 1 92.12 462 MET B N 1
ATOM 9775 C CA . MET B 1 462 ? 20.203 -21.016 -10.305 1 92.12 462 MET B CA 1
ATOM 9776 C C . MET B 1 462 ? 20.188 -22.469 -10.797 1 92.12 462 MET B C 1
ATOM 9778 O O . MET B 1 462 ? 19.719 -23.359 -10.094 1 92.12 462 MET B O 1
ATOM 9782 N N . GLN B 1 463 ? 20.5 -22.734 -11.992 1 91.38 463 GLN B N 1
ATOM 9783 C CA . GLN B 1 463 ? 20.609 -24.062 -12.578 1 91.38 463 GLN B CA 1
ATOM 9784 C C . GLN B 1 463 ? 19.25 -24.734 -12.688 1 91.38 463 GLN B C 1
ATOM 9786 O O . GLN B 1 463 ? 19.094 -25.906 -12.344 1 91.38 463 GLN B O 1
ATOM 9791 N N . ALA B 1 464 ? 18.25 -23.938 -12.914 1 94.12 464 ALA B N 1
ATOM 9792 C CA . ALA B 1 464 ? 16.984 -24.562 -13.328 1 94.12 464 ALA B CA 1
ATOM 9793 C C . ALA B 1 464 ? 17.172 -25.375 -14.609 1 94.12 464 ALA B C 1
ATOM 9795 O O . ALA B 1 464 ? 17.828 -24.922 -15.547 1 94.12 464 ALA B O 1
ATOM 9796 N N . SER B 1 465 ? 16.625 -26.562 -14.57 1 93.62 465 SER B N 1
ATOM 9797 C CA . SER B 1 465 ? 17 -27.453 -15.672 1 93.62 465 SER B CA 1
ATOM 9798 C C . SER B 1 465 ? 15.766 -28.141 -16.25 1 93.62 465 SER B C 1
ATOM 9800 O O . SER B 1 465 ? 14.711 -28.188 -15.609 1 93.62 465 SER B O 1
ATOM 9802 N N . ASP B 1 466 ? 15.867 -28.594 -17.422 1 94.94 466 ASP B N 1
ATOM 9803 C CA . ASP B 1 466 ? 14.914 -29.391 -18.203 1 94.94 466 ASP B CA 1
ATOM 9804 C C . ASP B 1 466 ? 15.578 -30.609 -18.812 1 94.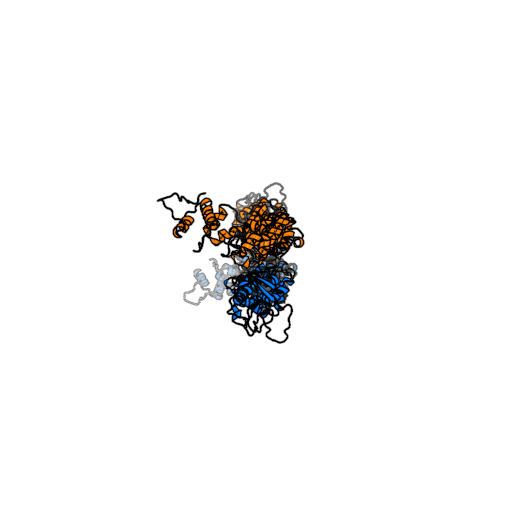94 466 ASP B C 1
ATOM 9806 O O . ASP B 1 466 ? 16.797 -30.797 -18.688 1 94.94 466 ASP B O 1
ATOM 9810 N N . VAL B 1 467 ? 14.727 -31.594 -19.25 1 94.19 467 VAL B N 1
ATOM 9811 C CA . VAL B 1 467 ? 15.266 -32.656 -20.094 1 94.19 467 VAL B CA 1
ATOM 9812 C C . VAL B 1 467 ? 15.906 -32.031 -21.344 1 94.19 467 VAL B C 1
ATOM 9814 O O . VAL B 1 467 ? 15.344 -31.125 -21.953 1 94.19 467 VAL B O 1
ATOM 9817 N N . PRO B 1 468 ? 17.234 -32.344 -21.703 1 95.25 468 PRO B N 1
ATOM 9818 C CA . PRO B 1 468 ? 17.969 -33.562 -21.281 1 95.25 468 PRO B CA 1
ATOM 9819 C C . PRO B 1 468 ? 19.062 -33.25 -20.266 1 95.25 468 PRO B C 1
ATOM 9821 O O . PRO B 1 468 ? 20.047 -33.969 -20.156 1 95.25 468 PRO B O 1
ATOM 9824 N N . PHE B 1 469 ? 18.953 -32.125 -19.562 1 92.62 469 PHE B N 1
ATOM 9825 C CA . PHE B 1 469 ? 20.062 -31.703 -18.719 1 92.62 469 PHE B CA 1
ATOM 9826 C C . PHE B 1 469 ? 19.781 -32 -17.25 1 92.62 469 PHE B C 1
ATOM 9828 O O . PHE B 1 469 ? 20.688 -31.938 -16.406 1 92.62 469 PHE B O 1
ATOM 9835 N N . ILE B 1 470 ? 18.625 -32.406 -16.953 1 92.19 470 ILE B N 1
ATOM 9836 C CA . ILE B 1 470 ? 18.234 -32.656 -15.57 1 92.19 470 ILE B CA 1
ATOM 9837 C C . ILE B 1 470 ? 18.5 -34.125 -15.227 1 92.19 470 ILE B C 1
ATOM 9839 O O . ILE B 1 470 ? 18.469 -34.969 -16.094 1 92.19 470 ILE B O 1
ATOM 9843 N N . HIS B 1 471 ? 18.781 -34.375 -13.945 1 90.88 471 HIS B N 1
ATOM 9844 C CA . HIS B 1 471 ? 18.938 -35.75 -13.477 1 90.88 471 HIS B CA 1
ATOM 9845 C C . HIS B 1 471 ? 17.578 -36.438 -13.414 1 90.88 471 HIS B C 1
ATOM 9847 O O . HIS B 1 471 ? 16.625 -35.906 -12.852 1 90.88 471 HIS B O 1
ATOM 9853 N N . PRO B 1 472 ? 17.469 -37.625 -14.055 1 89.25 472 PRO B N 1
ATOM 9854 C CA . PRO B 1 472 ? 16.188 -38.344 -14.039 1 89.25 472 PRO B CA 1
ATOM 9855 C C . PRO B 1 472 ? 15.82 -38.844 -12.656 1 89.25 472 PRO B C 1
ATOM 9857 O O . PRO B 1 472 ? 16.703 -39.188 -11.867 1 89.25 472 PRO B O 1
ATOM 9860 N N . PRO B 1 473 ? 14.57 -38.844 -12.43 1 87.44 473 PRO B N 1
ATOM 9861 C CA . PRO B 1 473 ? 14.125 -39.469 -11.188 1 87.44 473 PRO B CA 1
ATOM 9862 C C . PRO B 1 473 ? 14.227 -41 -11.242 1 87.44 473 PRO B C 1
ATOM 9864 O O . PRO B 1 473 ? 14.32 -41.562 -12.32 1 87.44 473 PRO B O 1
ATOM 9867 N N . ASN B 1 474 ? 14.266 -41.625 -10.039 1 89.75 474 ASN B N 1
ATOM 9868 C CA . ASN B 1 474 ? 14.203 -43.094 -9.984 1 89.75 474 ASN B CA 1
ATOM 9869 C C . ASN B 1 474 ? 12.766 -43.594 -10.078 1 89.75 474 ASN B C 1
ATOM 9871 O O . ASN B 1 474 ? 12.242 -44.156 -9.125 1 89.75 474 ASN B O 1
ATOM 9875 N N . ALA B 1 475 ? 12.188 -43.344 -11.211 1 89.38 475 ALA B N 1
ATOM 9876 C CA . ALA B 1 475 ? 10.781 -43.688 -11.43 1 89.38 475 ALA B CA 1
ATOM 9877 C C . ALA B 1 475 ? 10.523 -44.031 -12.891 1 89.38 475 ALA B C 1
ATOM 9879 O O . ALA B 1 475 ? 11.297 -43.656 -13.773 1 89.38 475 ALA B O 1
ATOM 9880 N N . SER B 1 476 ? 9.492 -44.844 -13.078 1 89.12 476 SER B N 1
ATOM 9881 C CA . SER B 1 476 ? 9.023 -45.125 -14.43 1 89.12 476 SER B CA 1
ATOM 9882 C C . SER B 1 476 ? 8.094 -44.031 -14.945 1 89.12 476 SER B C 1
ATOM 9884 O O . SER B 1 476 ? 7.516 -43.281 -14.164 1 89.12 476 SER B O 1
ATOM 9886 N N . PHE B 1 477 ? 8.078 -43.906 -16.234 1 86.31 477 PHE B N 1
ATOM 9887 C CA . PHE B 1 477 ? 7.109 -42.969 -16.812 1 86.31 477 PHE B CA 1
ATOM 9888 C C . PHE B 1 477 ? 6.32 -43.656 -17.938 1 86.31 477 PHE B C 1
ATOM 9890 O O . PHE B 1 477 ? 6.859 -44.469 -18.672 1 86.31 477 PHE B O 1
ATOM 9897 N N . SER B 1 478 ? 5.125 -43.312 -18 1 82.31 478 SER B N 1
ATOM 9898 C CA . SER B 1 478 ? 4.145 -44.062 -18.797 1 82.31 478 SER B CA 1
ATOM 9899 C C . SER B 1 478 ? 4.422 -43.938 -20.281 1 82.31 478 SER B C 1
ATOM 9901 O O . SER B 1 478 ? 4.109 -44.844 -21.062 1 82.31 478 SER B O 1
ATOM 9903 N N . THR B 1 479 ? 5.008 -42.875 -20.656 1 89.31 479 THR B N 1
ATOM 9904 C CA . THR B 1 479 ? 5.238 -42.656 -22.078 1 89.31 479 THR B CA 1
ATOM 9905 C C . THR B 1 479 ? 6.219 -43.688 -22.641 1 89.31 479 THR B C 1
ATOM 9907 O O . THR B 1 479 ? 6.266 -43.906 -23.844 1 89.31 479 THR B O 1
ATOM 9910 N N . ALA B 1 480 ? 7.008 -44.281 -21.766 1 89.25 480 ALA B N 1
ATOM 9911 C CA . ALA B 1 480 ? 7.941 -45.312 -22.203 1 89.25 480 ALA B CA 1
ATOM 9912 C C . ALA B 1 480 ? 7.199 -46.562 -22.672 1 89.25 480 ALA B C 1
ATOM 9914 O O . ALA B 1 480 ? 7.75 -47.375 -23.438 1 89.25 480 ALA B O 1
ATOM 9915 N N . SER B 1 481 ? 5.98 -46.719 -22.219 1 87.75 481 SER B N 1
ATOM 9916 C CA . SER B 1 481 ? 5.164 -47.844 -22.625 1 87.75 481 SER B CA 1
ATOM 9917 C C . SER B 1 481 ? 4.277 -47.5 -23.828 1 87.75 481 SER B C 1
ATOM 9919 O O . SER B 1 481 ? 3.352 -48.219 -24.156 1 87.75 481 SER B O 1
ATOM 9921 N N . SER B 1 482 ? 4.52 -46.375 -24.375 1 88.06 482 SER B N 1
ATOM 9922 C CA . SER B 1 482 ? 3.814 -45.875 -25.547 1 88.06 482 SER B CA 1
ATOM 9923 C C . SER B 1 482 ? 4.777 -45.625 -26.703 1 88.06 482 SER B C 1
ATOM 9925 O O . SER B 1 482 ? 5.977 -45.438 -26.484 1 88.06 482 SER B O 1
ATOM 9927 N N . PRO B 1 483 ? 4.254 -45.688 -27.922 1 89.56 483 PRO B N 1
ATOM 9928 C CA . PRO B 1 483 ? 5.113 -45.312 -29.047 1 89.56 483 PRO B CA 1
ATOM 9929 C C . PRO B 1 483 ? 5.637 -43.906 -28.969 1 89.56 483 PRO B C 1
ATOM 9931 O O . PRO B 1 483 ? 4.852 -42.938 -28.984 1 89.56 483 PRO B O 1
ATOM 9934 N N . LEU B 1 484 ? 6.906 -43.719 -28.906 1 93.12 484 LEU B N 1
ATOM 9935 C CA . LEU B 1 484 ? 7.484 -42.375 -28.844 1 93.12 484 LEU B CA 1
ATOM 9936 C C . LEU B 1 484 ? 7.562 -41.781 -30.234 1 93.12 484 LEU B C 1
ATOM 9938 O O . LEU B 1 484 ? 7.836 -42.469 -31.219 1 93.12 484 LEU B O 1
ATOM 9942 N N . THR B 1 485 ? 7.293 -40.5 -30.312 1 91.81 485 THR B N 1
ATOM 9943 C CA . THR B 1 485 ? 7.551 -39.781 -31.547 1 91.81 485 THR B CA 1
ATOM 9944 C C . THR B 1 485 ? 9.039 -39.75 -31.875 1 91.81 485 THR B C 1
ATOM 9946 O O . THR B 1 485 ? 9.875 -40.031 -31 1 91.81 485 THR B O 1
ATOM 9949 N N . VAL B 1 486 ? 9.367 -39.438 -33.062 1 94.12 486 VAL B N 1
ATOM 9950 C CA . VAL B 1 486 ? 10.758 -39.406 -33.5 1 94.12 486 VAL B CA 1
ATOM 9951 C C . VAL B 1 486 ? 11.531 -38.406 -32.625 1 94.12 486 VAL B C 1
ATOM 9953 O O . VAL B 1 486 ? 12.617 -38.719 -32.156 1 94.12 486 VAL B O 1
ATOM 9956 N N . ASP B 1 487 ? 10.953 -37.281 -32.406 1 94.69 487 ASP B N 1
ATOM 9957 C CA . ASP B 1 487 ? 11.625 -36.219 -31.641 1 94.69 487 ASP B CA 1
ATOM 9958 C C . ASP B 1 487 ? 11.844 -36.656 -30.203 1 94.69 487 ASP B C 1
ATOM 9960 O O . ASP B 1 487 ? 12.891 -36.406 -29.609 1 94.69 487 ASP B O 1
ATOM 9964 N N . ASN B 1 488 ? 10.883 -37.344 -29.609 1 95.56 488 ASN B N 1
ATOM 9965 C CA . ASN B 1 488 ? 10.992 -37.75 -28.219 1 95.56 488 ASN B CA 1
ATOM 9966 C C . ASN B 1 488 ? 11.969 -38.906 -28.047 1 95.56 488 ASN B C 1
ATOM 9968 O O . ASN B 1 488 ? 12.641 -39 -27.016 1 95.56 488 ASN B O 1
ATOM 9972 N N . ALA B 1 489 ? 12.023 -39.781 -29 1 96.12 489 ALA B N 1
ATOM 9973 C CA . ALA B 1 489 ? 13.016 -40.875 -28.969 1 96.12 489 ALA B CA 1
ATOM 9974 C C . ALA B 1 489 ? 14.43 -40.312 -28.984 1 96.12 489 ALA B C 1
ATOM 9976 O O . ALA B 1 489 ? 15.281 -40.719 -28.203 1 96.12 489 ALA B O 1
ATOM 9977 N N . ILE B 1 490 ? 14.594 -39.344 -29.875 1 96.75 490 ILE B N 1
ATOM 9978 C CA . ILE B 1 490 ? 15.906 -38.719 -29.984 1 96.75 490 ILE B CA 1
ATOM 9979 C C . ILE B 1 490 ? 16.219 -37.938 -28.703 1 96.75 490 ILE B C 1
ATOM 9981 O O . ILE B 1 490 ? 17.344 -37.969 -28.219 1 96.75 490 ILE B O 1
ATOM 9985 N N . LEU B 1 491 ? 15.219 -37.219 -28.188 1 96.56 491 LEU B N 1
ATOM 9986 C CA . LEU B 1 491 ? 15.383 -36.5 -26.938 1 96.56 491 LEU B CA 1
ATOM 9987 C C . LEU B 1 491 ? 15.797 -37.406 -25.797 1 96.56 491 LEU B C 1
ATOM 9989 O O . LEU B 1 491 ? 16.641 -37.062 -24.984 1 96.56 491 LEU B O 1
ATOM 9993 N N . LEU B 1 492 ? 15.164 -38.562 -25.719 1 96.31 492 LEU B N 1
ATOM 9994 C CA . LEU B 1 492 ? 15.477 -39.562 -24.703 1 96.31 492 LEU B CA 1
ATOM 9995 C C . LEU B 1 492 ? 16.922 -40.031 -24.844 1 96.31 492 LEU B C 1
ATOM 9997 O O . LEU B 1 492 ? 17.625 -40.156 -23.844 1 96.31 492 LEU B O 1
ATOM 10001 N N . LEU B 1 493 ? 17.391 -40.25 -26.031 1 96.81 493 LEU B N 1
ATOM 10002 C CA . LEU B 1 493 ? 18.766 -40.688 -26.266 1 96.81 493 LEU B CA 1
ATOM 10003 C C . LEU B 1 493 ? 19.75 -39.594 -25.938 1 96.81 493 LEU B C 1
ATOM 10005 O O . LEU B 1 493 ? 20.828 -39.844 -25.406 1 96.81 493 LEU B O 1
ATOM 10009 N N . GLN B 1 494 ? 19.359 -38.375 -26.266 1 96.69 494 GLN B N 1
ATOM 10010 C CA . GLN B 1 494 ? 20.172 -37.219 -25.891 1 96.69 494 GLN B CA 1
ATOM 10011 C C . GLN B 1 494 ? 20.312 -37.125 -24.375 1 96.69 494 GLN B C 1
ATOM 10013 O O . GLN B 1 494 ? 21.359 -36.75 -23.859 1 96.69 494 GLN B O 1
ATOM 10018 N N . TRP B 1 495 ? 19.188 -37.375 -23.719 1 96.19 495 TRP B N 1
ATOM 10019 C CA . TRP B 1 495 ? 19.188 -37.375 -22.25 1 96.19 495 TRP B CA 1
ATOM 10020 C C . TRP B 1 495 ? 20.172 -38.375 -21.688 1 96.19 495 TRP B C 1
ATOM 10022 O O . TRP B 1 495 ? 20.969 -38.062 -20.812 1 96.19 495 TRP B O 1
ATOM 10032 N N . ILE B 1 496 ? 20.188 -39.531 -22.141 1 95.25 496 ILE B N 1
ATOM 10033 C CA . ILE B 1 496 ? 21.078 -40.625 -21.719 1 95.25 496 ILE B CA 1
ATOM 10034 C C . ILE B 1 496 ? 22.531 -40.219 -22.016 1 95.25 496 ILE B C 1
ATOM 10036 O O . ILE B 1 496 ? 23.422 -40.469 -21.203 1 95.25 496 ILE B O 1
ATOM 10040 N N . ARG B 1 497 ? 22.766 -39.625 -23.141 1 95.75 497 ARG B N 1
ATOM 10041 C CA . ARG B 1 497 ? 24.109 -39.188 -23.531 1 95.75 497 ARG B CA 1
ATOM 10042 C C . ARG B 1 497 ? 24.641 -38.156 -22.531 1 95.75 497 ARG B C 1
ATOM 10044 O O . ARG B 1 497 ? 25.781 -38.25 -22.078 1 95.75 497 ARG B O 1
ATOM 10051 N N . ASN B 1 498 ? 23.781 -37.281 -22.328 1 94.56 498 ASN B N 1
ATOM 10052 C CA . ASN B 1 498 ? 24.172 -36.219 -21.422 1 94.56 498 ASN B CA 1
ATOM 10053 C C . ASN B 1 498 ? 24.484 -36.781 -20.031 1 94.56 498 ASN B C 1
ATOM 10055 O O . ASN B 1 498 ? 25.406 -36.281 -19.359 1 94.56 498 ASN B O 1
ATOM 10059 N N . LEU B 1 499 ? 23.734 -37.625 -19.562 1 91.56 499 LEU B N 1
ATOM 10060 C CA . LEU B 1 499 ? 23.938 -38.219 -18.25 1 91.56 499 LEU B CA 1
ATOM 10061 C C . LEU B 1 499 ? 25.219 -39.031 -18.219 1 91.56 499 LEU B C 1
ATOM 10063 O O . LEU B 1 499 ? 25.969 -39 -17.234 1 91.56 499 LEU B O 1
ATOM 10067 N N . LYS B 1 500 ? 25.484 -39.719 -19.188 1 90.19 500 LYS B N 1
ATOM 10068 C CA . LYS B 1 500 ? 26.688 -40.531 -19.281 1 90.19 500 LYS B CA 1
ATOM 10069 C C . LYS B 1 500 ? 27.938 -39.656 -19.312 1 90.19 500 LYS B C 1
ATOM 10071 O O . LYS B 1 500 ? 28.953 -39.969 -18.688 1 90.19 500 LYS B O 1
ATOM 10076 N N . SER B 1 501 ? 27.859 -38.688 -20.078 1 90.81 501 SER B N 1
ATOM 10077 C CA . SER B 1 501 ? 28.984 -37.781 -20.203 1 90.81 501 SER B CA 1
ATOM 10078 C C . SER B 1 501 ? 29.328 -37.156 -18.859 1 90.81 501 SER B C 1
ATOM 10080 O O . SER B 1 501 ? 30.484 -36.812 -18.594 1 90.81 501 SER B O 1
ATOM 10082 N N . LYS B 1 502 ? 28.328 -37 -18.031 1 89.06 502 LYS B N 1
ATOM 10083 C CA . LYS B 1 502 ? 28.547 -36.406 -16.719 1 89.06 502 LYS B CA 1
ATOM 10084 C C . LYS B 1 502 ? 28.906 -37.469 -15.68 1 89.06 502 LYS B C 1
ATOM 10086 O O . LYS B 1 502 ? 29.141 -37.156 -14.508 1 89.06 502 LYS B O 1
ATOM 10091 N N . GLY B 1 503 ? 28.922 -38.719 -16.062 1 85 503 GLY B N 1
ATOM 10092 C CA . GLY B 1 503 ? 29.297 -39.812 -15.188 1 85 503 GLY B CA 1
ATOM 10093 C C . GLY B 1 503 ? 28.219 -40.156 -14.18 1 85 503 GLY B C 1
ATOM 10094 O O . GLY B 1 503 ? 28.5 -40.719 -13.117 1 85 503 GLY B O 1
ATOM 10095 N N . VAL B 1 504 ? 27.062 -39.781 -14.477 1 85.12 504 VAL B N 1
ATOM 10096 C CA . VAL B 1 504 ? 25.953 -40.031 -13.562 1 85.12 504 VAL B CA 1
ATOM 10097 C C . VAL B 1 504 ? 25.438 -41.469 -13.781 1 85.12 504 VAL B C 1
ATOM 10099 O O . VAL B 1 504 ? 25.281 -41.906 -14.922 1 85.12 504 VAL B O 1
ATOM 10102 N N . GLN B 1 505 ? 25.281 -42.094 -12.719 1 88.31 505 GLN B N 1
ATOM 10103 C CA . GLN B 1 505 ? 24.672 -43.406 -12.797 1 88.31 505 GLN B CA 1
ATOM 10104 C C . GLN B 1 505 ? 23.156 -43.312 -13.023 1 88.31 505 GLN B C 1
ATOM 10106 O O . GLN B 1 505 ? 22.469 -42.625 -12.281 1 88.31 505 GLN B O 1
ATOM 10111 N N . LEU B 1 506 ? 22.672 -43.969 -14.047 1 91.5 506 LEU B N 1
ATOM 10112 C CA . LEU B 1 506 ? 21.234 -43.938 -14.352 1 91.5 506 LEU B CA 1
ATOM 10113 C C . LEU B 1 506 ? 20.438 -44.688 -13.289 1 91.5 506 LEU B C 1
ATOM 10115 O O . LEU B 1 506 ? 20.812 -45.781 -12.883 1 91.5 506 LEU B O 1
ATOM 10119 N N . PRO B 1 507 ? 19.453 -44.094 -12.812 1 91.75 507 PRO B N 1
ATOM 10120 C CA . PRO B 1 507 ? 18.609 -44.781 -11.828 1 91.75 507 PRO B CA 1
ATOM 10121 C C . PRO B 1 507 ? 18 -46.094 -12.359 1 91.75 507 PRO B C 1
ATOM 10123 O O . PRO B 1 507 ? 17.609 -46.156 -13.531 1 91.75 507 PRO B O 1
ATOM 10126 N N . ALA B 1 508 ? 17.766 -47 -11.539 1 93 508 ALA B N 1
ATOM 10127 C CA . ALA B 1 508 ? 17.375 -48.344 -11.922 1 93 508 ALA B CA 1
ATOM 10128 C C . ALA B 1 508 ? 15.977 -48.375 -12.547 1 93 508 ALA B C 1
ATOM 10130 O O . ALA B 1 508 ? 15.766 -48.969 -13.594 1 93 508 ALA B O 1
ATOM 10131 N N . SER B 1 509 ? 15.07 -47.75 -11.891 1 92.44 509 SER B N 1
ATOM 10132 C CA . SER B 1 509 ? 13.695 -47.75 -12.391 1 92.44 509 SER B CA 1
ATOM 10133 C C . SER B 1 509 ? 13.57 -47 -13.711 1 92.44 509 SER B C 1
ATOM 10135 O O . SER B 1 509 ? 12.789 -47.406 -14.578 1 92.44 509 SER B O 1
ATOM 10137 N N . PHE B 1 510 ? 14.375 -45.938 -13.836 1 93.25 510 PHE B N 1
ATOM 10138 C CA . PHE B 1 510 ? 14.406 -45.188 -15.07 1 93.25 510 PHE B CA 1
ATOM 10139 C C . PHE B 1 510 ? 14.938 -46.031 -16.219 1 93.25 510 PHE B C 1
ATOM 10141 O O . PHE B 1 510 ? 14.32 -46.094 -17.281 1 93.25 510 PHE B O 1
ATOM 10148 N N . LEU B 1 511 ? 16 -46.625 -15.93 1 94.19 511 LEU B N 1
ATOM 10149 C CA . LEU B 1 511 ? 16.625 -47.469 -16.953 1 94.19 511 LEU B CA 1
ATOM 10150 C C . LEU B 1 511 ? 15.742 -48.625 -17.328 1 94.19 511 LEU B C 1
ATOM 10152 O O . LEU B 1 511 ? 15.625 -48.969 -18.5 1 94.19 511 LEU B O 1
ATOM 10156 N N . ALA B 1 512 ? 15.141 -49.25 -16.359 1 94.62 512 ALA B N 1
ATOM 10157 C CA . ALA B 1 512 ? 14.273 -50.406 -16.594 1 94.62 512 ALA B CA 1
ATOM 10158 C C . ALA B 1 512 ? 13.086 -50 -17.469 1 94.62 512 ALA B C 1
ATOM 10160 O O . ALA B 1 512 ? 12.711 -50.75 -18.391 1 94.62 512 ALA B O 1
ATOM 10161 N N . CYS B 1 513 ? 12.57 -48.906 -17.172 1 92.5 513 CYS B N 1
ATOM 10162 C CA . CYS B 1 513 ? 11.398 -48.469 -17.906 1 92.5 513 CYS B CA 1
ATOM 10163 C C . CYS B 1 513 ? 11.758 -48.156 -19.359 1 92.5 513 CYS B C 1
ATOM 10165 O O . CYS B 1 513 ? 10.977 -48.469 -20.266 1 92.5 513 CYS B O 1
ATOM 10167 N N . VAL B 1 514 ? 12.914 -47.625 -19.594 1 94.81 514 VAL B N 1
ATOM 10168 C CA . VAL B 1 514 ? 13.359 -47.281 -20.938 1 94.81 514 VAL B CA 1
ATOM 10169 C C . VAL B 1 514 ? 13.711 -48.562 -21.719 1 94.81 514 VAL B C 1
ATOM 10171 O O . VAL B 1 514 ? 13.367 -48.688 -22.891 1 94.81 514 VAL B O 1
ATOM 10174 N N . LYS B 1 515 ? 14.242 -49.5 -20.984 1 94.69 515 LYS B N 1
ATOM 10175 C CA . LYS B 1 515 ? 14.695 -50.75 -21.594 1 94.69 515 LYS B CA 1
ATOM 10176 C C . LYS B 1 515 ? 13.516 -51.656 -21.922 1 94.69 515 LYS B C 1
ATOM 10178 O O . LYS B 1 515 ? 13.531 -52.344 -22.938 1 94.69 515 LYS B O 1
ATOM 10183 N N . GLU B 1 516 ? 12.578 -51.625 -21.141 1 93.75 516 GLU B N 1
ATOM 10184 C CA . GLU B 1 516 ? 11.492 -52.594 -21.234 1 93.75 516 GLU B CA 1
ATOM 10185 C C . GLU B 1 516 ? 10.25 -52 -21.875 1 93.75 516 GLU B C 1
ATOM 10187 O O . GLU B 1 516 ? 9.305 -52.719 -22.219 1 93.75 516 GLU B O 1
ATOM 10192 N N . GLY B 1 517 ? 10.32 -50.719 -22.062 1 92.56 517 GLY B N 1
ATOM 10193 C CA . GLY B 1 517 ? 9.172 -50.062 -22.672 1 92.56 517 GLY B CA 1
ATOM 10194 C C . GLY B 1 517 ? 9.109 -50.281 -24.172 1 92.56 517 GLY B C 1
ATOM 10195 O O . GLY B 1 517 ? 10.133 -50.281 -24.844 1 92.56 517 GLY B O 1
ATOM 10196 N N . SER B 1 518 ? 7.898 -50.438 -24.719 1 91.69 518 SER B N 1
ATOM 10197 C CA . SER B 1 518 ? 7.715 -50.688 -26.141 1 91.69 518 SER B CA 1
ATOM 10198 C C . SER B 1 518 ? 7.594 -49.406 -26.938 1 91.69 518 SER B C 1
ATOM 10200 O O . SER B 1 518 ? 6.602 -49.188 -27.625 1 91.69 518 SER B O 1
ATOM 10202 N N . TRP B 1 519 ? 8.609 -48.562 -26.906 1 93.06 519 TRP B N 1
ATOM 10203 C CA . TRP B 1 519 ? 8.516 -47.25 -27.5 1 93.06 519 TRP B CA 1
ATOM 10204 C C . TRP B 1 519 ? 9.289 -47.188 -28.812 1 93.06 519 TRP B C 1
ATOM 10206 O O . TRP B 1 519 ? 9.109 -46.25 -29.609 1 93.06 519 TRP B O 1
ATOM 10216 N N . LEU B 1 520 ? 10.164 -48.125 -29.016 1 94.81 520 LEU B N 1
ATOM 10217 C CA . LEU B 1 520 ? 11.086 -48.094 -30.156 1 94.81 520 LEU B CA 1
ATOM 10218 C C . LEU B 1 520 ? 10.438 -48.688 -31.391 1 94.81 520 LEU B C 1
ATOM 10220 O O . LEU B 1 520 ? 9.984 -49.844 -31.359 1 94.81 520 LEU B O 1
ATOM 10224 N N . LYS B 1 521 ? 10.375 -47.969 -32.438 1 93.25 521 LYS B N 1
ATOM 10225 C CA . LYS B 1 521 ? 9.781 -48.438 -33.688 1 93.25 521 LYS B CA 1
ATOM 10226 C C . LYS B 1 521 ? 10.742 -49.375 -34.438 1 93.25 521 LYS B C 1
ATOM 10228 O O . LYS B 1 521 ? 11.898 -49 -34.688 1 93.25 521 LYS B O 1
ATOM 10233 N N . THR B 1 522 ? 10.289 -50.594 -34.75 1 92.75 522 THR B N 1
ATOM 10234 C CA . THR B 1 522 ? 11.078 -51.594 -35.438 1 92.75 522 THR B CA 1
ATOM 10235 C C . THR B 1 522 ? 10.344 -52.094 -36.688 1 92.75 522 THR B C 1
ATOM 10237 O O . THR B 1 522 ? 9.281 -51.562 -37.031 1 92.75 522 THR B O 1
ATOM 10240 N N . SER B 1 523 ? 10.883 -53.094 -37.312 1 87.38 523 SER B N 1
ATOM 10241 C CA . SER B 1 523 ? 10.312 -53.719 -38.531 1 87.38 523 SER B CA 1
ATOM 10242 C C . SER B 1 523 ? 9.055 -54.5 -38.188 1 87.38 523 SER B C 1
ATOM 10244 O O . SER B 1 523 ? 8.211 -54.75 -39.062 1 87.38 523 SER B O 1
ATOM 10246 N N . VAL B 1 524 ? 8.891 -54.938 -36.938 1 83.25 524 VAL B N 1
ATOM 10247 C CA . VAL B 1 524 ? 7.746 -55.75 -36.531 1 83.25 524 VAL B CA 1
ATOM 10248 C C . VAL B 1 524 ? 6.863 -54.969 -35.562 1 83.25 524 VAL B C 1
ATOM 10250 O O . VAL B 1 524 ? 6.246 -55.531 -34.688 1 83.25 524 VAL B O 1
ATOM 10253 N N . GLY B 1 525 ? 6.93 -53.562 -35.656 1 86.44 525 GLY B N 1
ATOM 10254 C CA . GLY B 1 525 ? 6.137 -52.719 -34.781 1 86.44 525 GLY B CA 1
ATOM 10255 C C . GLY B 1 525 ? 6.953 -52.062 -33.688 1 86.44 525 GLY B C 1
ATOM 10256 O O . GLY B 1 525 ? 8.164 -51.906 -33.812 1 86.44 525 GLY B O 1
ATOM 10257 N N . TYR B 1 526 ? 6.309 -51.75 -32.656 1 89.94 526 TYR B N 1
ATOM 10258 C CA . TYR B 1 526 ? 7 -51.125 -31.547 1 89.94 526 TYR B CA 1
ATOM 10259 C C . TYR B 1 526 ? 7.414 -52.188 -30.516 1 89.94 526 TYR B C 1
ATOM 10261 O O . TYR B 1 526 ? 6.602 -53 -30.109 1 89.94 526 TYR B O 1
ATOM 10269 N N . LYS B 1 527 ? 8.656 -52.156 -30.203 1 91.75 527 LYS B N 1
ATOM 10270 C CA . LYS B 1 527 ? 9.227 -53.156 -29.297 1 91.75 527 LYS B CA 1
ATOM 10271 C C . LYS B 1 527 ? 10.125 -52.5 -28.25 1 91.75 527 LYS B C 1
ATOM 10273 O O . LYS B 1 527 ? 10.57 -51.344 -28.422 1 91.75 527 LYS B O 1
ATOM 10278 N N . PRO B 1 528 ? 10.32 -53.188 -27.156 1 94.31 528 PRO B N 1
ATOM 10279 C CA . PRO B 1 528 ? 11.328 -52.719 -26.203 1 94.31 528 PRO B CA 1
ATOM 10280 C C . PRO B 1 528 ? 12.742 -52.719 -26.781 1 94.31 528 PRO B C 1
ATOM 10282 O O . PRO B 1 528 ? 13.078 -53.625 -27.562 1 94.31 528 PRO B O 1
ATOM 10285 N N . PRO B 1 529 ? 13.492 -51.719 -26.422 1 95.5 529 PRO B N 1
ATOM 10286 C CA . PRO B 1 529 ? 14.891 -51.719 -26.875 1 95.5 529 PRO B CA 1
ATOM 10287 C C . PRO B 1 529 ? 15.602 -53.031 -26.547 1 95.5 529 PRO B C 1
ATOM 10289 O O . PRO B 1 529 ? 16.391 -53.531 -27.359 1 95.5 529 PRO B O 1
ATOM 10292 N N . ALA B 1 530 ? 15.312 -53.656 -25.453 1 93.06 530 ALA B N 1
ATOM 10293 C CA . ALA B 1 530 ? 15.961 -54.906 -25.031 1 93.06 530 ALA B CA 1
ATOM 10294 C C . ALA B 1 530 ? 15.641 -56.062 -26 1 93.06 530 ALA B C 1
ATOM 10296 O O . ALA B 1 530 ? 16.344 -57.062 -26.016 1 93.06 530 ALA B O 1
ATOM 10297 N N . GLU B 1 531 ? 14.648 -55.875 -26.812 1 92.19 531 GLU B N 1
ATOM 10298 C CA . GLU B 1 531 ? 14.258 -56.875 -27.797 1 92.19 531 GLU B CA 1
ATOM 10299 C C . GLU B 1 531 ? 14.477 -56.406 -29.219 1 92.19 531 GLU B C 1
ATOM 10301 O O . GLU B 1 531 ? 13.961 -57 -30.172 1 92.19 531 GLU B O 1
ATOM 10306 N N . SER B 1 532 ? 15.164 -55.344 -29.359 1 94.19 532 SER B N 1
ATOM 10307 C CA . SER B 1 532 ? 15.352 -54.75 -30.672 1 94.19 532 SER B CA 1
ATOM 10308 C C . SER B 1 532 ? 16.797 -54.906 -31.156 1 94.19 532 SER B C 1
ATOM 10310 O O . SER B 1 532 ? 17.688 -55.188 -30.359 1 94.19 532 SER B O 1
ATOM 10312 N N . PHE B 1 533 ? 16.984 -54.75 -32.469 1 92.94 533 PHE B N 1
ATOM 10313 C CA . PHE B 1 533 ? 18.281 -54.969 -33.094 1 92.94 533 PHE B CA 1
ATOM 10314 C C . PHE B 1 533 ? 18.594 -53.844 -34.094 1 92.94 533 PHE B C 1
ATOM 10316 O O . PHE B 1 533 ? 17.688 -53.219 -34.625 1 92.94 533 PHE B O 1
ATOM 10323 N N . MET B 1 534 ? 19.844 -53.562 -34.219 1 91.88 534 MET B N 1
ATOM 10324 C CA . MET B 1 534 ? 20.312 -52.594 -35.219 1 91.88 534 MET B CA 1
ATOM 10325 C C . MET B 1 534 ? 21.594 -53.094 -35.875 1 91.88 534 MET B C 1
ATOM 10327 O O . MET B 1 534 ? 22.5 -53.562 -35.219 1 91.88 534 MET B O 1
ATOM 10331 N N . SER B 1 535 ? 21.5 -53.281 -37.156 1 83.31 535 SER B N 1
ATOM 10332 C CA . SER B 1 535 ? 22.703 -53.781 -37.812 1 83.31 535 SER B CA 1
ATOM 10333 C C . SER B 1 535 ? 22.953 -53.031 -39.125 1 83.31 535 SER B C 1
ATOM 10335 O O . SER B 1 535 ? 22.016 -52.594 -39.781 1 83.31 535 SER B O 1
ATOM 10337 N N . SER B 1 536 ? 24.125 -52.719 -39.312 1 70.25 536 SER B N 1
ATOM 10338 C CA . SER B 1 536 ? 24.562 -52.188 -40.594 1 70.25 536 SER B CA 1
ATOM 10339 C C . SER B 1 536 ? 24.953 -53.312 -41.562 1 70.25 536 SER B C 1
ATOM 10341 O O . SER B 1 536 ? 25.156 -53.062 -42.75 1 70.25 536 SER B O 1
ATOM 10343 N N . SER B 1 537 ? 24.984 -54.531 -41 1 72.69 537 SER B N 1
ATOM 10344 C CA . SER B 1 537 ? 25.5 -55.625 -41.781 1 72.69 537 SER B CA 1
ATOM 10345 C C . SER B 1 537 ? 24.375 -56.406 -42.469 1 72.69 537 SER B C 1
ATOM 10347 O O . SER B 1 537 ? 23.203 -56.156 -42.188 1 72.69 537 SER B O 1
ATOM 10349 N N . GLU B 1 538 ? 24.75 -57.219 -43.375 1 76.25 538 GLU B N 1
ATOM 10350 C CA . GLU B 1 538 ? 23.844 -57.969 -44.25 1 76.25 538 GLU B CA 1
ATOM 10351 C C . GLU B 1 538 ? 23.078 -59.031 -43.438 1 76.25 538 GLU B C 1
ATOM 10353 O O . GLU B 1 538 ? 22.016 -59.5 -43.875 1 76.25 538 GLU B O 1
ATOM 10358 N N . TRP B 1 539 ? 23.625 -59.25 -42.156 1 78.12 539 TRP B N 1
ATOM 10359 C CA . TRP B 1 539 ? 22.984 -60.344 -41.438 1 78.12 539 TRP B CA 1
ATOM 10360 C C . TRP B 1 539 ? 21.562 -59.969 -41.031 1 78.12 539 TRP B C 1
ATOM 10362 O O . TRP B 1 539 ? 20.703 -60.844 -40.875 1 78.12 539 TRP B O 1
ATOM 10372 N N . GLY B 1 540 ? 21.25 -58.656 -40.844 1 75.5 540 GLY B N 1
ATOM 10373 C CA . GLY B 1 540 ? 19.906 -58.219 -40.469 1 75.5 540 GLY B CA 1
ATOM 10374 C C . GLY B 1 540 ? 18.859 -58.594 -41.5 1 75.5 540 GLY B C 1
ATOM 10375 O O . GLY B 1 540 ? 17.828 -59.188 -41.156 1 75.5 540 GLY B O 1
ATOM 10376 N N . ASN B 1 541 ? 19.188 -58.406 -42.656 1 75.56 541 ASN B N 1
ATOM 10377 C CA . ASN B 1 541 ? 18.297 -58.75 -43.75 1 75.56 541 ASN B CA 1
ATOM 10378 C C . ASN B 1 541 ? 18.141 -60.25 -43.906 1 75.56 541 ASN B C 1
ATOM 10380 O O . ASN B 1 541 ? 17.047 -60.75 -44.188 1 75.56 541 ASN B O 1
ATOM 10384 N N . LEU B 1 542 ? 19.234 -60.906 -43.719 1 74.94 542 LEU B N 1
ATOM 10385 C CA . LEU B 1 542 ? 19.234 -62.344 -43.844 1 74.94 542 LEU B CA 1
ATOM 10386 C C . LEU B 1 542 ? 18.359 -63 -42.781 1 74.94 542 LEU B C 1
ATOM 10388 O O . LEU B 1 542 ? 17.594 -63.906 -43.094 1 74.94 542 LEU B O 1
ATOM 10392 N N . LEU B 1 543 ? 18.422 -62.5 -41.594 1 76.31 543 LEU B N 1
ATOM 10393 C CA . LEU B 1 543 ? 17.672 -63.094 -40.5 1 76.31 543 LEU B CA 1
ATOM 10394 C C . LEU B 1 543 ? 16.188 -62.75 -40.594 1 76.31 543 LEU B C 1
ATOM 10396 O O . LEU B 1 543 ? 15.328 -63.531 -40.219 1 76.31 543 LEU B O 1
ATOM 10400 N N . GLN B 1 544 ? 15.867 -61.594 -41.094 1 73.94 544 GLN B N 1
ATOM 10401 C CA . GLN B 1 544 ? 14.477 -61.219 -41.219 1 73.94 544 GLN B CA 1
ATOM 10402 C C . GLN B 1 544 ? 13.766 -62.094 -42.25 1 73.94 544 GLN B C 1
ATOM 10404 O O . GLN B 1 544 ? 12.586 -62.406 -42.094 1 73.94 544 GLN B O 1
ATOM 10409 N N . ASN B 1 545 ? 14.484 -62.469 -43.25 1 66.69 545 ASN B N 1
ATOM 10410 C CA . ASN B 1 545 ? 13.914 -63.25 -44.312 1 66.69 545 ASN B CA 1
ATOM 10411 C C . ASN B 1 545 ? 14.055 -64.75 -44.031 1 66.69 545 ASN B C 1
ATOM 10413 O O . ASN B 1 545 ? 13.234 -65.562 -44.5 1 66.69 545 ASN B O 1
ATOM 10417 N N . GLY B 1 546 ? 15.109 -65.062 -43.344 1 59.31 546 GLY B N 1
ATOM 10418 C CA . GLY B 1 546 ? 15.461 -66.438 -43.219 1 59.31 546 GLY B CA 1
ATOM 10419 C C . GLY B 1 546 ? 14.867 -67.062 -41.969 1 59.31 546 GLY B C 1
ATOM 10420 O O . GLY B 1 546 ? 14.672 -68.312 -41.906 1 59.31 546 GLY B O 1
ATOM 10421 N N . SER B 1 547 ? 14.68 -66.25 -40.906 1 60.66 547 SER B N 1
ATOM 10422 C CA . SER B 1 547 ? 14.211 -66.812 -39.656 1 60.66 547 SER B CA 1
ATOM 10423 C C . SER B 1 547 ? 12.688 -66.75 -39.562 1 60.66 547 SER B C 1
ATOM 10425 O O . SER B 1 547 ? 12.094 -65.688 -39.562 1 60.66 547 SER B O 1
ATOM 10427 N N . SER B 1 548 ? 12.055 -67.875 -39.812 1 63 548 SER B N 1
ATOM 10428 C CA . SER B 1 548 ? 10.602 -68 -39.688 1 63 548 SER B CA 1
ATOM 10429 C C . SER B 1 548 ? 10.188 -68.25 -38.25 1 63 548 SER B C 1
ATOM 10431 O O . SER B 1 548 ? 9.008 -68.125 -37.906 1 63 548 SER B O 1
ATOM 10433 N N . CYS B 1 549 ? 11.219 -68.562 -37.406 1 64.81 549 CYS B N 1
ATOM 10434 C CA . CYS B 1 549 ? 10.914 -69 -36.062 1 64.81 549 CYS B CA 1
ATOM 10435 C C . CYS B 1 549 ? 10.664 -67.812 -35.125 1 64.81 549 CYS B C 1
ATOM 10437 O O . CYS B 1 549 ? 9.742 -67.875 -34.312 1 64.81 549 CYS B O 1
ATOM 10439 N N . VAL B 1 550 ? 11.562 -66.812 -35.281 1 72.25 550 VAL B N 1
ATOM 10440 C CA . VAL B 1 550 ? 11.5 -65.688 -34.375 1 72.25 550 VAL B CA 1
ATOM 10441 C C . VAL B 1 550 ? 11.633 -64.375 -35.188 1 72.25 550 VAL B C 1
ATOM 10443 O O . VAL B 1 550 ? 12.508 -64.25 -36.062 1 72.25 550 VAL B O 1
ATOM 10446 N N . ASP B 1 551 ? 10.695 -63.562 -34.969 1 76.75 551 ASP B N 1
ATOM 10447 C CA . ASP B 1 551 ? 10.781 -62.25 -35.625 1 76.75 551 ASP B CA 1
ATOM 10448 C C . ASP B 1 551 ? 11.883 -61.406 -35.031 1 76.75 551 ASP B C 1
ATOM 10450 O O . ASP B 1 551 ? 11.938 -61.219 -33.812 1 76.75 551 ASP B O 1
ATOM 10454 N N . ILE B 1 552 ? 12.828 -61.062 -35.781 1 83 552 ILE B N 1
ATOM 10455 C CA . ILE B 1 552 ? 13.891 -60.156 -35.344 1 83 552 ILE B CA 1
ATOM 10456 C C . ILE B 1 552 ? 13.461 -58.719 -35.594 1 83 552 ILE B C 1
ATOM 10458 O O . ILE B 1 552 ? 13.297 -58.281 -36.719 1 83 552 ILE B O 1
ATOM 10462 N N . ALA B 1 553 ? 13.344 -57.938 -34.5 1 90 553 ALA B N 1
ATOM 10463 C CA . ALA B 1 553 ? 12.844 -56.562 -34.562 1 90 553 ALA B CA 1
ATOM 10464 C C . ALA B 1 553 ? 13.969 -55.562 -34.875 1 90 553 ALA B C 1
ATOM 10466 O O . ALA B 1 553 ? 14.625 -55.062 -33.969 1 90 553 ALA B O 1
ATOM 10467 N N . MET B 1 554 ? 14.188 -55.281 -36.094 1 90.88 554 MET B N 1
ATOM 10468 C CA . MET B 1 554 ? 15.211 -54.312 -36.5 1 90.88 554 MET B CA 1
ATOM 10469 C C . MET B 1 554 ? 14.695 -52.875 -36.375 1 90.88 554 MET B C 1
ATOM 10471 O O . MET B 1 554 ? 13.578 -52.594 -36.812 1 90.88 554 MET B O 1
ATOM 10475 N N . ILE B 1 555 ? 15.469 -52.031 -35.812 1 94.31 555 ILE B N 1
ATOM 10476 C CA . ILE B 1 555 ? 15.07 -50.625 -35.688 1 94.31 555 ILE B CA 1
ATOM 10477 C C . ILE B 1 555 ? 14.758 -50.031 -37.031 1 94.31 555 ILE B C 1
ATOM 10479 O O . ILE B 1 555 ? 15.516 -50.219 -38 1 94.31 555 ILE B O 1
ATOM 10483 N N . ASP B 1 556 ? 13.633 -49.406 -37.156 1 92.38 556 ASP B N 1
ATOM 10484 C CA . ASP B 1 556 ? 13.219 -48.75 -38.406 1 92.38 556 ASP B CA 1
ATOM 10485 C C . ASP B 1 556 ? 14.023 -47.5 -38.656 1 92.38 556 ASP B C 1
ATOM 10487 O O . ASP B 1 556 ? 13.609 -46.406 -38.281 1 92.38 556 ASP B O 1
ATOM 10491 N N . GLN B 1 557 ? 15.102 -47.562 -39.406 1 91.56 557 GLN B N 1
ATOM 10492 C CA . GLN B 1 557 ? 16 -46.438 -39.625 1 91.56 557 GLN B CA 1
ATOM 10493 C C . GLN B 1 557 ? 15.336 -45.375 -40.469 1 91.56 557 GLN B C 1
ATOM 10495 O O . GLN B 1 557 ? 15.609 -44.188 -40.312 1 91.56 557 GLN B O 1
ATOM 10500 N N . GLN B 1 558 ? 14.461 -45.75 -41.312 1 90.75 558 GLN B N 1
ATOM 10501 C CA . GLN B 1 558 ? 13.758 -44.781 -42.156 1 90.75 558 GLN B CA 1
ATOM 10502 C C . GLN B 1 558 ? 12.812 -43.938 -41.344 1 90.75 558 GLN B C 1
ATOM 10504 O O . GLN B 1 558 ? 12.727 -42.719 -41.562 1 90.75 558 GLN B O 1
ATOM 10509 N N . PHE B 1 559 ? 12.156 -44.562 -40.438 1 92.31 559 PHE B N 1
ATOM 10510 C CA . PHE B 1 559 ? 11.25 -43.844 -39.531 1 92.31 559 PHE B CA 1
ATOM 10511 C C . PHE B 1 559 ? 12 -42.781 -38.75 1 92.31 559 PHE B C 1
ATOM 10513 O O . PHE B 1 559 ? 11.508 -41.656 -38.562 1 92.31 559 PHE B O 1
ATOM 10520 N N . TYR B 1 560 ? 13.172 -43.125 -38.312 1 95.62 560 TYR B N 1
ATOM 10521 C CA . TYR B 1 560 ? 13.945 -42.219 -37.469 1 95.62 560 TYR B CA 1
ATOM 10522 C C . TYR B 1 560 ? 14.883 -41.344 -38.312 1 95.62 560 TYR B C 1
ATOM 10524 O O . TYR B 1 560 ? 15.836 -40.75 -37.781 1 95.62 560 TYR B O 1
ATOM 10532 N N . GLN B 1 561 ? 14.758 -41.344 -39.625 1 94.12 561 GLN B N 1
ATOM 10533 C CA . GLN B 1 561 ? 15.516 -40.531 -40.562 1 94.12 561 GLN B CA 1
ATOM 10534 C C . GLN B 1 561 ? 17.016 -40.781 -40.438 1 94.12 561 GLN B C 1
ATOM 10536 O O . GLN B 1 561 ? 17.812 -39.844 -40.469 1 94.12 561 GLN B O 1
ATOM 10541 N N . TYR B 1 562 ? 17.344 -41.938 -40 1 91.06 562 TYR B N 1
ATOM 10542 C CA . TYR B 1 562 ? 18.719 -42.469 -39.906 1 91.06 562 TYR B CA 1
ATOM 10543 C C . TYR B 1 562 ? 19.5 -41.75 -38.812 1 91.06 562 TYR B C 1
ATOM 10545 O O . TYR B 1 562 ? 20.734 -41.719 -38.844 1 91.06 562 TYR B O 1
ATOM 10553 N N . LYS B 1 563 ? 18.766 -41.188 -37.906 1 93.94 563 LYS B N 1
ATOM 10554 C CA . LYS B 1 563 ? 19.438 -40.469 -36.812 1 93.94 563 LYS B CA 1
ATOM 10555 C C . LYS B 1 563 ? 19.891 -41.438 -35.719 1 93.94 563 LYS B C 1
ATOM 10557 O O . LYS B 1 563 ? 20.75 -41.094 -34.906 1 93.94 563 LYS B O 1
ATOM 10562 N N . MET B 1 564 ? 19.391 -42.625 -35.719 1 94.12 564 MET B N 1
ATOM 10563 C CA . MET B 1 564 ? 19.672 -43.594 -34.656 1 94.12 564 MET B CA 1
ATOM 10564 C C . MET B 1 564 ? 21.125 -44.031 -34.719 1 94.12 564 MET B C 1
ATOM 10566 O O . MET B 1 564 ? 21.688 -44.469 -33.688 1 94.12 564 MET B O 1
ATOM 10570 N N . ASN B 1 565 ? 21.734 -43.906 -35.875 1 92 565 ASN B N 1
ATOM 10571 C CA . ASN B 1 565 ? 23.125 -44.281 -36.031 1 92 565 ASN B CA 1
ATOM 10572 C C . ASN B 1 565 ? 24.062 -43.438 -35.188 1 92 565 ASN B C 1
ATOM 10574 O O . ASN B 1 565 ? 25.109 -43.875 -34.75 1 92 565 ASN B O 1
ATOM 10578 N N . ALA B 1 566 ? 23.656 -42.25 -34.969 1 94.5 566 ALA B N 1
ATOM 10579 C CA . ALA B 1 566 ? 24.469 -41.312 -34.219 1 94.5 566 ALA B CA 1
ATOM 10580 C C . ALA B 1 566 ? 24.422 -41.656 -32.719 1 94.5 566 ALA B C 1
ATOM 10582 O O . ALA B 1 566 ? 25.25 -41.156 -31.938 1 94.5 566 ALA B O 1
ATOM 10583 N N . TYR B 1 567 ? 23.547 -42.594 -32.312 1 96.25 567 TYR B N 1
ATOM 10584 C CA . TYR B 1 567 ? 23.359 -42.875 -30.891 1 96.25 567 TYR B CA 1
ATOM 10585 C C . TYR B 1 567 ? 23.609 -44.344 -30.609 1 96.25 567 TYR B C 1
ATOM 10587 O O . TYR B 1 567 ? 22.906 -44.969 -29.781 1 96.25 567 TYR B O 1
ATOM 10595 N N . ARG B 1 568 ? 24.516 -44.906 -31.188 1 93.44 568 ARG B N 1
ATOM 10596 C CA . ARG B 1 568 ? 24.812 -46.344 -31.047 1 93.44 568 ARG B CA 1
ATOM 10597 C C . ARG B 1 568 ? 25.203 -46.688 -29.609 1 93.44 568 ARG B C 1
ATOM 10599 O O . ARG B 1 568 ? 24.75 -47.688 -29.047 1 93.44 568 ARG B O 1
ATOM 10606 N N . GLU B 1 569 ? 26.016 -45.875 -29.031 1 93.88 569 GLU B N 1
ATOM 10607 C CA . GLU B 1 569 ? 26.469 -46.125 -27.672 1 93.88 569 GLU B CA 1
ATOM 10608 C C . GLU B 1 569 ? 25.328 -46.062 -26.672 1 93.88 569 GLU B C 1
ATOM 10610 O O . GLU B 1 569 ? 25.25 -46.844 -25.734 1 93.88 569 GLU B O 1
ATOM 10615 N N . GLU B 1 570 ? 24.469 -45.062 -26.859 1 95.62 570 GLU B N 1
ATOM 10616 C CA . GLU B 1 570 ? 23.312 -44.906 -25.984 1 95.62 570 GLU B CA 1
ATOM 10617 C C . GLU B 1 570 ? 22.344 -46.094 -26.141 1 95.62 570 GLU B C 1
ATOM 10619 O O . GLU B 1 570 ? 21.75 -46.531 -25.172 1 95.62 570 GLU B O 1
ATOM 10624 N N . LEU B 1 571 ? 22.141 -46.531 -27.391 1 96.06 571 LEU B N 1
ATOM 10625 C CA . LEU B 1 571 ? 21.266 -47.656 -27.672 1 96.06 571 LEU B CA 1
ATOM 10626 C C . LEU B 1 571 ? 21.812 -48.938 -27.031 1 96.06 571 LEU B C 1
ATOM 10628 O O . LEU B 1 571 ? 21.047 -49.781 -26.578 1 96.06 571 LEU B O 1
ATOM 10632 N N . LYS B 1 572 ? 23.094 -49.062 -26.922 1 93.69 572 LYS B N 1
ATOM 10633 C CA . LYS B 1 572 ? 23.703 -50.188 -26.25 1 93.69 572 LYS B CA 1
ATOM 10634 C C . LYS B 1 572 ? 23.391 -50.188 -24.75 1 93.69 572 LYS B C 1
ATOM 10636 O O . LYS B 1 572 ? 23.188 -51.219 -24.141 1 93.69 572 LYS B O 1
ATOM 10641 N N . VAL B 1 573 ? 23.391 -49.031 -24.281 1 93.62 573 VAL B N 1
ATOM 10642 C CA . VAL B 1 573 ? 23.125 -48.844 -22.859 1 93.62 573 VAL B CA 1
ATOM 10643 C C . VAL B 1 573 ? 21.734 -49.375 -22.531 1 93.62 573 VAL B C 1
ATOM 10645 O O . VAL B 1 573 ? 21.516 -49.938 -21.453 1 93.62 573 VAL B O 1
ATOM 10648 N N . ILE B 1 574 ? 20.844 -49.125 -23.422 1 95.31 574 ILE B N 1
ATOM 10649 C CA . ILE B 1 574 ? 19.484 -49.594 -23.172 1 95.31 574 ILE B CA 1
ATOM 10650 C C . ILE B 1 574 ? 19.25 -50.969 -23.766 1 95.31 574 ILE B C 1
ATOM 10652 O O . ILE B 1 574 ? 18.109 -51.406 -23.938 1 95.31 574 ILE B O 1
ATOM 10656 N N . GLU B 1 575 ? 20.344 -51.656 -24.203 1 94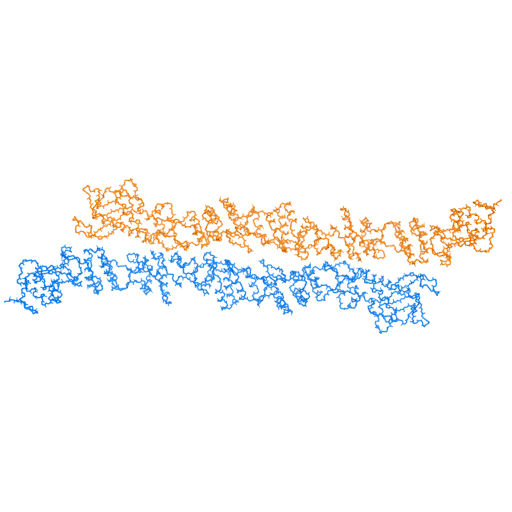.12 575 GLU B N 1
ATOM 10657 C CA . GLU B 1 575 ? 20.453 -53.094 -24.484 1 94.12 575 GLU B CA 1
ATOM 10658 C C . GLU B 1 575 ? 19.922 -53.438 -25.875 1 94.12 575 GLU B C 1
ATOM 10660 O O . GLU B 1 575 ? 19.344 -54.5 -26.078 1 94.12 575 GLU B O 1
ATOM 10665 N N . VAL B 1 576 ? 19.922 -52.438 -26.719 1 95.06 576 VAL B N 1
ATOM 10666 C CA . VAL B 1 576 ? 19.734 -52.781 -28.125 1 95.06 576 VAL B CA 1
ATOM 10667 C C . VAL B 1 576 ? 20.891 -53.656 -28.609 1 95.06 576 VAL B C 1
ATOM 10669 O O . VAL B 1 576 ? 22.047 -53.438 -28.219 1 95.06 576 VAL B O 1
ATOM 10672 N N . ARG B 1 577 ? 20.578 -54.594 -29.438 1 93 577 ARG B N 1
ATOM 10673 C CA . ARG B 1 577 ? 21.594 -55.562 -29.875 1 93 577 ARG B CA 1
ATOM 10674 C C . ARG B 1 577 ? 22.109 -55.219 -31.266 1 93 577 ARG B C 1
ATOM 10676 O O . ARG B 1 577 ? 21.328 -54.875 -32.156 1 93 577 ARG B O 1
ATOM 10683 N N . PHE B 1 578 ? 23.453 -55.375 -31.453 1 91.12 578 PHE B N 1
ATOM 10684 C CA . PHE B 1 578 ? 24.062 -54.906 -32.688 1 91.12 578 PHE B CA 1
ATOM 10685 C C . PHE B 1 578 ? 24.781 -56.031 -33.406 1 91.12 578 PHE B C 1
ATOM 10687 O O . PHE B 1 578 ? 25.078 -55.938 -34.594 1 91.12 578 PHE B O 1
ATOM 10694 N N . GLU B 1 579 ? 25.016 -57.125 -32.688 1 88.38 579 GLU B N 1
ATOM 10695 C CA . GLU B 1 579 ? 25.875 -58.188 -33.25 1 88.38 579 GLU B CA 1
ATOM 10696 C C . GLU B 1 579 ? 25.047 -59.406 -33.594 1 88.38 579 GLU B C 1
ATOM 10698 O O . GLU B 1 579 ? 24.047 -59.719 -32.938 1 88.38 579 GLU B O 1
ATOM 10703 N N . PHE B 1 580 ? 25.562 -60.094 -34.625 1 87.06 580 PHE B N 1
ATOM 10704 C CA . PHE B 1 580 ? 24.891 -61.312 -35.094 1 87.06 580 PHE B CA 1
ATOM 10705 C C . PHE B 1 580 ? 24.828 -62.375 -33.969 1 87.06 580 PHE B C 1
ATOM 10707 O O . PHE B 1 580 ? 23.812 -63.062 -33.812 1 87.06 580 PHE B O 1
ATOM 10714 N N . GLY B 1 581 ? 25.922 -62.406 -33.25 1 85.06 581 GLY B N 1
ATOM 10715 C CA . GLY B 1 581 ? 25.953 -63.375 -32.156 1 85.06 581 GLY B CA 1
ATOM 10716 C C . GLY B 1 581 ? 24.859 -63.125 -31.141 1 85.06 581 GLY B C 1
ATOM 10717 O O . GLY B 1 581 ? 24.266 -64.125 -30.641 1 85.06 581 GLY B O 1
ATOM 10718 N N . GLU B 1 582 ? 24.531 -61.906 -30.922 1 88.12 582 GLU B N 1
ATOM 10719 C CA . GLU B 1 582 ? 23.484 -61.562 -29.984 1 88.12 582 GLU B CA 1
ATOM 10720 C C . GLU B 1 582 ? 22.094 -61.938 -30.516 1 88.12 582 GLU B C 1
ATOM 10722 O O . GLU B 1 582 ? 21.234 -62.375 -29.766 1 88.12 582 GLU B O 1
ATOM 10727 N N . ALA B 1 583 ? 21.953 -61.719 -31.734 1 86.06 583 ALA B N 1
ATOM 10728 C CA . ALA B 1 583 ? 20.688 -62.062 -32.375 1 86.06 583 ALA B CA 1
ATOM 10729 C C . ALA B 1 583 ? 20.453 -63.562 -32.375 1 86.06 583 ALA B C 1
ATOM 10731 O O . ALA B 1 583 ? 19.344 -64 -32.094 1 86.06 583 ALA B O 1
ATOM 10732 N N . SER B 1 584 ? 21.531 -64.25 -32.656 1 86.31 584 SER B N 1
ATOM 10733 C CA . SER B 1 584 ? 21.453 -65.688 -32.625 1 86.31 584 SER B CA 1
ATOM 10734 C C . SER B 1 584 ? 21.125 -66.25 -31.25 1 86.31 584 SER B C 1
ATOM 10736 O O . SER B 1 584 ? 20.297 -67.125 -31.109 1 86.31 584 SER B O 1
ATOM 10738 N N . ALA B 1 585 ? 21.781 -65.688 -30.359 1 87.88 585 ALA B N 1
ATOM 10739 C CA . ALA B 1 585 ? 21.516 -66.125 -28.969 1 87.88 585 ALA B CA 1
ATOM 10740 C C . ALA B 1 585 ? 20.078 -65.812 -28.578 1 87.88 585 ALA B C 1
ATOM 10742 O O . ALA B 1 585 ? 19.453 -66.562 -27.828 1 87.88 585 ALA B O 1
ATOM 10743 N N . TYR B 1 586 ? 19.656 -64.625 -28.953 1 88.56 586 TYR B N 1
ATOM 10744 C CA . TYR B 1 586 ? 18.281 -64.25 -28.688 1 88.56 586 TYR B CA 1
ATOM 10745 C C . TYR B 1 586 ? 17.281 -65.25 -29.25 1 88.56 586 TYR B C 1
ATOM 10747 O O . TYR B 1 586 ? 16.312 -65.625 -28.594 1 88.56 586 TYR B O 1
ATOM 10755 N N . ILE B 1 587 ? 17.469 -65.625 -30.469 1 85.25 587 ILE B N 1
ATOM 10756 C CA . ILE B 1 587 ? 16.609 -66.625 -31.125 1 85.25 587 ILE B CA 1
ATOM 10757 C C . ILE B 1 587 ? 16.625 -67.938 -30.328 1 85.25 587 ILE B C 1
ATOM 10759 O O . ILE B 1 587 ? 15.562 -68.5 -30.062 1 85.25 587 ILE B O 1
ATOM 10763 N N . GLY B 1 588 ? 17.812 -68.375 -29.969 1 85.81 588 GLY B N 1
ATOM 10764 C CA . GLY B 1 588 ? 17.922 -69.562 -29.172 1 85.81 588 GLY B CA 1
ATOM 10765 C C . GLY B 1 588 ? 17.188 -69.5 -27.844 1 85.81 588 GLY B C 1
ATOM 10766 O O . GLY B 1 588 ? 16.484 -70.438 -27.453 1 85.81 588 GLY B O 1
ATOM 10767 N N . ARG B 1 589 ? 17.297 -68.438 -27.203 1 87.31 589 ARG B N 1
ATOM 10768 C CA . ARG B 1 589 ? 16.656 -68.25 -25.922 1 87.31 589 ARG B CA 1
ATOM 10769 C C . ARG B 1 589 ? 15.133 -68.188 -26.062 1 87.31 589 ARG B C 1
ATOM 10771 O O . ARG B 1 589 ? 14.406 -68.688 -25.188 1 87.31 589 ARG B O 1
ATOM 10778 N N . ARG B 1 590 ? 14.695 -67.5 -27.031 1 83.38 590 ARG B N 1
ATOM 10779 C CA . ARG B 1 590 ? 13.258 -67.5 -27.297 1 83.38 590 ARG B CA 1
ATOM 10780 C C . ARG B 1 590 ? 12.703 -68.875 -27.547 1 83.38 590 ARG B C 1
ATOM 10782 O O . ARG B 1 590 ? 11.602 -69.188 -27.094 1 83.38 590 ARG B O 1
ATOM 10789 N N . LEU B 1 591 ? 13.414 -69.625 -28.25 1 83 591 LEU B N 1
ATOM 10790 C CA . LEU B 1 591 ? 13.008 -71 -28.516 1 83 591 LEU B CA 1
ATOM 10791 C C . LEU B 1 591 ? 13.016 -71.875 -27.25 1 83 591 LEU B C 1
ATOM 10793 O O . LEU B 1 591 ? 12.117 -72.688 -27.031 1 83 591 LEU B O 1
ATOM 10797 N N . MET B 1 592 ? 14 -71.625 -26.5 1 85.38 592 MET B N 1
ATOM 10798 C CA . MET B 1 592 ? 14.07 -72.375 -25.234 1 85.38 592 MET B CA 1
ATOM 10799 C C . MET B 1 592 ? 12.93 -71.938 -24.297 1 85.38 592 MET B C 1
ATOM 10801 O O . MET B 1 592 ? 12.391 -72.812 -23.562 1 85.38 592 MET B O 1
ATOM 10805 N N . SER B 1 593 ? 12.656 -70.75 -24.328 1 82.5 593 SER B N 1
ATOM 10806 C CA . SER B 1 593 ? 11.516 -70.25 -23.547 1 82.5 593 SER B CA 1
ATOM 10807 C C . SER B 1 593 ? 10.227 -70.938 -24.016 1 82.5 593 SER B C 1
ATOM 10809 O O . SER B 1 593 ? 9.383 -71.312 -23.203 1 82.5 593 SER B O 1
ATOM 10811 N N . MET B 1 594 ? 10.07 -71.062 -25.25 1 77.88 594 MET B N 1
ATOM 10812 C CA . MET B 1 594 ? 8.922 -71.75 -25.812 1 77.88 594 MET B CA 1
ATOM 10813 C C . MET B 1 594 ? 8.914 -73.25 -25.375 1 77.88 594 MET B C 1
ATOM 10815 O O . MET B 1 594 ? 7.855 -73.812 -25.062 1 77.88 594 MET B O 1
ATOM 10819 N N . ALA B 1 595 ? 10.078 -73.812 -25.344 1 79.25 595 ALA B N 1
ATOM 10820 C CA . ALA B 1 595 ? 10.211 -75.188 -24.938 1 79.25 595 ALA B CA 1
ATOM 10821 C C . ALA B 1 595 ? 9.828 -75.375 -23.469 1 79.25 595 ALA B C 1
ATOM 10823 O O . ALA B 1 595 ? 9.148 -76.312 -23.125 1 79.25 595 ALA B O 1
ATOM 10824 N N . ALA B 1 596 ? 10.297 -74.438 -22.703 1 78.44 596 ALA B N 1
ATOM 10825 C CA . ALA B 1 596 ? 10.016 -74.5 -21.266 1 78.44 596 ALA B CA 1
ATOM 10826 C C . ALA B 1 596 ? 8.516 -74.438 -21 1 78.44 596 ALA B C 1
ATOM 10828 O O . ALA B 1 596 ? 8.016 -75 -20.031 1 78.44 596 ALA B O 1
ATOM 10829 N N . SER B 1 597 ? 7.891 -73.75 -21.828 1 71.44 597 SER B N 1
ATOM 10830 C CA . SER B 1 597 ? 6.449 -73.562 -21.672 1 71.44 597 SER B CA 1
ATOM 10831 C C . SER B 1 597 ? 5.695 -74.625 -22.516 1 71.44 597 SER B C 1
ATOM 10833 O O . SER B 1 597 ? 4.492 -74.5 -22.75 1 71.44 597 SER B O 1
ATOM 10835 N N . ASN B 1 598 ? 6.461 -75.562 -23 1 69.62 598 ASN B N 1
ATOM 10836 C CA . ASN B 1 598 ? 5.922 -76.625 -23.812 1 69.62 598 ASN B CA 1
ATOM 10837 C C . ASN B 1 598 ? 5.223 -76.125 -25.062 1 69.62 598 ASN B C 1
ATOM 10839 O O . ASN B 1 598 ? 4.156 -76.562 -25.438 1 69.62 598 ASN B O 1
ATOM 10843 N N . MET B 1 599 ? 5.875 -74.938 -25.578 1 70.44 599 MET B N 1
ATOM 10844 C CA . MET B 1 599 ? 5.277 -74.312 -26.75 1 70.44 599 MET B CA 1
ATOM 10845 C C . MET B 1 599 ? 6.082 -74.625 -28.016 1 70.44 599 MET B C 1
ATOM 10847 O O . MET B 1 599 ? 5.715 -74.188 -29.109 1 70.44 599 MET B O 1
ATOM 10851 N N . LEU B 1 600 ? 7.039 -75.438 -27.859 1 78.81 600 LEU B N 1
ATOM 10852 C CA . LEU B 1 600 ? 7.883 -75.75 -29.016 1 78.81 600 LEU B CA 1
ATOM 10853 C C . LEU B 1 600 ? 7.266 -76.812 -29.859 1 78.81 600 LEU B C 1
ATOM 10855 O O . LEU B 1 600 ? 7.039 -77.938 -29.359 1 78.81 600 LEU B O 1
ATOM 10859 N N . THR B 1 601 ? 6.926 -76.5 -31.125 1 77.81 601 THR B N 1
ATOM 10860 C CA . THR B 1 601 ? 6.285 -77.5 -32 1 77.81 601 THR B CA 1
ATOM 10861 C C . THR B 1 601 ? 7.305 -78.125 -32.938 1 77.81 601 THR B C 1
ATOM 10863 O O . THR B 1 601 ? 8.461 -77.688 -33 1 77.81 601 THR B O 1
ATOM 10866 N N . ARG B 1 602 ? 6.805 -79.188 -33.625 1 81.62 602 ARG B N 1
ATOM 10867 C CA . ARG B 1 602 ? 7.629 -79.875 -34.625 1 81.62 602 ARG B CA 1
ATOM 10868 C C . ARG B 1 602 ? 8.086 -78.875 -35.688 1 81.62 602 ARG B C 1
ATOM 10870 O O . ARG B 1 602 ? 9.227 -79 -36.156 1 81.62 602 ARG B O 1
ATOM 10877 N N . GLN B 1 603 ? 7.188 -77.938 -36 1 79 603 GLN B N 1
ATOM 10878 C CA . GLN B 1 603 ? 7.52 -77 -37 1 79 603 GLN B CA 1
ATOM 10879 C C . GLN B 1 603 ? 8.664 -76.062 -36.562 1 79 603 GLN B C 1
ATOM 10881 O O . GLN B 1 603 ? 9.523 -75.688 -37.344 1 79 603 GLN B O 1
ATOM 10886 N N . HIS B 1 604 ? 8.688 -75.688 -35.281 1 84.12 604 HIS B N 1
ATOM 10887 C CA . HIS B 1 604 ? 9.766 -74.875 -34.75 1 84.12 604 HIS B CA 1
ATOM 10888 C C . HIS B 1 604 ? 11.117 -75.562 -34.875 1 84.12 604 HIS B C 1
ATOM 10890 O O . HIS B 1 604 ? 12.133 -74.938 -35.125 1 84.12 604 HIS B O 1
ATOM 10896 N N . VAL B 1 605 ? 11.055 -76.875 -34.688 1 86.62 605 VAL B N 1
ATOM 10897 C CA . VAL B 1 605 ? 12.281 -77.625 -34.781 1 86.62 605 VAL B CA 1
ATOM 10898 C C . VAL B 1 605 ? 12.805 -77.625 -36.188 1 86.62 605 VAL B C 1
ATOM 10900 O O . VAL B 1 605 ? 14 -77.438 -36.438 1 86.62 605 VAL B O 1
ATOM 10903 N N . TYR B 1 606 ? 11.852 -77.875 -37.094 1 86.88 606 TYR B N 1
ATOM 10904 C CA . TYR B 1 606 ? 12.258 -77.812 -38.5 1 86.88 606 TYR B CA 1
ATOM 10905 C C . TYR B 1 606 ? 12.805 -76.438 -38.875 1 86.88 606 TYR B C 1
ATOM 10907 O O . TYR B 1 606 ? 13.781 -76.375 -39.625 1 86.88 606 TYR B O 1
ATOM 10915 N N . GLU B 1 607 ? 12.172 -75.438 -38.375 1 86.06 607 GLU B N 1
ATOM 10916 C CA . GLU B 1 607 ? 12.633 -74.125 -38.656 1 86.06 607 GLU B CA 1
ATOM 10917 C C . GLU B 1 607 ? 14.023 -73.875 -38.062 1 86.06 607 GLU B C 1
ATOM 10919 O O . GLU B 1 607 ? 14.844 -73.188 -38.656 1 86.06 607 GLU B O 1
ATOM 10924 N N . LEU B 1 608 ? 14.234 -74.312 -36.938 1 87.88 608 LEU B N 1
ATOM 10925 C CA . LEU B 1 608 ? 15.547 -74.188 -36.312 1 87.88 608 LEU B CA 1
ATOM 10926 C C . LEU B 1 608 ? 16.609 -74.938 -37.156 1 87.88 608 LEU B C 1
ATOM 10928 O O . LEU B 1 608 ? 17.688 -74.375 -37.406 1 87.88 608 LEU B O 1
ATOM 10932 N N . LEU B 1 609 ? 16.25 -76.062 -37.594 1 88.88 609 LEU B N 1
ATOM 10933 C CA . LEU B 1 609 ? 17.188 -76.875 -38.438 1 88.88 609 LEU B CA 1
ATOM 10934 C C . LEU B 1 609 ? 17.438 -76.125 -39.75 1 88.88 609 LEU B C 1
ATOM 10936 O O . LEU B 1 609 ? 18.578 -76.125 -40.219 1 88.88 609 LEU B O 1
ATOM 10940 N N . GLN B 1 610 ? 16.406 -75.688 -40.312 1 86.94 610 GLN B N 1
ATOM 10941 C CA . GLN B 1 610 ? 16.547 -74.875 -41.531 1 86.94 610 GLN B CA 1
ATOM 10942 C C . GLN B 1 610 ? 17.422 -73.688 -41.312 1 86.94 610 GLN B C 1
ATOM 10944 O O . GLN B 1 610 ? 18.203 -73.25 -42.188 1 86.94 610 GLN B O 1
ATOM 10949 N N . LEU B 1 611 ? 17.203 -73 -40.188 1 86.81 611 LEU B N 1
ATOM 10950 C CA . LEU B 1 611 ? 18 -71.812 -39.875 1 86.81 611 LEU B CA 1
ATOM 10951 C C . LEU B 1 611 ? 19.469 -72.188 -39.719 1 86.81 611 LEU B C 1
ATOM 10953 O O . LEU B 1 611 ? 20.344 -71.438 -40.219 1 86.81 611 LEU B O 1
ATOM 10957 N N . ILE B 1 612 ? 19.75 -73.25 -39.031 1 87.25 612 ILE B N 1
ATOM 10958 C CA . ILE B 1 612 ? 21.125 -73.688 -38.844 1 87.25 612 ILE B CA 1
ATOM 10959 C C . ILE B 1 612 ? 21.75 -73.938 -40.219 1 87.25 612 ILE B C 1
ATOM 10961 O O . ILE B 1 612 ? 22.891 -73.562 -40.5 1 87.25 612 ILE B O 1
ATOM 10965 N N . ARG B 1 613 ? 21.031 -74.625 -41.062 1 89.12 613 ARG B N 1
ATOM 10966 C CA . ARG B 1 613 ? 21.5 -74.938 -42.438 1 89.12 613 ARG B CA 1
ATOM 10967 C C . ARG B 1 613 ? 21.766 -73.625 -43.188 1 89.12 613 ARG B C 1
ATOM 10969 O O . ARG B 1 613 ? 22.781 -73.5 -43.844 1 89.12 613 ARG B O 1
ATOM 10976 N N . PHE B 1 614 ? 20.797 -72.812 -43.062 1 84.12 614 PHE B N 1
ATOM 10977 C CA . PHE B 1 614 ? 20.906 -71.5 -43.719 1 84.12 614 PHE B CA 1
ATOM 10978 C C . PHE B 1 614 ? 22.141 -70.75 -43.25 1 84.12 614 PHE B C 1
ATOM 10980 O O . PHE B 1 614 ? 22.859 -70.188 -44.062 1 84.12 614 PHE B O 1
ATOM 10987 N N . LEU B 1 615 ? 22.375 -70.625 -42 1 85.62 615 LEU B N 1
ATOM 10988 C CA . LEU B 1 615 ? 23.516 -69.938 -41.438 1 85.62 615 LEU B CA 1
ATOM 10989 C C . LEU B 1 615 ? 24.828 -70.562 -41.938 1 85.62 615 LEU B C 1
ATOM 10991 O O . LEU B 1 615 ? 25.781 -69.812 -42.219 1 85.62 615 LEU B O 1
ATOM 10995 N N . GLN B 1 616 ? 24.797 -71.812 -42 1 82.44 616 GLN B N 1
ATOM 10996 C CA . GLN B 1 616 ? 25.969 -72.5 -42.5 1 82.44 616 GLN B CA 1
ATOM 10997 C C . GLN B 1 616 ? 26.234 -72.125 -43.969 1 82.44 616 GLN B C 1
ATOM 10999 O O . GLN B 1 616 ? 27.375 -71.938 -44.375 1 82.44 616 GLN B O 1
ATOM 11004 N N . GLN B 1 617 ? 25.25 -72.062 -44.688 1 81.44 617 GLN B N 1
ATOM 11005 C CA . GLN B 1 617 ? 25.359 -71.75 -46.094 1 81.44 617 GLN B CA 1
ATOM 11006 C C . GLN B 1 617 ? 25.844 -70.312 -46.312 1 81.44 617 GLN B C 1
ATOM 11008 O O . GLN B 1 617 ? 26.578 -70.062 -47.25 1 81.44 617 GLN B O 1
ATOM 11013 N N . LYS B 1 618 ? 25.359 -69.438 -45.469 1 80.06 618 LYS B N 1
ATOM 11014 C CA . LYS B 1 618 ? 25.703 -68 -45.625 1 80.06 618 LYS B CA 1
ATOM 11015 C C . LYS B 1 618 ? 26.969 -67.688 -44.844 1 80.06 618 LYS B C 1
ATOM 11017 O O . LYS B 1 618 ? 27.328 -66.5 -44.719 1 80.06 618 LYS B O 1
ATOM 11022 N N . VAL B 1 619 ? 27.656 -68.625 -44.25 1 73.75 619 VAL B N 1
ATOM 11023 C CA . VAL B 1 619 ? 28.938 -68.5 -43.594 1 73.75 619 VAL B CA 1
ATOM 11024 C C . VAL B 1 619 ? 28.781 -67.688 -42.312 1 73.75 619 VAL B C 1
ATOM 11026 O O . VAL B 1 619 ? 29.562 -66.75 -42.094 1 73.75 619 VAL B O 1
ATOM 11029 N N . LEU B 1 620 ? 27.703 -67.75 -41.781 1 82.44 620 LEU B N 1
ATOM 11030 C CA . LEU B 1 620 ? 27.516 -67.188 -40.469 1 82.44 620 LEU B CA 1
ATOM 11031 C C . LEU B 1 620 ? 27.672 -68.25 -39.375 1 82.44 620 LEU B C 1
ATOM 11033 O O . LEU B 1 620 ? 27.203 -69.375 -39.531 1 82.44 620 LEU B O 1
ATOM 11037 N N . SER B 1 621 ? 28.406 -67.938 -38.375 1 82.56 621 SER B N 1
ATOM 11038 C CA . SER B 1 621 ? 28.688 -68.938 -37.344 1 82.56 621 SER B CA 1
ATOM 11039 C C . SER B 1 621 ? 27.422 -69.25 -36.531 1 82.56 621 SER B C 1
ATOM 11041 O O . SER B 1 621 ? 26.844 -68.312 -35.906 1 82.56 621 SER B O 1
ATOM 11043 N N . PRO B 1 622 ? 26.953 -70.438 -36.594 1 85.06 622 PRO B N 1
ATOM 11044 C CA . PRO B 1 622 ? 25.781 -70.812 -35.812 1 85.06 622 PRO B CA 1
ATOM 11045 C C . PRO B 1 622 ? 26.125 -71.125 -34.344 1 85.06 622 PRO B C 1
ATOM 11047 O O . PRO B 1 622 ? 25.266 -71.625 -33.594 1 85.06 622 PRO B O 1
ATOM 11050 N N . SER B 1 623 ? 27.312 -70.875 -33.938 1 86.56 623 SER B N 1
ATOM 11051 C CA . SER B 1 623 ? 27.812 -71.312 -32.625 1 86.56 623 SER B CA 1
ATOM 11052 C C . SER B 1 623 ? 26.953 -70.75 -31.5 1 86.56 623 SER B C 1
ATOM 11054 O O . SER B 1 623 ? 26.578 -71.5 -30.578 1 86.56 623 SER B O 1
ATOM 11056 N N . GLU B 1 624 ? 26.656 -69.562 -31.625 1 88.12 624 GLU B N 1
ATOM 11057 C CA . GLU B 1 624 ? 25.891 -68.938 -30.531 1 88.12 624 GLU B CA 1
ATOM 11058 C C . GLU B 1 624 ? 24.469 -69.5 -30.484 1 88.12 624 GLU B C 1
ATOM 11060 O O . GLU B 1 624 ? 23.891 -69.625 -29.406 1 88.12 624 GLU B O 1
ATOM 11065 N N . LEU B 1 625 ? 23.891 -69.688 -31.578 1 87.5 625 LEU B N 1
ATOM 11066 C CA . LEU B 1 625 ? 22.562 -70.312 -31.656 1 87.5 625 LEU B CA 1
ATOM 11067 C C . LEU B 1 625 ? 22.578 -71.688 -31.062 1 87.5 625 LEU B C 1
ATOM 11069 O O . LEU B 1 625 ? 21.734 -72.062 -30.25 1 87.5 625 LEU B O 1
ATOM 11073 N N . LEU B 1 626 ? 23.578 -72.5 -31.469 1 89.69 626 LEU B N 1
ATOM 11074 C CA . LEU B 1 626 ? 23.703 -73.875 -31 1 89.69 626 LEU B CA 1
ATOM 11075 C C . LEU B 1 626 ? 23.922 -73.938 -29.5 1 89.69 626 LEU B C 1
ATOM 11077 O O . LEU B 1 626 ? 23.297 -74.75 -28.812 1 89.69 626 LEU B O 1
ATOM 11081 N N . ASN B 1 627 ? 24.75 -73.062 -29.031 1 89.38 627 ASN B N 1
ATOM 11082 C CA . ASN B 1 627 ? 25.047 -73.062 -27.594 1 89.38 627 ASN B CA 1
ATOM 11083 C C . ASN B 1 627 ? 23.812 -72.688 -26.766 1 89.38 627 ASN B C 1
ATOM 11085 O O . ASN B 1 627 ? 23.703 -73.062 -25.609 1 89.38 627 ASN B O 1
ATOM 11089 N N . SER B 1 628 ? 22.922 -72 -27.406 1 89.12 628 SER B N 1
ATOM 11090 C CA . SER B 1 628 ? 21.75 -71.562 -26.672 1 89.12 628 SER B CA 1
ATOM 11091 C C . SER B 1 628 ? 20.672 -72.625 -26.656 1 89.12 628 SER B C 1
ATOM 11093 O O . SER B 1 628 ? 19.766 -72.562 -25.828 1 89.12 628 SER B O 1
ATOM 11095 N N . VAL B 1 629 ? 20.703 -73.562 -27.469 1 89.06 629 VAL B N 1
ATOM 11096 C CA . VAL B 1 629 ? 19.594 -74.5 -27.594 1 89.06 629 VAL B CA 1
ATOM 11097 C C . VAL B 1 629 ? 20.062 -75.938 -27.234 1 89.06 629 VAL B C 1
ATOM 11099 O O . VAL B 1 629 ? 19.25 -76.75 -26.859 1 89.06 629 VAL B O 1
ATOM 11102 N N . LYS B 1 630 ? 21.328 -76.25 -27.297 1 85.5 630 LYS B N 1
ATOM 11103 C CA . LYS B 1 630 ? 21.859 -77.562 -27.25 1 85.5 630 LYS B CA 1
ATOM 11104 C C . LYS B 1 630 ? 21.594 -78.25 -25.891 1 85.5 630 LYS B C 1
ATOM 11106 O O . LYS B 1 630 ? 21.406 -79.438 -25.797 1 85.5 630 LYS B O 1
ATOM 11111 N N . ASP B 1 631 ? 21.547 -77.438 -24.859 1 82.44 631 ASP B N 1
ATOM 11112 C CA . ASP B 1 631 ? 21.438 -78 -23.516 1 82.44 631 ASP B CA 1
ATOM 11113 C C . ASP B 1 631 ? 19.969 -78.062 -23.062 1 82.44 631 ASP B C 1
ATOM 11115 O O . ASP B 1 631 ? 19.672 -78.562 -21.984 1 82.44 631 ASP B O 1
ATOM 11119 N N . GLY B 1 632 ? 19.078 -77.562 -23.828 1 85.69 632 GLY B N 1
ATOM 11120 C CA . GLY B 1 632 ? 17.672 -77.625 -23.453 1 85.69 632 GLY B CA 1
ATOM 11121 C C . GLY B 1 632 ? 17.016 -78.938 -23.734 1 85.69 632 GLY B C 1
ATOM 11122 O O . GLY B 1 632 ? 17.484 -79.75 -24.562 1 85.69 632 GLY B O 1
ATOM 11123 N N . ARG B 1 633 ? 16.031 -79.312 -22.953 1 86.12 633 ARG B N 1
ATOM 11124 C CA . ARG B 1 633 ? 15.281 -80.562 -23.156 1 86.12 633 ARG B CA 1
ATOM 11125 C C . ARG B 1 633 ? 14.086 -80.312 -24.078 1 86.12 633 ARG B C 1
ATOM 11127 O O . ARG B 1 633 ? 12.945 -80.188 -23.609 1 86.12 633 ARG B O 1
ATOM 11134 N N . TRP B 1 634 ? 14.375 -80.312 -25.344 1 87.56 634 TRP B N 1
ATOM 11135 C CA . TRP B 1 634 ? 13.289 -79.938 -26.234 1 87.56 634 TRP B CA 1
ATOM 11136 C C . TRP B 1 634 ? 13.164 -80.938 -27.375 1 87.56 634 TRP B C 1
ATOM 11138 O O . TRP B 1 634 ? 12.172 -80.938 -28.109 1 87.56 634 TRP B O 1
ATOM 11148 N N . MET B 1 635 ? 14.133 -81.75 -27.625 1 88.69 635 MET B N 1
ATOM 11149 C CA . MET B 1 635 ? 14.078 -82.75 -28.719 1 88.69 635 MET B CA 1
ATOM 11150 C C . MET B 1 635 ? 13.359 -84 -28.281 1 88.69 635 MET B C 1
ATOM 11152 O O . MET B 1 635 ? 13.68 -84.562 -27.234 1 88.69 635 MET B O 1
ATOM 11156 N N . LYS B 1 636 ? 12.453 -84.5 -29.078 1 88.06 636 LYS B N 1
ATOM 11157 C CA . LYS B 1 636 ? 11.617 -85.625 -28.719 1 88.06 636 LYS B CA 1
ATOM 11158 C C . LYS B 1 636 ? 12.25 -86.938 -29.172 1 88.06 636 LYS B C 1
ATOM 11160 O O . LYS B 1 636 ? 12.539 -87.125 -30.359 1 88.06 636 LYS B O 1
ATOM 11165 N N . SER B 1 637 ? 12.469 -87.812 -28.281 1 87.69 637 SER B N 1
ATOM 11166 C CA . SER B 1 637 ? 12.906 -89.188 -28.531 1 87.69 637 SER B CA 1
ATOM 11167 C C . SER B 1 637 ? 11.789 -90.188 -28.25 1 87.69 637 SER B C 1
ATOM 11169 O O . SER B 1 637 ? 10.719 -89.812 -27.766 1 87.69 637 SER B O 1
ATOM 11171 N N . ILE B 1 638 ? 11.961 -91.438 -28.5 1 85.62 638 ILE B N 1
ATOM 11172 C CA . ILE B 1 638 ? 10.977 -92.438 -28.219 1 85.62 638 ILE B CA 1
ATOM 11173 C C . ILE B 1 638 ? 10.789 -92.625 -26.719 1 85.62 638 ILE B C 1
ATOM 11175 O O . ILE B 1 638 ? 9.781 -93.188 -26.266 1 85.62 638 ILE B O 1
ATOM 11179 N N . LEU B 1 639 ? 11.781 -92.125 -25.984 1 84.06 639 LEU B N 1
ATOM 11180 C CA . LEU B 1 639 ? 11.711 -92.188 -24.531 1 84.06 639 LEU B CA 1
ATOM 11181 C C . LEU B 1 639 ? 11.203 -90.875 -23.922 1 84.06 639 LEU B C 1
ATOM 11183 O O . LEU B 1 639 ? 11.102 -90.75 -22.703 1 84.06 639 LEU B O 1
ATOM 11187 N N . GLY B 1 640 ? 10.891 -89.875 -24.688 1 83.44 640 GLY B N 1
ATOM 11188 C CA . GLY B 1 640 ? 10.438 -88.562 -24.203 1 83.44 640 GLY B CA 1
ATOM 11189 C C . GLY B 1 640 ? 11.305 -87.438 -24.688 1 83.44 640 GLY B C 1
ATOM 11190 O O . GLY B 1 640 ? 12.117 -87.562 -25.594 1 83.44 640 GLY B O 1
ATOM 11191 N N . TYR B 1 641 ? 11.086 -86.25 -24.094 1 87.38 641 TYR B N 1
ATOM 11192 C CA . TYR B 1 641 ? 11.867 -85.062 -24.469 1 87.38 641 TYR B CA 1
ATOM 11193 C C . TYR B 1 641 ? 13.211 -85.062 -23.75 1 87.38 641 TYR B C 1
ATOM 11195 O O . TYR B 1 641 ? 13.289 -85.312 -22.547 1 87.38 641 TYR B O 1
ATOM 11203 N N . MET B 1 642 ? 14.273 -84.938 -24.547 1 86.88 642 MET B N 1
ATOM 11204 C CA . MET B 1 642 ? 15.633 -84.875 -24.016 1 86.88 642 MET B CA 1
ATOM 11205 C C . MET B 1 642 ? 16.453 -83.812 -24.734 1 86.88 642 MET B C 1
ATOM 11207 O O . MET B 1 642 ? 15.969 -83.188 -25.672 1 86.88 642 MET B O 1
ATOM 11211 N N . SER B 1 643 ? 17.656 -83.625 -24.234 1 89.94 643 SER B N 1
ATOM 11212 C CA . SER B 1 643 ? 18.562 -82.75 -24.922 1 89.94 643 SER B CA 1
ATOM 11213 C C . SER B 1 643 ? 19.078 -83.375 -26.219 1 89.94 643 SER B C 1
ATOM 11215 O O . SER B 1 643 ? 19.219 -84.625 -26.312 1 89.94 643 SER B O 1
ATOM 11217 N N . PRO B 1 644 ? 19.25 -82.5 -27.188 1 89.19 644 PRO B N 1
ATOM 11218 C CA . PRO B 1 644 ? 19.734 -83.062 -28.469 1 89.19 644 PRO B CA 1
ATOM 11219 C C . PRO B 1 644 ? 20.984 -83.938 -28.297 1 89.19 644 PRO B C 1
ATOM 11221 O O . PRO B 1 644 ? 21.141 -84.938 -28.969 1 89.19 644 PRO B O 1
ATOM 11224 N N . SER B 1 645 ? 21.766 -83.625 -27.375 1 85 645 SER B N 1
ATOM 11225 C CA . SER B 1 645 ? 23 -84.375 -27.172 1 85 645 SER B CA 1
ATOM 11226 C C . SER B 1 645 ? 22.734 -85.75 -26.656 1 85 645 SER B C 1
ATOM 11228 O O . SER B 1 645 ? 23.594 -86.625 -26.766 1 85 645 SER B O 1
ATOM 11230 N N . CYS B 1 646 ? 21.516 -86 -26.25 1 83.44 646 CYS B N 1
ATOM 11231 C CA . CYS B 1 646 ? 21.156 -87.312 -25.688 1 83.44 646 CYS B CA 1
ATOM 11232 C C . CYS B 1 646 ? 20.344 -88.125 -26.688 1 83.44 646 CYS B C 1
ATOM 11234 O O . CYS B 1 646 ? 19.953 -89.25 -26.406 1 83.44 646 CYS B O 1
ATOM 11236 N N . CYS B 1 647 ? 20.141 -87.562 -27.734 1 88.44 647 CYS B N 1
ATOM 11237 C CA . CYS B 1 647 ? 19.328 -88.25 -28.734 1 88.44 647 CYS B CA 1
ATOM 11238 C C . CYS B 1 647 ? 20.203 -88.938 -29.766 1 88.44 647 CYS B C 1
ATOM 11240 O O . CYS B 1 647 ? 21.328 -88.5 -30.031 1 88.44 647 CYS B O 1
ATOM 11242 N N . ILE B 1 648 ? 19.688 -90.188 -30.312 1 88.94 648 ILE B N 1
ATOM 11243 C CA . ILE B 1 648 ? 20.406 -91 -31.281 1 88.94 648 ILE B CA 1
ATOM 11244 C C . ILE B 1 648 ? 19.547 -91.188 -32.531 1 88.94 648 ILE B C 1
ATOM 11246 O O . ILE B 1 648 ? 18.328 -91.438 -32.406 1 88.94 648 ILE B O 1
ATOM 11250 N N . ILE B 1 649 ? 20.156 -91.062 -33.656 1 89.19 649 ILE B N 1
ATOM 11251 C CA . ILE B 1 649 ? 19.453 -91.438 -34.875 1 89.19 649 ILE B CA 1
ATOM 11252 C C . ILE B 1 649 ? 19.672 -92.938 -35.125 1 89.19 649 ILE B C 1
ATOM 11254 O O . ILE B 1 649 ? 20.797 -93.438 -35.156 1 89.19 649 ILE B O 1
ATOM 11258 N N . TYR B 1 650 ? 18.625 -93.562 -35.219 1 86.62 650 TYR B N 1
ATOM 11259 C CA . TYR B 1 650 ? 18.719 -95 -35.406 1 86.62 650 TYR B CA 1
ATOM 11260 C C . TYR B 1 650 ? 19.375 -95.312 -36.75 1 86.62 650 TYR B C 1
ATOM 11262 O O . TYR B 1 650 ? 19.078 -94.688 -37.75 1 86.62 650 TYR B O 1
ATOM 11270 N N . ASP B 1 651 ? 20.391 -96.125 -36.719 1 82 651 ASP B N 1
ATOM 11271 C CA . ASP B 1 651 ? 20.984 -96.75 -37.875 1 82 651 ASP B CA 1
ATOM 11272 C C . ASP B 1 651 ? 21.312 -98.188 -37.625 1 82 651 ASP B C 1
ATOM 11274 O O . ASP B 1 651 ? 21.188 -98.688 -36.5 1 82 651 ASP B O 1
ATOM 11278 N N . SER B 1 652 ? 21.641 -98.938 -38.688 1 82.69 652 SER B N 1
ATOM 11279 C CA . SER B 1 652 ? 21.859 -100.375 -38.625 1 82.69 652 SER B CA 1
ATOM 11280 C C . SER B 1 652 ? 22.938 -100.75 -37.625 1 82.69 652 SER B C 1
ATOM 11282 O O . SER B 1 652 ? 22.922 -101.812 -37.031 1 82.69 652 SER B O 1
ATOM 11284 N N . ASP B 1 653 ? 23.828 -99.812 -37.406 1 82.38 653 ASP B N 1
ATOM 11285 C CA . ASP B 1 653 ? 24.922 -100.125 -36.5 1 82.38 653 ASP B CA 1
ATOM 11286 C C . ASP B 1 653 ? 24.438 -100.188 -35.062 1 82.38 653 ASP B C 1
ATOM 11288 O O . ASP B 1 653 ? 25.125 -100.75 -34.188 1 82.38 653 ASP B O 1
ATOM 11292 N N . TRP B 1 654 ? 23.141 -99.75 -34.812 1 85.88 654 TRP B N 1
ATOM 11293 C CA . TRP B 1 654 ? 22.594 -99.75 -33.469 1 85.88 654 TRP B CA 1
ATOM 11294 C C . TRP B 1 654 ? 21.719 -100.938 -33.219 1 85.88 654 TRP B C 1
ATOM 11296 O O . TRP B 1 654 ? 21.109 -101.125 -32.156 1 85.88 654 TRP B O 1
ATOM 11306 N N . ALA B 1 655 ? 21.625 -101.812 -34.219 1 81.69 655 ALA B N 1
ATOM 11307 C CA . ALA B 1 655 ? 20.734 -103 -34.125 1 81.69 655 ALA B CA 1
ATOM 11308 C C . ALA B 1 655 ? 21.109 -103.875 -32.969 1 81.69 655 ALA B C 1
ATOM 11310 O O . ALA B 1 655 ? 20.234 -104.312 -32.219 1 81.69 655 ALA B O 1
ATOM 11311 N N . VAL B 1 656 ? 22.422 -104.125 -32.906 1 80.12 656 VAL B N 1
ATOM 11312 C CA . VAL B 1 656 ? 22.891 -105 -31.844 1 80.12 656 VAL B CA 1
ATOM 11313 C C . VAL B 1 656 ? 22.641 -104.375 -30.484 1 80.12 656 VAL B C 1
ATOM 11315 O O . VAL B 1 656 ? 22.141 -105 -29.562 1 80.12 656 VAL B O 1
ATOM 11318 N N . ALA B 1 657 ? 22.953 -103.062 -30.453 1 82.12 657 ALA B N 1
ATOM 11319 C CA . ALA B 1 657 ? 22.766 -102.312 -29.203 1 82.12 657 ALA B CA 1
ATOM 11320 C C . ALA B 1 657 ? 21.281 -102.25 -28.828 1 82.12 657 ALA B C 1
ATOM 11322 O O . ALA B 1 657 ? 20.938 -102.25 -27.641 1 82.12 657 ALA B O 1
ATOM 11323 N N . SER B 1 658 ? 20.375 -102.188 -29.734 1 80.88 658 SER B N 1
ATOM 11324 C CA . SER B 1 658 ? 18.938 -102.125 -29.516 1 80.88 658 SER B CA 1
ATOM 11325 C C . SER B 1 658 ? 18.359 -103.375 -28.938 1 80.88 658 SER B C 1
ATOM 11327 O O . SER B 1 658 ? 17.266 -103.375 -28.391 1 80.88 658 SER B O 1
ATOM 11329 N N . CYS B 1 659 ? 19.109 -104.438 -29.016 1 77.56 659 CYS B N 1
ATOM 11330 C CA . CYS B 1 659 ? 18.672 -105.688 -28.453 1 77.56 659 CYS B CA 1
ATOM 11331 C C . CYS B 1 659 ? 18.891 -105.75 -26.953 1 77.56 659 CYS B C 1
ATOM 11333 O O . CYS B 1 659 ? 18.219 -106.5 -26.25 1 77.56 659 CYS B O 1
ATOM 11335 N N . ILE B 1 660 ? 19.875 -105.062 -26.562 1 77.19 660 ILE B N 1
ATOM 11336 C CA . ILE B 1 660 ? 20.203 -105.188 -25.156 1 77.19 660 ILE B CA 1
ATOM 11337 C C . ILE B 1 660 ? 19.859 -103.875 -24.438 1 77.19 660 ILE B C 1
ATOM 11339 O O . ILE B 1 660 ? 19.938 -103.812 -23.203 1 77.19 660 ILE B O 1
ATOM 11343 N N . SER B 1 661 ? 19.516 -102.75 -25.062 1 80 661 SER B N 1
ATOM 11344 C CA . SER B 1 661 ? 19.266 -101.438 -24.469 1 80 661 SER B CA 1
ATOM 11345 C C . SER B 1 661 ? 18.203 -100.688 -25.25 1 80 661 SER B C 1
ATOM 11347 O O . SER B 1 661 ? 18.062 -100.875 -26.453 1 80 661 SER B O 1
ATOM 11349 N N . THR B 1 662 ? 17.344 -99.938 -24.547 1 82.44 662 THR B N 1
ATOM 11350 C CA . THR B 1 662 ? 16.406 -99 -25.203 1 82.44 662 THR B CA 1
ATOM 11351 C C . THR B 1 662 ? 17 -97.625 -25.344 1 82.44 662 THR B C 1
ATOM 11353 O O . THR B 1 662 ? 16.984 -96.812 -24.406 1 82.44 662 THR B O 1
ATOM 11356 N N . GLN B 1 663 ? 17.547 -97.438 -26.469 1 81.81 663 GLN B N 1
ATOM 11357 C CA . GLN B 1 663 ? 18.25 -96.125 -26.719 1 81.81 663 GLN B CA 1
ATOM 11358 C C . GLN B 1 663 ? 17.266 -95 -27.031 1 81.81 663 GLN B C 1
ATOM 11360 O O . GLN B 1 663 ? 16.172 -95.25 -27.547 1 81.81 663 GLN B O 1
ATOM 11365 N N . PRO B 1 664 ? 17.578 -93.812 -26.656 1 87.81 664 PRO B N 1
ATOM 11366 C CA . PRO B 1 664 ? 16.734 -92.625 -26.953 1 87.81 664 PRO B CA 1
ATOM 11367 C C . PRO B 1 664 ? 16.812 -92.188 -28.422 1 87.81 664 PRO B C 1
ATOM 11369 O O . PRO B 1 664 ? 17.297 -91.125 -28.734 1 87.81 664 PRO B O 1
ATOM 11372 N N . PHE B 1 665 ? 16.234 -93.062 -29.25 1 89.25 665 PHE B N 1
ATOM 11373 C CA . PHE B 1 665 ? 16.203 -92.75 -30.672 1 89.25 665 PHE B CA 1
ATOM 11374 C C . PHE B 1 665 ? 15.289 -91.562 -30.969 1 89.25 665 PHE B C 1
ATOM 11376 O O . PHE B 1 665 ? 14.234 -91.438 -30.344 1 89.25 665 PHE B O 1
ATOM 11383 N N . LEU B 1 666 ? 15.844 -90.75 -31.766 1 90.94 666 LEU B N 1
ATOM 11384 C CA . LEU B 1 666 ? 14.992 -89.688 -32.281 1 90.94 666 LEU B CA 1
ATOM 11385 C C . LEU B 1 666 ? 13.641 -90.188 -32.719 1 90.94 666 LEU B C 1
ATOM 11387 O O . LEU B 1 666 ? 13.57 -91.25 -33.406 1 90.94 666 LEU B O 1
ATOM 11391 N N . ASP B 1 667 ? 12.594 -89.562 -32.281 1 89 667 ASP B N 1
ATOM 11392 C CA . ASP B 1 667 ? 11.242 -90 -32.625 1 89 667 ASP B CA 1
ATOM 11393 C C . ASP B 1 667 ? 10.891 -89.625 -34.062 1 89 667 ASP B C 1
ATOM 11395 O O . ASP B 1 667 ? 10.172 -88.688 -34.312 1 89 667 ASP B O 1
ATOM 11399 N N . VAL B 1 668 ? 11.281 -90.438 -34.969 1 88.5 668 VAL B N 1
ATOM 11400 C CA . VAL B 1 668 ? 11.039 -90.188 -36.406 1 88.5 668 VAL B CA 1
ATOM 11401 C C . VAL B 1 668 ? 9.539 -90.25 -36.688 1 88.5 668 VAL B C 1
ATOM 11403 O O . VAL B 1 668 ? 9.055 -89.625 -37.625 1 88.5 668 VAL B O 1
ATOM 11406 N N . GLY B 1 669 ? 8.828 -91.062 -35.875 1 82.94 669 GLY B N 1
ATOM 11407 C CA . GLY B 1 669 ? 7.379 -91.125 -36 1 82.94 669 GLY B CA 1
ATOM 11408 C C . GLY B 1 669 ? 6.715 -89.75 -35.719 1 82.94 669 GLY B C 1
ATOM 11409 O O . GLY B 1 669 ? 5.766 -89.375 -36.406 1 82.94 669 GLY B O 1
ATOM 11410 N N . PHE B 1 670 ? 7.289 -89.125 -34.781 1 83.31 670 PHE B N 1
ATOM 11411 C CA . PHE B 1 670 ? 6.762 -87.812 -34.375 1 83.31 670 PHE B CA 1
ATOM 11412 C C . PHE B 1 670 ? 7.172 -86.75 -35.375 1 83.31 670 PHE B C 1
ATOM 11414 O O . PHE B 1 670 ? 6.344 -85.938 -35.812 1 83.31 670 PHE B O 1
ATOM 11421 N N . TYR B 1 671 ? 8.414 -86.688 -35.781 1 87.62 671 TYR B N 1
ATOM 11422 C CA . TYR B 1 671 ? 8.945 -85.625 -36.625 1 87.62 671 TYR B CA 1
ATOM 11423 C C . TYR B 1 671 ? 8.688 -85.875 -38.094 1 87.62 671 TYR B C 1
ATOM 11425 O O . TYR B 1 671 ? 8.641 -85 -38.938 1 87.62 671 TYR B O 1
ATOM 11433 N N . GLY B 1 672 ? 8.484 -87.125 -38.5 1 85.06 672 GLY B N 1
ATOM 11434 C CA . GLY B 1 672 ? 8.406 -87.562 -39.875 1 85.06 672 GLY B CA 1
ATOM 11435 C C . GLY B 1 672 ? 9.742 -88 -40.469 1 85.06 672 GLY B C 1
ATOM 11436 O O . GLY B 1 672 ? 10.797 -87.562 -39.938 1 85.06 672 GLY B O 1
ATOM 11437 N N . GLU B 1 673 ? 9.766 -88.688 -41.469 1 87.56 673 GLU B N 1
ATOM 11438 C CA . GLU B 1 673 ? 10.977 -89.25 -42.062 1 87.56 673 GLU B CA 1
ATOM 11439 C C . GLU B 1 673 ? 11.844 -88.125 -42.656 1 87.56 673 GLU B C 1
ATOM 11441 O O . GLU B 1 673 ? 13.055 -88.312 -42.781 1 87.56 673 GLU B O 1
ATOM 11446 N N . SER B 1 674 ? 11.266 -87 -42.812 1 90.25 674 SER B N 1
ATOM 11447 C CA . SER B 1 674 ? 11.977 -85.875 -43.406 1 90.25 674 SER B CA 1
ATOM 11448 C C . SER B 1 674 ? 13.031 -85.312 -42.469 1 90.25 674 SER B C 1
ATOM 11450 O O . SER B 1 674 ? 13.961 -84.625 -42.875 1 90.25 674 SER B O 1
ATOM 11452 N N . ILE B 1 675 ? 12.922 -85.625 -41.188 1 91.19 675 ILE B N 1
ATOM 11453 C CA . ILE B 1 675 ? 13.867 -85.062 -40.188 1 91.19 675 ILE B CA 1
ATOM 11454 C C . ILE B 1 675 ? 15.25 -85.688 -40.438 1 91.19 675 ILE B C 1
ATOM 11456 O O . ILE B 1 675 ? 16.266 -85.062 -40.062 1 91.19 675 ILE B O 1
ATOM 11460 N N . LEU B 1 676 ? 15.258 -86.875 -41.125 1 89.44 676 LEU B N 1
ATOM 11461 C CA . LEU B 1 676 ? 16.516 -87.562 -41.375 1 89.44 676 LEU B CA 1
ATOM 11462 C C . LEU B 1 676 ? 17.312 -86.812 -42.469 1 89.44 676 LEU B C 1
ATOM 11464 O O . LEU B 1 676 ? 18.5 -87.062 -42.625 1 89.44 676 LEU B O 1
ATOM 11468 N N . ASP B 1 677 ? 16.625 -86 -43.219 1 91 677 ASP B N 1
ATOM 11469 C CA . ASP B 1 677 ? 17.297 -85.188 -44.219 1 91 677 ASP B CA 1
ATOM 11470 C C . ASP B 1 677 ? 18.172 -84.125 -43.562 1 91 677 ASP B C 1
ATOM 11472 O O . ASP B 1 677 ? 19.016 -83.5 -44.219 1 91 677 ASP B O 1
ATOM 11476 N N . TYR B 1 678 ? 18.016 -83.938 -42.281 1 92.94 678 TYR B N 1
ATOM 11477 C CA . TYR B 1 678 ? 18.781 -82.938 -41.562 1 92.94 678 TYR B CA 1
ATOM 11478 C C . TYR B 1 678 ? 19.797 -83.562 -40.625 1 92.94 678 TYR B C 1
ATOM 11480 O O . TYR B 1 678 ? 20.031 -83.125 -39.531 1 92.94 678 TYR B O 1
ATOM 11488 N N . LYS B 1 679 ? 20.359 -84.625 -41.062 1 89.56 679 LYS B N 1
ATOM 11489 C CA . LYS B 1 679 ? 21.297 -85.375 -40.25 1 89.56 679 LYS B CA 1
ATOM 11490 C C . LYS B 1 679 ? 22.516 -84.562 -39.875 1 89.56 679 LYS B C 1
ATOM 11492 O O . LYS B 1 679 ? 22.984 -84.625 -38.719 1 89.56 679 LYS B O 1
ATOM 11497 N N . GLN B 1 680 ? 23.016 -83.75 -40.75 1 89.31 680 GLN B N 1
ATOM 11498 C CA . GLN B 1 680 ? 24.172 -82.938 -40.469 1 89.31 680 GLN B CA 1
ATOM 11499 C C . GLN B 1 680 ? 23.859 -81.875 -39.438 1 89.31 680 GLN B C 1
ATOM 11501 O O . GLN B 1 680 ? 24.656 -81.625 -38.531 1 89.31 680 GLN B O 1
ATOM 11506 N N . GLU B 1 681 ? 22.734 -81.125 -39.562 1 91.5 681 GLU B N 1
ATOM 11507 C CA . GLU B 1 681 ? 22.297 -80.125 -38.625 1 91.5 681 GLU B CA 1
ATOM 11508 C C . GLU B 1 681 ? 22.062 -80.688 -37.219 1 91.5 681 GLU B C 1
ATOM 11510 O O . GLU B 1 681 ? 22.391 -80.062 -36.219 1 91.5 681 GLU B O 1
ATOM 11515 N N . LEU B 1 682 ? 21.484 -81.938 -37.25 1 91.81 682 LEU B N 1
ATOM 11516 C CA . LEU B 1 682 ? 21.25 -82.625 -36 1 91.81 682 LEU B CA 1
ATOM 11517 C C . LEU B 1 682 ? 22.562 -83 -35.312 1 91.81 682 LEU B C 1
ATOM 11519 O O . LEU B 1 682 ? 22.672 -82.938 -34.094 1 91.81 682 LEU B O 1
ATOM 11523 N N . LYS B 1 683 ? 23.469 -83.375 -36.125 1 88.94 683 LYS B N 1
ATOM 11524 C CA . LYS B 1 683 ? 24.797 -83.625 -35.562 1 88.94 683 LYS B CA 1
ATOM 11525 C C . LYS B 1 683 ? 25.406 -82.375 -34.938 1 88.94 683 LYS B C 1
ATOM 11527 O O . LYS B 1 683 ? 26.062 -82.5 -33.875 1 88.94 683 LYS B O 1
ATOM 11532 N N . PHE B 1 684 ? 25.203 -81.312 -35.562 1 89.38 684 PHE B N 1
ATOM 11533 C CA . PHE B 1 684 ? 25.703 -80.062 -35 1 89.38 684 PHE B CA 1
ATOM 11534 C C . PHE B 1 684 ? 25.062 -79.75 -33.656 1 89.38 684 PHE B C 1
ATOM 11536 O O . PHE B 1 684 ? 25.703 -79.125 -32.781 1 89.38 684 PHE B O 1
ATOM 11543 N N . LEU B 1 685 ? 23.812 -80.125 -33.469 1 90.94 685 LEU B N 1
ATOM 11544 C CA . LEU B 1 685 ? 23.078 -79.875 -32.219 1 90.94 685 LEU B CA 1
ATOM 11545 C C . LEU B 1 685 ? 23.531 -80.875 -31.141 1 90.94 685 LEU B C 1
ATOM 11547 O O . LEU B 1 685 ? 23.188 -80.75 -29.969 1 90.94 685 LEU B O 1
ATOM 11551 N N . GLY B 1 686 ? 24.281 -81.938 -31.578 1 86.06 686 GLY B N 1
ATOM 11552 C CA . GLY B 1 686 ? 24.812 -82.875 -30.625 1 86.06 686 GLY B CA 1
ATOM 11553 C C . GLY B 1 686 ? 24.156 -84.25 -30.719 1 86.06 686 GLY B C 1
ATOM 11554 O O . GLY B 1 686 ? 24.453 -85.125 -29.922 1 86.06 686 GLY B O 1
ATOM 11555 N N . VAL B 1 687 ? 23.266 -84.438 -31.672 1 89.88 687 VAL B N 1
ATOM 11556 C CA . VAL B 1 687 ? 22.609 -85.688 -31.844 1 89.88 687 VAL B CA 1
ATOM 11557 C C . VAL B 1 687 ? 23.609 -86.688 -32.406 1 89.88 687 VAL B C 1
ATOM 11559 O O . VAL B 1 687 ? 24.422 -86.375 -33.281 1 89.88 687 VAL B O 1
ATOM 11562 N N . GLN B 1 688 ? 23.609 -87.875 -31.844 1 87.38 688 GLN B N 1
ATOM 11563 C CA . GLN B 1 688 ? 24.562 -88.875 -32.25 1 87.38 688 GLN B CA 1
ATOM 11564 C C . GLN B 1 688 ? 24.109 -89.562 -33.531 1 87.38 688 GLN B C 1
ATOM 11566 O O . GLN B 1 688 ? 22.984 -90.125 -33.594 1 87.38 688 GLN B O 1
ATOM 11571 N N . VAL B 1 689 ? 25.031 -89.375 -34.469 1 84.56 689 VAL B N 1
ATOM 11572 C CA . VAL B 1 689 ? 24.766 -90 -35.75 1 84.56 689 VAL B CA 1
ATOM 11573 C C . VAL B 1 689 ? 25.766 -91.188 -35.938 1 84.56 689 VAL B C 1
ATOM 11575 O O . VAL B 1 689 ? 26.984 -90.938 -35.938 1 84.56 689 VAL B O 1
ATOM 11578 N N . GLY B 1 690 ? 25.234 -92.375 -36 1 81 690 GLY B N 1
ATOM 11579 C CA . GLY B 1 690 ? 26.094 -93.562 -36.156 1 81 690 GLY B CA 1
ATOM 11580 C C . GLY B 1 690 ? 26.641 -94.062 -34.844 1 81 690 GLY B C 1
ATOM 11581 O O . GLY B 1 690 ? 26.406 -93.5 -33.781 1 81 690 GLY B O 1
ATOM 11582 N N . PHE B 1 691 ? 27.172 -95.312 -34.969 1 81.25 691 PHE B N 1
ATOM 11583 C CA . PHE B 1 691 ? 27.734 -95.938 -33.781 1 81.25 691 PHE B CA 1
ATOM 11584 C C . PHE B 1 691 ? 29.234 -95.688 -33.688 1 81.25 691 PHE B C 1
ATOM 11586 O O . PHE B 1 691 ? 30 -96.125 -34.531 1 81.25 691 PHE B O 1
ATOM 11593 N N . GLU B 1 692 ? 29.594 -94.688 -32.906 1 78.19 692 GLU B N 1
ATOM 11594 C CA . GLU B 1 692 ? 31 -94.375 -32.719 1 78.19 692 GLU B CA 1
ATOM 11595 C C . GLU B 1 692 ? 31.562 -95.125 -31.5 1 78.19 692 GLU B C 1
ATOM 11597 O O . GLU B 1 692 ? 30.953 -95.188 -30.438 1 78.19 692 GLU B O 1
ATOM 11602 N N . ASN B 1 693 ? 32.625 -95.875 -31.75 1 76.75 693 ASN B N 1
ATOM 11603 C CA . ASN B 1 693 ? 33.281 -96.625 -30.672 1 76.75 693 ASN B CA 1
ATOM 11604 C C . ASN B 1 693 ? 33.938 -95.625 -29.672 1 76.75 693 ASN B C 1
ATOM 11606 O O . ASN B 1 693 ? 35.156 -95.438 -29.703 1 76.75 693 ASN B O 1
ATOM 11610 N N . SER B 1 694 ? 33.156 -95 -28.984 1 80.06 694 SER B N 1
ATOM 11611 C CA . SER B 1 694 ? 33.656 -94.062 -28 1 80.06 694 SER B CA 1
ATOM 11612 C C . SER B 1 694 ? 33.094 -94.375 -26.609 1 80.06 694 SER B C 1
ATOM 11614 O O . SER B 1 694 ? 32.125 -95.062 -26.469 1 80.06 694 SER B O 1
ATOM 11616 N N . GLU B 1 695 ? 33.75 -93.812 -25.625 1 79.88 695 GLU B N 1
ATOM 11617 C CA . GLU B 1 695 ? 33.312 -94.062 -24.25 1 79.88 695 GLU B CA 1
ATOM 11618 C C . GLU B 1 695 ? 31.906 -93.5 -24.016 1 79.88 695 GLU B C 1
ATOM 11620 O O . GLU B 1 695 ? 31.125 -94.062 -23.281 1 79.88 695 GLU B O 1
ATOM 11625 N N . LYS B 1 696 ? 31.578 -92.438 -24.719 1 78.56 696 LYS B N 1
ATOM 11626 C CA . LYS B 1 696 ? 30.25 -91.812 -24.562 1 78.56 696 LYS B CA 1
ATOM 11627 C C . LYS B 1 696 ? 29.156 -92.75 -25.078 1 78.56 696 LYS B C 1
ATOM 11629 O O . LYS B 1 696 ? 28.109 -92.875 -24.453 1 78.56 696 LYS B O 1
ATOM 11634 N N . THR B 1 697 ? 29.297 -93.438 -26.188 1 79.44 697 THR B N 1
ATOM 11635 C CA . THR B 1 697 ? 28.344 -94.312 -26.797 1 79.44 697 THR B CA 1
ATOM 11636 C C . THR B 1 697 ? 28.094 -95.562 -25.906 1 79.44 697 THR B C 1
ATOM 11638 O O . THR B 1 697 ? 26.953 -95.938 -25.703 1 79.44 697 THR B O 1
ATOM 11641 N N . TYR B 1 698 ? 29.188 -96.062 -25.359 1 80.44 698 TYR B N 1
ATOM 11642 C CA . TYR B 1 698 ? 29.047 -97.25 -24.516 1 80.44 698 TYR B CA 1
ATOM 11643 C C . TYR B 1 698 ? 28.344 -96.875 -23.203 1 80.44 698 TYR B C 1
ATOM 11645 O O . TYR B 1 698 ? 27.562 -97.688 -22.672 1 80.44 698 TYR B O 1
ATOM 11653 N N . LYS B 1 699 ? 28.688 -95.688 -22.734 1 82.38 699 LYS B N 1
ATOM 11654 C CA . LYS B 1 699 ? 28 -95.25 -21.531 1 82.38 699 LYS B CA 1
ATOM 11655 C C . LYS B 1 699 ? 26.5 -95.062 -21.781 1 82.38 699 LYS B C 1
ATOM 11657 O O . LYS B 1 699 ? 25.688 -95.375 -20.906 1 82.38 699 LYS B O 1
ATOM 11662 N N . LEU B 1 700 ? 26.094 -94.625 -22.906 1 79.5 700 LEU B N 1
ATOM 11663 C CA . LEU B 1 700 ? 24.703 -94.438 -23.281 1 79.5 700 LEU B CA 1
ATOM 11664 C C . LEU B 1 700 ? 23.984 -95.812 -23.328 1 79.5 700 LEU B C 1
ATOM 11666 O O . LEU B 1 700 ? 22.844 -95.875 -22.891 1 79.5 700 LEU B O 1
ATOM 11670 N N . ILE B 1 701 ? 24.703 -96.812 -23.812 1 80.31 701 ILE B N 1
ATOM 11671 C CA . ILE B 1 701 ? 24.141 -98.125 -23.891 1 80.31 701 ILE B CA 1
ATOM 11672 C C . ILE B 1 701 ? 23.938 -98.688 -22.484 1 80.31 701 ILE B C 1
ATOM 11674 O O . ILE B 1 701 ? 22.891 -99.312 -22.172 1 80.31 701 ILE B O 1
ATOM 11678 N N . ILE B 1 702 ? 24.938 -98.375 -21.672 1 79.06 702 ILE B N 1
ATOM 11679 C CA . ILE B 1 702 ? 24.875 -98.875 -20.297 1 79.06 702 ILE B CA 1
ATOM 11680 C C . ILE B 1 702 ? 23.734 -98.188 -19.547 1 79.06 702 ILE B C 1
ATOM 11682 O O . ILE B 1 702 ? 22.984 -98.812 -18.828 1 79.06 702 ILE B O 1
ATOM 11686 N N . ASP B 1 703 ? 23.531 -96.875 -19.734 1 79.62 703 ASP B N 1
ATOM 11687 C CA . ASP B 1 703 ? 22.547 -96.062 -19.016 1 79.62 703 ASP B CA 1
ATOM 11688 C C . ASP B 1 703 ? 21.125 -96.5 -19.391 1 79.62 703 ASP B C 1
ATOM 11690 O O . ASP B 1 703 ? 20.188 -96.375 -18.594 1 79.62 703 ASP B O 1
ATOM 11694 N N . ASN B 1 704 ? 20.984 -97.125 -20.578 1 79.56 704 ASN B N 1
ATOM 11695 C CA . ASN B 1 704 ? 19.656 -97.5 -21.031 1 79.56 704 ASN B CA 1
ATOM 11696 C C . ASN B 1 704 ? 19.531 -99 -21.156 1 79.56 704 ASN B C 1
ATOM 11698 O O . ASN B 1 704 ? 18.688 -99.5 -21.906 1 79.56 704 ASN B O 1
ATOM 11702 N N . PHE B 1 705 ? 20.438 -99.625 -20.391 1 77.56 705 PHE B N 1
ATOM 11703 C CA . PHE B 1 705 ? 20.484 -101.062 -20.453 1 77.56 705 PHE B CA 1
ATOM 11704 C C . PHE B 1 705 ? 19.203 -101.688 -19.891 1 77.56 705 PHE B C 1
ATOM 11706 O O . PHE B 1 705 ? 18.797 -101.375 -18.781 1 77.56 705 PHE B O 1
ATOM 11713 N N . LYS B 1 706 ? 18.328 -102.25 -20.672 1 74.75 706 LYS B N 1
ATOM 11714 C CA . LYS B 1 706 ? 17.141 -103 -20.281 1 74.75 706 LYS B CA 1
ATOM 11715 C C . LYS B 1 706 ? 17.156 -104.375 -20.922 1 74.75 706 LYS B C 1
ATOM 11717 O O . LYS B 1 706 ? 16.875 -104.5 -22.125 1 74.75 706 LYS B O 1
ATOM 11722 N N . PHE B 1 707 ? 17.688 -105.25 -20.172 1 58.91 707 PHE B N 1
ATOM 11723 C CA . PHE B 1 707 ? 17.859 -106.625 -20.688 1 58.91 707 PHE B CA 1
ATOM 11724 C C . PHE B 1 707 ? 16.516 -107.312 -20.766 1 58.91 707 PHE B C 1
ATOM 11726 O O . PHE B 1 707 ? 15.773 -107.375 -19.781 1 58.91 707 PHE B O 1
ATOM 11733 N N . SER B 1 708 ? 15.859 -107.375 -21.891 1 55.5 708 SER B N 1
ATOM 11734 C CA . SER B 1 708 ? 14.742 -108.312 -21.953 1 55.5 708 SER B CA 1
ATOM 11735 C C . SER B 1 708 ? 15.234 -109.75 -22.031 1 55.5 708 SER B C 1
ATOM 11737 O O . SER B 1 708 ? 16.328 -110 -22.562 1 55.5 708 SER B O 1
ATOM 11739 N N . SER B 1 709 ? 14.734 -110.625 -21.25 1 51.78 709 SER B N 1
ATOM 11740 C CA . SER B 1 709 ? 15.078 -112 -20.922 1 51.78 709 SER B CA 1
ATOM 11741 C C . SER B 1 709 ? 15.578 -112.75 -22.141 1 51.78 709 SER B C 1
ATOM 11743 O O . SER B 1 709 ? 16.016 -113.875 -22.031 1 51.78 709 SER B O 1
ATOM 11745 N N . SER B 1 710 ? 15.008 -112.438 -23.344 1 52.72 710 SER B N 1
ATOM 11746 C CA . SER B 1 710 ? 15.227 -113.625 -24.219 1 52.72 710 SER B CA 1
ATOM 11747 C C . SER B 1 710 ? 16.703 -113.812 -24.547 1 52.72 710 SER B C 1
ATOM 11749 O O . SER B 1 710 ? 17.516 -114.125 -23.672 1 52.72 710 SER B O 1
ATOM 11751 N N . SER B 1 711 ? 17.109 -114.125 -26.062 1 55.22 711 SER B N 1
ATOM 11752 C CA . SER B 1 711 ? 18.328 -114.688 -26.609 1 55.22 711 SER B CA 1
ATOM 11753 C C . SER B 1 711 ? 19.406 -113.625 -26.812 1 55.22 711 SER B C 1
ATOM 11755 O O . SER B 1 711 ? 19.219 -112.688 -27.547 1 55.22 711 SER B O 1
ATOM 11757 N N . ILE B 1 712 ? 20.375 -113.562 -25.969 1 63.34 712 ILE B N 1
ATOM 11758 C CA . ILE B 1 712 ? 21.562 -112.75 -26.141 1 63.34 712 ILE B CA 1
ATOM 11759 C C . ILE B 1 712 ? 22.406 -113.25 -27.297 1 63.34 712 ILE B C 1
ATOM 11761 O O . ILE B 1 712 ? 22.906 -114.375 -27.25 1 63.34 712 ILE B O 1
ATOM 11765 N N . THR B 1 713 ? 22.328 -112.812 -28.391 1 73.31 713 THR B N 1
ATOM 11766 C CA . THR B 1 713 ? 23.109 -113.188 -29.562 1 73.31 713 THR B CA 1
ATOM 11767 C C . THR B 1 713 ? 24.594 -112.938 -29.312 1 73.31 713 THR B C 1
ATOM 11769 O O . THR B 1 713 ? 24.969 -112.25 -28.359 1 73.31 713 THR B O 1
ATOM 11772 N N . SER B 1 714 ? 25.406 -113.688 -30.078 1 76.25 714 SER B N 1
ATOM 11773 C CA . SER B 1 714 ? 26.859 -113.562 -29.969 1 76.25 714 SER B CA 1
ATOM 11774 C C . SER B 1 714 ? 27.297 -112.125 -30.125 1 76.25 714 SER B C 1
ATOM 11776 O O . SER B 1 714 ? 28.188 -111.625 -29.406 1 76.25 714 SER B O 1
ATOM 11778 N N . ASP B 1 715 ? 26.641 -111.375 -30.875 1 80.38 715 ASP B N 1
ATOM 11779 C CA . ASP B 1 715 ? 27 -110 -31.109 1 80.38 715 ASP B CA 1
ATOM 11780 C C . ASP B 1 715 ? 26.641 -109.125 -29.922 1 80.38 715 ASP B C 1
ATOM 11782 O O . ASP B 1 715 ? 27.391 -108.188 -29.578 1 80.38 715 ASP B O 1
ATOM 11786 N N . ALA B 1 716 ? 25.594 -109.375 -29.281 1 80.25 716 ALA B N 1
ATOM 11787 C CA . ALA B 1 716 ? 25.172 -108.625 -28.078 1 80.25 716 ALA B CA 1
ATOM 11788 C C . ALA B 1 716 ? 26.125 -108.875 -26.922 1 80.25 716 ALA B C 1
ATOM 11790 O O . ALA B 1 716 ? 26.422 -107.938 -26.156 1 80.25 716 ALA B O 1
ATOM 11791 N N . THR B 1 717 ? 26.594 -110.188 -27 1 77.31 717 THR B N 1
ATOM 11792 C CA . THR B 1 717 ? 27.578 -110.5 -25.969 1 77.31 717 THR B CA 1
ATOM 11793 C C . THR B 1 717 ? 28.875 -109.75 -26.172 1 77.31 717 THR B C 1
ATOM 11795 O O . THR B 1 717 ? 29.422 -109.188 -25.203 1 77.31 717 THR B O 1
ATOM 11798 N N . ALA B 1 718 ? 29.266 -109.688 -27.391 1 81.25 718 ALA B N 1
ATOM 11799 C CA . ALA B 1 718 ? 30.469 -108.938 -27.719 1 81.25 718 ALA B CA 1
ATOM 11800 C C . ALA B 1 718 ? 30.297 -107.438 -27.359 1 81.25 718 ALA B C 1
ATOM 11802 O O . ALA B 1 718 ? 31.234 -106.812 -26.859 1 81.25 718 ALA B O 1
ATOM 11803 N N . LEU B 1 719 ? 29.172 -106.875 -27.516 1 83.06 719 LEU B N 1
ATOM 11804 C CA . LEU B 1 719 ? 28.891 -105.438 -27.219 1 83.06 719 LEU B CA 1
ATOM 11805 C C . LEU B 1 719 ? 28.891 -105.188 -25.719 1 83.06 719 LEU B C 1
ATOM 11807 O O . LEU B 1 719 ? 29.406 -104.188 -25.25 1 83.06 719 LEU B O 1
ATOM 11811 N N . ILE B 1 720 ? 28.359 -106.125 -25 1 81.69 720 ILE B N 1
ATOM 11812 C CA . ILE B 1 720 ? 28.344 -106.062 -23.547 1 81.69 720 ILE B CA 1
ATOM 11813 C C . ILE B 1 720 ? 29.766 -106.062 -23.016 1 81.69 720 ILE B C 1
ATOM 11815 O O . ILE B 1 720 ? 30.109 -105.25 -22.141 1 81.69 720 ILE B O 1
ATOM 11819 N N . LEU B 1 721 ? 30.562 -106.875 -23.688 1 77.56 721 LEU B N 1
ATOM 11820 C CA . LEU B 1 721 ? 31.953 -106.938 -23.266 1 77.56 721 LEU B CA 1
ATOM 11821 C C . LEU B 1 721 ? 32.688 -105.625 -23.609 1 77.56 721 LEU B C 1
ATOM 11823 O O . LEU B 1 721 ? 33.531 -105.188 -22.828 1 77.56 721 LEU B O 1
ATOM 11827 N N . LYS B 1 722 ? 32.406 -105.125 -24.656 1 81.56 722 LYS B N 1
ATOM 11828 C CA . LYS B 1 722 ? 33 -103.812 -25.062 1 81.56 722 LYS B CA 1
ATOM 11829 C C . LYS B 1 722 ? 32.562 -102.688 -24.109 1 81.56 722 LYS B C 1
ATOM 11831 O O . LYS B 1 722 ? 33.344 -101.812 -23.781 1 81.56 722 LYS B O 1
ATOM 11836 N N . CYS B 1 723 ? 31.297 -102.75 -23.703 1 81.81 723 CYS B N 1
ATOM 11837 C CA . CYS B 1 723 ? 30.781 -101.75 -22.75 1 81.81 723 CYS B CA 1
ATOM 11838 C C . CYS B 1 723 ? 31.531 -101.812 -21.422 1 81.81 723 CYS B C 1
ATOM 11840 O O . CYS B 1 723 ? 31.859 -100.812 -20.828 1 81.81 723 CYS B O 1
ATOM 11842 N N . ILE B 1 724 ? 31.859 -103 -21.109 1 77.56 724 ILE B N 1
ATOM 11843 C CA . ILE B 1 724 ? 32.594 -103.25 -19.875 1 77.56 724 ILE B CA 1
ATOM 11844 C C . ILE B 1 724 ? 34.031 -102.75 -20.016 1 77.56 724 ILE B C 1
ATOM 11846 O O . ILE B 1 724 ? 34.594 -102.125 -19.094 1 77.56 724 ILE B O 1
ATOM 11850 N N . ARG B 1 725 ? 34.531 -102.875 -21.172 1 78.75 725 ARG B N 1
ATOM 11851 C CA . ARG B 1 725 ? 35.906 -102.5 -21.422 1 78.75 725 ARG B CA 1
ATOM 11852 C C . ARG B 1 725 ? 36.094 -101 -21.562 1 78.75 725 ARG B C 1
ATOM 11854 O O . ARG B 1 725 ? 37.062 -100.438 -21.047 1 78.75 725 ARG B O 1
ATOM 11861 N N . TYR B 1 726 ? 35.125 -100.375 -22.125 1 78.94 726 TYR B N 1
ATOM 11862 C CA . TYR B 1 726 ? 35.406 -99 -22.531 1 78.94 726 TYR B CA 1
ATOM 11863 C C . TYR B 1 726 ? 34.562 -98 -21.703 1 78.94 726 TYR B C 1
ATOM 11865 O O . TYR B 1 726 ? 34.875 -96.812 -21.688 1 78.94 726 TYR B O 1
ATOM 11873 N N . ALA B 1 727 ? 33.562 -98.375 -21.016 1 74.25 727 ALA B N 1
ATOM 11874 C CA . ALA B 1 727 ? 32.75 -97.5 -20.219 1 74.25 727 ALA B CA 1
ATOM 11875 C C . ALA B 1 727 ? 33.188 -97.5 -18.75 1 74.25 727 ALA B C 1
ATOM 11877 O O . ALA B 1 727 ? 33.281 -98.562 -18.156 1 74.25 727 ALA B O 1
ATOM 11878 N N . SER B 1 728 ? 33.844 -96.375 -18.109 1 72.94 728 SER B N 1
ATOM 11879 C CA . SER B 1 728 ? 34.281 -96.312 -16.719 1 72.94 728 SER B CA 1
ATOM 11880 C C . SER B 1 728 ? 33.594 -95.188 -15.977 1 72.94 728 SER B C 1
ATOM 11882 O O . SER B 1 728 ? 33.406 -94.125 -16.531 1 72.94 728 SER B O 1
ATOM 11884 N N . PRO B 1 729 ? 33 -95.5 -14.719 1 70.81 729 PRO B N 1
ATOM 11885 C CA . PRO B 1 729 ? 32.844 -96.75 -13.906 1 70.81 729 PRO B CA 1
ATOM 11886 C C . PRO B 1 729 ? 31.641 -97.562 -14.297 1 70.81 729 PRO B C 1
ATOM 11888 O O . PRO B 1 729 ? 30.609 -97 -14.711 1 70.81 729 PRO B O 1
ATOM 11891 N N . CYS B 1 730 ? 31.688 -98.812 -14.461 1 71.38 730 CYS B N 1
ATOM 11892 C CA . CYS B 1 730 ? 30.609 -99.688 -14.906 1 71.38 730 CYS B CA 1
ATOM 11893 C C . CYS B 1 730 ? 30.156 -100.562 -13.773 1 71.38 730 CYS B C 1
ATOM 11895 O O . CYS B 1 730 ? 29.672 -101.688 -14.016 1 71.38 730 CYS B O 1
ATOM 11897 N N . ASP B 1 731 ? 30.359 -100.125 -12.586 1 75.38 731 ASP B N 1
ATOM 11898 C CA . ASP B 1 731 ? 30.031 -101 -11.438 1 75.38 731 ASP B CA 1
ATOM 11899 C C . ASP B 1 731 ? 28.531 -101.312 -11.414 1 75.38 731 ASP B C 1
ATOM 11901 O O . ASP B 1 731 ? 28.156 -102.438 -11.164 1 75.38 731 ASP B O 1
ATOM 11905 N N . ASP B 1 732 ? 27.766 -100.375 -11.602 1 78.62 732 ASP B N 1
ATOM 11906 C CA . ASP B 1 732 ? 26.328 -100.625 -11.578 1 78.62 732 ASP B CA 1
ATOM 11907 C C . ASP B 1 732 ? 25.891 -101.5 -12.734 1 78.62 732 ASP B C 1
ATOM 11909 O O . ASP B 1 732 ? 25.016 -102.312 -12.57 1 78.62 732 ASP B O 1
ATOM 11913 N N . PHE B 1 733 ? 26.594 -101.375 -13.867 1 80.81 733 PHE B N 1
ATOM 11914 C CA . PHE B 1 733 ? 26.328 -102.25 -15.016 1 80.81 733 PHE B CA 1
ATOM 11915 C C . PHE B 1 733 ? 26.719 -103.688 -14.742 1 80.81 733 PHE B C 1
ATOM 11917 O O . PHE B 1 733 ? 25.969 -104.625 -15.023 1 80.81 733 PHE B O 1
ATOM 11924 N N . LEU B 1 734 ? 27.766 -103.812 -14.031 1 77.12 734 LEU B N 1
ATOM 11925 C CA . LEU B 1 734 ? 28.234 -105.125 -13.656 1 77.12 734 LEU B CA 1
ATOM 11926 C C . LEU B 1 734 ? 27.297 -105.75 -12.641 1 77.12 734 LEU B C 1
ATOM 11928 O O . LEU B 1 734 ? 27.031 -106.938 -12.703 1 77.12 734 LEU B O 1
ATOM 11932 N N . ARG B 1 735 ? 26.844 -105 -11.766 1 79.38 735 ARG B N 1
ATOM 11933 C CA . ARG B 1 735 ? 25.875 -105.5 -10.797 1 79.38 735 ARG B CA 1
ATOM 11934 C C . ARG B 1 735 ? 24.594 -106 -11.477 1 79.38 735 ARG B C 1
ATOM 11936 O O . ARG B 1 735 ? 24.047 -107 -11.148 1 79.38 735 ARG B O 1
ATOM 11943 N N . LYS B 1 736 ? 24.156 -105.25 -12.547 1 78.19 736 LYS B N 1
ATOM 11944 C CA . LYS B 1 736 ? 22.938 -105.625 -13.258 1 78.19 736 LYS B CA 1
ATOM 11945 C C . LYS B 1 736 ? 23.141 -106.875 -14.055 1 78.19 736 LYS B C 1
ATOM 11947 O O . LYS B 1 736 ? 22.25 -107.75 -14.117 1 78.19 736 LYS B O 1
ATOM 11952 N N . LEU B 1 737 ? 24.297 -107.062 -14.5 1 76.94 737 LEU B N 1
ATOM 11953 C CA . LEU B 1 737 ? 24.594 -108.25 -15.258 1 76.94 737 LEU B CA 1
ATOM 11954 C C . LEU B 1 737 ? 24.703 -109.438 -14.336 1 76.94 737 LEU B C 1
ATOM 11956 O O . LEU B 1 737 ? 24.312 -110.562 -14.695 1 76.94 737 LEU B O 1
ATOM 11960 N N . ARG B 1 738 ? 25.188 -109.188 -13.102 1 74.06 738 ARG B N 1
ATOM 11961 C CA . ARG B 1 738 ? 25.266 -110.25 -12.109 1 74.06 738 ARG B CA 1
ATOM 11962 C C . ARG B 1 738 ? 23.875 -110.688 -11.648 1 74.06 738 ARG B C 1
ATOM 11964 O O . ARG B 1 738 ? 23.609 -111.875 -11.492 1 74.06 738 ARG B O 1
ATOM 11971 N N . ASP B 1 739 ? 23.078 -109.75 -11.477 1 75.19 739 ASP B N 1
ATOM 11972 C CA . ASP B 1 739 ? 21.719 -110.062 -11.031 1 75.19 739 ASP B CA 1
ATOM 11973 C C . ASP B 1 739 ? 20.953 -110.812 -12.094 1 75.19 739 ASP B C 1
ATOM 11975 O O . ASP B 1 739 ? 20.047 -111.562 -11.773 1 75.19 739 ASP B O 1
ATOM 11979 N N . LEU B 1 740 ? 21.359 -110.688 -13.352 1 70.56 740 LEU B N 1
ATOM 11980 C CA . LEU B 1 740 ? 20.703 -111.375 -14.438 1 70.56 740 LEU B CA 1
ATOM 11981 C C . LEU B 1 740 ? 21.359 -112.75 -14.68 1 70.56 740 LEU B C 1
ATOM 11983 O O . LEU B 1 740 ? 20.969 -113.5 -15.578 1 70.56 740 LEU B O 1
ATOM 11987 N N . LYS B 1 741 ? 22.219 -113.25 -13.812 1 68.81 741 LYS B N 1
ATOM 11988 C CA . LYS B 1 741 ? 22.969 -114.5 -13.836 1 68.81 741 LYS B CA 1
ATOM 11989 C C . LYS B 1 741 ? 23.688 -114.688 -15.164 1 68.81 741 LYS B C 1
ATOM 11991 O O . LYS B 1 741 ? 23.812 -115.812 -15.656 1 68.81 741 LYS B O 1
ATOM 11996 N N . TRP B 1 742 ? 23.984 -113.625 -15.844 1 65.81 742 TRP B N 1
ATOM 11997 C CA . TRP B 1 742 ? 24.641 -113.688 -17.141 1 65.81 742 TRP B CA 1
ATOM 11998 C C . TRP B 1 742 ? 26.156 -113.75 -16.984 1 65.81 742 TRP B C 1
ATOM 12000 O O . TRP B 1 742 ? 26.859 -114.312 -17.812 1 65.81 742 TRP B O 1
ATOM 12010 N N . LEU B 1 743 ? 26.547 -113.25 -15.898 1 58.94 743 LEU B N 1
ATOM 12011 C CA . LEU B 1 743 ? 27.969 -113.25 -15.609 1 58.94 743 LEU B CA 1
ATOM 12012 C C . LEU B 1 743 ? 28.297 -114.188 -14.43 1 58.94 743 LEU B C 1
ATOM 12014 O O . LEU B 1 743 ? 27.719 -114 -13.352 1 58.94 743 LEU B O 1
ATOM 12018 N N . LYS B 1 744 ? 28.641 -115.5 -14.656 1 58.75 744 LYS B N 1
ATOM 12019 C CA . LYS B 1 744 ? 29.094 -116.375 -13.57 1 58.75 744 LYS B CA 1
ATOM 12020 C C . LYS B 1 744 ? 30.562 -116.125 -13.25 1 58.75 744 LYS B C 1
ATOM 12022 O O . LYS B 1 744 ? 31.406 -116.125 -14.156 1 58.75 744 LYS B O 1
ATOM 12027 N N . THR B 1 745 ? 30.812 -115.375 -12.273 1 49.72 745 THR B N 1
ATOM 12028 C CA . THR B 1 745 ? 32.219 -115.188 -11.875 1 49.72 745 THR B CA 1
ATOM 12029 C C . THR B 1 745 ? 32.688 -116.312 -11.023 1 49.72 745 THR B C 1
ATOM 12031 O O . THR B 1 745 ? 31.906 -116.875 -10.25 1 49.72 745 THR B O 1
ATOM 12034 N N . ASN B 1 746 ? 33.406 -117.25 -11.523 1 45.38 746 ASN B N 1
ATOM 12035 C CA . ASN B 1 746 ? 33.938 -118.312 -10.633 1 45.38 746 ASN B CA 1
ATOM 12036 C C . ASN B 1 746 ? 34.438 -117.688 -9.328 1 45.38 746 ASN B C 1
ATOM 12038 O O . ASN B 1 746 ? 34.469 -118.375 -8.297 1 45.38 746 ASN B O 1
ATOM 12042 N N . VAL B 1 747 ? 35.75 -117 -9.43 1 40.94 747 VAL B N 1
ATOM 12043 C CA . VAL B 1 747 ? 36.469 -116.812 -8.172 1 40.94 747 VAL B CA 1
ATOM 12044 C C . VAL B 1 747 ? 35.656 -115.938 -7.215 1 40.94 747 VAL B C 1
ATOM 12046 O O . VAL B 1 747 ? 34.75 -115.25 -7.641 1 40.94 747 VAL B O 1
ATOM 12049 N N . GLY B 1 748 ? 36.219 -115.688 -5.961 1 34.94 748 GLY B N 1
ATOM 12050 C CA . GLY B 1 748 ? 36.031 -114.75 -4.832 1 34.94 748 GLY B CA 1
ATOM 12051 C C . GLY B 1 748 ? 35.844 -113.312 -5.246 1 34.94 748 GLY B C 1
ATOM 12052 O O . GLY B 1 748 ? 35.75 -113 -6.438 1 34.94 748 GLY B O 1
ATOM 12053 N N . ASP B 1 749 ? 36.656 -112.312 -4.598 1 33.44 749 ASP B N 1
ATOM 12054 C CA . ASP B 1 749 ? 36.5 -110.875 -4.625 1 33.44 749 ASP B CA 1
ATOM 12055 C C . ASP B 1 749 ? 36.438 -110.312 -6.059 1 33.44 749 ASP B C 1
ATOM 12057 O O . ASP B 1 749 ? 35.5 -109.688 -6.457 1 33.44 749 ASP B O 1
ATOM 12061 N N . SER B 1 750 ? 37.562 -109.375 -6.43 1 31.52 750 SER B N 1
ATOM 12062 C CA . SER B 1 750 ? 37.562 -108.25 -7.32 1 31.52 750 SER B CA 1
ATOM 12063 C C . SER B 1 750 ? 37.531 -108.688 -8.781 1 31.52 750 SER B C 1
ATOM 12065 O O . SER B 1 750 ? 37.031 -107.938 -9.641 1 31.52 750 SER B O 1
ATOM 12067 N N . VAL B 1 751 ? 38.656 -109.312 -9.344 1 31.45 751 VAL B N 1
ATOM 12068 C CA . VAL B 1 751 ? 39 -109.188 -10.75 1 31.45 751 VAL B CA 1
ATOM 12069 C C . VAL B 1 751 ? 38.031 -110 -11.609 1 31.45 751 VAL B C 1
ATOM 12071 O O . VAL B 1 751 ? 37.844 -111.188 -11.375 1 31.45 751 VAL B O 1
ATOM 12074 N N . LEU B 1 752 ? 37.062 -109.375 -12.125 1 32.47 752 LEU B N 1
ATOM 12075 C CA . LEU B 1 752 ? 36.062 -109.75 -13.141 1 32.47 752 LEU B CA 1
ATOM 12076 C C . LEU B 1 752 ? 36.75 -110.375 -14.336 1 32.47 752 LEU B C 1
ATOM 12078 O O . LEU B 1 752 ? 37.469 -109.75 -15.094 1 32.47 752 LEU B O 1
ATOM 12082 N N . LEU B 1 753 ? 37.531 -111.625 -14.164 1 30.17 753 LEU B N 1
ATOM 12083 C CA . LEU B 1 753 ? 38.062 -112.188 -15.391 1 30.17 753 LEU B CA 1
ATOM 12084 C C . LEU B 1 753 ? 36.938 -112.562 -16.359 1 30.17 753 LEU B C 1
ATOM 12086 O O . LEU B 1 753 ? 36.062 -113.375 -16.031 1 30.17 753 LEU B O 1
ATOM 12090 N N . VAL B 1 754 ? 36.375 -111.688 -17.031 1 32.81 754 VAL B N 1
ATOM 12091 C CA . VAL B 1 754 ? 35.562 -111.875 -18.234 1 32.81 754 VAL B CA 1
ATOM 12092 C C . VAL B 1 754 ? 36.281 -112.875 -19.156 1 32.81 754 VAL B C 1
ATOM 12094 O O . VAL B 1 754 ? 37.406 -112.625 -19.594 1 32.81 754 VAL B O 1
ATOM 12097 N N . ASN B 1 755 ? 36.344 -114.25 -18.781 1 31.92 755 ASN B N 1
ATOM 12098 C CA . ASN B 1 755 ? 36.781 -115.25 -19.75 1 31.92 755 ASN B CA 1
ATOM 12099 C C . ASN B 1 755 ? 36.25 -114.938 -21.141 1 31.92 755 ASN B C 1
ATOM 12101 O O . ASN B 1 755 ? 35.344 -115.562 -21.641 1 31.92 755 ASN B O 1
ATOM 12105 N N . LEU B 1 756 ? 35.875 -113.75 -21.375 1 30.73 756 LEU B N 1
ATOM 12106 C CA . LEU B 1 756 ? 35.531 -113.438 -22.75 1 30.73 756 LEU B CA 1
ATOM 12107 C C . LEU B 1 756 ? 36.719 -113.562 -23.672 1 30.73 756 LEU B C 1
ATOM 12109 O O . LEU B 1 756 ? 36.688 -113.125 -24.828 1 30.73 756 LEU B O 1
ATOM 12113 N N . PHE B 1 757 ? 38 -113.812 -23.188 1 27.05 757 PHE B N 1
ATOM 12114 C CA . PHE B 1 757 ? 38.969 -113.625 -24.25 1 27.05 757 PHE B CA 1
ATOM 12115 C C . PHE B 1 757 ? 38.688 -114.562 -25.422 1 27.05 757 PHE B C 1
ATOM 12117 O O . PHE B 1 757 ? 38.125 -115.625 -25.25 1 27.05 757 PHE B O 1
ATOM 12124 N N . PHE B 1 758 ? 39.562 -114.188 -26.594 1 27.16 758 PHE B N 1
ATOM 12125 C CA . PHE B 1 758 ? 40.312 -114.625 -27.734 1 27.16 758 PHE B CA 1
ATOM 12126 C C . PHE B 1 758 ? 40.969 -116 -27.422 1 27.16 758 PHE B C 1
ATOM 12128 O O . PHE B 1 758 ? 41.5 -116.188 -26.328 1 27.16 758 PHE B O 1
#

Radius of gyration: 65.5 Å; Cα contacts (8 Å, |Δi|>4): 2434; chains: 2; bounding box: 81×214×132 Å